Protein AF-A0A7S2KU48-F1 (afdb_monomer_lite)

Organism: NCBI:txid163516

Radius of gyration: 35.62 Å; chains: 1; bounding box: 88×79×100 Å

Structure (mmCIF, N/CA/C/O backbone):
data_AF-A0A7S2KU48-F1
#
_entry.id   AF-A0A7S2KU48-F1
#
loop_
_atom_site.group_PDB
_atom_site.id
_atom_site.type_symbol
_atom_site.label_atom_id
_atom_site.label_alt_id
_atom_site.label_comp_id
_atom_site.label_asym_id
_atom_site.label_entity_id
_atom_site.label_seq_id
_atom_site.pdbx_PDB_ins_code
_atom_site.Cartn_x
_atom_site.Cartn_y
_atom_site.Cartn_z
_atom_site.occupancy
_atom_site.B_iso_or_equiv
_atom_site.auth_seq_id
_atom_site.auth_comp_id
_atom_site.auth_asym_id
_atom_site.auth_atom_id
_atom_site.pdbx_PDB_model_num
ATOM 1 N N . LEU A 1 1 ? 1.399 11.095 -10.838 1.00 31.45 1 LEU A N 1
ATOM 2 C CA . LEU A 1 1 ? 0.742 11.920 -9.793 1.00 31.45 1 LEU A CA 1
ATOM 3 C C . LEU A 1 1 ? -0.633 12.368 -10.296 1.00 31.45 1 LEU A C 1
ATOM 5 O O . LEU A 1 1 ? -0.766 13.467 -10.813 1.00 31.45 1 LEU A O 1
ATOM 9 N N . GLY A 1 2 ? -1.650 11.505 -10.216 1.00 27.28 2 GLY A N 1
ATOM 10 C CA . GLY A 1 2 ? -3.029 11.885 -10.547 1.00 27.28 2 GLY A CA 1
ATOM 11 C C . GLY A 1 2 ? -3.672 12.573 -9.346 1.00 27.28 2 GLY A C 1
ATOM 12 O O . GLY A 1 2 ? -4.066 11.898 -8.401 1.00 27.28 2 GLY A O 1
ATOM 13 N N . LEU A 1 3 ? -3.715 13.907 -9.338 1.00 35.59 3 LEU A N 1
ATOM 14 C CA . LEU A 1 3 ? -4.270 14.693 -8.232 1.00 35.59 3 LEU A CA 1
ATOM 15 C C . LEU A 1 3 ? -5.650 15.244 -8.619 1.00 35.59 3 LEU A C 1
ATOM 17 O O . LEU A 1 3 ? -5.755 16.208 -9.375 1.00 35.59 3 LEU A O 1
ATOM 21 N N . HIS A 1 4 ? -6.709 14.639 -8.076 1.00 29.67 4 HIS A N 1
ATOM 22 C CA . HIS A 1 4 ? -8.040 15.244 -7.993 1.00 29.67 4 HIS A CA 1
ATOM 23 C C . HIS A 1 4 ? -8.195 15.907 -6.613 1.00 29.67 4 HIS A C 1
ATOM 25 O O . HIS A 1 4 ? -8.101 15.210 -5.599 1.00 29.67 4 HIS A O 1
ATOM 31 N N . PRO A 1 5 ? -8.422 17.228 -6.528 1.00 38.81 5 PRO A N 1
ATOM 32 C CA . PRO A 1 5 ? -8.711 17.875 -5.256 1.00 38.81 5 PRO A CA 1
ATOM 33 C C . PRO A 1 5 ? -10.170 17.610 -4.850 1.00 38.81 5 PRO A C 1
ATOM 35 O O . PRO A 1 5 ? -11.089 17.929 -5.600 1.00 38.81 5 PRO A O 1
ATOM 38 N N . LYS A 1 6 ? -10.388 17.060 -3.648 1.00 36.59 6 LYS A N 1
ATOM 39 C CA . LYS A 1 6 ? -11.661 17.213 -2.924 1.00 36.59 6 LYS A CA 1
ATOM 40 C C . LYS A 1 6 ? -11.678 18.619 -2.317 1.00 36.59 6 LYS A C 1
ATOM 42 O O . LYS A 1 6 ? -10.767 18.955 -1.561 1.00 36.59 6 LYS A O 1
ATOM 47 N N . GLN A 1 7 ? -12.673 19.434 -2.659 1.00 39.56 7 GLN A N 1
ATOM 48 C CA . GLN A 1 7 ? -12.905 20.731 -2.019 1.00 39.56 7 GLN A CA 1
ATOM 49 C C . GLN A 1 7 ? -13.824 20.566 -0.800 1.00 39.56 7 GLN A C 1
ATOM 51 O O . GLN A 1 7 ? -14.777 19.797 -0.836 1.00 39.56 7 GLN A O 1
ATOM 56 N N . SER A 1 8 ? -13.506 21.285 0.278 1.00 31.53 8 SER A N 1
ATOM 57 C CA . SER A 1 8 ? -14.309 21.428 1.498 1.00 31.53 8 SER A CA 1
ATOM 58 C C . SER A 1 8 ? -14.467 22.923 1.795 1.00 31.53 8 SER A C 1
ATOM 60 O O . SER A 1 8 ? -13.532 23.700 1.583 1.00 31.53 8 SER A O 1
ATOM 62 N N . SER A 1 9 ? -15.649 23.307 2.273 1.00 44.28 9 SER A N 1
ATOM 63 C CA . SER A 1 9 ? -16.167 24.672 2.378 1.00 44.28 9 SER A CA 1
ATOM 64 C C . SER A 1 9 ? -15.695 25.434 3.622 1.00 44.28 9 SER A C 1
ATOM 66 O O . SER A 1 9 ? -16.036 25.071 4.745 1.00 44.28 9 SER A O 1
ATOM 68 N N . ASN A 1 10 ? -14.978 26.542 3.411 1.00 34.53 10 ASN A N 1
ATOM 69 C CA . ASN A 1 10 ? -15.158 27.795 4.158 1.00 34.53 10 ASN A CA 1
ATOM 70 C C . ASN A 1 10 ? -14.335 28.913 3.500 1.00 34.53 10 ASN A C 1
ATOM 72 O O . ASN A 1 10 ? -13.118 28.918 3.645 1.00 34.53 10 ASN A O 1
ATOM 76 N N . ASN A 1 11 ? -15.007 29.818 2.770 1.00 43.03 11 ASN A N 1
ATOM 77 C CA . ASN A 1 11 ? -14.630 31.165 2.271 1.00 43.03 11 ASN A CA 1
ATOM 78 C C . ASN A 1 11 ? -13.172 31.523 1.909 1.00 43.03 11 ASN A C 1
ATOM 80 O O . ASN A 1 11 ? -12.843 32.684 1.699 1.00 43.03 11 ASN A O 1
ATOM 84 N N . ASN A 1 12 ? -12.315 30.539 1.715 1.00 40.56 12 ASN A N 1
ATOM 85 C CA . ASN A 1 12 ? -11.022 30.628 1.077 1.00 40.56 12 ASN A CA 1
ATOM 86 C C . ASN A 1 12 ? -10.947 29.375 0.221 1.00 40.56 12 ASN A C 1
ATOM 88 O O . ASN A 1 12 ? -10.929 28.275 0.771 1.00 40.56 12 ASN A O 1
ATOM 92 N N . ALA A 1 13 ? -10.945 29.521 -1.106 1.00 39.22 13 ALA A N 1
ATOM 93 C CA . ALA A 1 13 ? -10.732 28.395 -2.008 1.00 39.22 13 ALA A CA 1
ATOM 94 C C . ALA A 1 13 ? -9.563 27.555 -1.470 1.00 39.22 13 ALA A C 1
ATOM 96 O O . ALA A 1 13 ? -8.450 28.078 -1.317 1.00 39.22 13 ALA A O 1
ATOM 97 N N . ALA A 1 14 ? -9.838 26.298 -1.104 1.00 45.59 14 ALA A N 1
ATOM 98 C CA . ALA A 1 14 ? -8.863 25.376 -0.541 1.00 45.59 14 ALA A CA 1
ATOM 99 C C . ALA A 1 14 ? -7.855 25.009 -1.637 1.00 45.59 14 ALA A C 1
ATOM 101 O O . ALA A 1 14 ? -7.934 23.966 -2.279 1.00 45.59 14 ALA A O 1
ATOM 102 N N . VAL A 1 15 ? -6.920 25.927 -1.887 1.00 55.31 15 VAL A N 1
ATOM 103 C CA . VAL A 1 15 ? -5.668 25.646 -2.581 1.00 55.31 15 VAL A CA 1
ATOM 104 C C . VAL A 1 15 ? -5.050 24.485 -1.824 1.00 55.31 15 VAL A C 1
ATOM 106 O O . VAL A 1 15 ? -4.876 24.584 -0.609 1.00 55.31 15 VAL A O 1
ATOM 109 N N . TYR A 1 16 ? -4.776 23.389 -2.528 1.00 62.69 16 TYR A N 1
ATOM 110 C CA . TYR A 1 16 ? -4.114 22.228 -1.955 1.00 62.69 16 TYR A CA 1
ATOM 111 C C . TYR A 1 16 ? -2.828 22.698 -1.263 1.00 62.69 16 TYR A C 1
ATOM 113 O O . TYR A 1 16 ? -1.885 23.128 -1.927 1.00 62.69 16 TYR A O 1
ATOM 121 N N . ASP A 1 17 ? -2.821 22.682 0.072 1.00 70.94 17 ASP A N 1
ATOM 122 C CA . ASP A 1 17 ? -1.685 23.127 0.879 1.00 70.94 17 ASP A CA 1
ATOM 123 C C . ASP A 1 17 ? -0.642 22.006 0.899 1.00 70.94 17 ASP A C 1
ATOM 125 O O . ASP A 1 17 ? -0.498 21.247 1.863 1.00 70.94 17 ASP A O 1
ATOM 129 N N . PHE A 1 18 ? 0.048 21.875 -0.237 1.00 73.81 18 PHE A N 1
ATOM 130 C CA . PHE A 1 18 ? 1.162 20.956 -0.438 1.00 73.81 18 PHE A CA 1
ATOM 131 C C . PHE A 1 18 ? 2.172 21.101 0.708 1.00 73.81 18 PHE A C 1
ATOM 133 O O . PHE A 1 18 ? 2.661 20.116 1.255 1.00 73.81 18 PHE A O 1
ATOM 140 N N . TYR A 1 19 ? 2.425 22.334 1.138 1.00 72.62 19 TYR A N 1
ATOM 141 C CA . TYR A 1 19 ? 3.427 22.634 2.147 1.00 72.62 19 TYR A CA 1
ATOM 142 C C . TYR A 1 19 ? 3.102 22.051 3.535 1.00 72.62 19 TYR A C 1
ATOM 144 O O . TYR A 1 19 ? 3.984 21.455 4.161 1.00 72.62 19 TYR A O 1
ATOM 152 N N . ARG A 1 20 ? 1.854 22.167 4.019 1.00 72.88 20 ARG A N 1
ATOM 153 C CA . ARG A 1 20 ? 1.457 21.562 5.310 1.00 72.88 20 ARG A CA 1
ATOM 154 C C . ARG A 1 20 ? 1.477 20.041 5.280 1.00 72.88 20 ARG A C 1
ATOM 156 O O . ARG A 1 20 ? 1.870 19.429 6.267 1.00 72.88 20 ARG A O 1
ATOM 163 N N . LYS A 1 21 ? 1.061 19.434 4.168 1.00 77.25 21 LYS A N 1
ATOM 164 C CA . LYS A 1 21 ? 0.928 17.974 4.072 1.00 77.25 21 LYS A CA 1
ATOM 165 C C . LYS A 1 21 ? 2.276 17.250 4.045 1.00 77.25 21 LYS A C 1
ATOM 167 O O . LYS A 1 21 ? 2.370 16.133 4.538 1.00 77.25 21 LYS A O 1
ATOM 172 N N . PHE A 1 22 ? 3.311 17.883 3.492 1.00 73.38 22 PHE A N 1
ATOM 173 C CA . PHE A 1 22 ? 4.638 17.283 3.322 1.00 73.38 22 PHE A CA 1
ATOM 174 C C . PHE A 1 22 ? 5.678 17.785 4.340 1.00 73.38 22 PHE A C 1
ATOM 176 O O . PHE A 1 22 ? 6.866 17.821 4.032 1.00 73.38 22 PHE A O 1
ATOM 183 N N . ASN A 1 23 ? 5.252 18.164 5.553 1.00 80.38 23 ASN A N 1
ATOM 184 C CA . ASN A 1 23 ? 6.141 18.551 6.660 1.00 80.38 23 ASN A CA 1
ATOM 185 C C . ASN A 1 23 ? 7.184 19.623 6.295 1.00 80.38 23 ASN A C 1
ATOM 187 O O . ASN A 1 23 ? 8.352 19.507 6.655 1.00 80.38 23 ASN A O 1
ATOM 191 N N . GLN A 1 24 ? 6.758 20.705 5.633 1.00 85.50 24 GLN A N 1
ATOM 192 C CA . GLN A 1 24 ? 7.605 21.884 5.412 1.00 85.50 24 GLN A CA 1
ATOM 193 C C . GLN A 1 24 ? 8.914 21.580 4.651 1.00 85.50 24 GLN A C 1
ATOM 195 O O . GLN A 1 24 ? 10.008 21.763 5.199 1.00 85.50 24 GLN A O 1
ATOM 200 N N . PRO A 1 25 ? 8.836 21.121 3.388 1.00 91.31 25 PRO A N 1
ATOM 201 C CA . PRO A 1 25 ? 10.028 20.764 2.631 1.00 91.31 25 PRO A CA 1
ATOM 202 C C . PRO A 1 25 ? 10.996 21.950 2.526 1.00 91.31 25 PRO A C 1
ATOM 204 O O . PRO A 1 25 ? 10.589 23.106 2.412 1.00 91.31 25 PRO A O 1
ATOM 207 N N . SER A 1 26 ? 12.300 21.666 2.550 1.00 90.44 26 SER A N 1
ATOM 208 C CA . SER A 1 26 ? 13.343 22.687 2.362 1.00 90.44 26 SER A CA 1
ATOM 209 C C . SER A 1 26 ? 13.607 22.993 0.882 1.00 90.44 26 SER A C 1
ATOM 211 O O . SER A 1 26 ? 14.051 24.096 0.544 1.00 90.44 26 SER A O 1
ATOM 213 N N . HIS A 1 27 ? 13.315 22.023 0.013 1.00 93.50 27 HIS A N 1
ATOM 214 C CA . HIS A 1 27 ? 13.459 22.082 -1.435 1.00 93.50 27 HIS A CA 1
ATOM 215 C C . HIS A 1 27 ? 12.280 21.360 -2.089 1.00 93.50 27 HIS A C 1
ATOM 217 O O . HIS A 1 27 ? 11.779 20.372 -1.554 1.00 93.50 27 HIS A O 1
ATOM 223 N N . VAL A 1 28 ? 11.864 21.841 -3.252 1.00 94.56 28 VAL A N 1
ATOM 224 C CA . VAL A 1 28 ? 10.902 21.183 -4.129 1.00 94.56 28 VAL A CA 1
ATOM 225 C C . VAL A 1 28 ? 11.534 21.082 -5.508 1.00 94.56 28 VAL A C 1
ATOM 227 O O . VAL A 1 28 ? 11.991 22.090 -6.042 1.00 94.56 28 VAL A O 1
ATOM 230 N N . VAL A 1 29 ? 11.543 19.878 -6.077 1.00 96.25 29 VAL A N 1
ATOM 231 C CA . VAL A 1 29 ? 11.955 19.638 -7.462 1.00 96.25 29 VAL A CA 1
ATOM 232 C C . VAL A 1 29 ? 10.704 19.351 -8.284 1.00 96.25 29 VAL A C 1
ATOM 234 O O . VAL A 1 29 ? 10.024 18.352 -8.055 1.00 96.25 29 VAL A O 1
ATOM 237 N N . HIS A 1 30 ? 10.376 20.241 -9.216 1.00 95.38 30 HIS A N 1
ATOM 238 C CA . HIS A 1 30 ? 9.253 20.085 -10.132 1.00 95.38 30 HIS A CA 1
ATOM 239 C C . HIS A 1 30 ? 9.752 19.584 -11.488 1.00 95.38 30 HIS A C 1
ATOM 241 O O . HIS A 1 30 ? 10.236 20.357 -12.315 1.00 95.38 30 HIS A O 1
ATOM 247 N N . LEU A 1 31 ? 9.647 18.274 -11.706 1.00 93.56 31 LEU A N 1
ATOM 248 C CA . LEU A 1 31 ? 9.887 17.666 -13.010 1.00 93.56 31 LEU A CA 1
ATOM 249 C C . LEU A 1 31 ? 8.586 17.755 -13.803 1.00 93.56 31 LEU A C 1
ATOM 251 O O . LEU A 1 31 ? 7.594 17.113 -13.451 1.00 93.56 31 LEU A O 1
ATOM 255 N N . THR A 1 32 ? 8.573 18.612 -14.818 1.00 80.25 32 THR A N 1
ATOM 256 C CA . THR A 1 32 ? 7.429 18.758 -15.713 1.00 80.25 32 THR A CA 1
ATOM 257 C C . THR A 1 32 ? 7.181 17.429 -16.428 1.00 80.25 32 THR A C 1
ATOM 259 O O . THR A 1 32 ? 8.136 16.761 -16.838 1.00 80.25 32 THR A O 1
ATOM 262 N N . PRO A 1 33 ? 5.918 16.991 -16.555 1.00 73.94 33 PRO A N 1
ATOM 263 C CA . PRO A 1 33 ? 5.605 15.836 -17.372 1.00 73.94 33 PRO A CA 1
ATOM 264 C C . PRO A 1 33 ? 5.915 16.209 -18.819 1.00 73.94 33 PRO A C 1
ATOM 266 O O . PRO A 1 33 ? 5.171 16.939 -19.460 1.00 73.94 33 PRO A O 1
ATOM 269 N N . SER A 1 34 ? 7.053 15.736 -19.308 1.00 62.09 34 SER A N 1
ATOM 270 C CA . SER A 1 34 ? 7.282 15.607 -20.736 1.00 62.09 34 SER A CA 1
ATOM 271 C C . SER A 1 34 ? 6.360 14.471 -21.187 1.00 62.09 34 SER A C 1
ATOM 273 O O . SER A 1 34 ? 6.484 13.349 -20.694 1.00 62.09 34 SER A O 1
ATOM 275 N N . GLU A 1 35 ? 5.406 14.719 -22.074 1.00 57.81 35 GLU A N 1
ATOM 276 C CA . GLU A 1 35 ? 4.839 13.657 -22.907 1.00 57.81 35 GLU A CA 1
ATOM 277 C C . GLU A 1 35 ? 5.528 13.779 -24.258 1.00 57.81 35 GLU A C 1
ATOM 279 O O . GLU A 1 35 ? 5.399 14.792 -24.938 1.00 57.81 35 GLU A O 1
ATOM 284 N N . ALA A 1 36 ? 6.331 12.775 -24.619 1.00 51.91 36 ALA A N 1
ATOM 285 C CA . ALA A 1 36 ? 7.057 12.792 -25.879 1.00 51.91 36 ALA A CA 1
ATOM 286 C C . ALA A 1 36 ? 6.078 13.019 -27.044 1.00 51.91 36 ALA A C 1
ATOM 288 O O . ALA A 1 36 ? 5.054 12.341 -27.138 1.00 51.91 36 ALA A O 1
ATOM 289 N N . ASN A 1 37 ? 6.452 13.926 -27.951 1.00 51.97 37 ASN A N 1
ATOM 290 C CA . ASN A 1 37 ? 5.760 14.333 -29.184 1.00 51.97 37 ASN A CA 1
ATOM 291 C C . ASN A 1 37 ? 5.236 13.190 -30.096 1.00 51.97 37 ASN A C 1
ATOM 293 O O . ASN A 1 37 ? 4.576 13.455 -31.095 1.00 51.97 37 ASN A O 1
ATOM 297 N N . LEU A 1 38 ? 5.512 11.922 -29.782 1.00 47.38 38 LEU A N 1
ATOM 298 C CA . LEU A 1 38 ? 5.236 10.758 -30.623 1.00 47.38 38 LEU A CA 1
ATOM 299 C C . LEU A 1 38 ? 3.794 10.244 -30.574 1.00 47.38 38 LEU A C 1
ATOM 301 O O . LEU A 1 38 ? 3.370 9.602 -31.527 1.00 47.38 38 LEU A O 1
ATOM 305 N N . VAL A 1 39 ? 3.011 10.545 -29.533 1.00 46.38 39 VAL A N 1
ATOM 306 C CA . VAL A 1 39 ? 1.598 10.101 -29.495 1.00 46.38 39 VAL A CA 1
ATOM 307 C C . VAL A 1 39 ? 0.685 11.006 -30.341 1.00 46.38 39 VAL A C 1
ATOM 309 O O . VAL A 1 39 ? -0.434 10.625 -30.670 1.00 46.38 39 VAL A O 1
ATOM 312 N N . TYR A 1 40 ? 1.174 12.173 -30.776 1.00 50.34 40 TYR A N 1
ATOM 313 C CA . TYR A 1 40 ? 0.406 13.133 -31.579 1.00 50.34 40 TYR A CA 1
ATOM 314 C C . TYR A 1 40 ? 1.083 13.466 -32.915 1.00 50.34 40 TYR A C 1
ATOM 316 O O . TYR A 1 40 ? 1.007 14.597 -33.399 1.00 50.34 40 TYR A O 1
ATOM 324 N N . SER A 1 41 ? 1.729 12.475 -33.540 1.00 43.38 41 SER A N 1
ATOM 325 C CA . SER A 1 41 ? 2.016 12.535 -34.976 1.00 43.38 41 SER A CA 1
ATOM 326 C C . SER A 1 41 ? 0.708 12.808 -35.729 1.00 43.38 41 SER A C 1
ATOM 328 O O . SER A 1 41 ? -0.297 12.127 -35.513 1.00 43.38 41 SER A O 1
ATOM 330 N N . LYS A 1 42 ? 0.715 13.820 -36.609 1.00 46.34 42 LYS A N 1
ATOM 331 C CA . LYS A 1 42 ? -0.451 14.330 -37.360 1.00 46.34 42 LYS A CA 1
ATOM 332 C C . LYS A 1 42 ? -1.277 13.255 -38.085 1.00 46.34 42 LYS A C 1
ATOM 334 O O . LYS A 1 42 ? -2.408 13.548 -38.459 1.00 46.34 42 LYS A O 1
ATOM 339 N N . SER A 1 43 ? -0.742 12.055 -38.313 1.00 43.88 43 SER A N 1
ATOM 340 C CA . SER A 1 43 ? -1.419 10.977 -39.039 1.00 43.88 43 SER A CA 1
ATOM 341 C C . SER A 1 43 ? -2.305 10.063 -38.181 1.00 43.88 43 SER A C 1
ATOM 343 O O . SER A 1 43 ? -3.243 9.492 -38.729 1.00 43.88 43 SER A O 1
ATOM 345 N N . ASP A 1 44 ? -2.074 9.947 -36.865 1.00 41.50 44 ASP A N 1
ATOM 346 C CA . ASP A 1 44 ? -2.775 8.961 -36.009 1.00 41.50 44 ASP A CA 1
ATOM 347 C C . ASP A 1 44 ? -3.833 9.564 -35.068 1.00 41.50 44 ASP A C 1
ATOM 349 O O . ASP A 1 44 ? -4.551 8.846 -34.365 1.00 41.50 44 ASP A O 1
ATOM 353 N N . VAL A 1 45 ? -4.020 10.887 -35.107 1.00 42.16 45 VAL A N 1
ATOM 354 C CA . VAL A 1 45 ? -4.995 11.613 -34.267 1.00 42.16 45 VAL A CA 1
ATOM 355 C C . VAL A 1 45 ? -6.453 11.261 -34.613 1.00 42.16 45 VAL A C 1
ATOM 357 O O . VAL A 1 45 ? -7.366 11.532 -33.836 1.00 42.16 45 VAL A O 1
ATOM 360 N N . HIS A 1 46 ? -6.704 10.592 -35.741 1.00 42.66 46 HIS A N 1
ATOM 361 C CA . HIS A 1 46 ? -8.064 10.265 -36.167 1.00 42.66 46 HIS A CA 1
ATOM 362 C C . HIS A 1 46 ? -8.694 9.029 -35.503 1.00 42.66 46 HIS A C 1
ATOM 364 O O . HIS A 1 46 ? -9.898 8.857 -35.667 1.00 42.66 46 HIS A O 1
ATOM 370 N N . ASN A 1 47 ? -7.961 8.189 -34.750 1.00 38.25 47 ASN A N 1
ATOM 371 C CA . ASN A 1 47 ? -8.497 6.862 -34.382 1.00 38.25 47 ASN A CA 1
ATOM 372 C C . ASN A 1 47 ? -8.444 6.412 -32.909 1.00 38.25 47 ASN A C 1
ATOM 374 O O . ASN A 1 47 ? -8.950 5.327 -32.630 1.00 38.25 47 ASN A O 1
ATOM 378 N N . ILE A 1 48 ? -7.898 7.174 -31.950 1.00 39.09 48 ILE A N 1
ATOM 379 C CA . ILE A 1 48 ? -7.716 6.652 -30.566 1.00 39.09 48 ILE A CA 1
ATOM 380 C C . ILE A 1 48 ? -8.509 7.425 -29.490 1.00 39.09 48 ILE A C 1
ATOM 382 O O . ILE A 1 48 ? -8.608 6.984 -28.348 1.00 39.09 48 ILE A O 1
ATOM 386 N N . SER A 1 49 ? -9.207 8.505 -29.848 1.00 39.38 49 SER A N 1
ATOM 387 C CA . SER A 1 49 ? -10.173 9.163 -28.957 1.00 39.38 49 SER A CA 1
ATOM 388 C C . SER A 1 49 ? -11.561 9.196 -29.604 1.00 39.38 49 SER A C 1
ATOM 390 O O . SER A 1 49 ? -11.675 9.652 -30.741 1.00 39.38 49 SER A O 1
ATOM 392 N N . PRO A 1 50 ? -12.645 8.794 -28.906 1.00 42.69 50 PRO A N 1
ATOM 393 C CA . PRO A 1 50 ? -14.012 9.029 -29.380 1.00 42.69 50 PRO A CA 1
ATOM 394 C C . PRO A 1 50 ? -14.372 10.528 -29.439 1.00 42.69 50 PRO A C 1
ATOM 396 O O . PRO A 1 50 ? -15.423 10.887 -29.964 1.00 42.69 50 PRO A O 1
ATOM 399 N N . TYR A 1 51 ? -13.498 11.401 -28.927 1.00 41.53 51 TYR A N 1
ATOM 400 C CA . TYR A 1 51 ? -13.562 12.854 -29.045 1.00 41.53 51 TYR A CA 1
ATOM 401 C C . TYR A 1 51 ? -12.389 13.321 -29.916 1.00 41.53 51 TYR A C 1
ATOM 403 O O . TYR A 1 51 ? -11.252 13.386 -29.443 1.00 41.53 51 TYR A O 1
ATOM 411 N N . GLY A 1 52 ? -12.653 13.580 -31.198 1.00 39.41 52 GLY A N 1
ATOM 412 C CA . GLY A 1 52 ? -11.653 14.068 -32.151 1.00 39.41 52 GLY A CA 1
ATOM 413 C C . GLY A 1 52 ? -10.968 15.372 -31.715 1.00 39.41 52 GLY A C 1
ATOM 414 O O . GLY A 1 52 ? -11.518 16.151 -30.938 1.00 39.41 52 GLY A O 1
ATOM 415 N N . ASP A 1 53 ? -9.754 15.587 -32.226 1.00 46.56 53 ASP A N 1
ATOM 416 C CA . ASP A 1 53 ? -8.997 16.850 -32.255 1.00 46.56 53 ASP A CA 1
ATOM 417 C C . ASP A 1 53 ? -8.806 17.645 -30.945 1.00 46.56 53 ASP A C 1
ATOM 419 O O . ASP A 1 53 ? -8.519 18.842 -30.996 1.00 46.56 53 ASP A O 1
ATOM 423 N N . GLN A 1 54 ? -8.854 17.029 -29.758 1.00 52.72 54 GLN A N 1
ATOM 424 C CA . GLN A 1 54 ? -8.444 17.723 -28.522 1.00 52.72 54 GLN A CA 1
ATOM 425 C C . GLN A 1 54 ? -7.152 17.188 -27.875 1.00 52.72 54 GLN A C 1
ATOM 427 O O . GLN A 1 54 ? -7.232 16.526 -26.841 1.00 52.72 54 GLN A O 1
ATOM 432 N N . PRO A 1 55 ? -5.952 17.542 -28.389 1.00 56.16 55 PRO A N 1
ATOM 433 C CA . PRO A 1 55 ? -4.697 17.270 -27.687 1.00 56.16 55 PRO A CA 1
ATOM 434 C C . PRO A 1 55 ? -3.832 18.504 -27.310 1.00 56.16 55 PRO A C 1
ATOM 436 O O . PRO A 1 55 ? -2.629 18.482 -27.560 1.00 56.16 55 PRO A O 1
ATOM 439 N N . PRO A 1 56 ? -4.361 19.579 -26.675 1.00 61.22 56 PRO A N 1
ATOM 440 C CA . PRO A 1 56 ? -3.459 20.509 -25.966 1.00 61.22 56 PRO A CA 1
ATOM 441 C C . PRO A 1 56 ? -3.777 20.765 -24.483 1.00 61.22 56 PRO A C 1
ATOM 443 O O . PRO A 1 56 ? -2.885 21.129 -23.716 1.00 61.22 56 PRO A O 1
ATOM 446 N N . LEU A 1 57 ? -5.016 20.552 -24.026 1.00 71.12 57 LEU A N 1
ATOM 447 C CA . LEU A 1 57 ? -5.407 20.939 -22.662 1.00 71.12 57 LEU A CA 1
ATOM 448 C C . LEU A 1 57 ? -4.842 20.016 -21.577 1.00 71.12 57 LEU A C 1
ATOM 450 O O . LEU A 1 57 ? -4.604 20.472 -20.460 1.00 71.12 57 LEU A O 1
ATOM 454 N N . HIS A 1 58 ? -4.598 18.739 -21.887 1.00 77.06 58 HIS A N 1
ATOM 455 C CA . HIS A 1 58 ? -4.015 17.806 -20.921 1.00 77.06 58 HIS A CA 1
ATOM 456 C C . HIS A 1 58 ? -2.605 18.231 -20.504 1.00 77.06 58 HIS A C 1
ATOM 458 O O . HIS A 1 58 ? -2.328 18.339 -19.310 1.00 77.06 58 HIS A O 1
ATOM 464 N N . HIS A 1 59 ? -1.760 18.566 -21.483 1.00 75.56 59 HIS A N 1
ATOM 465 C CA . HIS A 1 59 ? -0.383 18.994 -21.250 1.00 75.56 59 HIS A CA 1
ATOM 466 C C . HIS A 1 59 ? -0.331 20.311 -20.462 1.00 75.56 59 HIS A C 1
ATOM 468 O O . HIS A 1 59 ? 0.395 20.426 -19.477 1.00 75.56 59 HIS A O 1
ATOM 474 N N . ILE A 1 60 ? -1.171 21.289 -20.825 1.00 80.31 60 ILE A N 1
ATOM 475 C CA . ILE A 1 60 ? -1.284 22.562 -20.093 1.00 80.31 60 ILE A CA 1
ATOM 476 C C . ILE A 1 60 ? -1.774 22.329 -18.654 1.00 80.31 60 ILE A C 1
ATOM 478 O O . ILE A 1 60 ? -1.264 22.940 -17.714 1.00 80.31 60 ILE A O 1
ATOM 482 N N . ARG A 1 61 ? -2.739 21.425 -18.451 1.00 83.00 61 ARG A N 1
ATOM 483 C CA . ARG A 1 61 ? -3.261 21.103 -17.117 1.00 83.00 61 ARG A CA 1
ATOM 484 C C . ARG A 1 61 ? -2.224 20.396 -16.245 1.00 83.00 61 ARG A C 1
ATOM 486 O O . ARG A 1 61 ? -2.101 20.723 -15.069 1.00 83.00 61 ARG A O 1
ATOM 493 N N . GLN A 1 62 ? -1.506 19.417 -16.785 1.00 84.12 62 GLN A N 1
ATOM 494 C CA . GLN A 1 62 ? -0.536 18.646 -16.008 1.00 84.12 62 GLN A CA 1
ATOM 495 C C . GLN A 1 62 ? 0.780 19.391 -15.766 1.00 84.12 62 GLN A C 1
ATOM 497 O O . GLN A 1 62 ? 1.409 19.169 -14.736 1.00 84.12 62 GLN A O 1
ATOM 502 N N . SER A 1 63 ? 1.181 20.264 -16.690 1.00 88.50 63 SER A N 1
ATOM 503 C CA . SER A 1 63 ? 2.402 21.062 -16.584 1.00 88.50 63 SER A CA 1
ATOM 504 C C . SER A 1 63 ? 2.097 22.414 -15.931 1.00 88.50 63 SER A C 1
ATOM 506 O O . SER A 1 63 ? 2.354 22.610 -14.741 1.00 88.50 63 SER A O 1
ATOM 508 N N . SER A 1 64 ? 1.443 23.320 -16.662 1.00 89.12 64 SER A N 1
ATOM 509 C CA . SER A 1 64 ? 1.268 24.713 -16.246 1.00 89.12 64 SER A CA 1
ATOM 510 C C . SER A 1 64 ? 0.376 24.888 -15.014 1.00 89.12 64 SER A C 1
ATOM 512 O O . SER A 1 64 ? 0.761 25.571 -14.066 1.00 89.12 64 SER A O 1
ATOM 514 N N . MET A 1 65 ? -0.799 24.248 -14.961 1.00 88.81 65 MET A N 1
ATOM 515 C CA . MET A 1 65 ? -1.669 24.404 -13.781 1.00 88.81 65 MET A CA 1
ATOM 516 C C . MET A 1 65 ? -1.053 23.767 -12.529 1.00 88.81 65 MET A C 1
ATOM 518 O O . MET A 1 65 ? -1.211 24.295 -11.429 1.00 88.81 65 MET A O 1
ATOM 522 N N . ALA A 1 66 ? -0.334 22.649 -12.673 1.00 89.94 66 ALA A N 1
ATOM 523 C CA . ALA A 1 66 ? 0.363 22.027 -11.550 1.00 89.94 66 ALA A CA 1
ATOM 524 C C . ALA A 1 66 ? 1.460 22.947 -10.991 1.00 89.94 66 ALA A C 1
ATOM 526 O O . ALA A 1 66 ? 1.563 23.099 -9.772 1.00 89.94 66 ALA A O 1
ATOM 527 N N . MET A 1 67 ? 2.223 23.601 -11.872 1.00 93.69 67 MET A N 1
ATOM 528 C CA . MET A 1 67 ? 3.235 24.586 -11.498 1.00 93.69 67 MET A CA 1
ATOM 529 C C . MET A 1 67 ? 2.622 25.803 -10.790 1.00 93.69 67 MET A C 1
ATOM 531 O O . MET A 1 67 ? 3.111 26.202 -9.735 1.00 93.69 67 MET A O 1
ATOM 535 N N . GLU A 1 68 ? 1.517 26.358 -11.297 1.00 92.94 68 GLU A N 1
ATOM 536 C CA . GLU A 1 68 ? 0.815 27.478 -10.650 1.00 92.94 68 GLU A CA 1
ATOM 537 C C . GLU A 1 68 ? 0.361 27.117 -9.226 1.00 92.94 68 GLU A C 1
ATOM 539 O O . GLU A 1 68 ? 0.635 27.845 -8.269 1.00 92.94 68 GLU A O 1
ATOM 544 N N . GLN A 1 69 ? -0.305 25.966 -9.059 1.00 91.12 69 GLN A N 1
ATOM 545 C CA . GLN A 1 69 ? -0.774 25.512 -7.745 1.00 91.12 69 GLN A CA 1
ATOM 546 C C . GLN A 1 69 ? 0.393 25.276 -6.784 1.00 91.12 69 GLN A C 1
ATOM 548 O O . GLN A 1 69 ? 0.305 25.637 -5.605 1.00 91.12 69 GLN A O 1
ATOM 553 N N . LEU A 1 70 ? 1.496 24.716 -7.288 1.00 92.88 70 LEU A N 1
ATOM 554 C CA . LEU A 1 70 ? 2.712 24.528 -6.512 1.00 92.88 70 LEU A CA 1
ATOM 555 C C . LEU A 1 70 ? 3.276 25.871 -6.038 1.00 92.88 70 LEU A C 1
ATOM 557 O O . LEU A 1 70 ? 3.460 26.056 -4.835 1.00 92.88 70 LEU A O 1
ATOM 561 N N . LEU A 1 71 ? 3.509 26.818 -6.951 1.00 92.31 71 LEU A N 1
ATOM 562 C CA . LEU A 1 71 ? 4.071 28.134 -6.633 1.00 92.31 71 LEU A CA 1
ATOM 563 C C . LEU A 1 71 ? 3.166 28.918 -5.674 1.00 92.31 71 LEU A C 1
ATOM 565 O O . LEU A 1 71 ? 3.652 29.507 -4.711 1.00 92.31 71 LEU A O 1
ATOM 569 N N . LYS A 1 72 ? 1.843 28.837 -5.850 1.00 90.38 72 LYS A N 1
ATOM 570 C CA . LYS A 1 72 ? 0.862 29.439 -4.937 1.00 90.38 72 LYS A CA 1
ATOM 571 C C . LYS A 1 72 ? 0.900 28.818 -3.539 1.00 90.38 72 LYS A C 1
ATOM 573 O O . LYS A 1 72 ? 0.764 29.537 -2.549 1.00 90.38 72 LYS A O 1
ATOM 578 N N . SER A 1 73 ? 1.076 27.499 -3.430 1.00 89.06 73 SER A N 1
ATOM 579 C CA . SER A 1 73 ? 1.231 26.833 -2.130 1.00 89.06 73 SER A CA 1
ATOM 580 C C . SER A 1 73 ? 2.561 27.195 -1.468 1.00 89.06 73 SER A C 1
ATOM 582 O O . SER A 1 73 ? 2.586 27.417 -0.258 1.00 89.06 73 SER A O 1
ATOM 584 N N . VAL A 1 74 ? 3.644 27.279 -2.244 1.00 90.06 74 VAL A N 1
ATOM 585 C CA . VAL A 1 74 ? 4.974 27.684 -1.770 1.00 90.06 74 VAL A CA 1
ATOM 586 C C . VAL A 1 74 ? 4.966 29.134 -1.284 1.00 90.06 74 VAL A C 1
ATOM 588 O O . VAL A 1 74 ? 5.516 29.408 -0.220 1.00 90.06 74 VAL A O 1
ATOM 591 N N . GLY A 1 75 ? 4.284 30.043 -1.987 1.00 87.12 75 GLY A N 1
ATOM 592 C CA . GLY A 1 75 ? 4.181 31.453 -1.598 1.00 87.12 75 GLY A CA 1
ATOM 593 C C . GLY A 1 75 ? 3.503 31.670 -0.239 1.00 87.12 75 GLY A C 1
ATOM 594 O O . GLY A 1 75 ? 3.873 32.560 0.524 1.00 87.12 75 GLY A O 1
ATOM 595 N N . LYS A 1 76 ? 2.566 30.794 0.140 1.00 86.25 76 LYS A N 1
ATOM 596 C CA . LYS A 1 76 ? 1.883 30.856 1.446 1.00 86.25 76 LYS A CA 1
ATOM 597 C C . LYS A 1 76 ? 2.724 30.334 2.619 1.00 86.25 76 LYS A C 1
ATOM 599 O O . LYS A 1 76 ? 2.324 30.490 3.774 1.00 86.25 76 LYS A O 1
ATOM 604 N N . ALA A 1 77 ? 3.855 29.679 2.360 1.00 84.69 77 ALA A N 1
ATOM 605 C CA . ALA A 1 77 ? 4.674 29.076 3.403 1.00 84.69 77 ALA A CA 1
ATOM 606 C C . ALA A 1 77 ? 5.447 30.134 4.210 1.00 84.69 77 ALA A C 1
ATOM 608 O O . ALA A 1 77 ? 6.124 30.989 3.642 1.00 84.69 77 ALA A O 1
ATOM 609 N N . LYS A 1 78 ? 5.437 30.016 5.551 1.00 85.19 78 LYS A N 1
ATOM 610 C CA . LYS A 1 78 ? 6.260 30.863 6.444 1.00 85.19 78 LYS A CA 1
ATOM 611 C C . LYS A 1 78 ? 7.757 30.750 6.138 1.00 85.19 78 LYS A C 1
ATOM 613 O O . LYS A 1 78 ? 8.487 31.727 6.249 1.00 85.19 78 LYS A O 1
ATOM 618 N N . ARG A 1 79 ? 8.213 29.546 5.777 1.00 86.06 79 ARG A N 1
ATOM 619 C CA . ARG A 1 79 ? 9.576 29.268 5.320 1.00 86.06 79 ARG A CA 1
ATOM 620 C C . ARG A 1 79 ? 9.484 28.688 3.919 1.00 86.06 79 ARG A C 1
ATOM 622 O O . ARG A 1 79 ? 9.075 27.548 3.744 1.00 86.06 79 ARG A O 1
ATOM 629 N N . ARG A 1 80 ? 9.841 29.481 2.916 1.00 87.12 80 ARG A N 1
ATOM 630 C CA . ARG A 1 80 ? 9.663 29.064 1.526 1.00 87.12 80 ARG A CA 1
ATOM 631 C C . ARG A 1 80 ? 10.716 28.024 1.129 1.00 87.12 80 ARG A C 1
ATOM 633 O O . ARG A 1 80 ? 11.912 28.285 1.321 1.00 87.12 80 ARG A O 1
ATOM 640 N N . PRO A 1 81 ? 10.314 26.851 0.604 1.00 90.94 81 PRO A N 1
ATOM 641 C CA . PRO A 1 81 ? 11.257 25.931 -0.012 1.00 90.94 81 PRO A CA 1
ATOM 642 C C . PRO A 1 81 ? 11.958 26.587 -1.197 1.00 90.94 81 PRO A C 1
ATOM 644 O O . PRO A 1 81 ? 11.399 27.438 -1.882 1.00 90.94 81 PRO A O 1
ATOM 647 N N . SER A 1 82 ? 13.170 26.124 -1.483 1.00 90.75 82 SER A N 1
ATOM 648 C CA . SER A 1 82 ? 13.786 26.356 -2.788 1.00 90.75 82 SER A CA 1
ATOM 649 C C . SER A 1 82 ? 13.018 25.586 -3.854 1.00 90.75 82 SER A C 1
ATOM 651 O O . SER A 1 82 ? 12.931 24.366 -3.744 1.00 90.75 82 SER A O 1
ATOM 653 N N . VAL A 1 83 ? 12.522 26.251 -4.892 1.00 94.06 83 VAL A N 1
ATOM 654 C CA . VAL A 1 83 ? 11.887 25.562 -6.023 1.00 94.06 83 VAL A CA 1
ATOM 655 C C . VAL A 1 83 ? 12.906 25.422 -7.147 1.00 94.06 83 VAL A C 1
ATOM 657 O O . VAL A 1 83 ? 13.423 26.419 -7.640 1.00 94.06 83 VAL A O 1
ATOM 660 N N . VAL A 1 84 ? 13.204 24.189 -7.540 1.00 95.81 84 VAL A N 1
ATOM 661 C CA . VAL A 1 84 ? 13.952 23.872 -8.760 1.00 95.81 84 VAL A CA 1
ATOM 662 C C . VAL A 1 84 ? 12.977 23.222 -9.725 1.00 95.81 84 VAL A C 1
ATOM 664 O O . VAL A 1 84 ? 12.232 22.333 -9.321 1.00 95.81 84 VAL A O 1
ATOM 667 N N . TYR A 1 85 ? 12.934 23.658 -10.978 1.00 96.00 85 TYR A N 1
ATOM 668 C CA . TYR A 1 85 ? 12.007 23.101 -11.961 1.00 96.00 85 TYR A CA 1
ATOM 669 C C . TYR A 1 85 ? 12.706 22.771 -13.274 1.00 96.00 85 TYR A C 1
ATOM 671 O O . TYR A 1 85 ? 13.599 23.495 -13.708 1.00 96.00 85 TYR A O 1
ATOM 679 N N . ALA A 1 86 ? 12.293 21.673 -13.903 1.00 94.38 86 ALA A N 1
ATOM 680 C CA . ALA A 1 86 ? 12.775 21.292 -15.223 1.00 94.38 86 ALA A CA 1
ATOM 681 C C . ALA A 1 86 ? 12.044 22.097 -16.311 1.00 94.38 86 ALA A C 1
ATOM 683 O O . ALA A 1 86 ? 10.816 22.219 -16.297 1.00 94.38 86 ALA A O 1
ATOM 684 N N . SER A 1 87 ? 12.816 22.630 -17.252 1.00 93.31 87 SER A N 1
ATOM 685 C CA . SER A 1 87 ? 12.356 23.325 -18.456 1.00 93.31 87 SER A CA 1
ATOM 686 C C . SER A 1 87 ? 13.005 22.703 -19.701 1.00 93.31 87 SER A C 1
ATOM 688 O O . SER A 1 87 ? 13.817 21.785 -19.587 1.00 93.31 87 SER A O 1
ATOM 690 N N . SER A 1 88 ? 12.671 23.206 -20.888 1.00 89.94 88 SER A N 1
ATOM 691 C CA . SER A 1 88 ? 13.145 22.694 -22.179 1.00 89.94 88 SER A CA 1
ATOM 692 C C . SER A 1 88 ? 14.330 23.505 -22.713 1.00 89.94 88 SER A C 1
ATOM 694 O O . SER A 1 88 ? 14.272 24.734 -22.799 1.00 89.94 88 SER A O 1
ATOM 696 N N . ALA A 1 89 ? 15.408 22.830 -23.122 1.00 86.94 89 ALA A N 1
ATOM 697 C CA . ALA A 1 89 ? 16.534 23.465 -23.816 1.00 86.94 89 ALA A CA 1
ATOM 698 C C . ALA A 1 89 ? 16.168 24.032 -25.199 1.00 86.94 89 ALA A C 1
ATOM 700 O O . ALA A 1 89 ? 16.891 24.896 -25.698 1.00 86.94 89 ALA A O 1
ATOM 701 N N . ASN A 1 90 ? 15.033 23.627 -25.783 1.00 83.25 90 ASN A N 1
ATOM 702 C CA . ASN A 1 90 ? 14.558 24.151 -27.069 1.00 83.25 90 ASN A CA 1
ATOM 703 C C . ASN A 1 90 ? 14.160 25.634 -26.995 1.00 83.25 90 ASN A C 1
ATOM 705 O O . ASN A 1 90 ? 14.085 26.310 -28.017 1.00 83.25 90 ASN A O 1
ATOM 709 N N . LEU A 1 91 ? 13.955 26.178 -25.790 1.00 82.81 91 LEU A N 1
ATOM 710 C CA . LEU A 1 91 ? 13.602 27.582 -25.550 1.00 82.81 91 LEU A CA 1
ATOM 711 C C . LEU A 1 91 ? 14.779 28.558 -25.723 1.00 82.81 91 LEU A C 1
ATOM 713 O O . LEU A 1 91 ? 14.814 29.586 -25.051 1.00 82.81 91 LEU A O 1
ATOM 717 N N . GLY A 1 92 ? 15.774 28.209 -26.543 1.00 68.38 92 GLY A N 1
ATOM 718 C CA . GLY A 1 92 ? 17.092 28.844 -26.626 1.00 68.38 92 GLY A CA 1
ATOM 719 C C . GLY A 1 92 ? 17.105 30.375 -26.478 1.00 68.38 92 GLY A C 1
ATOM 720 O O . GLY A 1 92 ? 16.256 31.083 -27.004 1.00 68.38 92 GLY A O 1
ATOM 721 N N . GLY A 1 93 ? 18.112 30.909 -25.777 1.00 63.41 93 GLY A N 1
ATOM 722 C CA . GLY A 1 93 ? 18.322 32.358 -25.634 1.00 63.41 93 GLY A CA 1
ATOM 723 C C . GLY A 1 93 ? 17.219 33.118 -24.874 1.00 63.41 93 GLY A C 1
ATOM 724 O O . GLY A 1 93 ? 16.328 32.535 -24.260 1.00 63.41 93 GLY A O 1
ATOM 725 N N . THR A 1 94 ? 17.322 34.452 -24.864 1.00 55.88 94 THR A N 1
ATOM 726 C CA . THR A 1 94 ? 16.351 35.376 -24.237 1.00 55.88 94 THR A CA 1
ATOM 727 C C . THR A 1 94 ? 15.152 35.698 -25.134 1.00 55.88 94 THR A C 1
ATOM 729 O O . THR A 1 94 ? 14.220 36.365 -24.685 1.00 55.88 94 THR A O 1
ATOM 732 N N . VAL A 1 95 ? 15.173 35.253 -26.392 1.00 60.50 95 VAL A N 1
ATOM 733 C CA . VAL A 1 95 ? 14.130 35.522 -27.384 1.00 60.50 95 VAL A CA 1
ATOM 734 C C . VAL A 1 95 ? 13.344 34.238 -27.587 1.00 60.50 95 VAL A C 1
ATOM 736 O O . VAL A 1 95 ? 13.884 33.271 -28.112 1.00 60.50 95 VAL A O 1
ATOM 739 N N . ILE A 1 96 ? 12.078 34.238 -27.167 1.00 63.16 96 ILE A N 1
ATOM 740 C CA . ILE A 1 96 ? 11.141 33.145 -27.446 1.00 63.16 96 ILE A CA 1
ATOM 741 C C . ILE A 1 96 ? 11.141 32.937 -28.969 1.00 63.16 96 ILE A C 1
ATOM 743 O O . ILE A 1 96 ? 10.817 33.892 -29.685 1.00 63.16 96 ILE A O 1
ATOM 747 N N . PRO A 1 97 ? 11.527 31.752 -29.478 1.00 63.44 97 PRO A N 1
ATOM 748 C CA . PRO A 1 97 ? 11.513 31.496 -30.910 1.00 63.44 97 PRO A CA 1
ATOM 749 C C . PRO A 1 97 ? 10.123 31.804 -31.473 1.00 63.44 97 PRO A C 1
ATOM 751 O O . PRO A 1 97 ? 9.115 31.419 -30.882 1.00 63.44 97 PRO A O 1
ATOM 754 N N . SER A 1 98 ? 10.051 32.484 -32.620 1.00 55.44 98 SER A N 1
ATOM 755 C CA . SER A 1 98 ? 8.779 32.802 -33.293 1.00 55.44 98 SER A CA 1
ATOM 756 C C . SER A 1 98 ? 7.975 31.556 -33.686 1.00 55.44 98 SER A C 1
ATOM 758 O O . SER A 1 98 ? 6.808 31.659 -34.050 1.00 55.44 98 SER A O 1
ATOM 760 N N . GLU A 1 99 ? 8.593 30.381 -33.590 1.00 59.09 99 GLU A N 1
ATOM 761 C CA . GLU A 1 99 ? 8.013 29.080 -33.871 1.00 59.09 99 GLU A CA 1
ATOM 762 C C . GLU A 1 99 ? 8.133 28.185 -32.630 1.00 59.09 99 GLU A C 1
ATOM 764 O O . GLU A 1 99 ? 8.987 27.305 -32.558 1.00 59.09 99 GLU A O 1
ATOM 769 N N . LEU A 1 100 ? 7.279 28.392 -31.626 1.00 65.69 100 LEU A N 1
ATOM 770 C CA . LEU A 1 100 ? 7.035 27.350 -30.625 1.00 65.69 100 LEU A CA 1
ATOM 771 C C . LEU A 1 100 ? 6.281 26.213 -31.328 1.00 65.69 100 LEU A C 1
ATOM 773 O O . LEU A 1 100 ? 5.078 26.305 -31.568 1.00 65.69 100 LEU A O 1
ATOM 777 N N . ARG A 1 101 ? 7.018 25.178 -31.746 1.00 66.12 101 ARG A N 1
ATOM 778 C CA . ARG A 1 101 ? 6.505 24.120 -32.633 1.00 66.12 101 ARG A CA 1
ATOM 779 C C . ARG A 1 101 ? 5.669 23.058 -31.912 1.00 66.12 101 ARG A C 1
ATOM 781 O O . ARG A 1 101 ? 4.913 22.354 -32.575 1.00 66.12 101 ARG A O 1
ATOM 788 N N . ASN A 1 102 ? 5.774 22.940 -30.585 1.00 78.69 102 ASN A N 1
ATOM 789 C CA . ASN A 1 102 ? 5.051 21.938 -29.797 1.00 78.69 102 ASN A CA 1
ATOM 790 C C . ASN A 1 102 ? 4.506 22.513 -28.468 1.00 78.69 102 ASN A C 1
ATOM 792 O O . ASN A 1 102 ? 4.969 23.535 -27.961 1.00 78.69 102 ASN A O 1
ATOM 796 N N . MET A 1 103 ? 3.487 21.851 -27.909 1.00 80.94 103 MET A N 1
ATOM 797 C CA . MET A 1 103 ? 2.841 22.248 -26.646 1.00 80.94 103 MET A CA 1
ATOM 798 C C . MET A 1 103 ? 3.737 22.044 -25.415 1.00 80.94 103 MET A C 1
ATOM 800 O O . MET A 1 103 ? 3.522 22.694 -24.389 1.00 80.94 103 MET A O 1
ATOM 804 N N . GLU A 1 104 ? 4.744 21.176 -25.516 1.00 83.94 104 GLU A N 1
ATOM 805 C CA . GLU A 1 104 ? 5.732 20.945 -24.462 1.00 83.94 104 GLU A CA 1
ATOM 806 C C . GLU A 1 104 ? 6.531 22.224 -24.195 1.00 83.94 104 GLU A C 1
ATOM 808 O O . GLU A 1 104 ? 6.501 22.743 -23.076 1.00 83.94 104 GLU A O 1
ATOM 813 N N . ASP A 1 105 ? 7.110 22.807 -25.244 1.00 84.69 105 ASP A N 1
ATOM 814 C CA . ASP A 1 105 ? 7.866 24.056 -25.210 1.00 84.69 105 ASP A CA 1
ATOM 815 C C . ASP A 1 105 ? 6.981 25.233 -24.767 1.00 84.69 105 ASP A C 1
ATOM 817 O O . ASP A 1 105 ? 7.390 26.027 -23.919 1.00 84.69 105 ASP A O 1
ATOM 821 N N . VAL A 1 106 ? 5.730 25.311 -25.244 1.00 86.06 106 VAL A N 1
ATOM 822 C CA . VAL A 1 106 ? 4.760 26.322 -24.773 1.00 86.06 106 VAL A CA 1
ATOM 823 C C . VAL A 1 106 ? 4.541 26.208 -23.262 1.00 86.06 106 VAL A C 1
ATOM 825 O O . VAL A 1 106 ? 4.612 27.210 -22.548 1.00 86.06 106 VAL A O 1
ATOM 828 N N . SER A 1 107 ? 4.308 24.998 -22.747 1.00 88.06 107 SER A N 1
ATOM 829 C CA . SER A 1 107 ? 4.091 24.791 -21.311 1.00 88.06 107 SER A CA 1
ATOM 830 C C . SER A 1 107 ? 5.348 25.068 -20.480 1.00 88.06 107 SER A C 1
ATOM 832 O O . SER A 1 107 ? 5.255 25.641 -19.395 1.00 88.06 107 SER A O 1
ATOM 834 N N . ALA A 1 108 ? 6.531 24.742 -21.006 1.00 90.12 108 ALA A N 1
ATOM 835 C CA . ALA A 1 108 ? 7.805 25.043 -20.369 1.00 90.12 108 ALA A CA 1
ATOM 836 C C . ALA A 1 108 ? 8.028 26.563 -20.256 1.00 90.12 108 ALA A C 1
ATOM 838 O O . ALA A 1 108 ? 8.367 27.045 -19.175 1.00 90.12 108 ALA A O 1
ATOM 839 N N . VAL A 1 109 ? 7.725 27.340 -21.309 1.00 90.25 109 VAL A N 1
ATOM 840 C CA . VAL A 1 109 ? 7.746 28.817 -21.253 1.00 90.25 109 VAL A CA 1
ATOM 841 C C . VAL A 1 109 ? 6.759 29.338 -20.217 1.00 90.25 109 VAL A C 1
ATOM 843 O O . VAL A 1 109 ? 7.111 30.209 -19.423 1.00 90.25 109 VAL A O 1
ATOM 846 N N . MET A 1 110 ? 5.529 28.812 -20.190 1.00 90.94 110 MET A N 1
ATOM 847 C CA . MET A 1 110 ? 4.539 29.214 -19.185 1.00 90.94 110 MET A CA 1
ATOM 848 C C . MET A 1 110 ? 5.070 28.981 -17.767 1.00 90.94 110 MET A C 1
ATOM 850 O O . MET A 1 110 ? 4.926 29.855 -16.914 1.00 90.94 110 MET A O 1
ATOM 854 N N . ASN A 1 111 ? 5.727 27.847 -17.522 1.00 92.88 111 ASN A N 1
ATOM 855 C CA . ASN A 1 111 ? 6.328 27.533 -16.229 1.00 92.88 111 ASN A CA 1
ATOM 856 C C . ASN A 1 111 ? 7.472 28.481 -15.864 1.00 92.88 111 ASN A C 1
ATOM 858 O O . ASN A 1 111 ? 7.520 28.941 -14.723 1.00 92.88 111 ASN A O 1
ATOM 862 N N . GLU A 1 112 ? 8.345 28.827 -16.816 1.00 93.00 112 GLU A N 1
ATOM 863 C CA . GLU A 1 112 ? 9.400 29.828 -16.608 1.00 93.00 112 GLU A CA 1
ATOM 864 C C . GLU A 1 112 ? 8.818 31.208 -16.269 1.00 93.00 112 GLU A C 1
ATOM 866 O O . GLU A 1 112 ? 9.262 31.865 -15.322 1.00 93.00 112 GLU A O 1
ATOM 871 N N . VAL A 1 113 ? 7.782 31.637 -16.999 1.00 92.00 113 VAL A N 1
ATOM 872 C CA . VAL A 1 113 ? 7.094 32.912 -16.758 1.00 92.00 113 VAL A CA 1
ATOM 873 C C . VAL A 1 113 ? 6.421 32.911 -15.389 1.00 92.00 113 VAL A C 1
ATOM 875 O O . VAL A 1 113 ? 6.617 33.856 -14.628 1.00 92.00 113 VAL A O 1
ATOM 878 N N . MET A 1 114 ? 5.684 31.857 -15.026 1.00 92.50 114 MET A N 1
ATOM 879 C CA . MET A 1 114 ? 5.045 31.752 -13.711 1.00 92.50 114 MET A CA 1
ATOM 880 C C . MET A 1 114 ? 6.080 31.753 -12.586 1.00 92.50 114 MET A C 1
ATOM 882 O O . MET A 1 114 ? 5.956 32.537 -11.649 1.00 92.50 114 MET A O 1
ATOM 886 N N . ALA A 1 115 ? 7.140 30.950 -12.693 1.00 92.19 115 ALA A N 1
ATOM 887 C CA . ALA A 1 115 ? 8.209 30.923 -11.699 1.00 92.19 115 ALA A CA 1
ATOM 888 C C . ALA A 1 115 ? 8.857 32.304 -11.504 1.00 92.19 115 ALA A C 1
ATOM 890 O O . ALA A 1 115 ? 9.190 32.675 -10.377 1.00 92.19 115 ALA A O 1
ATOM 891 N N . ARG A 1 116 ? 8.992 33.088 -12.580 1.00 89.50 116 ARG A N 1
ATOM 892 C CA . ARG A 1 116 ? 9.490 34.466 -12.522 1.00 89.50 116 ARG A CA 1
ATOM 893 C C . ARG A 1 116 ? 8.479 35.437 -11.915 1.00 89.50 116 ARG A C 1
ATOM 895 O O . ARG A 1 116 ? 8.868 36.247 -11.083 1.00 89.50 116 ARG A O 1
ATOM 902 N N . VAL A 1 117 ? 7.206 35.363 -12.300 1.00 89.50 117 VAL A N 1
ATOM 903 C CA . VAL A 1 117 ? 6.143 36.237 -11.775 1.00 89.50 117 VAL A CA 1
ATOM 904 C C . VAL A 1 117 ? 5.983 36.036 -10.271 1.00 89.50 117 VAL A C 1
ATOM 906 O O . VAL A 1 117 ? 6.099 37.005 -9.528 1.00 89.50 117 VAL A O 1
ATOM 909 N N . TYR A 1 118 ? 5.821 34.788 -9.820 1.00 87.56 118 TYR A N 1
ATOM 910 C CA . TYR A 1 118 ? 5.735 34.456 -8.393 1.00 87.56 118 TYR A CA 1
ATOM 911 C C . TYR A 1 118 ? 7.043 34.740 -7.642 1.00 87.56 118 TYR A C 1
ATOM 913 O O . TYR A 1 118 ? 7.014 35.022 -6.449 1.00 87.56 118 TYR A O 1
ATOM 921 N N . GLY A 1 119 ? 8.191 34.674 -8.324 1.00 84.12 119 GLY A N 1
ATOM 922 C CA . GLY A 1 119 ? 9.482 35.042 -7.745 1.00 84.12 119 GLY A CA 1
ATOM 923 C C . GLY A 1 119 ? 9.648 36.549 -7.524 1.00 84.12 119 GLY A C 1
ATOM 924 O O . GLY A 1 119 ? 10.240 36.940 -6.525 1.00 84.12 119 GLY A O 1
ATOM 925 N N . ASN A 1 120 ? 9.117 37.382 -8.427 1.00 78.19 120 ASN A N 1
ATOM 926 C CA . ASN A 1 120 ? 9.304 38.837 -8.415 1.00 78.19 120 ASN A CA 1
ATOM 927 C C . ASN A 1 120 ? 8.214 39.590 -7.635 1.00 78.19 120 ASN A C 1
ATOM 929 O O . ASN A 1 120 ? 8.486 40.652 -7.086 1.00 78.19 120 ASN A O 1
ATOM 933 N N . SER A 1 121 ? 6.977 39.084 -7.594 1.00 69.12 121 SER A N 1
ATOM 934 C CA . SER A 1 121 ? 5.838 39.803 -6.996 1.00 69.12 121 SER A CA 1
ATOM 935 C C . SER A 1 121 ? 5.920 39.977 -5.476 1.00 69.12 121 SER A C 1
ATOM 937 O O . SER A 1 121 ? 5.094 40.675 -4.903 1.00 69.12 121 SER A O 1
ATOM 939 N N . GLU A 1 122 ? 6.875 39.326 -4.812 1.00 62.41 122 GLU A N 1
ATOM 940 C CA . GLU A 1 122 ? 6.977 39.284 -3.346 1.00 62.41 122 GLU A CA 1
ATOM 941 C C . GLU A 1 122 ? 8.379 39.669 -2.832 1.00 62.41 122 GLU A C 1
ATOM 943 O O . GLU A 1 122 ? 8.696 39.452 -1.660 1.00 62.41 122 GLU A O 1
ATOM 948 N N . GLU A 1 123 ? 9.221 40.262 -3.691 1.00 57.72 123 GLU A N 1
ATOM 949 C CA . GLU A 1 123 ? 10.552 40.775 -3.321 1.00 57.72 123 GLU A CA 1
ATOM 950 C C . GLU A 1 123 ? 10.497 42.011 -2.400 1.00 57.72 123 GLU A C 1
ATOM 952 O O . GLU A 1 123 ? 11.483 42.294 -1.720 1.00 57.72 123 GLU A O 1
ATOM 957 N N . GLU A 1 124 ? 9.370 42.728 -2.322 1.00 57.00 124 GLU A N 1
ATOM 958 C CA . GLU A 1 124 ? 9.299 44.015 -1.609 1.00 57.00 124 GLU A CA 1
ATOM 959 C C . GLU A 1 124 ? 9.077 43.927 -0.087 1.00 57.00 124 GLU A C 1
ATOM 961 O O . GLU A 1 124 ? 9.467 44.856 0.616 1.00 57.00 124 GLU A O 1
ATOM 966 N N . GLU A 1 125 ? 8.524 42.838 0.466 1.00 58.53 125 GLU A N 1
ATOM 967 C CA . GLU A 1 125 ? 8.114 42.835 1.889 1.00 58.53 125 GLU A CA 1
ATOM 968 C C . GLU A 1 125 ? 8.958 41.968 2.837 1.00 58.53 125 GLU A C 1
ATOM 970 O O . GLU A 1 125 ? 8.953 42.206 4.046 1.00 58.53 125 GLU A O 1
ATOM 975 N N . VAL A 1 126 ? 9.709 40.968 2.356 1.00 59.03 126 VAL A N 1
ATOM 976 C CA . VAL A 1 126 ? 10.390 40.008 3.249 1.00 59.03 126 VAL A CA 1
ATOM 977 C C . VAL A 1 126 ? 11.762 39.628 2.689 1.00 59.03 126 VAL A C 1
ATOM 979 O O . VAL A 1 126 ? 11.876 38.732 1.857 1.00 59.03 126 VAL A O 1
ATOM 982 N N . GLY A 1 127 ? 12.822 40.297 3.159 1.00 59.41 127 GLY A N 1
ATOM 983 C CA . GLY A 1 127 ? 14.219 40.196 2.687 1.00 59.41 127 GLY A CA 1
ATOM 984 C C . GLY A 1 127 ? 14.943 38.847 2.873 1.00 59.41 127 GLY A C 1
ATOM 985 O O . GLY A 1 127 ? 16.122 38.819 3.213 1.00 59.41 127 GLY A O 1
ATOM 986 N N . SER A 1 128 ? 14.265 37.716 2.677 1.00 62.41 128 SER A N 1
ATOM 987 C CA . SER A 1 128 ? 14.826 36.361 2.772 1.00 62.41 128 SER A CA 1
ATOM 988 C C . SER A 1 128 ? 14.201 35.423 1.734 1.00 62.41 128 SER A C 1
ATOM 990 O O . SER A 1 128 ? 13.756 34.315 2.041 1.00 62.41 128 SER A O 1
ATOM 992 N N . HIS A 1 129 ? 14.116 35.881 0.486 1.00 62.94 129 HIS A N 1
ATOM 993 C CA . HIS A 1 129 ? 13.528 35.088 -0.584 1.00 62.94 129 HIS A CA 1
ATOM 994 C C . HIS A 1 129 ? 14.534 34.142 -1.238 1.00 62.94 129 HIS A C 1
ATOM 996 O O . HIS A 1 129 ? 15.637 34.532 -1.614 1.00 62.94 129 HIS A O 1
ATOM 1002 N N . ARG A 1 130 ? 14.142 32.875 -1.400 1.00 74.88 130 ARG A N 1
ATOM 1003 C CA . ARG A 1 130 ? 14.836 31.912 -2.262 1.00 74.88 130 ARG A CA 1
ATOM 1004 C C . ARG A 1 130 ? 14.076 31.877 -3.584 1.00 74.88 130 ARG A C 1
ATOM 1006 O O . ARG A 1 130 ? 12.977 31.337 -3.619 1.00 74.88 130 ARG A O 1
ATOM 1013 N N . GLY A 1 131 ? 14.633 32.481 -4.632 1.00 83.50 131 GLY A N 1
ATOM 1014 C CA . GLY A 1 131 ? 14.035 32.440 -5.968 1.00 83.50 131 GLY A CA 1
ATOM 1015 C C . GLY A 1 131 ? 13.902 31.012 -6.511 1.00 83.50 131 GLY A C 1
ATOM 1016 O O . GLY A 1 131 ? 14.624 30.105 -6.085 1.00 83.50 131 GLY A O 1
ATOM 1017 N N . SER A 1 132 ? 12.980 30.831 -7.454 1.00 92.50 132 SER A N 1
ATOM 1018 C CA . SER A 1 132 ? 12.843 29.600 -8.236 1.00 92.50 132 SER A CA 1
ATOM 1019 C C . SER A 1 132 ? 13.971 29.499 -9.269 1.00 92.50 132 SER A C 1
ATOM 1021 O O . SER A 1 132 ? 14.289 30.489 -9.926 1.00 92.50 132 SER A O 1
ATOM 1023 N N . ILE A 1 133 ? 14.564 28.316 -9.435 1.00 94.19 133 ILE A N 1
ATOM 1024 C CA . ILE A 1 133 ? 15.644 28.061 -10.401 1.00 94.19 133 ILE A CA 1
ATOM 1025 C C . ILE A 1 133 ? 15.124 27.108 -11.476 1.00 94.19 133 ILE A C 1
ATOM 1027 O O . ILE A 1 133 ? 14.726 25.983 -11.175 1.00 94.19 133 ILE A O 1
ATOM 1031 N N . GLY A 1 134 ? 15.114 27.567 -12.724 1.00 94.31 134 GLY A N 1
ATOM 1032 C CA . GLY A 1 134 ? 14.776 26.743 -13.879 1.00 94.31 134 GLY A CA 1
ATOM 1033 C C . GLY A 1 134 ? 16.011 26.050 -14.435 1.00 94.31 134 GLY A C 1
ATOM 1034 O O . GLY A 1 134 ? 17.041 26.689 -14.631 1.00 94.31 134 GLY A O 1
ATOM 1035 N N . VAL A 1 135 ? 15.905 24.760 -14.728 1.00 94.44 135 VAL A N 1
ATOM 1036 C CA . VAL A 1 135 ? 16.952 23.972 -15.384 1.00 94.44 135 VAL A CA 1
ATOM 1037 C C . VAL A 1 135 ? 16.411 23.532 -16.741 1.00 94.44 135 VAL A C 1
ATOM 1039 O O . VAL A 1 135 ? 15.601 22.613 -16.822 1.00 94.44 135 VAL A O 1
ATOM 1042 N N . ARG A 1 136 ? 16.814 24.220 -17.812 1.00 92.88 136 ARG A N 1
ATOM 1043 C CA . ARG A 1 136 ? 16.522 23.851 -19.201 1.00 92.88 136 ARG A CA 1
ATOM 1044 C C . ARG A 1 136 ? 17.341 22.623 -19.557 1.00 92.88 136 ARG A C 1
ATOM 1046 O O . ARG A 1 136 ? 18.534 22.726 -19.845 1.00 92.88 136 ARG A O 1
ATOM 1053 N N . LEU A 1 137 ? 16.694 21.469 -19.489 1.00 91.44 137 LEU A N 1
ATOM 1054 C CA . LEU A 1 137 ? 17.298 20.201 -19.837 1.00 91.44 137 LEU A CA 1
ATOM 1055 C C . LEU A 1 137 ? 17.172 19.980 -21.336 1.00 91.44 137 LEU A C 1
ATOM 1057 O O . LEU A 1 137 ? 16.138 20.241 -21.955 1.00 91.44 137 LEU A O 1
ATOM 1061 N N . GLY A 1 138 ? 18.263 19.487 -21.899 1.00 88.50 138 GLY A N 1
ATOM 1062 C CA . GLY A 1 138 ? 18.267 18.854 -23.196 1.00 88.50 138 GLY A CA 1
ATOM 1063 C C . GLY A 1 138 ? 17.397 17.595 -23.262 1.00 88.50 138 GLY A C 1
ATOM 1064 O O . GLY A 1 138 ? 16.772 17.194 -22.277 1.00 88.50 138 GLY A O 1
ATOM 1065 N N . ARG A 1 139 ? 17.408 16.903 -24.405 1.00 88.62 139 ARG A N 1
ATOM 1066 C CA . ARG A 1 139 ? 16.858 15.548 -24.497 1.00 88.62 139 ARG A CA 1
ATOM 1067 C C . ARG A 1 139 ? 17.642 14.629 -23.561 1.00 88.62 139 ARG A C 1
ATOM 1069 O O . ARG A 1 139 ? 18.786 14.264 -23.843 1.00 88.62 139 ARG A O 1
ATOM 1076 N N . VAL A 1 140 ? 17.024 14.269 -22.442 1.00 92.00 140 VAL A N 1
ATOM 1077 C CA . VAL A 1 140 ? 17.623 13.357 -21.467 1.00 92.00 140 VAL A CA 1
ATOM 1078 C C . VAL A 1 140 ? 17.654 11.948 -22.057 1.00 92.00 140 VAL A C 1
ATOM 1080 O O . VAL A 1 140 ? 16.619 11.446 -22.492 1.00 92.00 140 VAL A O 1
ATOM 1083 N N . TYR A 1 141 ? 18.824 11.311 -22.072 1.00 93.19 141 TYR A N 1
ATOM 1084 C CA . TYR A 1 141 ? 19.010 9.926 -22.519 1.00 93.19 141 TYR A CA 1
ATOM 1085 C C . TYR A 1 141 ? 19.811 9.121 -21.487 1.00 93.19 141 TYR A C 1
ATOM 1087 O O . TYR A 1 141 ? 20.512 9.696 -20.657 1.00 93.19 141 TYR A O 1
ATOM 1095 N N . GLY A 1 142 ? 19.726 7.792 -21.523 1.00 94.31 142 GLY A N 1
ATOM 1096 C CA . GLY A 1 142 ? 20.409 6.923 -20.561 1.00 94.31 142 GLY A CA 1
ATOM 1097 C C . GLY A 1 142 ? 19.540 5.754 -20.111 1.00 94.31 142 GLY A C 1
ATOM 1098 O O . GLY A 1 142 ? 18.591 5.379 -20.798 1.00 94.31 142 GLY A O 1
ATOM 1099 N N . ALA A 1 143 ? 19.864 5.182 -18.954 1.00 90.94 143 ALA A N 1
ATOM 1100 C CA . ALA A 1 143 ? 19.015 4.187 -18.304 1.00 90.94 143 ALA A CA 1
ATOM 1101 C C . ALA A 1 143 ? 17.629 4.769 -17.955 1.00 90.94 143 ALA A C 1
ATOM 1103 O O . ALA A 1 143 ? 17.472 5.980 -17.786 1.00 90.94 143 ALA A O 1
ATOM 1104 N N . TRP A 1 144 ? 16.620 3.896 -17.856 1.00 89.12 144 TRP A N 1
ATOM 1105 C CA . TRP A 1 144 ? 15.220 4.251 -17.556 1.00 89.12 144 TRP A CA 1
ATOM 1106 C C . TRP A 1 144 ? 14.564 5.196 -18.566 1.00 89.12 144 TRP A C 1
ATOM 1108 O O . TRP A 1 144 ? 13.606 5.907 -18.245 1.00 89.12 144 TRP A O 1
ATOM 1118 N N . LEU A 1 145 ? 15.060 5.198 -19.803 1.00 87.44 145 LEU A N 1
ATOM 1119 C CA . LEU A 1 145 ? 14.448 5.964 -20.872 1.00 87.44 145 LEU A CA 1
ATOM 1120 C C . LEU A 1 145 ? 12.998 5.506 -21.098 1.00 87.44 145 LEU A C 1
ATOM 1122 O O . LEU A 1 145 ? 12.652 4.335 -20.926 1.00 87.44 145 LEU A O 1
ATOM 1126 N N . ARG A 1 146 ? 12.125 6.443 -21.469 1.00 85.06 146 ARG A N 1
ATOM 1127 C CA . ARG A 1 146 ? 10.700 6.153 -21.661 1.00 85.06 146 ARG A CA 1
ATOM 1128 C C . ARG A 1 146 ? 10.500 5.254 -22.887 1.00 85.06 146 ARG A C 1
ATOM 1130 O O . ARG A 1 146 ? 11.099 5.552 -23.917 1.00 85.06 146 ARG A O 1
ATOM 1137 N N . PRO A 1 147 ? 9.590 4.260 -22.844 1.00 85.00 147 PRO A N 1
ATOM 1138 C CA . PRO A 1 147 ? 9.315 3.384 -23.987 1.00 85.00 147 PRO A CA 1
ATOM 1139 C C . PRO A 1 147 ? 8.939 4.111 -25.283 1.00 85.00 147 PRO A C 1
ATOM 1141 O O . PRO A 1 147 ? 9.233 3.636 -26.375 1.00 85.00 147 PRO A O 1
ATOM 1144 N N . ASN A 1 148 ? 8.317 5.285 -25.151 1.00 79.44 148 ASN A N 1
ATOM 1145 C CA . ASN A 1 148 ? 7.890 6.115 -26.274 1.00 79.44 148 ASN A CA 1
ATOM 1146 C C . ASN A 1 148 ? 8.982 7.083 -26.766 1.00 79.44 148 ASN A C 1
ATOM 1148 O O . ASN A 1 148 ? 8.684 7.927 -27.601 1.00 79.44 148 ASN A O 1
ATOM 1152 N N . ASP A 1 149 ? 10.210 7.045 -26.240 1.00 85.31 149 ASP A N 1
ATOM 1153 C CA . ASP A 1 149 ? 11.308 7.868 -26.758 1.00 85.31 149 ASP A CA 1
ATOM 1154 C C . ASP A 1 149 ? 11.949 7.213 -27.997 1.00 85.31 149 ASP A C 1
ATOM 1156 O O . ASP A 1 149 ? 12.131 5.995 -28.052 1.00 85.31 149 ASP A O 1
ATOM 1160 N N . VAL A 1 150 ? 12.341 8.020 -28.990 1.00 84.62 150 VAL A N 1
ATOM 1161 C CA . VAL A 1 150 ? 13.021 7.539 -30.209 1.00 84.62 150 VAL A CA 1
ATOM 1162 C C . VAL A 1 150 ? 14.289 6.759 -29.860 1.00 84.62 150 VAL A C 1
ATOM 1164 O O . VAL A 1 150 ? 14.534 5.690 -30.424 1.00 84.62 150 VAL A O 1
ATOM 1167 N N . LEU A 1 151 ? 15.079 7.259 -28.904 1.00 88.75 151 LEU A N 1
ATOM 1168 C CA . LEU A 1 151 ? 16.324 6.617 -28.486 1.00 88.75 151 LEU A CA 1
ATOM 1169 C C . LEU A 1 151 ? 16.068 5.287 -27.772 1.00 88.75 151 LEU A C 1
ATOM 1171 O O . LEU A 1 151 ? 16.877 4.375 -27.922 1.00 88.75 151 LEU A O 1
ATOM 1175 N N . TYR A 1 152 ? 14.933 5.143 -27.077 1.00 90.81 152 TYR A N 1
ATOM 1176 C CA . TYR A 1 152 ? 14.536 3.885 -26.438 1.00 90.81 152 TYR A CA 1
ATOM 1177 C C . TYR A 1 152 ? 14.239 2.832 -27.501 1.00 90.81 152 TYR A C 1
ATOM 1179 O O . TYR A 1 152 ? 14.798 1.735 -27.476 1.00 90.81 152 TYR A O 1
ATOM 1187 N N . GLY A 1 153 ? 13.388 3.182 -28.472 1.00 86.25 153 GLY A N 1
ATOM 1188 C CA . GLY A 1 153 ? 13.036 2.280 -29.566 1.00 86.25 153 GLY A CA 1
ATOM 1189 C C . GLY A 1 153 ? 14.263 1.876 -30.384 1.00 86.25 153 GLY A C 1
ATOM 1190 O O . GLY A 1 153 ? 14.418 0.707 -30.735 1.00 86.25 153 GLY A O 1
ATOM 1191 N N . MET A 1 154 ? 15.175 2.818 -30.636 1.00 88.56 154 MET A N 1
ATOM 1192 C CA . MET A 1 154 ? 16.430 2.538 -31.330 1.00 88.56 154 MET A CA 1
ATOM 1193 C C . MET A 1 154 ? 17.362 1.635 -30.535 1.00 88.56 154 MET A C 1
ATOM 1195 O O . MET A 1 154 ? 17.839 0.647 -31.086 1.00 88.56 154 MET A O 1
ATOM 1199 N N . ALA A 1 155 ? 17.585 1.918 -29.251 1.00 91.12 155 ALA A N 1
ATOM 1200 C CA . ALA A 1 155 ? 18.409 1.078 -28.394 1.00 91.12 155 ALA A CA 1
ATOM 1201 C C . ALA A 1 155 ? 17.836 -0.344 -28.287 1.00 91.12 155 ALA A C 1
ATOM 1203 O O . ALA A 1 155 ? 18.574 -1.315 -28.439 1.00 91.12 155 ALA A O 1
ATOM 1204 N N . GLN A 1 156 ? 16.516 -0.487 -28.133 1.00 88.75 156 GLN A N 1
ATOM 1205 C CA . GLN A 1 156 ? 15.851 -1.790 -28.093 1.00 88.75 156 GLN A CA 1
ATOM 1206 C C . GLN A 1 156 ? 16.005 -2.569 -29.409 1.00 88.75 156 GLN A C 1
ATOM 1208 O O . GLN A 1 156 ? 16.358 -3.751 -29.384 1.00 88.75 156 GLN A O 1
ATOM 1213 N N . ARG A 1 157 ? 15.780 -1.928 -30.568 1.00 86.31 157 ARG A N 1
ATOM 1214 C CA . ARG A 1 157 ? 15.986 -2.564 -31.885 1.00 86.31 157 ARG A CA 1
ATOM 1215 C C . ARG A 1 157 ? 17.439 -2.982 -32.086 1.00 86.31 157 ARG A C 1
ATOM 1217 O O . ARG A 1 157 ? 17.699 -4.107 -32.515 1.00 86.31 157 ARG A O 1
ATOM 1224 N N . ALA A 1 158 ? 18.369 -2.112 -31.704 1.00 87.00 158 ALA A N 1
ATOM 1225 C CA . ALA A 1 158 ? 19.797 -2.362 -31.803 1.00 87.00 158 ALA A CA 1
ATOM 1226 C C . ALA A 1 158 ? 20.214 -3.570 -30.934 1.00 87.00 158 ALA A C 1
ATOM 1228 O O . ALA A 1 158 ? 20.860 -4.496 -31.422 1.00 87.00 158 ALA A O 1
ATOM 1229 N N . VAL A 1 159 ? 19.747 -3.645 -29.684 1.00 85.75 159 VAL A N 1
ATOM 1230 C CA . VAL A 1 159 ? 19.991 -4.774 -28.763 1.00 85.75 159 VAL A CA 1
ATOM 1231 C C . VAL A 1 159 ? 19.421 -6.103 -29.279 1.00 85.75 159 VAL A C 1
ATOM 1233 O O . VAL A 1 159 ? 20.057 -7.160 -29.147 1.00 85.75 159 VAL A O 1
ATOM 1236 N N . ARG A 1 160 ? 18.246 -6.064 -29.918 1.00 84.62 160 ARG A N 1
ATOM 1237 C CA . ARG A 1 160 ? 17.616 -7.227 -30.567 1.00 84.62 160 ARG A CA 1
ATOM 1238 C C . ARG A 1 160 ? 18.322 -7.674 -31.850 1.00 84.62 160 ARG A C 1
ATOM 1240 O O . ARG A 1 160 ? 18.061 -8.781 -32.321 1.00 84.62 160 ARG A O 1
ATOM 1247 N N . GLY A 1 161 ? 19.241 -6.864 -32.375 1.00 82.06 161 GLY A N 1
ATOM 1248 C CA . GLY A 1 161 ? 19.951 -7.134 -33.621 1.00 82.06 161 GLY A CA 1
ATOM 1249 C C . GLY A 1 161 ? 19.067 -6.962 -34.853 1.00 82.06 161 GLY A C 1
ATOM 1250 O O . GLY A 1 161 ? 19.218 -7.718 -35.809 1.00 82.06 161 GLY A O 1
ATOM 1251 N N . HIS A 1 162 ? 18.113 -6.029 -34.817 1.00 81.50 162 HIS A N 1
ATOM 1252 C CA . HIS A 1 162 ? 17.411 -5.623 -36.028 1.00 81.50 162 HIS A CA 1
ATOM 1253 C C . HIS A 1 162 ? 18.284 -4.656 -36.841 1.00 81.50 162 HIS A C 1
ATOM 1255 O O . HIS A 1 162 ? 18.863 -3.729 -36.280 1.00 81.50 162 HIS A O 1
ATOM 1261 N N . ASP A 1 163 ? 18.368 -4.864 -38.157 1.00 73.06 163 ASP A N 1
ATOM 1262 C CA . ASP A 1 163 ? 19.170 -4.028 -39.068 1.00 73.06 163 ASP A CA 1
ATOM 1263 C C . ASP A 1 163 ? 18.509 -2.662 -39.371 1.00 73.06 163 ASP A C 1
ATOM 1265 O O . ASP A 1 163 ? 19.147 -1.752 -39.897 1.00 73.06 163 ASP A O 1
ATOM 1269 N N . ASP A 1 164 ? 17.238 -2.484 -39.000 1.00 74.50 164 ASP A N 1
ATOM 1270 C CA . ASP A 1 164 ? 16.400 -1.306 -39.270 1.00 74.50 164 ASP A CA 1
ATOM 1271 C C . ASP A 1 164 ? 16.498 -0.208 -38.190 1.00 74.50 164 ASP A C 1
ATOM 1273 O O . ASP A 1 164 ? 15.594 0.616 -38.026 1.00 74.50 164 ASP A O 1
ATOM 1277 N N . VAL A 1 165 ? 17.620 -0.132 -37.464 1.00 63.97 165 VAL A N 1
ATOM 1278 C CA . VAL A 1 165 ? 17.854 0.930 -36.461 1.00 63.97 165 VAL A CA 1
ATOM 1279 C C . VAL A 1 165 ? 17.729 2.339 -37.081 1.00 63.97 165 VAL A C 1
ATOM 1281 O O . VAL A 1 165 ? 17.430 3.290 -36.365 1.00 63.97 165 VAL A O 1
ATOM 1284 N N . ILE A 1 166 ? 17.900 2.465 -38.406 1.00 60.66 166 ILE A N 1
ATOM 1285 C CA . ILE A 1 166 ? 18.169 3.719 -39.132 1.00 60.66 166 ILE A CA 1
ATOM 1286 C C . ILE A 1 166 ? 16.915 4.423 -39.692 1.00 60.66 166 ILE A C 1
ATOM 1288 O O . ILE A 1 166 ? 17.018 5.558 -40.145 1.00 60.66 166 ILE A O 1
ATOM 1292 N N . HIS A 1 167 ? 15.715 3.839 -39.675 1.00 57.91 167 HIS A N 1
ATOM 1293 C CA . HIS A 1 167 ? 14.535 4.581 -40.155 1.00 57.91 167 HIS A CA 1
ATOM 1294 C C . HIS A 1 167 ? 13.980 5.502 -39.061 1.00 57.91 167 HIS A C 1
ATOM 1296 O O . HIS A 1 167 ? 13.020 5.174 -38.370 1.00 57.91 167 HIS A O 1
ATOM 1302 N N . SER A 1 168 ? 14.616 6.666 -38.884 1.00 57.53 168 SER A N 1
ATOM 1303 C CA . SER A 1 168 ? 13.924 7.833 -38.340 1.00 57.53 168 SER A CA 1
ATOM 1304 C C . SER A 1 168 ? 13.015 8.375 -39.437 1.00 57.53 168 SER A C 1
ATOM 1306 O O . SER A 1 168 ? 13.506 8.766 -40.497 1.00 57.53 168 SER A O 1
ATOM 1308 N N . ASP A 1 169 ? 11.710 8.399 -39.194 1.00 55.38 169 ASP A N 1
ATOM 1309 C CA . ASP A 1 169 ? 10.732 9.034 -40.074 1.00 55.38 169 ASP A CA 1
ATOM 1310 C C . ASP A 1 169 ? 11.026 10.543 -40.193 1.00 55.38 169 ASP A C 1
ATOM 1312 O O . ASP A 1 169 ? 10.532 11.349 -39.415 1.00 55.38 169 ASP A O 1
ATOM 1316 N N . GLY A 1 170 ? 11.897 10.913 -41.136 1.00 51.84 170 GLY A N 1
ATOM 1317 C CA . GLY A 1 170 ? 11.953 12.179 -41.879 1.00 51.84 170 GLY A CA 1
ATOM 1318 C C . GLY A 1 170 ? 12.132 13.529 -41.165 1.00 51.84 170 GLY A C 1
ATOM 1319 O O . GLY A 1 170 ? 12.430 14.489 -41.865 1.00 51.84 170 GLY A O 1
ATOM 1320 N N . ASP A 1 171 ? 11.974 13.648 -39.846 1.00 54.75 171 ASP A N 1
ATOM 1321 C CA . ASP A 1 171 ? 11.843 14.955 -39.161 1.00 54.75 171 ASP A CA 1
ATOM 1322 C C . ASP A 1 171 ? 12.978 15.232 -38.147 1.00 54.75 171 ASP A C 1
ATOM 1324 O O . ASP A 1 171 ? 12.832 15.995 -37.192 1.00 54.75 171 ASP A O 1
ATOM 1328 N N . SER A 1 172 ? 14.132 14.571 -38.311 1.00 52.50 172 SER A N 1
ATOM 1329 C CA . SER A 1 172 ? 15.205 14.522 -37.303 1.00 52.50 172 SER A CA 1
ATOM 1330 C C . SER A 1 172 ? 16.239 15.658 -37.386 1.00 52.50 172 SER A C 1
ATOM 1332 O O . SER A 1 172 ? 17.410 15.434 -37.074 1.00 52.50 172 SER A O 1
ATOM 1334 N N . ASP A 1 173 ? 15.834 16.880 -37.734 1.00 56.38 173 ASP A N 1
ATOM 1335 C CA . ASP A 1 173 ? 16.698 18.074 -37.608 1.00 56.38 173 ASP A CA 1
ATOM 1336 C C . ASP A 1 173 ? 16.902 18.501 -36.134 1.00 56.38 173 ASP A C 1
ATOM 1338 O O . ASP A 1 173 ? 17.417 19.578 -35.842 1.00 56.38 173 ASP A O 1
ATOM 1342 N N . GLN A 1 174 ? 16.502 17.668 -35.165 1.00 60.16 174 GLN A N 1
ATOM 1343 C CA . GLN A 1 174 ? 16.813 17.902 -33.759 1.00 60.16 174 GLN A CA 1
ATOM 1344 C C . GLN A 1 174 ? 18.311 17.702 -33.507 1.00 60.16 174 GLN A C 1
ATOM 1346 O O . GLN A 1 174 ? 18.824 16.582 -33.567 1.00 60.16 174 GLN A O 1
ATOM 1351 N N . ASP A 1 175 ? 18.985 18.804 -33.181 1.00 63.69 175 ASP A N 1
ATOM 1352 C CA . ASP A 1 175 ? 20.408 18.850 -32.861 1.00 63.69 175 ASP A CA 1
ATOM 1353 C C . ASP A 1 175 ? 20.753 17.887 -31.715 1.00 63.69 175 ASP A C 1
ATOM 1355 O O . ASP A 1 175 ? 20.335 18.077 -30.564 1.00 63.69 175 ASP A O 1
ATOM 1359 N N . ALA A 1 176 ? 21.602 16.893 -31.993 1.00 64.38 176 ALA A N 1
ATOM 1360 C CA . ALA A 1 176 ? 22.155 15.991 -30.975 1.00 64.38 176 ALA A CA 1
ATOM 1361 C C . ALA A 1 176 ? 22.973 16.750 -29.906 1.00 64.38 176 ALA A C 1
ATOM 1363 O O . ALA A 1 176 ? 23.146 16.271 -28.785 1.00 64.38 176 ALA A O 1
ATOM 1364 N N . ASN A 1 177 ? 23.377 17.990 -30.213 1.00 64.31 177 ASN A N 1
ATOM 1365 C CA . ASN A 1 177 ? 23.996 18.944 -29.286 1.00 64.31 177 ASN A CA 1
ATOM 1366 C C . ASN A 1 177 ? 23.116 19.277 -28.067 1.00 64.31 177 ASN A C 1
ATOM 1368 O O . ASN A 1 177 ? 23.614 19.793 -27.066 1.00 64.31 177 ASN A O 1
ATOM 1372 N N . SER A 1 178 ? 21.817 18.984 -28.144 1.00 77.31 178 SER A N 1
ATOM 1373 C CA . SER A 1 178 ? 20.867 19.153 -27.050 1.00 77.31 178 SER A CA 1
ATOM 1374 C C . SER A 1 178 ? 20.682 17.893 -26.205 1.00 77.31 178 SER A C 1
ATOM 1376 O O . SER A 1 178 ? 19.792 17.877 -25.373 1.00 77.31 178 SER A O 1
ATOM 1378 N N . MET A 1 179 ? 21.455 16.820 -26.375 1.00 87.94 179 MET A N 1
ATOM 1379 C CA . MET A 1 179 ? 21.314 15.637 -25.516 1.00 87.94 179 MET A CA 1
ATOM 1380 C C . MET A 1 179 ? 21.997 15.848 -24.157 1.00 87.94 179 MET A C 1
ATOM 1382 O O . MET A 1 179 ? 22.996 16.556 -24.058 1.00 87.94 179 MET A O 1
ATOM 1386 N N . VAL A 1 180 ? 21.483 15.227 -23.096 1.00 91.75 180 VAL A N 1
ATOM 1387 C CA . VAL A 1 180 ? 22.128 15.189 -21.772 1.00 91.75 180 VAL A CA 1
ATOM 1388 C C . VAL A 1 180 ? 21.979 13.792 -21.182 1.00 91.75 180 VAL A C 1
ATOM 1390 O O . VAL A 1 180 ? 20.899 13.206 -21.236 1.00 91.75 180 VAL A O 1
ATOM 1393 N N . TYR A 1 181 ? 23.066 13.225 -20.665 1.00 94.50 181 TYR A N 1
ATOM 1394 C CA . TYR A 1 181 ? 22.993 11.911 -20.035 1.00 94.50 181 TYR A CA 1
ATOM 1395 C C . TYR A 1 181 ? 22.231 12.014 -18.704 1.00 94.50 181 TYR A C 1
ATOM 1397 O O . TYR A 1 181 ? 22.319 13.030 -18.017 1.00 94.50 181 TYR A O 1
ATOM 1405 N N . VAL A 1 182 ? 21.449 10.996 -18.341 1.00 94.88 182 VAL A N 1
ATOM 1406 C CA . VAL A 1 182 ? 20.525 11.059 -17.195 1.00 94.88 182 VAL A CA 1
ATOM 1407 C C . VAL A 1 182 ? 21.223 11.385 -15.871 1.00 94.88 182 VAL A C 1
ATOM 1409 O O . VAL A 1 182 ? 20.697 12.184 -15.100 1.00 94.88 182 VAL A O 1
ATOM 1412 N N . GLU A 1 183 ? 22.423 10.851 -15.630 1.00 94.19 183 GLU A N 1
ATOM 1413 C CA . GLU A 1 183 ? 23.208 11.168 -14.427 1.00 94.19 183 GLU A CA 1
ATOM 1414 C C . GLU A 1 183 ? 23.632 12.643 -14.415 1.00 94.19 183 GLU A C 1
ATOM 1416 O O . GLU A 1 183 ? 23.392 13.336 -13.430 1.00 94.19 183 GLU A O 1
ATOM 1421 N N . ASP A 1 184 ? 24.127 13.162 -15.543 1.00 94.44 184 ASP A N 1
ATOM 1422 C CA . ASP A 1 184 ? 24.486 14.578 -15.692 1.00 94.44 184 ASP A CA 1
ATOM 1423 C C . ASP A 1 184 ? 23.263 15.496 -15.473 1.00 94.44 184 ASP A C 1
ATOM 1425 O O . ASP A 1 184 ? 23.356 16.537 -14.822 1.00 94.44 184 ASP A O 1
ATOM 1429 N N . ALA A 1 185 ? 22.084 15.111 -15.973 1.00 94.38 185 ALA A N 1
ATOM 1430 C CA . ALA A 1 185 ? 20.850 15.867 -15.755 1.00 94.38 185 ALA A CA 1
ATOM 1431 C C . ALA A 1 185 ? 20.459 15.915 -14.267 1.00 94.38 185 ALA A C 1
ATOM 1433 O O . ALA A 1 185 ? 20.071 16.972 -13.760 1.00 94.38 185 ALA A O 1
ATOM 1434 N N . VAL A 1 186 ? 20.578 14.787 -13.559 1.00 95.56 186 VAL A N 1
ATOM 1435 C CA . VAL A 1 186 ? 20.313 14.700 -12.116 1.00 95.56 186 VAL A CA 1
ATOM 1436 C C . VAL A 1 186 ? 21.318 15.538 -11.330 1.00 95.56 186 VAL A C 1
ATOM 1438 O O . VAL A 1 186 ? 20.914 16.312 -10.462 1.00 95.56 186 VAL A O 1
ATOM 1441 N N . GLU A 1 187 ? 22.607 15.447 -11.652 1.00 94.69 187 GLU A N 1
ATOM 1442 C CA . GLU A 1 187 ? 23.647 16.244 -11.002 1.00 94.69 187 GLU A CA 1
ATOM 1443 C C . GLU A 1 187 ? 23.428 17.746 -11.195 1.00 94.69 187 GLU A C 1
ATOM 1445 O O . GLU A 1 187 ? 23.549 18.504 -10.233 1.00 94.69 187 GLU A O 1
ATOM 1450 N N . ALA A 1 188 ? 23.028 18.184 -12.391 1.00 94.44 188 ALA A N 1
ATOM 1451 C CA . ALA A 1 188 ? 22.707 19.585 -12.646 1.00 94.44 188 ALA A CA 1
ATOM 1452 C C . ALA A 1 188 ? 21.511 20.073 -11.807 1.00 94.44 188 ALA A C 1
ATOM 1454 O O . ALA A 1 188 ? 21.539 21.183 -11.268 1.00 94.44 188 ALA A O 1
ATOM 1455 N N . ILE A 1 189 ? 20.471 19.244 -11.640 1.00 95.69 189 ILE A N 1
ATOM 1456 C CA . ILE A 1 189 ? 19.328 19.550 -10.762 1.00 95.69 189 ILE A CA 1
ATOM 1457 C C . ILE A 1 189 ? 19.783 19.645 -9.301 1.00 95.69 189 ILE A C 1
ATOM 1459 O O . ILE A 1 189 ? 19.394 20.575 -8.589 1.00 95.69 189 ILE A O 1
ATOM 1463 N N . VAL A 1 190 ? 20.623 18.714 -8.843 1.00 95.56 190 VAL A N 1
ATOM 1464 C CA . VAL A 1 190 ? 21.164 18.725 -7.477 1.00 95.56 190 VAL A CA 1
ATOM 1465 C C . VAL A 1 190 ? 22.044 19.957 -7.250 1.00 95.56 190 VAL A C 1
ATOM 1467 O O . VAL A 1 190 ? 21.893 20.630 -6.229 1.00 95.56 190 VAL A O 1
ATOM 1470 N N . ALA A 1 191 ? 22.894 20.318 -8.211 1.00 94.62 191 ALA A N 1
ATOM 1471 C CA . ALA A 1 191 ? 23.690 21.540 -8.168 1.00 94.62 191 ALA A CA 1
ATOM 1472 C C . ALA A 1 191 ? 22.789 22.784 -8.065 1.00 94.62 191 ALA A C 1
ATOM 1474 O O . ALA A 1 191 ? 23.012 23.641 -7.205 1.00 94.62 191 ALA A O 1
ATOM 1475 N N . ALA A 1 192 ? 21.700 22.837 -8.842 1.00 94.06 192 ALA A N 1
ATOM 1476 C CA . ALA A 1 192 ? 20.710 23.913 -8.776 1.00 94.06 192 ALA A CA 1
ATOM 1477 C C . ALA A 1 192 ? 20.039 24.000 -7.392 1.00 94.06 192 ALA A C 1
ATOM 1479 O O . ALA A 1 192 ? 19.860 25.092 -6.847 1.00 94.06 192 ALA A O 1
ATOM 1480 N N . MET A 1 193 ? 19.731 22.861 -6.763 1.00 94.25 193 MET A N 1
ATOM 1481 C CA . MET A 1 193 ? 19.209 22.833 -5.390 1.00 94.25 193 MET A CA 1
ATOM 1482 C C . MET A 1 193 ? 20.219 23.391 -4.378 1.00 94.25 193 MET A C 1
ATOM 1484 O O . MET A 1 193 ? 19.824 24.078 -3.430 1.00 94.25 193 MET A O 1
ATOM 1488 N N . GLN A 1 194 ? 21.511 23.120 -4.579 1.00 92.56 194 GLN A N 1
ATOM 1489 C CA . GLN A 1 194 ? 22.600 23.474 -3.663 1.00 92.56 194 GLN A CA 1
ATOM 1490 C C . GLN A 1 194 ? 23.134 24.907 -3.822 1.00 92.56 194 GLN A C 1
ATOM 1492 O O . GLN A 1 194 ? 23.853 25.384 -2.939 1.00 92.56 194 GLN A O 1
ATOM 1497 N N . MET A 1 195 ? 22.765 25.632 -4.883 1.00 90.31 195 MET A N 1
ATOM 1498 C CA . MET A 1 195 ? 23.211 27.015 -5.110 1.00 90.31 195 MET A CA 1
ATOM 1499 C C . MET A 1 195 ? 22.994 27.905 -3.876 1.00 90.31 195 MET A C 1
ATOM 1501 O O . MET A 1 195 ? 21.945 27.849 -3.247 1.00 90.31 195 MET A O 1
ATOM 1505 N N . LYS A 1 196 ? 23.934 28.773 -3.493 1.00 82.75 196 LYS A N 1
ATOM 1506 C CA . LYS A 1 196 ? 23.784 29.608 -2.278 1.00 82.75 196 LYS A CA 1
ATOM 1507 C C . LYS A 1 196 ? 22.816 30.775 -2.486 1.00 82.75 196 LYS A C 1
ATOM 1509 O O . LYS A 1 196 ? 22.857 31.431 -3.520 1.00 82.75 196 LYS A O 1
ATOM 1514 N N . SER A 1 197 ? 21.998 31.086 -1.473 1.00 67.31 197 SER A N 1
ATOM 1515 C CA . SER A 1 197 ? 20.938 32.112 -1.536 1.00 67.31 197 SER A CA 1
ATOM 1516 C C . SER A 1 197 ? 21.417 33.514 -1.917 1.00 67.31 197 SER A C 1
ATOM 1518 O O . SER A 1 197 ? 20.675 34.229 -2.574 1.00 67.31 197 SER A O 1
ATOM 1520 N N . SER A 1 198 ? 22.653 33.894 -1.573 1.00 70.44 198 SER A N 1
ATOM 1521 C CA . SER A 1 198 ? 23.234 35.196 -1.939 1.00 70.44 198 SER A CA 1
ATOM 1522 C C . SER A 1 198 ? 23.386 35.402 -3.450 1.00 70.44 198 SER A C 1
ATOM 1524 O O . SER A 1 198 ? 23.473 36.539 -3.898 1.00 70.44 198 SER A O 1
ATOM 1526 N N . ASN A 1 199 ? 23.397 34.313 -4.228 1.00 64.12 199 ASN A N 1
ATOM 1527 C CA . ASN A 1 199 ? 23.540 34.333 -5.684 1.00 64.12 199 ASN A CA 1
ATOM 1528 C C . ASN A 1 199 ? 22.245 33.912 -6.401 1.00 64.12 199 ASN A C 1
ATOM 1530 O O . ASN A 1 199 ? 22.232 33.797 -7.623 1.00 64.12 199 ASN A O 1
ATOM 1534 N N . ARG A 1 200 ? 21.152 33.659 -5.665 1.00 68.50 200 ARG A N 1
ATOM 1535 C CA . ARG A 1 200 ? 19.887 33.179 -6.237 1.00 68.50 200 ARG A CA 1
ATOM 1536 C C . ARG A 1 200 ? 19.028 34.346 -6.700 1.00 68.50 200 ARG A C 1
ATOM 1538 O O . ARG A 1 200 ? 18.099 34.748 -6.006 1.00 68.50 200 ARG A O 1
ATOM 1545 N N . LYS A 1 201 ? 19.308 34.859 -7.893 1.00 71.75 201 LYS A N 1
ATOM 1546 C CA . LYS A 1 201 ? 18.261 35.537 -8.663 1.00 71.75 201 LYS A CA 1
ATOM 1547 C C . LYS A 1 201 ? 17.403 34.467 -9.328 1.00 71.75 201 LYS A C 1
ATOM 1549 O O . LYS A 1 201 ? 17.942 33.447 -9.753 1.00 71.75 201 LYS A O 1
ATOM 1554 N N . SER A 1 202 ? 16.087 34.683 -9.385 1.00 77.88 202 SER A N 1
ATOM 1555 C CA . SER A 1 202 ? 15.212 33.839 -10.205 1.00 77.88 202 SER A CA 1
ATOM 1556 C C . SER A 1 202 ? 15.790 33.807 -11.618 1.00 77.88 202 SER A C 1
ATOM 1558 O O . SER A 1 202 ? 16.030 34.855 -12.222 1.00 77.88 202 SER A O 1
ATOM 1560 N N . GLY A 1 203 ? 16.126 32.612 -12.084 1.00 87.06 203 GLY A N 1
ATOM 1561 C CA . GLY A 1 203 ? 16.999 32.428 -13.232 1.00 87.06 203 GLY A CA 1
ATOM 1562 C C . GLY A 1 203 ? 16.769 31.076 -13.872 1.00 87.06 203 GLY A C 1
ATOM 1563 O O . GLY A 1 203 ? 16.268 30.148 -13.236 1.00 87.06 203 GLY A O 1
ATOM 1564 N N . VAL A 1 204 ? 17.111 30.992 -15.152 1.00 89.94 204 VAL A N 1
ATOM 1565 C CA . VAL A 1 204 ? 16.976 29.775 -15.941 1.00 89.94 204 VAL A CA 1
ATOM 1566 C C . VAL A 1 204 ? 18.333 29.429 -16.532 1.00 89.94 204 VAL A C 1
ATOM 1568 O O . VAL A 1 204 ? 18.979 30.269 -17.153 1.00 89.94 204 VAL A O 1
ATOM 1571 N N . MET A 1 205 ? 18.752 28.191 -16.321 1.00 91.75 205 MET A N 1
ATOM 1572 C CA . MET A 1 205 ? 20.074 27.666 -16.643 1.00 91.75 205 MET A CA 1
ATOM 1573 C C . MET A 1 205 ? 19.946 26.587 -17.703 1.00 91.75 205 MET A C 1
ATOM 1575 O O . MET A 1 205 ? 19.083 25.726 -17.581 1.00 91.75 205 MET A O 1
ATOM 1579 N N . THR A 1 206 ? 20.783 26.620 -18.742 1.00 90.81 206 THR A N 1
ATOM 1580 C CA . THR A 1 206 ? 20.737 25.606 -19.809 1.00 90.81 206 THR A CA 1
ATOM 1581 C C . THR A 1 206 ? 21.787 24.535 -19.576 1.00 90.81 206 THR A C 1
ATOM 1583 O O . THR A 1 206 ? 22.978 24.824 -19.509 1.00 90.81 206 THR A O 1
ATOM 1586 N N . VAL A 1 207 ? 21.342 23.287 -19.478 1.00 89.38 207 VAL A N 1
ATOM 1587 C CA . VAL A 1 207 ? 22.200 22.120 -19.275 1.00 89.38 207 VAL A CA 1
ATOM 1588 C C . VAL A 1 207 ? 22.470 21.460 -20.621 1.00 89.38 207 VAL A C 1
ATOM 1590 O O . VAL A 1 207 ? 21.540 21.126 -21.353 1.00 89.38 207 VAL A O 1
ATOM 1593 N N . LYS A 1 208 ? 23.751 21.266 -20.940 1.00 84.81 208 LYS A N 1
ATOM 1594 C CA . LYS A 1 208 ? 24.228 20.643 -22.184 1.00 84.81 208 LYS A CA 1
ATOM 1595 C C . LYS A 1 208 ? 25.142 19.457 -21.871 1.00 84.81 208 LYS A C 1
ATOM 1597 O O . LYS A 1 208 ? 25.717 19.404 -20.786 1.00 84.81 208 LYS A O 1
ATOM 1602 N N . SER A 1 209 ? 25.302 18.538 -22.827 1.00 82.06 209 SER A N 1
ATOM 1603 C CA . SER A 1 209 ? 26.263 17.425 -22.738 1.00 82.06 209 SER A CA 1
ATOM 1604 C C . SER A 1 209 ? 27.716 17.903 -22.597 1.00 82.06 209 SER A C 1
ATOM 1606 O O . SER A 1 209 ? 28.085 18.972 -23.090 1.00 82.06 209 SER A O 1
ATOM 1608 N N . ALA A 1 210 ? 28.558 17.048 -22.004 1.00 77.12 210 ALA A N 1
ATOM 1609 C CA . ALA A 1 210 ? 29.999 17.233 -21.829 1.00 77.12 210 ALA A CA 1
ATOM 1610 C C . ALA A 1 210 ? 30.729 17.582 -23.142 1.00 77.12 210 ALA A C 1
ATOM 1612 O O . ALA A 1 210 ? 31.679 18.364 -23.140 1.00 77.12 210 ALA A O 1
ATOM 1613 N N . ASN A 1 211 ? 30.241 17.063 -24.275 1.00 66.88 211 ASN A N 1
ATOM 1614 C CA . ASN A 1 211 ? 30.886 17.215 -25.582 1.00 66.88 211 ASN A CA 1
ATOM 1615 C C . ASN A 1 211 ? 30.502 18.497 -26.339 1.00 66.88 211 ASN A C 1
ATOM 1617 O O . ASN A 1 211 ? 31.122 18.802 -27.356 1.00 66.88 211 ASN A O 1
ATOM 1621 N N . ALA A 1 212 ? 29.534 19.283 -25.854 1.00 59.41 212 ALA A N 1
ATOM 1622 C CA . ALA A 1 212 ? 29.056 20.472 -26.568 1.00 59.41 212 ALA A CA 1
ATOM 1623 C C . ALA A 1 212 ? 30.110 21.595 -26.688 1.00 59.41 212 ALA A C 1
ATOM 1625 O O . ALA A 1 212 ? 29.967 22.483 -27.525 1.00 59.41 212 ALA A O 1
ATOM 1626 N N . ASN A 1 213 ? 31.171 21.562 -25.871 1.00 56.62 213 ASN A N 1
ATOM 1627 C CA . ASN A 1 213 ? 32.148 22.651 -25.770 1.00 56.62 213 ASN A CA 1
ATOM 1628 C C . ASN A 1 213 ? 33.529 22.339 -26.377 1.00 56.62 213 ASN A C 1
ATOM 1630 O O . ASN A 1 213 ? 34.343 23.256 -26.457 1.00 56.62 213 ASN A O 1
ATOM 1634 N N . ALA A 1 214 ? 33.820 21.090 -26.769 1.00 54.72 214 ALA A N 1
ATOM 1635 C CA . ALA A 1 214 ? 35.197 20.663 -27.060 1.00 54.72 214 ALA A CA 1
ATOM 1636 C C . ALA A 1 214 ? 35.539 20.456 -28.545 1.00 54.72 214 ALA A C 1
ATOM 1638 O O . ALA A 1 214 ? 36.712 20.514 -28.867 1.00 54.72 214 ALA A O 1
ATOM 1639 N N . ASN A 1 215 ? 34.569 20.237 -29.438 1.00 54.09 215 ASN A N 1
ATOM 1640 C CA . ASN A 1 215 ? 34.728 20.264 -30.901 1.00 54.09 215 ASN A CA 1
ATOM 1641 C C . ASN A 1 215 ? 33.366 19.939 -31.513 1.00 54.09 215 ASN A C 1
ATOM 1643 O O . ASN A 1 215 ? 32.936 18.787 -31.518 1.00 54.09 215 ASN A O 1
ATOM 1647 N N . ALA A 1 216 ? 32.661 20.956 -32.006 1.00 50.72 216 ALA A N 1
ATOM 1648 C CA . ALA A 1 216 ? 31.253 20.860 -32.390 1.00 50.72 216 ALA A CA 1
ATOM 1649 C C . ALA A 1 216 ? 30.950 19.874 -33.539 1.00 50.72 216 ALA A C 1
ATOM 1651 O O . ALA A 1 216 ? 29.787 19.715 -33.875 1.00 50.72 216 ALA A O 1
ATOM 1652 N N . ASN A 1 217 ? 31.936 19.213 -34.153 1.00 54.81 217 ASN A N 1
ATOM 1653 C CA . ASN A 1 217 ? 31.759 18.462 -35.402 1.00 54.81 217 ASN A CA 1
ATOM 1654 C C . ASN A 1 217 ? 31.484 16.956 -35.244 1.00 54.81 217 ASN A C 1
ATOM 1656 O O . ASN A 1 217 ? 31.254 16.297 -36.252 1.00 54.81 217 ASN A O 1
ATOM 1660 N N . VAL A 1 218 ? 31.531 16.384 -34.035 1.00 55.38 218 VAL A N 1
ATOM 1661 C CA . VAL A 1 218 ? 31.605 14.913 -33.906 1.00 55.38 218 VAL A CA 1
ATOM 1662 C C . VAL A 1 218 ? 30.245 14.222 -33.743 1.00 55.38 218 VAL A C 1
ATOM 1664 O O . VAL A 1 218 ? 30.073 13.112 -34.237 1.00 55.38 218 VAL A O 1
ATOM 1667 N N . VAL A 1 219 ? 29.269 14.849 -33.081 1.00 58.16 219 VAL A N 1
ATOM 1668 C CA . VAL A 1 219 ? 27.905 14.304 -32.951 1.00 58.16 219 VAL A CA 1
ATOM 1669 C C . VAL A 1 219 ? 26.908 15.450 -33.040 1.00 58.16 219 VAL A C 1
ATOM 1671 O O . VAL A 1 219 ? 26.427 15.952 -32.029 1.00 58.16 219 VAL A O 1
ATOM 1674 N N . GLN A 1 220 ? 26.640 15.906 -34.261 1.00 61.91 220 GLN A N 1
ATOM 1675 C CA . GLN A 1 220 ? 25.635 16.951 -34.491 1.00 61.91 220 GLN A CA 1
ATOM 1676 C C . GLN A 1 220 ? 24.261 16.348 -34.777 1.00 61.91 220 GLN A C 1
ATOM 1678 O O . GLN A 1 220 ? 23.243 16.979 -34.498 1.00 61.91 220 GLN A O 1
ATOM 1683 N N . ARG A 1 221 ? 24.222 15.121 -35.313 1.00 74.56 221 ARG A N 1
ATOM 1684 C CA . ARG A 1 221 ? 23.003 14.526 -35.863 1.00 74.56 221 ARG A CA 1
ATOM 1685 C C . ARG A 1 221 ? 22.660 13.207 -35.195 1.00 74.56 221 ARG A C 1
ATOM 1687 O O . ARG A 1 221 ? 23.520 12.481 -34.701 1.00 74.56 221 ARG A O 1
ATOM 1694 N N . PHE A 1 222 ? 21.380 12.861 -35.258 1.00 75.81 222 PHE A N 1
ATOM 1695 C CA . PHE A 1 222 ? 20.864 11.571 -34.801 1.00 75.81 222 PHE A CA 1
ATOM 1696 C C . PHE A 1 222 ? 21.556 10.378 -35.487 1.00 75.81 222 PHE A C 1
ATOM 1698 O O . PHE A 1 222 ? 21.754 9.325 -34.882 1.00 75.81 222 PHE A O 1
ATOM 1705 N N . GLU A 1 223 ? 21.996 10.564 -36.733 1.00 78.81 223 GLU A N 1
ATOM 1706 C CA . GLU A 1 223 ? 22.806 9.591 -37.471 1.00 78.81 223 GLU A CA 1
ATOM 1707 C C . GLU A 1 223 ? 24.089 9.213 -36.720 1.00 78.81 223 GLU A C 1
ATOM 1709 O O . GLU A 1 223 ? 24.484 8.049 -36.714 1.00 78.81 223 GLU A O 1
ATOM 1714 N N . ASP A 1 224 ? 24.729 10.151 -36.028 1.00 80.31 224 ASP A N 1
ATOM 1715 C CA . ASP A 1 224 ? 25.963 9.861 -35.300 1.00 80.31 224 ASP A CA 1
ATOM 1716 C C . ASP A 1 224 ? 25.681 9.017 -34.048 1.00 80.31 224 ASP A C 1
ATOM 1718 O O . ASP A 1 224 ? 26.451 8.112 -33.731 1.00 80.31 224 ASP A O 1
ATOM 1722 N N . VAL A 1 225 ? 24.516 9.196 -33.413 1.00 83.38 225 VAL A N 1
ATOM 1723 C CA . VAL A 1 225 ? 24.031 8.307 -32.341 1.00 83.38 225 VAL A CA 1
ATOM 1724 C C . VAL A 1 225 ? 23.848 6.882 -32.874 1.00 83.38 225 VAL A C 1
ATOM 1726 O O . VAL A 1 225 ? 24.291 5.931 -32.228 1.00 83.38 225 VAL A O 1
ATOM 1729 N N . THR A 1 226 ? 23.261 6.709 -34.069 1.00 83.88 226 THR A N 1
ATOM 1730 C CA . THR A 1 226 ? 23.116 5.371 -34.679 1.00 83.88 226 THR A CA 1
ATOM 1731 C C . THR A 1 226 ? 24.472 4.717 -34.943 1.00 83.88 226 THR A C 1
ATOM 1733 O O . THR A 1 226 ? 24.646 3.539 -34.628 1.00 83.88 226 THR A O 1
ATOM 1736 N N . LYS A 1 227 ? 25.460 5.476 -35.442 1.00 85.00 227 LYS A N 1
ATOM 1737 C CA . LYS A 1 227 ? 26.825 4.979 -35.675 1.00 85.00 227 LYS A CA 1
ATOM 1738 C C . LYS A 1 227 ? 27.481 4.547 -34.367 1.00 85.00 227 LYS A C 1
ATOM 1740 O O . LYS A 1 227 ? 28.065 3.469 -34.313 1.00 85.00 227 LYS A O 1
ATOM 1745 N N . VAL A 1 228 ? 27.340 5.340 -33.302 1.00 84.25 228 VAL A N 1
ATOM 1746 C CA . VAL A 1 228 ? 27.850 4.990 -31.968 1.00 84.25 228 VAL A CA 1
ATOM 1747 C C . VAL A 1 228 ? 27.188 3.711 -31.445 1.00 84.25 228 VAL A C 1
ATOM 1749 O O . VAL A 1 228 ? 27.881 2.824 -30.945 1.00 84.25 228 VAL A O 1
ATOM 1752 N N . MET A 1 229 ? 25.868 3.561 -31.606 1.00 87.69 229 MET A N 1
ATOM 1753 C CA . MET A 1 229 ? 25.169 2.333 -31.212 1.00 87.69 229 MET A CA 1
ATOM 1754 C C . MET A 1 229 ? 25.667 1.112 -31.995 1.00 87.69 229 MET A C 1
ATOM 1756 O O . MET A 1 229 ? 25.943 0.065 -31.411 1.00 87.69 229 MET A O 1
ATOM 1760 N N . GLN A 1 230 ? 25.825 1.252 -33.313 1.00 85.38 230 GLN A N 1
ATOM 1761 C CA . GLN A 1 230 ? 26.345 0.193 -34.179 1.00 85.38 230 GLN A CA 1
ATOM 1762 C C . GLN A 1 230 ? 27.776 -0.198 -33.810 1.00 85.38 230 GLN A C 1
ATOM 1764 O O . GLN A 1 230 ? 28.093 -1.385 -33.799 1.00 85.38 230 GLN A O 1
ATOM 1769 N N . GLN A 1 231 ? 28.627 0.768 -33.461 1.00 84.44 231 GLN A N 1
ATOM 1770 C CA . GLN A 1 231 ? 29.996 0.505 -33.020 1.00 84.44 231 GLN A CA 1
ATOM 1771 C C . GLN A 1 231 ? 30.059 -0.252 -31.695 1.00 84.44 231 GLN A C 1
ATOM 1773 O O . GLN A 1 231 ? 30.874 -1.163 -31.561 1.00 84.44 231 GLN A O 1
ATOM 1778 N N . HIS A 1 232 ? 29.199 0.088 -30.729 1.00 82.19 232 HIS A N 1
ATOM 1779 C CA . HIS A 1 232 ? 29.116 -0.645 -29.460 1.00 82.19 232 HIS A CA 1
ATOM 1780 C C . HIS A 1 232 ? 28.659 -2.094 -29.654 1.00 82.19 232 HIS A C 1
ATOM 1782 O O . HIS A 1 232 ? 29.132 -2.985 -28.951 1.00 82.19 232 HIS A O 1
ATOM 1788 N N . LEU A 1 233 ? 27.772 -2.347 -30.619 1.00 80.56 233 LEU A N 1
ATOM 1789 C CA . LEU A 1 233 ? 27.205 -3.677 -30.856 1.00 80.56 233 LEU A CA 1
ATOM 1790 C C . LEU A 1 233 ? 28.043 -4.544 -31.809 1.00 80.56 233 LEU A C 1
ATOM 1792 O O . LEU A 1 233 ? 28.118 -5.758 -31.619 1.00 80.56 233 LEU A O 1
ATOM 1796 N N . ASN A 1 234 ? 28.693 -3.942 -32.811 1.00 80.94 234 ASN A N 1
ATOM 1797 C CA . ASN A 1 234 ? 29.433 -4.628 -33.876 1.00 80.94 234 ASN A CA 1
ATOM 1798 C C . ASN A 1 234 ? 30.832 -4.018 -34.127 1.00 80.94 234 ASN A C 1
ATOM 1800 O O . ASN A 1 234 ? 31.114 -3.567 -35.240 1.00 80.94 234 ASN A O 1
ATOM 1804 N N . PRO A 1 235 ? 31.756 -4.063 -33.148 1.00 69.56 235 PRO A N 1
ATOM 1805 C CA . PRO A 1 235 ? 33.097 -3.486 -33.283 1.00 69.56 235 PRO A CA 1
ATOM 1806 C C . PRO A 1 235 ? 33.951 -4.107 -34.404 1.00 69.56 235 PRO A C 1
ATOM 1808 O O . PRO A 1 235 ? 34.919 -3.495 -34.835 1.00 69.56 235 PRO A O 1
ATOM 1811 N N . THR A 1 236 ? 33.621 -5.312 -34.887 1.00 67.31 236 THR A N 1
ATOM 1812 C CA . THR A 1 236 ? 34.433 -6.061 -35.867 1.00 67.31 236 THR A CA 1
ATOM 1813 C C . THR A 1 236 ? 34.098 -5.787 -37.335 1.00 67.31 236 THR A C 1
ATOM 1815 O O . THR A 1 236 ? 34.883 -6.166 -38.197 1.00 67.31 236 THR A O 1
ATOM 1818 N N . ASN A 1 237 ? 32.949 -5.171 -37.644 1.00 61.81 237 ASN A N 1
ATOM 1819 C CA . ASN A 1 237 ? 32.484 -4.975 -39.028 1.00 61.81 237 ASN A CA 1
ATOM 1820 C C . ASN A 1 237 ? 32.618 -3.531 -39.537 1.00 61.81 237 ASN A C 1
ATOM 1822 O O . ASN A 1 237 ? 32.343 -3.276 -40.711 1.00 61.81 237 ASN A O 1
ATOM 1826 N N . SER A 1 238 ? 33.049 -2.580 -38.707 1.00 54.81 238 SER A N 1
ATOM 1827 C CA . SER A 1 238 ? 33.245 -1.203 -39.151 1.00 54.81 238 SER A CA 1
ATOM 1828 C C . SER A 1 238 ? 34.686 -0.973 -39.616 1.00 54.81 238 SER A C 1
ATOM 1830 O O . SER A 1 238 ? 35.549 -0.541 -38.861 1.00 54.81 238 SER A O 1
ATOM 1832 N N . ASN A 1 239 ? 34.935 -1.129 -40.921 1.00 54.84 239 ASN A N 1
ATOM 1833 C CA . ASN A 1 239 ? 36.088 -0.468 -41.562 1.00 54.84 239 ASN A CA 1
ATOM 1834 C C . ASN A 1 239 ? 36.040 1.068 -41.385 1.00 54.84 239 ASN A C 1
ATOM 1836 O O . ASN A 1 239 ? 37.030 1.754 -41.611 1.00 54.84 239 ASN A O 1
ATOM 1840 N N . THR A 1 240 ? 34.905 1.612 -40.937 1.00 54.97 240 THR A N 1
ATOM 1841 C CA . THR A 1 240 ? 34.788 2.936 -40.328 1.00 54.97 240 THR A CA 1
ATOM 1842 C C . THR A 1 240 ? 35.123 2.865 -38.834 1.00 54.97 240 THR A C 1
ATOM 1844 O O . THR A 1 240 ? 34.246 2.995 -37.970 1.00 54.97 240 THR A O 1
ATOM 1847 N N . HIS A 1 241 ? 36.398 2.644 -38.510 1.00 54.22 241 HIS A N 1
ATOM 1848 C CA . HIS A 1 241 ? 36.906 3.042 -37.202 1.00 54.22 241 HIS A CA 1
ATOM 1849 C C . HIS A 1 241 ? 36.750 4.559 -37.130 1.00 54.22 241 HIS A C 1
ATOM 1851 O O . HIS A 1 241 ? 37.521 5.285 -37.751 1.00 54.22 241 HIS A O 1
ATOM 1857 N N . ILE A 1 242 ? 35.735 5.045 -36.408 1.00 56.88 242 ILE A N 1
ATOM 1858 C CA . ILE A 1 242 ? 35.797 6.427 -35.948 1.0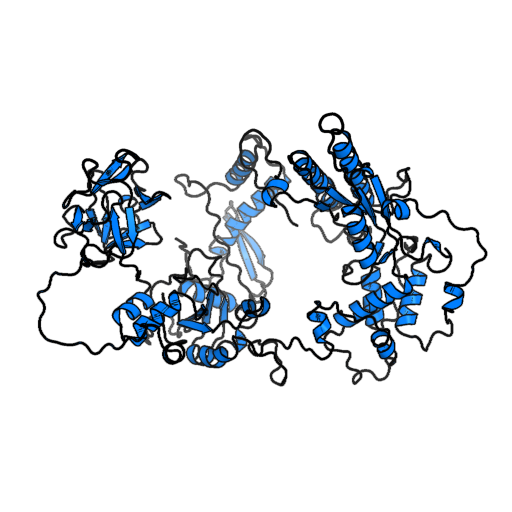0 56.88 242 ILE A CA 1
ATOM 1859 C C . ILE A 1 242 ? 36.973 6.422 -34.977 1.00 56.88 242 ILE A C 1
ATOM 1861 O O . ILE A 1 242 ? 36.920 5.773 -33.932 1.00 56.88 242 ILE A O 1
ATOM 1865 N N . ASN A 1 243 ? 38.086 7.009 -35.399 1.00 55.72 243 ASN A N 1
ATOM 1866 C CA . ASN A 1 243 ? 39.299 7.035 -34.610 1.00 55.72 243 ASN A CA 1
ATOM 1867 C C . ASN A 1 243 ? 38.966 7.804 -33.322 1.00 55.72 243 ASN A C 1
ATOM 1869 O O . ASN A 1 243 ? 38.651 8.991 -33.388 1.00 55.72 243 ASN A O 1
ATOM 1873 N N . GLU A 1 244 ? 39.003 7.145 -32.157 1.00 55.88 244 GLU A N 1
ATOM 1874 C CA . GLU A 1 244 ? 38.777 7.800 -30.853 1.00 55.88 244 GLU A CA 1
ATOM 1875 C C . GLU A 1 244 ? 39.698 9.022 -30.677 1.00 55.88 244 GLU A C 1
ATOM 1877 O O . GLU A 1 244 ? 39.360 9.962 -29.959 1.00 55.88 244 GLU A O 1
ATOM 1882 N N . ASN A 1 245 ? 40.828 9.051 -31.397 1.00 53.31 245 ASN A N 1
ATOM 1883 C CA . ASN A 1 245 ? 41.714 10.203 -31.470 1.00 53.31 245 ASN A CA 1
ATOM 1884 C C . ASN A 1 245 ? 41.207 11.312 -32.415 1.00 53.31 245 ASN A C 1
ATOM 1886 O O . ASN A 1 245 ? 41.319 12.467 -32.038 1.00 53.31 245 ASN A O 1
ATOM 1890 N N . GLU A 1 246 ? 40.572 11.029 -33.562 1.00 53.34 246 GLU A N 1
ATOM 1891 C CA . GLU A 1 246 ? 39.946 12.084 -34.398 1.00 53.34 246 GLU A CA 1
ATOM 1892 C C . GLU A 1 246 ? 38.726 12.723 -33.716 1.00 53.34 246 GLU A C 1
ATOM 1894 O O . GLU A 1 246 ? 38.433 13.893 -33.952 1.00 53.34 246 GLU A O 1
ATOM 1899 N N . ILE A 1 247 ? 38.052 11.988 -32.824 1.00 52.03 247 ILE A N 1
ATOM 1900 C CA . ILE A 1 247 ? 36.980 12.519 -31.965 1.00 52.03 247 ILE A CA 1
ATOM 1901 C C . ILE A 1 247 ? 37.531 13.521 -30.932 1.00 52.03 247 ILE A C 1
ATOM 1903 O O . ILE A 1 247 ? 36.827 14.452 -30.543 1.00 52.03 247 ILE A O 1
ATOM 1907 N N . ASN A 1 248 ? 38.791 13.364 -30.510 1.00 47.12 248 ASN A N 1
ATOM 1908 C CA . ASN A 1 248 ? 39.368 14.096 -29.380 1.00 47.12 248 ASN A CA 1
ATOM 1909 C C . ASN A 1 248 ? 40.530 15.056 -29.732 1.00 47.12 248 ASN A C 1
ATOM 1911 O O . ASN A 1 248 ? 40.951 15.798 -28.848 1.00 47.12 248 ASN A O 1
ATOM 1915 N N . SER A 1 249 ? 41.079 15.074 -30.961 1.00 41.50 249 SER A N 1
ATOM 1916 C CA . SER A 1 249 ? 42.402 15.688 -31.229 1.00 41.50 249 SER A CA 1
ATOM 1917 C C . SER A 1 249 ? 42.479 16.939 -32.117 1.00 41.50 249 SER A C 1
ATOM 1919 O O . SER A 1 249 ? 43.595 17.326 -32.460 1.00 41.50 249 SER A O 1
ATOM 1921 N N . ASN A 1 250 ? 41.391 17.621 -32.481 1.00 41.72 250 ASN A N 1
ATOM 1922 C CA . ASN A 1 250 ? 41.515 18.897 -33.213 1.00 41.72 250 ASN A CA 1
ATOM 1923 C C . ASN A 1 250 ? 41.526 20.085 -32.236 1.00 41.72 250 ASN A C 1
ATOM 1925 O O . ASN A 1 250 ? 40.485 20.611 -31.875 1.00 41.72 250 ASN A O 1
ATOM 1929 N N . ASN A 1 251 ? 42.715 20.473 -31.769 1.00 43.06 251 ASN A N 1
ATOM 1930 C CA . ASN A 1 251 ? 42.929 21.460 -30.696 1.00 43.06 251 ASN A CA 1
ATOM 1931 C C . ASN A 1 251 ? 43.300 22.885 -31.173 1.00 43.06 251 ASN A C 1
ATOM 1933 O O . ASN A 1 251 ? 43.804 23.666 -30.370 1.00 43.06 251 ASN A O 1
ATOM 1937 N N . ASP A 1 252 ? 43.055 23.252 -32.436 1.00 43.28 252 ASP A N 1
ATOM 1938 C CA . ASP A 1 252 ? 43.533 24.539 -32.988 1.00 43.28 252 ASP A CA 1
ATOM 1939 C C . ASP A 1 252 ? 42.474 25.656 -33.116 1.00 43.28 252 ASP A C 1
ATOM 1941 O O . ASP A 1 252 ? 42.801 26.748 -33.583 1.00 43.28 252 ASP A O 1
ATOM 1945 N N . ASP A 1 253 ? 41.240 25.460 -32.637 1.00 43.19 253 ASP A N 1
ATOM 1946 C CA . ASP A 1 253 ? 40.218 26.516 -32.634 1.00 43.19 253 ASP A CA 1
ATOM 1947 C C . ASP A 1 253 ? 40.086 27.218 -31.271 1.00 43.19 253 ASP A C 1
ATOM 1949 O O . ASP A 1 253 ? 40.149 26.615 -30.198 1.00 43.19 253 ASP A O 1
ATOM 1953 N N . ALA A 1 254 ? 39.921 28.543 -31.327 1.00 38.03 254 ALA A N 1
ATOM 1954 C CA . ALA A 1 254 ? 39.880 29.448 -30.182 1.00 38.03 254 ALA A CA 1
ATOM 1955 C C . ALA A 1 254 ? 38.920 28.971 -29.067 1.00 38.03 254 ALA A C 1
ATOM 1957 O O . ALA A 1 254 ? 37.820 28.506 -29.370 1.00 38.03 254 ALA A O 1
ATOM 1958 N N . PRO A 1 255 ? 39.271 29.149 -27.774 1.00 45.34 255 PRO A N 1
ATOM 1959 C CA . PRO A 1 255 ? 38.465 28.664 -26.658 1.00 45.34 255 PRO A CA 1
ATOM 1960 C C . PRO A 1 255 ? 37.044 29.235 -26.726 1.00 45.34 255 PRO A C 1
ATOM 1962 O O . PRO A 1 255 ? 36.823 30.429 -26.496 1.00 45.34 255 PRO A O 1
ATOM 1965 N N . LEU A 1 256 ? 36.075 28.370 -27.037 1.00 43.78 256 LEU A N 1
ATOM 1966 C CA . LEU A 1 256 ? 34.650 28.672 -26.949 1.00 43.78 256 LEU A CA 1
ATOM 1967 C C . LEU A 1 256 ? 34.361 29.217 -25.544 1.00 43.78 256 LEU A C 1
ATOM 1969 O O . LEU A 1 256 ? 34.753 28.624 -24.535 1.00 43.78 256 LEU A O 1
ATOM 1973 N N . LYS A 1 257 ? 33.716 30.390 -25.470 1.00 50.72 257 LYS A N 1
ATOM 1974 C CA . LYS A 1 257 ? 33.338 31.016 -24.195 1.00 50.72 257 LYS A CA 1
ATOM 1975 C C . LYS A 1 257 ? 32.569 29.989 -23.363 1.00 50.72 257 LYS A C 1
ATOM 1977 O O . LYS A 1 257 ? 31.514 29.537 -23.799 1.00 50.72 257 LYS A O 1
ATOM 1982 N N . ARG A 1 258 ? 33.099 29.646 -22.179 1.00 56.69 258 ARG A N 1
ATOM 1983 C CA . ARG A 1 258 ? 32.427 28.761 -21.214 1.00 56.69 258 ARG A CA 1
ATOM 1984 C C . ARG A 1 258 ? 30.972 29.187 -21.067 1.00 56.69 258 ARG A C 1
ATOM 1986 O O . ARG A 1 258 ? 30.707 30.373 -20.859 1.00 56.69 258 ARG A O 1
ATOM 1993 N N . ASP A 1 259 ? 30.066 28.217 -21.170 1.00 67.06 259 ASP A N 1
ATOM 1994 C CA . ASP A 1 259 ? 28.642 28.442 -20.946 1.00 67.06 259 ASP A CA 1
ATOM 1995 C C . ASP A 1 259 ? 28.473 29.116 -19.571 1.00 67.06 259 ASP A C 1
ATOM 1997 O O . ASP A 1 259 ? 28.961 28.568 -18.572 1.00 67.06 259 ASP A O 1
ATOM 2001 N N . PRO A 1 260 ? 27.852 30.308 -19.488 1.00 71.00 260 PRO A N 1
ATOM 2002 C CA . PRO A 1 260 ? 27.665 31.014 -18.221 1.00 71.00 260 PRO A CA 1
ATOM 2003 C C . PRO A 1 260 ? 26.988 30.132 -17.161 1.00 71.00 260 PRO A C 1
ATOM 2005 O O . PRO A 1 260 ? 27.300 30.262 -15.977 1.00 71.00 260 PRO A O 1
ATOM 2008 N N . THR A 1 261 ? 26.181 29.156 -17.589 1.00 73.38 261 THR A N 1
ATOM 2009 C CA . THR A 1 261 ? 25.523 28.169 -16.726 1.00 73.38 261 THR A CA 1
ATOM 2010 C C . THR A 1 261 ? 26.506 27.350 -15.879 1.00 73.38 261 THR A C 1
ATOM 2012 O O . THR A 1 261 ? 26.249 27.097 -14.703 1.00 73.38 261 THR A O 1
ATOM 2015 N N . SER A 1 262 ? 27.660 26.967 -16.438 1.00 77.62 262 SER A N 1
ATOM 2016 C CA . SER A 1 262 ? 28.648 26.141 -15.726 1.00 77.62 262 SER A CA 1
ATOM 2017 C C . SER A 1 262 ? 29.300 26.898 -14.566 1.00 77.62 262 SER A C 1
ATOM 2019 O O . SER A 1 262 ? 29.545 26.333 -13.499 1.00 77.62 262 SER A O 1
ATOM 2021 N N . ASN A 1 263 ? 29.508 28.207 -14.732 1.00 83.81 263 ASN A N 1
ATOM 2022 C CA . ASN A 1 263 ? 30.055 29.054 -13.674 1.00 83.81 263 ASN A CA 1
ATOM 2023 C C . ASN A 1 263 ? 29.028 29.318 -12.562 1.00 83.81 263 ASN A C 1
ATOM 2025 O O . ASN A 1 263 ? 29.409 29.425 -11.397 1.00 83.81 263 ASN A O 1
ATOM 2029 N N . GLU A 1 264 ? 27.743 29.424 -12.911 1.00 87.38 264 GLU A N 1
ATOM 2030 C CA . GLU A 1 264 ? 26.671 29.673 -11.943 1.00 87.38 264 GLU A CA 1
ATOM 2031 C C . GLU A 1 264 ? 26.350 28.437 -11.094 1.00 87.38 264 GLU A C 1
ATOM 2033 O O . GLU A 1 264 ? 26.235 28.555 -9.873 1.00 87.38 264 GLU A O 1
ATOM 2038 N N . LEU A 1 265 ? 26.264 27.254 -11.714 1.00 89.38 265 LEU A N 1
ATOM 2039 C CA . LEU A 1 265 ? 25.998 25.992 -11.013 1.00 89.38 265 LEU A CA 1
ATOM 2040 C C . LEU A 1 265 ? 27.240 25.371 -10.367 1.00 89.38 265 LEU A C 1
ATOM 2042 O O . LEU A 1 265 ? 27.098 24.476 -9.540 1.00 89.38 265 LEU A O 1
ATOM 2046 N N . GLN A 1 266 ? 28.445 25.822 -10.740 1.00 90.62 266 GLN A N 1
ATOM 2047 C CA . GLN A 1 266 ? 29.704 25.127 -10.429 1.00 90.62 266 GLN A CA 1
ATOM 2048 C C . GLN A 1 266 ? 29.662 23.654 -10.861 1.00 90.62 266 GLN A C 1
ATOM 2050 O O . GLN A 1 266 ? 30.197 22.774 -10.191 1.00 90.62 266 GLN A O 1
ATOM 2055 N N . TRP A 1 267 ? 28.995 23.401 -11.985 1.00 90.69 267 TRP A N 1
ATOM 2056 C CA . TRP A 1 267 ? 28.727 22.072 -12.510 1.00 90.69 267 TRP A CA 1
ATOM 2057 C C . TRP A 1 267 ? 29.095 22.007 -13.994 1.00 90.69 267 TRP A C 1
ATOM 2059 O O . TRP A 1 267 ? 28.996 22.997 -14.728 1.00 90.69 267 TRP A O 1
ATOM 2069 N N . GLN A 1 268 ? 29.532 20.833 -14.433 1.00 90.12 268 GLN A N 1
ATOM 2070 C CA . GLN A 1 268 ? 29.811 20.519 -15.826 1.00 90.12 268 GLN A CA 1
ATOM 2071 C C . GLN A 1 268 ? 29.432 19.059 -16.066 1.00 90.12 268 GLN A C 1
ATOM 2073 O O . GLN A 1 268 ? 29.770 18.206 -15.251 1.00 90.12 268 GLN A O 1
ATOM 2078 N N . ALA A 1 269 ? 28.764 18.783 -17.188 1.00 90.31 269 ALA A N 1
ATOM 2079 C CA . ALA A 1 269 ? 28.480 17.417 -17.604 1.00 90.31 269 ALA A CA 1
ATOM 2080 C C . ALA A 1 269 ? 29.779 16.614 -17.711 1.00 90.31 269 ALA A C 1
ATOM 2082 O O . ALA A 1 269 ? 30.766 17.081 -18.290 1.00 90.31 269 ALA A O 1
ATOM 2083 N N . SER A 1 270 ? 29.755 15.414 -17.148 1.00 92.19 270 SER A N 1
ATOM 2084 C CA . SER A 1 270 ? 30.912 14.538 -17.020 1.00 92.19 270 SER A CA 1
ATOM 2085 C C . SER A 1 270 ? 30.888 13.390 -18.022 1.00 92.19 270 SER A C 1
ATOM 2087 O O . SER A 1 270 ? 31.953 12.886 -18.366 1.00 92.19 270 SER A O 1
ATOM 2089 N N . THR A 1 271 ? 29.707 13.004 -18.527 1.00 91.12 271 THR A N 1
ATOM 2090 C CA . THR A 1 271 ? 29.554 11.808 -19.364 1.00 91.12 271 THR A CA 1
ATOM 2091 C C . THR A 1 271 ? 29.608 12.153 -20.859 1.00 91.12 271 THR A C 1
ATOM 2093 O O . THR A 1 271 ? 28.694 12.802 -21.389 1.00 91.12 271 THR A O 1
ATOM 2096 N N . PRO A 1 272 ? 30.639 11.693 -21.598 1.00 88.62 272 PRO A N 1
ATOM 2097 C CA . PRO A 1 272 ? 30.684 11.826 -23.049 1.00 88.62 272 PRO A CA 1
ATOM 2098 C C . PRO A 1 272 ? 29.544 11.048 -23.708 1.00 88.62 272 PRO A C 1
ATOM 2100 O O . PRO A 1 272 ? 29.151 9.978 -23.242 1.00 88.62 272 PRO A O 1
ATOM 2103 N N . ILE A 1 273 ? 29.057 11.528 -24.855 1.00 86.19 273 ILE A N 1
ATOM 2104 C CA . ILE A 1 273 ? 27.913 10.900 -25.539 1.00 86.19 273 ILE A CA 1
ATOM 2105 C C . ILE A 1 273 ? 28.154 9.430 -25.905 1.00 86.19 273 ILE A C 1
ATOM 2107 O O . ILE A 1 273 ? 27.258 8.597 -25.784 1.00 86.19 273 ILE A O 1
ATOM 2111 N N . TYR A 1 274 ? 29.389 9.095 -26.289 1.00 87.00 274 TYR A N 1
ATOM 2112 C CA . TYR A 1 274 ? 29.792 7.726 -26.594 1.00 87.00 274 TYR A CA 1
ATOM 2113 C C . TYR A 1 274 ? 29.657 6.799 -25.379 1.00 87.00 274 TYR A C 1
ATOM 2115 O O . TYR A 1 274 ? 29.141 5.686 -25.504 1.00 87.00 274 TYR A O 1
ATOM 2123 N N . GLU A 1 275 ? 30.086 7.264 -24.204 1.00 88.06 275 GLU A N 1
ATOM 2124 C CA . GLU A 1 275 ? 29.975 6.519 -22.950 1.00 88.06 275 GLU A CA 1
ATOM 2125 C C . GLU A 1 275 ? 28.510 6.382 -22.523 1.00 88.06 275 GLU A C 1
ATOM 2127 O O . GLU A 1 275 ? 28.059 5.275 -22.231 1.00 88.06 275 GLU A O 1
ATOM 2132 N N . GLY A 1 276 ? 27.743 7.477 -22.558 1.00 91.19 276 GLY A N 1
ATOM 2133 C CA . GLY A 1 276 ? 26.330 7.471 -22.182 1.00 91.19 276 GLY A CA 1
ATOM 2134 C C . GLY A 1 276 ? 25.485 6.536 -23.054 1.00 91.19 276 GLY A C 1
ATOM 2135 O O . GLY A 1 276 ? 24.630 5.818 -22.536 1.00 91.19 276 GLY A O 1
ATOM 2136 N N . ILE A 1 277 ? 25.736 6.492 -24.373 1.00 91.75 277 ILE A N 1
ATOM 2137 C CA . ILE A 1 277 ? 25.052 5.553 -25.281 1.00 91.75 277 ILE A CA 1
ATOM 2138 C C . ILE A 1 277 ? 25.444 4.112 -24.950 1.00 91.75 277 ILE A C 1
ATOM 2140 O O . ILE A 1 277 ? 24.580 3.237 -24.955 1.00 91.75 277 ILE A O 1
ATOM 2144 N N . GLY A 1 278 ? 26.715 3.865 -24.619 1.00 90.00 278 GLY A N 1
ATOM 2145 C CA . GLY A 1 278 ? 27.172 2.559 -24.143 1.00 90.00 278 GLY A CA 1
ATOM 2146 C C . GLY A 1 278 ? 26.402 2.105 -22.900 1.00 90.00 278 GLY A C 1
ATOM 2147 O O . GLY A 1 278 ? 25.817 1.025 -22.912 1.00 90.00 278 GLY A O 1
ATOM 2148 N N . LYS A 1 279 ? 26.313 2.960 -21.869 1.00 91.50 279 LYS A N 1
ATOM 2149 C CA . LYS A 1 279 ? 25.542 2.687 -20.639 1.00 91.50 279 LYS A CA 1
ATOM 2150 C C . LYS A 1 279 ? 24.056 2.436 -20.929 1.00 91.50 279 LYS A C 1
ATOM 2152 O O . LYS A 1 279 ? 23.478 1.486 -20.406 1.00 91.50 279 LYS A O 1
ATOM 2157 N N . MET A 1 280 ? 23.448 3.236 -21.807 1.00 93.56 280 MET A N 1
ATOM 2158 C CA . MET A 1 280 ? 22.051 3.068 -22.228 1.00 93.56 280 MET A CA 1
ATOM 2159 C C . MET A 1 280 ? 21.812 1.725 -22.932 1.00 93.56 280 MET A C 1
ATOM 2161 O O . MET A 1 280 ? 20.840 1.036 -22.628 1.00 93.56 280 MET A O 1
ATOM 2165 N N . LEU A 1 281 ? 22.687 1.337 -23.864 1.00 91.62 281 LEU A N 1
ATOM 2166 C CA . LEU A 1 281 ? 22.585 0.051 -24.554 1.00 91.62 281 LEU A CA 1
ATOM 2167 C C . LEU A 1 281 ? 22.737 -1.118 -23.586 1.00 91.62 281 LEU A C 1
ATOM 2169 O O . LEU A 1 281 ? 21.959 -2.062 -23.676 1.00 91.62 281 LEU A O 1
ATOM 2173 N N . THR A 1 282 ? 23.679 -1.039 -22.644 1.00 86.88 282 THR A N 1
ATOM 2174 C CA . THR A 1 282 ? 23.838 -2.050 -21.592 1.00 86.88 282 THR A CA 1
ATOM 2175 C C . THR A 1 282 ? 22.553 -2.204 -20.778 1.00 86.88 282 THR A C 1
ATOM 2177 O O . THR A 1 282 ? 22.055 -3.317 -20.642 1.00 86.88 282 THR A O 1
ATOM 2180 N N . TRP A 1 283 ? 21.937 -1.100 -20.342 1.00 90.75 283 TRP A N 1
ATOM 2181 C CA . TRP A 1 283 ? 20.651 -1.146 -19.638 1.00 90.75 283 TRP A CA 1
ATOM 2182 C C . TRP A 1 283 ? 19.545 -1.816 -20.475 1.00 90.75 283 TRP A C 1
ATOM 2184 O O . TRP A 1 283 ? 18.806 -2.665 -19.978 1.00 90.75 283 TRP A O 1
ATOM 2194 N N . HIS A 1 284 ? 19.452 -1.501 -21.771 1.00 88.12 284 HIS A N 1
ATOM 2195 C CA . HIS A 1 284 ? 18.498 -2.154 -22.674 1.00 88.12 284 HIS A CA 1
ATOM 2196 C C . HIS A 1 284 ? 18.793 -3.645 -22.897 1.00 88.12 284 HIS A C 1
ATOM 2198 O O . HIS A 1 284 ? 17.857 -4.429 -23.052 1.00 88.12 284 HIS A O 1
ATOM 2204 N N . MET A 1 285 ? 20.066 -4.048 -22.919 1.00 85.44 285 MET A N 1
ATOM 2205 C CA . MET A 1 285 ? 20.456 -5.459 -22.981 1.00 85.44 285 MET A CA 1
ATOM 2206 C C . MET A 1 285 ? 19.974 -6.218 -21.751 1.00 85.44 285 MET A C 1
ATOM 2208 O O . MET A 1 285 ? 19.426 -7.309 -21.907 1.00 85.44 285 MET A O 1
ATOM 2212 N N . ASP A 1 286 ? 20.121 -5.625 -20.569 1.00 79.62 286 ASP A N 1
ATOM 2213 C CA . ASP A 1 286 ? 19.686 -6.232 -19.312 1.00 79.62 286 ASP A CA 1
ATOM 2214 C C . ASP A 1 286 ? 18.155 -6.372 -19.256 1.00 79.62 286 ASP A C 1
ATOM 2216 O O . ASP A 1 286 ? 17.644 -7.396 -18.806 1.00 79.62 286 ASP A O 1
ATOM 2220 N N . GLN A 1 287 ? 17.409 -5.395 -19.789 1.00 83.56 287 GLN A N 1
ATOM 2221 C CA . GLN A 1 287 ? 15.944 -5.468 -19.893 1.00 83.56 287 GLN A CA 1
ATOM 2222 C C . GLN A 1 287 ? 15.459 -6.520 -20.900 1.00 83.56 287 GLN A C 1
ATOM 2224 O O . GLN A 1 287 ? 14.479 -7.218 -20.648 1.00 83.56 287 GLN A O 1
ATOM 2229 N N . GLU A 1 288 ? 16.114 -6.625 -22.057 1.00 81.56 288 GLU A N 1
ATOM 2230 C CA . GLU A 1 288 ? 15.702 -7.545 -23.122 1.00 81.56 288 GLU A CA 1
ATOM 2231 C C . GLU A 1 288 ? 16.118 -8.996 -22.834 1.00 81.56 288 GLU A C 1
ATOM 2233 O O . GLU A 1 288 ? 15.426 -9.942 -23.218 1.00 81.56 288 GLU A O 1
ATOM 2238 N N . PHE A 1 289 ? 17.245 -9.184 -22.144 1.00 79.12 289 PHE A N 1
ATOM 2239 C CA . PHE A 1 289 ? 17.807 -10.491 -21.813 1.00 79.12 289 PHE A CA 1
ATOM 2240 C C . PHE A 1 289 ? 18.031 -10.640 -20.300 1.00 79.12 289 PHE A C 1
ATOM 2242 O O . PHE A 1 289 ? 19.159 -10.897 -19.871 1.00 79.12 289 PHE A O 1
ATOM 2249 N N . PRO A 1 290 ? 16.965 -10.571 -19.480 1.00 64.69 290 PRO A N 1
ATOM 2250 C CA . PRO A 1 290 ? 17.073 -10.538 -18.020 1.00 64.69 290 PRO A CA 1
ATOM 2251 C C . PRO A 1 290 ? 17.610 -11.835 -17.399 1.00 64.69 290 PRO A C 1
ATOM 2253 O O . PRO A 1 290 ? 17.877 -11.856 -16.208 1.00 64.69 290 PRO A O 1
ATOM 2256 N N . PHE A 1 291 ? 17.770 -12.906 -18.184 1.00 63.12 291 PHE A N 1
ATOM 2257 C CA . PHE A 1 291 ? 18.321 -14.202 -17.761 1.00 63.12 291 PHE A CA 1
ATOM 2258 C C . PHE A 1 291 ? 19.665 -14.520 -18.430 1.00 63.12 291 PHE A C 1
ATOM 2260 O O . PHE A 1 291 ? 20.061 -15.684 -18.544 1.00 63.12 291 PHE A O 1
ATOM 2267 N N . GLY A 1 292 ? 20.331 -13.494 -18.952 1.00 64.06 292 GLY A N 1
ATOM 2268 C CA . GLY A 1 292 ? 21.485 -13.649 -19.817 1.00 64.06 292 GLY A CA 1
ATOM 2269 C C . GLY A 1 292 ? 21.104 -14.074 -21.236 1.00 64.06 292 GLY A C 1
ATOM 2270 O O . GLY A 1 292 ? 20.046 -14.642 -21.527 1.00 64.06 292 GLY A O 1
ATOM 2271 N N . TYR A 1 293 ? 21.999 -13.772 -22.168 1.00 61.16 293 TYR A N 1
ATOM 2272 C CA . TYR A 1 293 ? 21.817 -14.127 -23.566 1.00 61.16 293 TYR A CA 1
ATOM 2273 C C . TYR A 1 293 ? 22.235 -15.586 -23.798 1.00 61.16 293 TYR A C 1
ATOM 2275 O O . TYR A 1 293 ? 23.386 -15.962 -23.583 1.00 61.16 293 TYR A O 1
ATOM 2283 N N . ASN A 1 294 ? 21.303 -16.438 -24.237 1.00 61.78 294 ASN A N 1
ATOM 2284 C CA . ASN A 1 294 ? 21.606 -17.844 -24.504 1.00 61.78 294 ASN A CA 1
ATOM 2285 C C . ASN A 1 294 ? 22.355 -17.997 -25.840 1.00 61.78 294 ASN A C 1
ATOM 2287 O O . ASN A 1 294 ? 21.737 -18.142 -26.900 1.00 61.78 294 ASN A O 1
ATOM 2291 N N . ASN A 1 295 ? 23.689 -18.023 -25.771 1.00 59.31 295 ASN A N 1
ATOM 2292 C CA . ASN A 1 295 ? 24.585 -18.199 -26.922 1.00 59.31 295 ASN A CA 1
ATOM 2293 C C . ASN A 1 295 ? 24.312 -19.481 -27.738 1.00 59.31 295 ASN A C 1
ATOM 2295 O O . ASN A 1 295 ? 24.718 -19.577 -28.895 1.00 59.31 295 ASN A O 1
ATOM 2299 N N . ASN A 1 296 ? 23.581 -20.462 -27.196 1.00 59.97 296 ASN A N 1
ATOM 2300 C CA . ASN A 1 296 ? 23.420 -21.769 -27.838 1.00 59.97 296 ASN A CA 1
ATOM 2301 C C . ASN A 1 296 ? 22.366 -21.812 -28.960 1.00 59.97 296 ASN A C 1
ATOM 2303 O O . ASN A 1 296 ? 22.289 -22.820 -29.663 1.00 59.97 296 ASN A O 1
ATOM 2307 N N . LYS A 1 297 ? 21.542 -20.767 -29.158 1.00 53.53 297 LYS A N 1
ATOM 2308 C CA . LYS A 1 297 ? 20.405 -20.824 -30.108 1.00 53.53 297 LYS A CA 1
ATOM 2309 C C . LYS A 1 297 ? 20.573 -20.068 -31.432 1.00 53.53 297 LYS A C 1
ATOM 2311 O O . LYS A 1 297 ? 19.757 -20.284 -32.325 1.00 53.53 297 LYS A O 1
ATOM 2316 N N . LYS A 1 298 ? 21.614 -19.251 -31.632 1.00 53.09 298 LYS A N 1
ATOM 2317 C CA . LYS A 1 298 ? 21.879 -18.602 -32.934 1.00 53.09 298 LYS A CA 1
ATOM 2318 C C . LYS A 1 298 ? 23.382 -18.537 -33.229 1.00 53.09 298 LYS A C 1
ATOM 2320 O O . LYS A 1 298 ? 24.077 -17.676 -32.713 1.00 53.09 298 LYS A O 1
ATOM 2325 N N . LYS A 1 299 ? 23.865 -19.404 -34.130 1.00 52.88 299 LYS A N 1
ATOM 2326 C CA . LYS A 1 299 ? 25.272 -19.472 -34.596 1.00 52.88 299 LYS A CA 1
ATOM 2327 C C . LYS A 1 299 ? 25.784 -18.228 -35.351 1.00 52.88 299 LYS A C 1
ATOM 2329 O O . LYS A 1 299 ? 26.953 -18.201 -35.707 1.00 52.88 299 LYS A O 1
ATOM 2334 N N . ASN A 1 300 ? 24.943 -17.217 -35.583 1.00 53.50 300 ASN A N 1
ATOM 2335 C CA . ASN A 1 300 ? 25.271 -16.058 -36.424 1.00 53.50 300 ASN A CA 1
ATOM 2336 C C . ASN A 1 300 ? 25.223 -14.709 -35.682 1.00 53.50 300 ASN A C 1
ATOM 2338 O O . ASN A 1 300 ? 25.227 -13.674 -36.339 1.00 53.50 300 ASN A O 1
ATOM 2342 N N . VAL A 1 301 ? 25.149 -14.685 -34.345 1.00 53.50 301 VAL A N 1
ATOM 2343 C CA . VAL A 1 301 ? 25.220 -13.422 -33.588 1.00 53.50 301 VAL A CA 1
ATOM 2344 C C . VAL A 1 301 ? 26.659 -13.235 -33.088 1.00 53.50 301 VAL A C 1
ATOM 2346 O O . VAL A 1 301 ? 27.135 -14.108 -32.362 1.00 53.50 301 VAL A O 1
ATOM 2349 N N . PRO A 1 302 ? 27.377 -12.167 -33.494 1.00 53.09 302 PRO A N 1
ATOM 2350 C CA . PRO A 1 302 ? 28.775 -11.952 -33.119 1.00 53.09 302 PRO A CA 1
ATOM 2351 C C . PRO A 1 302 ? 28.981 -11.918 -31.596 1.00 53.09 302 PRO A C 1
ATOM 2353 O O . PRO A 1 302 ? 28.242 -11.243 -30.880 1.00 53.09 302 PRO A O 1
ATOM 2356 N N . ASP A 1 303 ? 30.036 -12.581 -31.115 1.00 56.25 303 ASP A N 1
ATOM 2357 C CA . ASP A 1 303 ? 30.451 -12.712 -29.700 1.00 56.25 303 ASP A CA 1
ATOM 2358 C C . ASP A 1 303 ? 30.981 -11.393 -29.075 1.00 56.25 303 ASP A C 1
ATOM 2360 O O . ASP A 1 303 ? 31.611 -11.355 -28.019 1.00 56.25 303 ASP A O 1
ATOM 2364 N N . ASN A 1 304 ? 30.712 -10.255 -29.719 1.00 55.25 304 ASN A N 1
ATOM 2365 C CA . ASN A 1 304 ? 31.231 -8.938 -29.345 1.00 55.25 304 ASN A CA 1
ATOM 2366 C C . ASN A 1 304 ? 30.578 -8.359 -28.068 1.00 55.25 304 ASN A C 1
ATOM 2368 O O . ASN A 1 304 ? 31.010 -7.328 -27.554 1.00 55.25 304 ASN A O 1
ATOM 2372 N N . ARG A 1 305 ? 29.570 -9.044 -27.509 1.00 58.09 305 ARG A N 1
ATOM 2373 C CA . ARG A 1 305 ? 28.821 -8.644 -26.301 1.00 58.09 305 ARG A CA 1
ATOM 2374 C C . ARG A 1 305 ? 29.639 -8.767 -25.011 1.00 58.09 305 ARG A C 1
ATOM 2376 O O . ARG A 1 305 ? 29.392 -8.026 -24.062 1.00 58.09 305 ARG A O 1
ATOM 2383 N N . ALA A 1 306 ? 30.680 -9.603 -25.005 1.00 57.00 306 ALA A N 1
ATOM 2384 C CA . ALA A 1 306 ? 31.672 -9.637 -23.928 1.00 57.00 306 ALA A CA 1
ATOM 2385 C C . ALA A 1 306 ? 32.454 -8.311 -23.794 1.00 57.00 306 ALA A C 1
ATOM 2387 O O . ALA A 1 306 ? 33.018 -8.038 -22.735 1.00 57.00 306 ALA A O 1
ATOM 2388 N N . GLY A 1 307 ? 32.485 -7.478 -24.845 1.00 60.38 307 GLY A N 1
ATOM 2389 C CA . GLY A 1 307 ? 33.134 -6.164 -24.841 1.00 60.38 307 GLY A CA 1
ATOM 2390 C C . GLY A 1 307 ? 32.392 -5.114 -24.009 1.00 60.38 307 GLY A C 1
ATOM 2391 O O . GLY A 1 307 ? 33.033 -4.393 -23.247 1.00 60.38 307 GLY A O 1
ATOM 2392 N N . LEU A 1 308 ? 31.056 -5.071 -24.091 1.00 60.53 308 LEU A N 1
ATOM 2393 C CA . LEU A 1 308 ? 30.218 -4.167 -23.285 1.00 60.53 308 LEU A CA 1
ATOM 2394 C C . LEU A 1 308 ? 30.289 -4.526 -21.793 1.00 60.53 308 LEU A C 1
ATOM 2396 O O . LEU A 1 308 ? 30.489 -3.643 -20.965 1.00 60.53 308 LEU A O 1
ATOM 2400 N N . ALA A 1 309 ? 30.269 -5.822 -21.460 1.00 55.78 309 ALA A N 1
ATOM 2401 C CA . ALA A 1 309 ? 30.433 -6.301 -20.084 1.00 55.78 309 ALA A CA 1
ATOM 2402 C C . ALA A 1 309 ? 31.856 -6.089 -19.513 1.00 55.78 309 ALA A C 1
ATOM 2404 O O . ALA A 1 309 ? 32.025 -5.969 -18.301 1.00 55.78 309 ALA A O 1
ATOM 2405 N N . LYS A 1 310 ? 32.897 -6.029 -20.364 1.00 56.00 310 LYS A N 1
ATOM 2406 C CA . LYS A 1 310 ? 34.296 -5.796 -19.944 1.00 56.00 310 LYS A CA 1
ATOM 2407 C C . LYS A 1 310 ? 34.661 -4.326 -19.732 1.00 56.00 310 LYS A C 1
ATOM 2409 O O . LYS A 1 310 ? 35.644 -4.071 -19.040 1.00 56.00 310 LYS A O 1
ATOM 2414 N N . LYS A 1 311 ? 33.921 -3.363 -20.297 1.00 56.06 311 LYS A N 1
ATOM 2415 C CA . LYS A 1 311 ? 34.249 -1.921 -20.220 1.00 56.06 311 LYS A CA 1
ATOM 2416 C C . LYS A 1 311 ? 33.997 -1.272 -18.844 1.00 56.06 311 LYS A C 1
ATOM 2418 O O . LYS A 1 311 ? 34.066 -0.057 -18.725 1.00 56.06 311 LYS A O 1
ATOM 2423 N N . GLY A 1 312 ? 33.783 -2.054 -17.783 1.00 42.31 312 GLY A N 1
ATOM 2424 C CA . GLY A 1 312 ? 33.878 -1.577 -16.397 1.00 42.31 312 GLY A CA 1
ATOM 2425 C C . GLY A 1 312 ? 32.732 -0.684 -15.916 1.00 42.31 312 GLY A C 1
ATOM 2426 O O . GLY A 1 312 ? 32.726 -0.293 -14.753 1.00 42.31 312 GLY A O 1
ATOM 2427 N N . SER A 1 313 ? 31.735 -0.400 -16.753 1.00 50.16 313 SER A N 1
ATOM 2428 C CA . SER A 1 313 ? 30.447 0.085 -16.269 1.00 50.16 313 SER A CA 1
ATOM 2429 C C . SER A 1 313 ? 29.771 -1.097 -15.585 1.00 50.16 313 SER A C 1
ATOM 2431 O O . SER A 1 313 ? 29.217 -1.958 -16.265 1.00 50.16 313 SER A O 1
ATOM 2433 N N . ALA A 1 314 ? 29.882 -1.194 -14.257 1.00 45.69 314 ALA A N 1
ATOM 2434 C CA . ALA A 1 314 ? 28.993 -2.062 -13.497 1.00 45.69 314 ALA A CA 1
ATOM 2435 C C . ALA A 1 314 ? 27.576 -1.686 -13.938 1.00 45.69 314 ALA A C 1
ATOM 2437 O O . ALA A 1 314 ? 27.155 -0.549 -13.731 1.00 45.69 314 ALA A O 1
ATOM 2438 N N . SER A 1 315 ? 26.890 -2.589 -14.644 1.00 51.44 315 SER A N 1
ATOM 2439 C CA . SER A 1 315 ? 25.584 -2.283 -15.239 1.00 51.44 315 SER A CA 1
ATOM 2440 C C . SER A 1 315 ? 24.519 -2.009 -14.176 1.00 51.44 315 SER A C 1
ATOM 2442 O O . SER A 1 315 ? 23.443 -1.506 -14.482 1.00 51.44 315 SER A O 1
ATOM 2444 N N . CYS A 1 316 ? 24.864 -2.284 -12.918 1.00 49.78 316 CYS A N 1
ATOM 2445 C CA . CYS A 1 316 ? 24.010 -2.220 -11.757 1.00 49.78 316 CYS A CA 1
ATOM 2446 C C . CYS A 1 316 ? 24.591 -1.220 -10.767 1.00 49.78 316 CYS A C 1
ATOM 2448 O O . CYS A 1 316 ? 25.743 -1.354 -10.336 1.00 49.78 316 CYS A O 1
ATOM 2450 N N . ALA A 1 317 ? 23.782 -0.250 -10.345 1.00 48.03 317 ALA A N 1
ATOM 2451 C CA . ALA A 1 317 ? 24.093 0.486 -9.130 1.00 48.03 317 ALA A CA 1
ATOM 2452 C C . ALA A 1 317 ? 24.218 -0.512 -7.953 1.00 48.03 317 ALA A C 1
ATOM 2454 O O . ALA A 1 317 ? 23.560 -1.554 -7.973 1.00 48.03 317 ALA A O 1
ATOM 2455 N N . PRO A 1 318 ? 24.986 -0.207 -6.890 1.00 44.59 318 PRO A N 1
ATOM 2456 C CA . PRO A 1 318 ? 25.129 -1.084 -5.716 1.00 44.59 318 PRO A CA 1
ATOM 2457 C C . PRO A 1 318 ? 23.807 -1.468 -5.025 1.00 44.59 318 PRO A C 1
ATOM 2459 O O . PRO A 1 318 ? 23.794 -2.347 -4.168 1.00 44.59 318 PRO A O 1
ATOM 2462 N N . HIS A 1 319 ? 22.710 -0.797 -5.381 1.00 49.88 319 HIS A N 1
ATOM 2463 C CA . HIS A 1 319 ? 21.362 -1.004 -4.857 1.00 49.88 319 HIS A CA 1
ATOM 2464 C C . HIS A 1 319 ? 20.345 -1.401 -5.944 1.00 49.88 319 HIS A C 1
ATOM 2466 O O . HIS A 1 319 ? 19.151 -1.456 -5.670 1.00 49.88 319 HIS A O 1
ATOM 2472 N N . ASP A 1 320 ? 20.790 -1.656 -7.180 1.00 52.84 320 ASP A N 1
ATOM 2473 C CA . ASP A 1 320 ? 19.930 -2.140 -8.263 1.00 52.84 320 ASP A CA 1
ATOM 2474 C C . ASP A 1 320 ? 19.840 -3.671 -8.199 1.00 52.84 320 ASP A C 1
ATOM 2476 O O . ASP A 1 320 ? 20.546 -4.399 -8.899 1.00 52.84 320 ASP A O 1
ATOM 2480 N N . GLU A 1 321 ? 18.992 -4.156 -7.290 1.00 48.25 321 GLU A N 1
ATOM 2481 C CA . GLU A 1 321 ? 18.799 -5.584 -7.000 1.00 48.25 321 GLU A CA 1
ATOM 2482 C C . GLU A 1 321 ? 18.385 -6.401 -8.236 1.00 48.25 321 GLU A C 1
ATOM 2484 O O . GLU A 1 321 ? 18.751 -7.571 -8.359 1.00 48.25 321 GLU A O 1
ATOM 2489 N N . ALA A 1 322 ? 17.667 -5.786 -9.181 1.00 48.19 322 ALA A N 1
ATOM 2490 C CA . ALA A 1 322 ? 17.226 -6.438 -10.412 1.00 48.19 322 ALA A CA 1
ATOM 2491 C C . ALA A 1 322 ? 18.387 -6.658 -11.385 1.00 48.19 322 ALA A C 1
ATOM 2493 O O . ALA A 1 322 ? 18.464 -7.691 -12.047 1.00 48.19 322 ALA A O 1
ATOM 2494 N N . CYS A 1 323 ? 19.310 -5.705 -11.449 1.00 48.81 323 CYS A N 1
ATOM 2495 C CA . CYS A 1 323 ? 20.501 -5.838 -12.263 1.00 48.81 323 CYS A CA 1
ATOM 2496 C C . CYS A 1 323 ? 21.546 -6.761 -11.603 1.00 48.81 323 CYS A C 1
ATOM 2498 O O . CYS A 1 323 ? 22.135 -7.620 -12.267 1.00 48.81 323 CYS A O 1
ATOM 2500 N N . LEU A 1 324 ? 21.735 -6.658 -10.278 1.00 49.56 324 LEU A N 1
ATOM 2501 C CA . LEU A 1 324 ? 22.655 -7.515 -9.514 1.00 49.56 324 LEU A CA 1
ATOM 2502 C C . LEU A 1 324 ? 22.297 -9.012 -9.627 1.00 49.56 324 LEU A C 1
ATOM 2504 O O . LEU A 1 324 ? 23.194 -9.859 -9.545 1.00 49.56 324 LEU A O 1
ATOM 2508 N N . ALA A 1 325 ? 21.031 -9.327 -9.938 1.00 52.44 325 ALA A N 1
ATOM 2509 C CA . ALA A 1 325 ? 20.532 -10.666 -10.260 1.00 52.44 325 ALA A CA 1
ATOM 2510 C C . ALA A 1 325 ? 21.345 -11.407 -11.342 1.00 52.44 325 ALA A C 1
ATOM 2512 O O . ALA A 1 325 ? 21.483 -12.632 -11.277 1.00 52.44 325 ALA A O 1
ATOM 2513 N N . ASN A 1 326 ? 21.917 -10.683 -12.312 1.00 47.19 326 ASN A N 1
ATOM 2514 C CA . ASN A 1 326 ? 22.617 -11.262 -13.465 1.00 47.19 326 ASN A CA 1
ATOM 2515 C C . ASN A 1 326 ? 24.120 -11.513 -13.253 1.00 47.19 326 ASN A C 1
ATOM 2517 O O . ASN A 1 326 ? 24.731 -12.232 -14.044 1.00 47.19 326 ASN A O 1
ATOM 2521 N N . TYR A 1 327 ? 24.721 -11.017 -12.166 1.00 48.88 327 TYR A N 1
ATOM 2522 C CA . TYR A 1 327 ? 26.133 -11.276 -11.831 1.00 48.88 327 TYR A CA 1
ATOM 2523 C C . TYR A 1 327 ? 26.358 -12.585 -11.049 1.00 48.88 327 TYR A C 1
ATOM 2525 O O . TYR A 1 327 ? 27.428 -12.807 -10.485 1.00 48.88 327 TYR A O 1
ATOM 2533 N N . GLY A 1 328 ? 25.362 -13.476 -11.006 1.00 45.84 328 GLY A N 1
ATOM 2534 C CA . GLY A 1 328 ? 25.414 -14.703 -10.203 1.00 45.84 328 GLY A CA 1
ATOM 2535 C C . GLY A 1 328 ? 25.036 -14.493 -8.735 1.00 45.84 328 GLY A C 1
ATOM 2536 O O . GLY A 1 328 ? 25.051 -15.447 -7.962 1.00 45.84 328 GLY A O 1
ATOM 2537 N N . VAL A 1 329 ? 24.621 -13.281 -8.362 1.00 46.69 329 VAL A N 1
ATOM 2538 C CA . VAL A 1 329 ? 23.795 -13.052 -7.176 1.00 46.69 329 VAL A CA 1
ATOM 2539 C C . VAL A 1 329 ? 22.355 -13.077 -7.651 1.00 46.69 329 VAL A C 1
ATOM 2541 O O . VAL A 1 329 ? 21.702 -12.048 -7.672 1.00 46.69 329 VAL A O 1
ATOM 2544 N N . THR A 1 330 ? 21.859 -14.235 -8.100 1.00 47.22 330 THR A N 1
ATOM 2545 C CA . THR A 1 330 ? 20.420 -14.409 -8.315 1.00 47.22 330 THR A CA 1
ATOM 2546 C C . THR A 1 330 ? 19.710 -13.856 -7.086 1.00 47.22 330 THR A C 1
ATOM 2548 O O . THR A 1 330 ? 19.859 -14.425 -6.003 1.00 47.22 330 THR A O 1
ATOM 2551 N N . ALA A 1 331 ? 18.915 -12.796 -7.242 1.00 51.44 331 ALA A N 1
ATOM 2552 C CA . ALA A 1 331 ? 17.757 -12.591 -6.388 1.00 51.44 331 ALA A CA 1
ATOM 2553 C C . ALA A 1 331 ? 16.832 -13.769 -6.701 1.00 51.44 331 ALA A C 1
ATOM 2555 O O . ALA A 1 331 ? 15.931 -13.698 -7.536 1.00 51.44 331 ALA A O 1
ATOM 2556 N N . ALA A 1 332 ? 17.203 -14.936 -6.181 1.00 64.75 332 ALA A N 1
ATOM 2557 C CA . ALA A 1 332 ? 16.558 -16.174 -6.511 1.00 64.75 332 ALA A CA 1
ATOM 2558 C C . ALA A 1 332 ? 15.159 -16.020 -5.933 1.00 64.75 332 ALA A C 1
ATOM 2560 O O . ALA A 1 332 ? 15.012 -15.695 -4.755 1.00 64.75 332 ALA A O 1
ATOM 2561 N N . LEU A 1 333 ? 14.142 -16.119 -6.788 1.00 74.06 333 LEU A N 1
ATOM 2562 C CA . LEU A 1 333 ? 12.765 -15.972 -6.345 1.00 74.06 333 LEU A CA 1
ATOM 2563 C C . LEU A 1 333 ? 12.574 -16.821 -5.076 1.00 74.06 333 LEU A C 1
ATOM 2565 O O . LEU A 1 333 ? 13.120 -17.932 -5.018 1.00 74.06 333 LEU A O 1
AT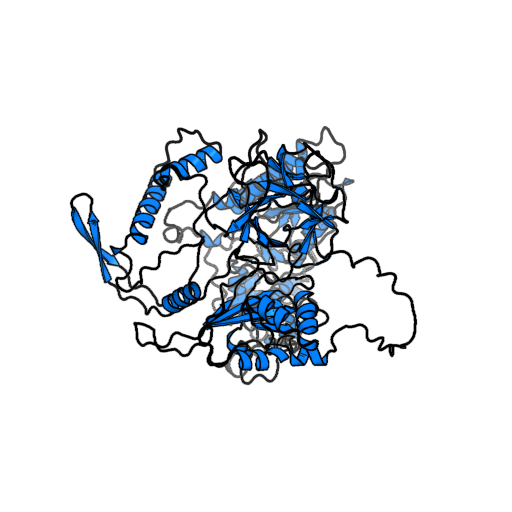OM 2569 N N . PRO A 1 334 ? 11.866 -16.296 -4.066 1.00 84.19 334 PRO A N 1
ATOM 2570 C CA . PRO A 1 334 ? 11.574 -17.016 -2.836 1.00 84.19 334 PRO A CA 1
ATOM 2571 C C . PRO A 1 334 ? 11.163 -18.455 -3.132 1.00 84.19 334 PRO A C 1
ATOM 2573 O O . PRO A 1 334 ? 10.356 -18.672 -4.042 1.00 84.19 334 PRO A O 1
ATOM 2576 N N . CYS A 1 335 ? 11.702 -19.446 -2.418 1.00 87.62 335 CYS A N 1
ATOM 2577 C CA . CYS A 1 335 ? 11.401 -20.845 -2.733 1.00 87.62 335 CYS A CA 1
ATOM 2578 C C . CYS A 1 335 ? 9.896 -21.153 -2.634 1.00 87.62 335 CYS A C 1
ATOM 2580 O O . CYS A 1 335 ? 9.424 -22.043 -3.335 1.00 87.62 335 CYS A O 1
ATOM 2582 N N . ALA A 1 336 ? 9.117 -20.385 -1.872 1.00 88.12 336 ALA A N 1
ATOM 2583 C CA . ALA A 1 336 ? 7.657 -20.442 -1.827 1.00 88.12 336 ALA A CA 1
ATOM 2584 C C . ALA A 1 336 ? 6.934 -19.873 -3.071 1.00 88.12 336 ALA A C 1
ATOM 2586 O O . ALA A 1 336 ? 5.730 -20.075 -3.210 1.00 88.12 336 ALA A O 1
ATOM 2587 N N . SER A 1 337 ? 7.621 -19.212 -4.011 1.00 86.38 337 SER A N 1
ATOM 2588 C CA . SER A 1 337 ? 7.011 -18.669 -5.234 1.00 86.38 337 SER A CA 1
ATOM 2589 C C . SER A 1 337 ? 6.736 -19.749 -6.289 1.00 86.38 337 SER A C 1
ATOM 2591 O O . SER A 1 337 ? 7.557 -20.639 -6.544 1.00 86.38 337 SER A O 1
ATOM 2593 N N . GLU A 1 338 ? 5.584 -19.644 -6.954 1.00 84.50 338 GLU A N 1
ATOM 2594 C CA . GLU A 1 338 ? 5.192 -20.502 -8.082 1.00 84.50 338 GLU A CA 1
ATOM 2595 C C . GLU A 1 338 ? 5.991 -20.207 -9.357 1.00 84.50 338 GLU A C 1
ATOM 2597 O O . GLU A 1 338 ? 6.109 -21.069 -10.227 1.00 84.50 338 GLU A O 1
ATOM 2602 N N . CYS A 1 339 ? 6.605 -19.024 -9.428 1.00 79.25 339 CYS A N 1
ATOM 2603 C CA . CYS A 1 339 ? 7.485 -18.620 -10.516 1.00 79.25 339 CYS A CA 1
ATOM 2604 C C . CYS A 1 339 ? 8.847 -19.335 -10.473 1.00 79.25 339 CYS A C 1
ATOM 2606 O O . CYS A 1 339 ? 9.575 -19.301 -11.463 1.00 79.25 339 CYS A O 1
ATOM 2608 N N . VAL A 1 340 ? 9.203 -20.002 -9.362 1.00 80.69 340 VAL A N 1
ATOM 2609 C CA . VAL A 1 340 ? 10.401 -20.854 -9.295 1.00 80.69 340 VAL A CA 1
ATOM 2610 C C . VAL A 1 340 ? 10.166 -22.093 -10.170 1.00 80.69 340 VAL A C 1
ATOM 2612 O O . VAL A 1 340 ? 9.288 -22.901 -9.846 1.00 80.69 340 VAL A O 1
ATOM 2615 N N . PRO A 1 341 ? 10.944 -22.301 -11.253 1.00 73.12 341 PRO A N 1
ATOM 2616 C CA . PRO A 1 341 ? 10.790 -23.477 -12.102 1.00 73.12 341 PRO A CA 1
ATOM 2617 C C . PRO A 1 341 ? 10.917 -24.754 -11.269 1.00 73.12 341 PRO A C 1
ATOM 2619 O O . PRO A 1 341 ? 11.832 -24.863 -10.456 1.00 73.12 341 PRO A O 1
ATOM 2622 N N . ARG A 1 342 ? 10.063 -25.761 -11.513 1.00 65.50 342 ARG A N 1
ATOM 2623 C CA . ARG A 1 342 ? 10.088 -27.056 -10.789 1.00 65.50 342 ARG A CA 1
ATOM 2624 C C . ARG A 1 342 ? 11.455 -27.760 -10.783 1.00 65.50 342 ARG A C 1
ATOM 2626 O O . ARG A 1 342 ? 11.664 -28.647 -9.967 1.00 65.50 342 ARG A O 1
ATOM 2633 N N . TYR A 1 343 ? 12.353 -27.383 -11.692 1.00 64.44 343 TYR A N 1
ATOM 2634 C CA . TYR A 1 343 ? 13.691 -27.956 -11.845 1.00 64.44 343 TYR A CA 1
ATOM 2635 C C . TYR A 1 343 ? 14.825 -27.001 -11.440 1.00 64.44 343 TYR A C 1
ATOM 2637 O O . TYR A 1 343 ? 15.989 -27.360 -11.595 1.00 64.44 343 TYR A O 1
ATOM 2645 N N . SER A 1 344 ? 14.520 -25.795 -10.946 1.00 66.19 344 SER A N 1
ATOM 2646 C CA . SER A 1 344 ? 15.552 -24.897 -10.425 1.00 66.19 344 SER A CA 1
ATOM 2647 C C . SER A 1 344 ? 15.953 -25.342 -9.024 1.00 66.19 344 SER A C 1
ATOM 2649 O O . SER A 1 344 ? 15.129 -25.356 -8.113 1.00 66.19 344 SER A O 1
ATOM 2651 N N . THR A 1 345 ? 17.228 -25.674 -8.841 1.00 66.94 345 THR A N 1
ATOM 2652 C CA . THR A 1 345 ? 17.832 -25.877 -7.515 1.00 66.94 345 THR A CA 1
ATOM 2653 C C . THR A 1 345 ? 18.250 -24.558 -6.858 1.00 66.94 345 THR A C 1
ATOM 2655 O O . THR A 1 345 ? 18.734 -24.574 -5.733 1.00 66.94 345 THR A O 1
ATOM 2658 N N . ALA A 1 346 ? 18.098 -23.427 -7.556 1.00 74.19 346 ALA A N 1
ATOM 2659 C CA . ALA A 1 346 ? 18.441 -22.097 -7.068 1.00 74.19 346 ALA A CA 1
ATOM 2660 C C . ALA A 1 346 ? 17.158 -21.294 -6.796 1.00 74.19 346 ALA A C 1
ATOM 2662 O O . ALA A 1 346 ? 16.471 -20.863 -7.726 1.00 74.19 346 ALA A O 1
ATOM 2663 N N . CYS A 1 347 ? 16.829 -21.128 -5.517 1.00 83.81 347 CYS A N 1
ATOM 2664 C CA . CYS A 1 347 ? 15.793 -20.241 -4.985 1.00 83.81 347 CYS A CA 1
ATOM 2665 C C . CYS A 1 347 ? 16.316 -19.629 -3.675 1.00 83.81 347 CYS A C 1
ATOM 2667 O O . CYS A 1 347 ? 17.192 -20.221 -3.038 1.00 83.81 347 CYS A O 1
ATOM 2669 N N . THR A 1 348 ? 15.838 -18.441 -3.296 1.00 83.81 348 THR A N 1
ATOM 2670 C CA . THR A 1 348 ? 16.256 -17.824 -2.027 1.00 83.81 348 THR A CA 1
ATOM 2671 C C . THR A 1 348 ? 15.343 -18.366 -0.938 1.00 83.81 348 THR A C 1
ATOM 2673 O O . THR A 1 348 ? 14.120 -18.306 -1.115 1.00 83.81 348 THR A O 1
ATOM 2676 N N . PRO A 1 349 ? 15.892 -18.900 0.167 1.00 87.12 349 PRO A N 1
ATOM 2677 C CA . PRO A 1 349 ? 15.081 -19.276 1.307 1.00 87.12 349 PRO A CA 1
ATOM 2678 C C . PRO A 1 349 ? 14.240 -18.088 1.779 1.00 87.12 349 PRO A C 1
ATOM 2680 O O . PRO A 1 349 ? 14.765 -16.988 1.930 1.00 87.12 349 PRO A O 1
ATOM 2683 N N . SER A 1 350 ? 12.955 -18.310 2.006 1.00 87.44 350 SER A N 1
ATOM 2684 C CA . SER A 1 350 ? 12.018 -17.305 2.500 1.00 87.44 350 SER A CA 1
ATOM 2685 C C . SER A 1 350 ? 11.386 -17.740 3.812 1.00 87.44 350 SER A C 1
ATOM 2687 O O . SER A 1 350 ? 11.283 -18.936 4.102 1.00 87.44 350 SER A O 1
ATOM 2689 N N . ALA A 1 351 ? 10.884 -16.776 4.585 1.00 88.38 351 ALA A N 1
ATOM 2690 C CA . ALA A 1 351 ? 10.152 -17.062 5.823 1.00 88.38 351 ALA A CA 1
ATOM 2691 C C . ALA A 1 351 ? 8.892 -17.931 5.599 1.00 88.38 351 ALA A C 1
ATOM 2693 O O . ALA A 1 351 ? 8.382 -18.543 6.539 1.00 88.38 351 ALA A O 1
ATOM 2694 N N . LEU A 1 352 ? 8.399 -18.011 4.356 1.00 89.94 352 LEU A N 1
ATOM 2695 C CA . LEU A 1 352 ? 7.227 -18.800 3.982 1.00 89.94 352 LEU A CA 1
ATOM 2696 C C . LEU A 1 352 ? 7.558 -20.244 3.596 1.00 89.94 352 LEU A C 1
ATOM 2698 O O . LEU A 1 352 ? 6.654 -21.077 3.595 1.00 89.94 352 LEU A O 1
ATOM 2702 N N . ASP A 1 353 ? 8.815 -20.576 3.290 1.00 90.62 353 ASP A N 1
ATOM 2703 C CA . ASP A 1 353 ? 9.167 -21.925 2.826 1.00 90.62 353 ASP A CA 1
ATOM 2704 C C . ASP A 1 353 ? 8.807 -23.019 3.843 1.00 90.62 353 ASP A C 1
ATOM 2706 O O . ASP A 1 353 ? 8.197 -24.012 3.437 1.00 90.62 353 ASP A O 1
ATOM 2710 N N . PRO A 1 354 ? 9.072 -22.850 5.159 1.00 91.62 354 PRO A N 1
ATOM 2711 C CA . PRO A 1 354 ? 8.664 -23.834 6.162 1.00 91.62 354 PRO A CA 1
ATOM 2712 C C . PRO A 1 354 ? 7.140 -23.969 6.289 1.00 91.62 354 PRO A C 1
ATOM 2714 O O . PRO A 1 354 ? 6.646 -24.974 6.802 1.00 91.62 354 PRO A O 1
ATOM 2717 N N . LEU A 1 355 ? 6.384 -22.960 5.842 1.00 92.31 355 LEU A N 1
ATOM 2718 C CA . LEU A 1 355 ? 4.927 -22.952 5.919 1.00 92.31 355 LEU A CA 1
ATOM 2719 C C . LEU A 1 355 ? 4.270 -23.677 4.750 1.00 92.31 355 LEU A C 1
ATOM 2721 O O . LEU A 1 355 ? 3.140 -24.126 4.910 1.00 92.31 355 LEU A O 1
ATOM 2725 N N . VAL A 1 356 ? 4.942 -23.829 3.605 1.00 93.06 356 VAL A N 1
ATOM 2726 C CA . VAL A 1 356 ? 4.347 -24.440 2.404 1.00 93.06 356 VAL A CA 1
ATOM 2727 C C . VAL A 1 356 ? 3.786 -25.830 2.711 1.00 93.06 356 VAL A C 1
ATOM 2729 O O . VAL A 1 356 ? 2.601 -26.074 2.492 1.00 93.06 356 VAL A O 1
ATOM 2732 N N . ASP A 1 357 ? 4.583 -26.722 3.302 1.00 93.81 357 ASP A N 1
ATOM 2733 C CA . ASP A 1 357 ? 4.138 -28.086 3.621 1.00 93.81 357 ASP A CA 1
ATOM 2734 C C . ASP A 1 357 ? 2.975 -28.103 4.622 1.00 93.81 357 ASP A C 1
ATOM 2736 O O . ASP A 1 357 ? 2.050 -28.918 4.524 1.00 93.81 357 ASP A O 1
ATOM 2740 N N . MET A 1 358 ? 2.999 -27.180 5.584 1.00 94.25 358 MET A N 1
ATOM 2741 C CA . MET A 1 358 ? 1.965 -27.036 6.602 1.00 94.25 358 MET A CA 1
ATOM 2742 C C . MET A 1 358 ? 0.651 -26.540 5.993 1.00 94.25 358 MET A C 1
ATOM 2744 O O . MET A 1 358 ? -0.392 -27.172 6.174 1.00 94.25 358 MET A O 1
ATOM 2748 N N . VAL A 1 359 ? 0.693 -25.442 5.239 1.00 94.50 359 VAL A N 1
ATOM 2749 C CA . VAL A 1 359 ? -0.478 -24.846 4.592 1.00 94.50 359 VAL A CA 1
ATOM 2750 C C . VAL A 1 359 ? -1.066 -25.819 3.579 1.00 94.50 359 VAL A C 1
ATOM 2752 O O . VAL A 1 359 ? -2.278 -26.039 3.577 1.00 94.50 359 VAL A O 1
ATOM 2755 N N . GLN A 1 360 ? -0.234 -26.496 2.783 1.00 95.62 360 GLN A N 1
ATOM 2756 C CA . GLN A 1 360 ? -0.685 -27.569 1.899 1.00 95.62 360 GLN A CA 1
ATOM 2757 C C . GLN A 1 360 ? -1.341 -28.710 2.676 1.00 95.62 360 GLN A C 1
ATOM 2759 O O . GLN A 1 360 ? -2.357 -29.241 2.243 1.00 95.62 360 GLN A O 1
ATOM 2764 N N . LYS A 1 361 ? -0.810 -29.110 3.833 1.00 94.94 361 LYS A N 1
ATOM 2765 C CA . LYS A 1 361 ? -1.428 -30.162 4.650 1.00 94.94 361 LYS A CA 1
ATOM 2766 C C . LYS A 1 361 ? -2.825 -29.763 5.135 1.00 94.94 361 LYS A C 1
ATOM 2768 O O . LYS A 1 361 ? -3.735 -30.581 5.018 1.00 94.94 361 LYS A O 1
ATOM 2773 N N . PHE A 1 362 ? -2.997 -28.546 5.649 1.00 94.00 362 PHE A N 1
ATOM 2774 C CA . PHE A 1 362 ? -4.281 -28.076 6.188 1.00 94.00 362 PHE A CA 1
ATOM 2775 C C . PHE A 1 362 ? -5.288 -27.662 5.112 1.00 94.00 362 PHE A C 1
ATOM 2777 O O . PHE A 1 362 ? -6.487 -27.688 5.363 1.00 94.00 362 PHE A O 1
ATOM 2784 N N . SER A 1 363 ? -4.828 -27.329 3.905 1.00 95.38 363 SER A N 1
ATOM 2785 C CA . SER A 1 363 ? -5.705 -26.999 2.773 1.00 95.38 363 SER A CA 1
ATOM 2786 C C . SER A 1 363 ? -6.106 -28.210 1.916 1.00 95.38 363 SER A C 1
ATOM 2788 O O . SER A 1 363 ? -6.829 -28.065 0.926 1.00 95.38 363 SER A O 1
ATOM 2790 N N . ARG A 1 364 ? -5.680 -29.431 2.276 1.00 95.25 364 ARG A N 1
ATOM 2791 C CA . ARG A 1 364 ? -6.112 -30.663 1.593 1.00 95.25 364 ARG A CA 1
ATOM 2792 C C . ARG A 1 364 ? -7.614 -30.872 1.755 1.00 95.25 364 ARG A C 1
ATOM 2794 O O . ARG A 1 364 ? -8.126 -30.946 2.865 1.00 95.25 364 ARG A O 1
ATOM 2801 N N . GLY A 1 365 ? -8.301 -31.033 0.627 1.00 92.62 365 GLY A N 1
ATOM 2802 C CA . GLY A 1 365 ? -9.757 -31.203 0.576 1.00 92.62 365 GLY A CA 1
ATOM 2803 C C . GLY A 1 365 ? -10.528 -29.888 0.448 1.00 92.62 365 GLY A C 1
ATOM 2804 O O . GLY A 1 365 ? -11.708 -29.914 0.102 1.00 92.62 365 GLY A O 1
ATOM 2805 N N . CYS A 1 366 ? -9.864 -28.746 0.632 1.00 93.94 366 CYS A N 1
ATOM 2806 C CA . CYS A 1 366 ? -10.424 -27.441 0.313 1.00 93.94 366 CYS A CA 1
ATOM 2807 C C . CYS A 1 366 ? -10.468 -27.275 -1.209 1.00 93.94 366 CYS A C 1
ATOM 2809 O O . CYS A 1 366 ? -9.488 -27.561 -1.897 1.00 93.94 366 CYS A O 1
ATOM 2811 N N . HIS A 1 367 ? -11.604 -26.815 -1.725 1.00 92.88 367 HIS A N 1
ATOM 2812 C CA . HIS A 1 367 ? -11.783 -26.450 -3.130 1.00 92.88 367 HIS A CA 1
ATOM 2813 C C . HIS A 1 367 ? -11.481 -24.967 -3.344 1.00 92.88 367 HIS A C 1
ATOM 2815 O O . HIS A 1 367 ? -10.882 -24.593 -4.352 1.00 92.88 367 HIS A O 1
ATOM 2821 N N . VAL A 1 368 ? -11.882 -24.140 -2.379 1.00 91.75 368 VAL A N 1
ATOM 2822 C CA . VAL A 1 368 ? -11.673 -22.694 -2.366 1.00 91.75 368 VAL A CA 1
ATOM 2823 C C . VAL A 1 368 ? -10.959 -22.338 -1.072 1.00 91.75 368 VAL A C 1
ATOM 2825 O O . VAL A 1 368 ? -11.340 -22.802 0.004 1.00 91.75 368 VAL A O 1
ATOM 2828 N N . VAL A 1 369 ? -9.928 -21.512 -1.168 1.00 92.44 369 VAL A N 1
ATOM 2829 C CA . VAL A 1 369 ? -9.256 -20.934 -0.012 1.00 92.44 369 VAL A CA 1
ATOM 2830 C C . VAL A 1 369 ? -9.445 -19.428 -0.013 1.00 92.44 369 VAL A C 1
ATOM 2832 O O . VAL A 1 369 ? -9.128 -18.750 -0.983 1.00 92.44 369 VAL A O 1
ATOM 2835 N N . MET A 1 370 ? -9.927 -18.908 1.106 1.00 91.62 370 MET A N 1
ATOM 2836 C CA . MET A 1 370 ? -9.879 -17.495 1.438 1.00 91.62 370 MET A CA 1
ATOM 2837 C C . MET A 1 370 ? -8.687 -17.269 2.355 1.00 91.62 370 MET A C 1
ATOM 2839 O O . MET A 1 370 ? -8.507 -18.005 3.325 1.00 91.62 370 MET A O 1
ATOM 2843 N N . TYR A 1 371 ? -7.851 -16.284 2.063 1.00 93.56 371 TYR A N 1
ATOM 2844 C CA . TYR A 1 371 ? -6.685 -16.040 2.896 1.00 93.56 371 TYR A CA 1
ATOM 2845 C C . TYR A 1 371 ? -6.371 -14.560 3.040 1.00 93.56 371 TYR A C 1
ATOM 2847 O O . TYR A 1 371 ? -6.627 -13.767 2.142 1.00 93.56 371 TYR A O 1
ATOM 2855 N N . THR A 1 372 ? -5.832 -14.184 4.190 1.00 92.19 372 THR A N 1
ATOM 2856 C CA . THR A 1 372 ? -5.406 -12.817 4.494 1.00 92.19 372 THR A CA 1
ATOM 2857 C C . THR A 1 372 ? -4.014 -12.842 5.111 1.00 92.19 372 THR A C 1
ATOM 2859 O O . THR A 1 372 ? -3.540 -13.890 5.555 1.00 92.19 372 THR A O 1
ATOM 2862 N N . SER A 1 373 ? -3.343 -11.699 5.115 1.00 90.06 373 SER A N 1
ATOM 2863 C CA . SER A 1 373 ? -1.998 -11.550 5.653 1.00 90.06 373 SER A CA 1
ATOM 2864 C C . SER A 1 373 ? -1.952 -10.317 6.542 1.00 90.06 373 SER A C 1
ATOM 2866 O O . SER A 1 373 ? -1.950 -9.196 6.038 1.00 90.06 373 SER A O 1
ATOM 2868 N N . VAL A 1 374 ? -1.889 -10.535 7.854 1.00 83.75 374 VAL A N 1
ATOM 2869 C CA . VAL A 1 374 ? -1.825 -9.478 8.866 1.00 83.75 374 VAL A CA 1
ATOM 2870 C C . VAL A 1 374 ? -0.468 -9.583 9.557 1.00 83.75 374 VAL A C 1
ATOM 2872 O O . VAL A 1 374 ? -0.286 -10.311 10.528 1.00 83.75 374 VAL A O 1
ATOM 2875 N N . MET A 1 375 ? 0.530 -8.914 8.980 1.00 78.25 375 MET A N 1
ATOM 2876 C CA . MET A 1 375 ? 1.936 -9.088 9.373 1.00 78.25 375 MET A CA 1
ATOM 2877 C C . MET A 1 375 ? 2.412 -8.080 10.435 1.00 78.25 375 MET A C 1
ATOM 2879 O O . MET A 1 375 ? 3.602 -8.023 10.731 1.00 78.25 375 MET A O 1
ATOM 2883 N N . GLY A 1 376 ? 1.507 -7.273 10.999 1.00 76.81 376 GLY A N 1
ATOM 2884 C CA . GLY A 1 376 ? 1.830 -6.340 12.078 1.00 76.81 376 GLY A CA 1
ATOM 2885 C C . GLY A 1 376 ? 2.174 -7.075 13.377 1.00 76.81 376 GLY A C 1
ATOM 2886 O O . GLY A 1 376 ? 1.479 -8.007 13.777 1.00 76.81 376 GLY A O 1
ATOM 2887 N N . ALA A 1 377 ? 3.242 -6.646 14.054 1.00 71.44 377 ALA A N 1
ATOM 2888 C CA . ALA A 1 377 ? 3.631 -7.203 15.352 1.00 71.44 377 ALA A CA 1
ATOM 2889 C C . ALA A 1 377 ? 2.647 -6.838 16.479 1.00 71.44 377 ALA A C 1
ATOM 2891 O O . ALA A 1 377 ? 2.611 -7.531 17.488 1.00 71.44 377 ALA A O 1
ATOM 2892 N N . ASP A 1 378 ? 1.832 -5.796 16.296 1.00 75.06 378 ASP A N 1
ATOM 2893 C CA . ASP A 1 378 ? 0.926 -5.255 17.319 1.00 75.06 378 ASP A CA 1
ATOM 2894 C C . ASP A 1 378 ? -0.528 -5.734 17.164 1.00 75.06 378 ASP A C 1
ATOM 2896 O O . ASP A 1 378 ? -1.446 -5.203 17.787 1.00 75.06 378 ASP A O 1
ATOM 2900 N N . GLU A 1 379 ? -0.763 -6.738 16.322 1.00 77.12 379 GLU A N 1
ATOM 2901 C CA . GLU A 1 379 ? -2.113 -7.190 15.995 1.00 77.12 379 GLU A CA 1
ATOM 2902 C C . GLU A 1 379 ? -2.711 -8.020 17.138 1.00 77.12 379 GLU A C 1
ATOM 2904 O O . GLU A 1 379 ? -2.250 -9.118 17.466 1.00 77.12 379 GLU A O 1
ATOM 2909 N N . VAL A 1 380 ? -3.760 -7.472 17.755 1.00 80.19 380 VAL A N 1
ATOM 2910 C CA . VAL A 1 380 ? -4.482 -8.094 18.878 1.00 80.19 380 VAL A CA 1
ATOM 2911 C C . VAL A 1 380 ? -5.644 -8.962 18.385 1.00 80.19 380 VAL A C 1
ATOM 2913 O O . VAL A 1 380 ? -6.031 -9.920 19.048 1.00 80.19 380 VAL A O 1
ATOM 2916 N N . ALA A 1 381 ? -6.199 -8.670 17.206 1.00 80.38 381 ALA A N 1
ATOM 2917 C CA . ALA A 1 381 ? -7.323 -9.410 16.642 1.00 80.38 381 ALA A CA 1
ATOM 2918 C C . ALA A 1 381 ? -7.325 -9.351 15.112 1.00 80.38 381 ALA A C 1
ATOM 2920 O O . ALA A 1 381 ? -6.929 -8.351 14.522 1.00 80.38 381 ALA A O 1
ATOM 2921 N N . LEU A 1 382 ? -7.861 -10.388 14.461 1.00 80.19 382 LEU A N 1
ATOM 2922 C CA . LEU A 1 382 ? -8.162 -10.306 13.033 1.00 80.19 382 LEU A CA 1
ATOM 2923 C C . LEU A 1 382 ? -9.373 -9.373 12.830 1.00 80.19 382 LEU A C 1
ATOM 2925 O O . LEU A 1 382 ? -10.427 -9.621 13.432 1.00 80.19 382 LEU A O 1
ATOM 2929 N N . PRO A 1 383 ? -9.277 -8.334 11.975 1.00 66.00 383 PRO A N 1
ATOM 2930 C CA . PRO A 1 383 ? -10.375 -7.386 11.736 1.00 66.00 383 PRO A CA 1
ATOM 2931 C C . PRO A 1 383 ? -11.586 -8.047 11.058 1.00 66.00 383 PRO A C 1
ATOM 2933 O O . PRO A 1 383 ? -12.692 -7.512 11.061 1.00 66.00 383 PRO A O 1
ATOM 2936 N N . LEU A 1 384 ? -11.387 -9.251 10.526 1.00 68.56 384 LEU A N 1
ATOM 2937 C CA . LEU A 1 384 ? -12.354 -10.007 9.759 1.00 68.56 384 LEU A CA 1
ATOM 2938 C C . LEU A 1 384 ? -13.068 -11.038 10.646 1.00 68.56 384 LEU A C 1
ATOM 2940 O O . LEU A 1 384 ? -12.565 -12.139 10.871 1.00 68.56 384 LEU A O 1
ATOM 2944 N N . SER A 1 385 ? -14.258 -10.690 11.143 1.00 59.91 385 SER A N 1
ATOM 2945 C CA . SER A 1 385 ? -15.175 -11.666 11.743 1.00 59.91 385 SER A CA 1
ATOM 2946 C C . SER A 1 385 ? -15.921 -12.403 10.636 1.00 59.91 385 SER A C 1
ATOM 2948 O O . SER A 1 385 ? -16.434 -11.762 9.716 1.00 59.91 385 SER A O 1
ATOM 2950 N N . THR A 1 386 ? -15.981 -13.732 10.695 1.00 56.06 386 THR A N 1
ATOM 2951 C CA . THR A 1 386 ? -16.874 -14.494 9.819 1.00 56.06 386 THR A CA 1
ATOM 2952 C C . THR A 1 386 ? -17.992 -15.090 10.645 1.00 56.06 386 THR A C 1
ATOM 2954 O O . THR A 1 386 ? -17.735 -15.677 11.694 1.00 56.06 386 THR A O 1
ATOM 2957 N N . SER A 1 387 ? -19.234 -14.927 10.184 1.00 49.78 387 SER A N 1
ATOM 2958 C CA . SER A 1 387 ? -20.355 -15.660 10.756 1.00 49.78 387 SER A CA 1
ATOM 2959 C C . SER A 1 387 ? -20.048 -17.151 10.638 1.00 49.78 387 SER A C 1
ATOM 2961 O O . SER A 1 387 ? -19.714 -17.636 9.559 1.00 49.78 387 SER A O 1
ATOM 2963 N N . VAL A 1 388 ? -20.060 -17.794 11.807 1.00 51.62 388 VAL A N 1
ATOM 2964 C CA . VAL A 1 388 ? -20.091 -19.227 12.120 1.00 51.62 388 VAL A CA 1
ATOM 2965 C C . VAL A 1 388 ? -19.591 -20.152 11.006 1.00 51.62 388 VAL A C 1
ATOM 2967 O O . VAL A 1 388 ? -20.195 -20.278 9.943 1.00 51.62 388 VAL A O 1
ATOM 2970 N N . HIS A 1 389 ? -18.501 -20.865 11.307 1.00 46.19 389 HIS A N 1
ATOM 2971 C CA . HIS A 1 389 ? -18.047 -22.039 10.565 1.00 46.19 389 HIS A CA 1
ATOM 2972 C C . HIS A 1 389 ? -19.245 -22.842 10.030 1.00 46.19 389 HIS A C 1
ATOM 2974 O O . HIS A 1 389 ? -20.084 -23.242 10.841 1.00 46.19 389 HIS A O 1
ATOM 2980 N N . PRO A 1 390 ? -19.320 -23.175 8.726 1.00 46.09 390 PRO A N 1
ATOM 2981 C CA . PRO A 1 390 ? -20.071 -24.358 8.369 1.00 46.09 390 PRO A CA 1
ATOM 2982 C C . PRO A 1 390 ? -19.359 -25.487 9.111 1.00 46.09 390 PRO A C 1
ATOM 2984 O O . PRO A 1 390 ? -18.194 -25.800 8.838 1.00 46.09 390 PRO A O 1
ATOM 2987 N N . THR A 1 391 ? -20.012 -26.029 10.136 1.00 46.59 391 THR A N 1
ATOM 2988 C CA . THR A 1 391 ? -19.636 -27.329 10.667 1.00 46.59 391 THR A CA 1
ATOM 2989 C C . THR A 1 391 ? -19.464 -28.245 9.461 1.00 46.59 391 THR A C 1
ATOM 2991 O O . THR A 1 391 ? -20.228 -28.162 8.499 1.00 46.59 391 THR A O 1
ATOM 2994 N N . PHE A 1 392 ? -18.404 -29.052 9.476 1.00 47.47 392 PHE A N 1
ATOM 2995 C CA . PHE A 1 392 ? -18.098 -30.092 8.491 1.00 47.47 392 PHE A CA 1
ATOM 2996 C C . PHE A 1 392 ? -19.197 -31.174 8.518 1.00 47.47 392 PHE A C 1
ATOM 2998 O O . PHE A 1 392 ? -18.941 -32.348 8.769 1.00 47.47 392 PHE A O 1
ATOM 3005 N N . ASP A 1 393 ? -20.454 -30.787 8.341 1.00 40.88 393 ASP A N 1
ATOM 3006 C CA . ASP A 1 393 ? -21.568 -31.697 8.311 1.00 40.88 393 ASP A CA 1
ATOM 3007 C C . ASP A 1 393 ? -21.683 -32.186 6.872 1.00 40.88 393 ASP A C 1
ATOM 3009 O O . ASP A 1 393 ? -22.195 -31.511 5.980 1.00 40.88 393 ASP A O 1
ATOM 3013 N N . TYR A 1 394 ? -21.173 -33.393 6.639 1.00 44.25 394 TYR A N 1
ATOM 3014 C CA . TYR A 1 394 ? -21.362 -34.177 5.413 1.00 44.25 394 TYR A CA 1
ATOM 3015 C C . TYR A 1 394 ? -22.854 -34.546 5.168 1.00 44.25 394 TYR A C 1
ATOM 3017 O O . TYR A 1 394 ? -23.171 -35.469 4.413 1.00 44.25 394 TYR A O 1
ATOM 3025 N N . GLY A 1 395 ? -23.796 -33.832 5.792 1.00 41.88 395 GLY A N 1
ATOM 3026 C CA . GLY A 1 395 ? -25.237 -34.027 5.751 1.00 41.88 395 GLY A CA 1
ATOM 3027 C C . GLY A 1 395 ? -25.873 -33.567 4.440 1.00 41.88 395 GLY A C 1
ATOM 3028 O O . GLY A 1 395 ? -26.378 -32.461 4.336 1.00 41.88 395 GLY A O 1
ATOM 3029 N N . THR A 1 396 ? -25.833 -34.457 3.449 1.00 46.88 396 THR A N 1
ATOM 3030 C CA . THR A 1 396 ? -26.745 -34.768 2.314 1.00 46.88 396 THR A CA 1
ATOM 3031 C C . THR A 1 396 ? -27.912 -33.863 1.838 1.00 46.88 396 THR A C 1
ATOM 3033 O O . THR A 1 396 ? -28.510 -34.210 0.821 1.00 46.88 396 THR A O 1
ATOM 3036 N N . SER A 1 397 ? -28.265 -32.720 2.423 1.00 45.09 397 SER A N 1
ATOM 3037 C CA . SER A 1 397 ? -29.457 -31.946 2.029 1.00 45.09 397 SER A CA 1
ATOM 3038 C C . SER A 1 397 ? -29.139 -30.643 1.289 1.00 45.09 397 SER A C 1
ATOM 3040 O O . SER A 1 397 ? -29.590 -29.569 1.677 1.00 45.09 397 SER A O 1
ATOM 3042 N N . SER A 1 398 ? -28.400 -30.729 0.180 1.00 49.34 398 SER A N 1
ATOM 3043 C CA . SER A 1 398 ? -28.457 -29.695 -0.863 1.00 49.34 398 SER A CA 1
ATOM 3044 C C . SER A 1 398 ? -29.538 -30.085 -1.870 1.00 49.34 398 SER A C 1
ATOM 3046 O O . SER A 1 398 ? -29.451 -31.141 -2.498 1.00 49.34 398 SER A O 1
ATOM 3048 N N . LEU A 1 399 ? -30.537 -29.215 -2.054 1.00 54.09 399 LEU A N 1
ATOM 3049 C CA . LEU A 1 399 ? -31.641 -29.356 -3.019 1.00 54.09 399 LEU A CA 1
ATOM 3050 C C . LEU A 1 399 ? -31.185 -29.630 -4.468 1.00 54.09 399 LEU A C 1
ATOM 3052 O O . LEU A 1 399 ? -31.999 -30.041 -5.290 1.00 54.09 399 LEU A O 1
ATOM 3056 N N . SER A 1 400 ? -29.903 -29.421 -4.795 1.00 61.34 400 SER A N 1
ATOM 3057 C CA . SER A 1 400 ? -29.343 -29.634 -6.135 1.00 61.34 400 SER A CA 1
ATOM 3058 C C . SER A 1 400 ? -28.569 -30.947 -6.312 1.00 61.34 400 SER A C 1
ATOM 3060 O O . SER A 1 400 ? -28.111 -31.222 -7.421 1.00 61.34 400 SER A O 1
ATOM 3062 N N . GLY A 1 401 ? -28.372 -31.747 -5.255 1.00 76.75 401 GLY A N 1
ATOM 3063 C CA . GLY A 1 401 ? -27.604 -33.002 -5.310 1.00 76.75 401 GLY A CA 1
ATOM 3064 C C . GLY A 1 401 ? -26.117 -32.847 -5.671 1.00 76.75 401 GLY A C 1
ATOM 3065 O O . GLY A 1 401 ? -25.407 -33.846 -5.772 1.00 76.75 401 GLY A O 1
ATOM 3066 N N . LYS A 1 402 ? -25.623 -31.616 -5.862 1.00 74.00 402 LYS A N 1
ATOM 3067 C CA . LYS A 1 402 ? -24.206 -31.336 -6.109 1.00 74.00 402 LYS A CA 1
ATOM 3068 C C . LYS A 1 402 ? -23.490 -31.098 -4.774 1.00 74.00 402 LYS A C 1
ATOM 3070 O O . LYS A 1 402 ? -23.999 -30.317 -3.964 1.00 74.00 402 LYS A O 1
ATOM 3075 N N . PRO A 1 403 ? -22.328 -31.735 -4.533 1.00 75.12 403 PRO A N 1
ATOM 3076 C CA . PRO A 1 403 ? -21.515 -31.441 -3.360 1.00 75.12 403 PRO A CA 1
ATOM 3077 C C . PRO A 1 403 ? -21.084 -29.973 -3.411 1.00 75.12 403 PRO A C 1
ATOM 3079 O O . PRO A 1 403 ? -20.577 -29.510 -4.434 1.00 75.12 403 PRO A O 1
ATOM 3082 N N . GLN A 1 404 ? -21.319 -29.235 -2.326 1.00 76.12 404 GLN A N 1
ATOM 3083 C CA . GLN A 1 404 ? -20.827 -27.865 -2.219 1.00 76.12 404 GLN A CA 1
ATOM 3084 C C . GLN A 1 404 ? -19.294 -27.885 -2.141 1.00 76.12 404 GLN A C 1
ATOM 3086 O O . GLN A 1 404 ? -18.727 -28.771 -1.490 1.00 76.12 404 GLN A O 1
ATOM 3091 N N . PRO A 1 405 ? -18.600 -26.953 -2.814 1.00 84.19 405 PRO A N 1
ATOM 3092 C CA . PRO A 1 405 ? -17.152 -26.898 -2.738 1.00 84.19 405 PRO A CA 1
ATOM 3093 C C . PRO A 1 405 ? -16.744 -26.506 -1.313 1.00 84.19 405 PRO A C 1
ATOM 3095 O O . PRO A 1 405 ? -17.250 -25.541 -0.746 1.00 84.19 405 PRO A O 1
ATOM 3098 N N . ALA A 1 406 ? -15.826 -27.269 -0.726 1.00 89.12 406 ALA A N 1
ATOM 3099 C CA . ALA A 1 406 ? -15.314 -26.983 0.609 1.00 89.12 406 ALA A CA 1
ATOM 3100 C C . ALA A 1 406 ? -14.504 -25.675 0.601 1.00 89.12 406 ALA A C 1
ATOM 3102 O O . ALA A 1 406 ? -13.564 -25.533 -0.189 1.00 89.12 406 ALA A O 1
ATOM 3103 N N . VAL A 1 407 ? -14.858 -24.743 1.486 1.00 89.62 407 VAL A N 1
ATOM 3104 C CA . VAL A 1 407 ? -14.200 -23.438 1.637 1.00 89.62 407 VAL A CA 1
ATOM 3105 C C . VAL A 1 407 ? -13.366 -23.435 2.917 1.00 89.62 407 VAL A C 1
ATOM 3107 O O . VAL A 1 407 ? -13.882 -23.742 3.989 1.00 89.62 407 VAL A O 1
ATOM 3110 N N . CYS A 1 408 ? -12.092 -23.059 2.817 1.00 93.19 408 CYS A N 1
ATOM 3111 C CA . CYS A 1 408 ? -11.177 -22.962 3.957 1.00 93.19 408 CYS A CA 1
ATOM 3112 C C . CYS A 1 408 ? -10.627 -21.542 4.101 1.00 93.19 408 CYS A C 1
ATOM 3114 O O . CYS A 1 408 ? -10.478 -20.834 3.107 1.00 93.19 408 CYS A O 1
ATOM 3116 N N . LYS A 1 409 ? -10.326 -21.123 5.335 1.00 92.38 409 LYS A N 1
ATOM 3117 C CA . LYS A 1 409 ? -9.916 -19.751 5.659 1.00 92.38 409 LYS A CA 1
ATOM 3118 C C . LYS A 1 409 ? -8.561 -19.758 6.363 1.00 92.38 409 LYS A C 1
ATOM 3120 O O . LYS A 1 409 ? -8.428 -20.423 7.384 1.00 92.38 409 LYS A O 1
ATOM 3125 N N . PHE A 1 410 ? -7.579 -19.023 5.846 1.00 94.31 410 PHE A N 1
ATOM 3126 C CA . PHE A 1 410 ? -6.219 -18.960 6.398 1.00 94.31 410 PHE A CA 1
ATOM 3127 C C . PHE A 1 410 ? -5.797 -17.523 6.704 1.00 94.31 410 PHE A C 1
ATOM 3129 O O . PHE A 1 410 ? -5.934 -16.643 5.859 1.00 94.31 410 PHE A O 1
ATOM 3136 N N . ALA A 1 411 ? -5.258 -17.272 7.892 1.00 94.00 411 ALA A N 1
ATOM 3137 C CA . ALA A 1 411 ? -4.684 -15.976 8.238 1.00 94.00 411 ALA A CA 1
ATOM 3138 C C . ALA A 1 411 ? -3.189 -16.136 8.519 1.00 94.00 411 ALA A C 1
ATOM 3140 O O . ALA A 1 411 ? -2.806 -16.859 9.440 1.00 94.00 411 ALA A O 1
ATOM 3141 N N . PHE A 1 412 ? -2.363 -15.464 7.714 1.00 93.62 412 PHE A N 1
ATOM 3142 C CA . PHE A 1 412 ? -0.920 -15.389 7.918 1.00 93.62 412 PHE A CA 1
ATOM 3143 C C . PHE A 1 412 ? -0.609 -14.268 8.907 1.00 93.62 412 PHE A C 1
ATOM 3145 O O . PHE A 1 412 ? -0.907 -13.107 8.622 1.00 93.62 412 PHE A O 1
ATOM 3152 N N . VAL A 1 413 ? -0.046 -14.615 10.063 1.00 93.25 413 VAL A N 1
ATOM 3153 C CA . VAL A 1 413 ? 0.191 -13.686 11.182 1.00 93.25 413 VAL A CA 1
ATOM 3154 C C . VAL A 1 413 ? 1.623 -13.793 11.710 1.00 93.25 413 VAL A C 1
ATOM 3156 O O . VAL A 1 413 ? 2.259 -14.838 11.592 1.00 93.25 413 VAL A O 1
ATOM 3159 N N . ALA A 1 414 ? 2.158 -12.725 12.301 1.00 92.12 414 ALA A N 1
ATOM 3160 C CA . ALA A 1 414 ? 3.483 -12.782 12.923 1.00 92.12 414 ALA A CA 1
ATOM 3161 C C . ALA A 1 414 ? 3.442 -13.643 14.200 1.00 92.12 414 ALA A C 1
ATOM 3163 O O . ALA A 1 414 ? 2.522 -13.495 15.013 1.00 92.12 414 ALA A O 1
ATOM 3164 N N . LYS A 1 415 ? 4.441 -14.512 14.413 1.00 92.94 415 LYS A N 1
ATOM 3165 C CA . LYS A 1 415 ? 4.561 -15.342 15.630 1.00 92.94 415 LYS A CA 1
ATOM 3166 C C . LYS A 1 415 ? 4.549 -14.493 16.907 1.00 92.94 415 LYS A C 1
ATOM 3168 O O . LYS A 1 415 ? 4.019 -14.918 17.929 1.00 92.94 415 LYS A O 1
ATOM 3173 N N . GLU A 1 416 ? 5.116 -13.292 16.851 1.00 91.44 416 GLU A N 1
ATOM 3174 C CA . GLU A 1 416 ? 5.271 -12.379 17.983 1.00 91.44 416 GLU A CA 1
ATOM 3175 C C . GLU A 1 416 ? 4.018 -11.547 18.260 1.00 91.44 416 GLU A C 1
ATOM 3177 O O . GLU A 1 416 ? 3.994 -10.844 19.277 1.00 91.44 416 GLU A O 1
ATOM 3182 N N . SER A 1 417 ? 2.995 -11.632 17.402 1.00 92.19 417 SER A N 1
ATOM 3183 C CA . SER A 1 417 ? 1.745 -10.900 17.598 1.00 92.19 417 SER A CA 1
ATOM 3184 C C . SER A 1 417 ? 1.087 -11.271 18.937 1.00 92.19 417 SER A C 1
ATOM 3186 O O . SER A 1 417 ? 1.110 -12.445 19.334 1.00 92.19 417 SER A O 1
ATOM 3188 N N . PRO A 1 418 ? 0.485 -10.298 19.651 1.00 90.94 418 PRO A N 1
ATOM 3189 C CA . PRO A 1 418 ? -0.308 -10.560 20.848 1.00 90.94 418 PRO A CA 1
ATOM 3190 C C . PRO A 1 418 ? -1.357 -11.651 20.624 1.00 90.94 418 PRO A C 1
ATOM 3192 O O . PRO A 1 418 ? -1.492 -12.539 21.463 1.00 90.94 418 PRO A O 1
ATOM 3195 N N . LEU A 1 419 ? -2.008 -11.649 19.454 1.00 90.81 419 LEU A N 1
ATOM 3196 C CA . LEU A 1 419 ? -2.981 -12.665 19.059 1.00 90.81 419 LEU A CA 1
ATOM 3197 C C . LEU A 1 419 ? -2.416 -14.094 19.138 1.00 90.81 419 LEU A C 1
ATOM 3199 O O . LEU A 1 419 ? -3.011 -14.963 19.776 1.00 90.81 419 LEU A O 1
ATOM 3203 N N . VAL A 1 420 ? -1.267 -14.357 18.502 1.00 93.19 420 VAL A N 1
ATOM 3204 C CA . VAL A 1 420 ? -0.664 -15.703 18.498 1.00 93.19 420 VAL A CA 1
ATOM 3205 C C . VAL A 1 420 ? -0.201 -16.087 19.900 1.00 93.19 420 VAL A C 1
ATOM 3207 O O . VAL A 1 420 ? -0.452 -17.210 20.338 1.00 93.19 420 VAL A O 1
ATOM 3210 N N . LYS A 1 421 ? 0.429 -15.155 20.623 1.00 93.56 421 LYS A N 1
ATOM 3211 C CA . LYS A 1 421 ? 0.898 -15.382 21.997 1.00 93.56 421 LYS A CA 1
ATOM 3212 C C . LYS A 1 421 ? -0.244 -15.807 22.913 1.00 93.56 421 LYS A C 1
ATOM 3214 O O . LYS A 1 421 ? -0.125 -16.837 23.573 1.00 93.56 421 LYS A O 1
ATOM 3219 N N . GLU A 1 422 ? -1.353 -15.069 22.930 1.00 90.94 422 GLU A N 1
ATOM 3220 C CA . GLU A 1 422 ? -2.503 -15.417 23.768 1.00 90.94 422 GLU A CA 1
ATOM 3221 C C . GLU A 1 422 ? -3.084 -16.780 23.397 1.00 90.94 422 GLU A C 1
ATOM 3223 O O . GLU A 1 422 ? -3.255 -17.645 24.260 1.00 90.94 422 GLU A O 1
ATOM 3228 N N . MET A 1 423 ? -3.319 -17.021 22.107 1.00 91.50 423 MET A N 1
ATOM 3229 C CA . MET A 1 423 ? -3.908 -18.279 21.660 1.00 91.50 423 MET A CA 1
ATOM 3230 C C . MET A 1 423 ? -3.036 -19.495 21.990 1.00 91.50 423 MET A C 1
ATOM 3232 O O . MET A 1 423 ? -3.560 -20.530 22.406 1.00 91.50 423 MET A O 1
ATOM 3236 N N . VAL A 1 424 ? -1.712 -19.373 21.863 1.00 94.12 424 VAL A N 1
ATOM 3237 C CA . VAL A 1 424 ? -0.771 -20.436 22.239 1.00 94.12 424 VAL A CA 1
ATOM 3238 C C . VAL A 1 424 ? -0.742 -20.636 23.758 1.00 94.12 424 VAL A C 1
ATOM 3240 O O . VAL A 1 424 ? -0.740 -21.783 24.202 1.00 94.12 424 VAL A O 1
ATOM 3243 N N . ILE A 1 425 ? -0.785 -19.567 24.565 1.00 92.12 425 ILE A N 1
ATOM 3244 C CA . ILE A 1 425 ? -0.866 -19.664 26.035 1.00 92.12 425 ILE A CA 1
ATOM 3245 C C . ILE A 1 425 ? -2.109 -20.456 26.457 1.00 92.12 425 ILE A C 1
ATOM 3247 O O . ILE A 1 425 ? -2.007 -21.376 27.274 1.00 92.12 425 ILE A O 1
ATOM 3251 N N . HIS A 1 426 ? -3.281 -20.119 25.914 1.00 89.75 426 HIS A N 1
ATOM 3252 C CA . HIS A 1 426 ? -4.531 -20.802 26.255 1.00 89.75 426 HIS A CA 1
ATOM 3253 C C . HIS A 1 426 ? -4.546 -22.251 25.757 1.00 89.75 426 HIS A C 1
ATOM 3255 O O . HIS A 1 426 ? -4.947 -23.152 26.498 1.00 89.75 426 HIS A O 1
ATOM 3261 N N . ALA A 1 427 ? -4.023 -22.510 24.555 1.00 91.25 427 ALA A N 1
ATOM 3262 C CA . ALA A 1 427 ? -3.904 -23.866 24.028 1.00 91.25 427 ALA A CA 1
ATOM 3263 C C . ALA A 1 427 ? -2.951 -24.743 24.854 1.00 91.25 427 ALA A C 1
ATOM 3265 O O . ALA A 1 427 ? -3.293 -25.881 25.175 1.00 91.25 427 ALA A O 1
ATOM 3266 N N . ALA A 1 428 ? -1.796 -24.212 25.265 1.00 92.31 428 ALA A N 1
ATOM 3267 C CA . ALA A 1 428 ? -0.836 -24.920 26.111 1.00 92.31 428 ALA A CA 1
ATOM 3268 C C . ALA A 1 428 ? -1.406 -25.243 27.505 1.00 92.31 428 ALA A C 1
ATOM 3270 O O . ALA A 1 428 ? -1.069 -26.270 28.092 1.00 92.31 428 ALA A O 1
ATOM 3271 N N . LYS A 1 429 ? -2.311 -24.399 28.016 1.00 91.88 429 LYS A N 1
ATOM 3272 C CA . LYS A 1 429 ? -3.043 -24.626 29.273 1.00 91.88 429 LYS A CA 1
ATOM 3273 C C . LYS A 1 429 ? -4.231 -25.587 29.132 1.00 91.88 429 LYS A C 1
ATOM 3275 O O . LYS A 1 429 ? -4.826 -25.946 30.144 1.00 91.88 429 LYS A O 1
ATOM 3280 N N . GLY A 1 430 ? -4.583 -25.999 27.912 1.00 90.88 430 GLY A N 1
ATOM 3281 C CA . GLY A 1 430 ? -5.767 -26.819 27.650 1.00 90.88 430 GLY A CA 1
ATOM 3282 C C . GLY A 1 430 ? -7.089 -26.081 27.894 1.00 90.88 430 GLY A C 1
ATOM 3283 O O . GLY A 1 430 ? -8.090 -26.719 28.213 1.00 90.88 430 GLY A O 1
ATOM 3284 N N . ASP A 1 431 ? -7.105 -24.751 27.769 1.00 87.56 431 ASP A N 1
ATOM 3285 C CA . ASP A 1 431 ? -8.298 -23.924 27.965 1.00 87.56 431 ASP A CA 1
ATOM 3286 C C . ASP A 1 431 ? -9.226 -24.000 26.742 1.00 87.56 431 ASP A C 1
ATOM 3288 O O . ASP A 1 431 ? -9.242 -23.131 25.866 1.00 87.56 431 ASP A O 1
ATOM 3292 N N . THR A 1 432 ? -9.993 -25.088 26.658 1.00 82.19 432 THR A N 1
ATOM 3293 C CA . THR A 1 432 ? -10.896 -25.342 25.528 1.00 82.19 432 THR A CA 1
ATOM 3294 C C . THR A 1 432 ? -11.993 -24.291 25.405 1.00 82.19 432 THR A C 1
ATOM 3296 O O . THR A 1 432 ? -12.401 -23.995 24.289 1.00 82.19 432 THR A O 1
ATOM 3299 N N . ARG A 1 433 ? -12.429 -23.670 26.512 1.00 73.62 433 ARG A N 1
ATOM 3300 C CA . ARG A 1 433 ? -13.458 -22.618 26.481 1.00 73.62 433 ARG A CA 1
ATOM 3301 C C . ARG A 1 433 ? -12.962 -21.366 25.776 1.00 73.62 433 ARG A C 1
ATOM 3303 O O . ARG A 1 433 ? -13.689 -20.814 24.956 1.00 73.62 433 ARG A O 1
ATOM 3310 N N . TYR A 1 434 ? -11.739 -20.928 26.078 1.00 79.06 434 TYR A N 1
ATOM 3311 C CA . TYR A 1 434 ? -11.134 -19.802 25.367 1.00 79.06 434 TYR A CA 1
ATOM 3312 C C . TYR A 1 434 ? -10.994 -20.116 23.876 1.00 79.06 434 TYR A C 1
ATOM 3314 O O . TYR A 1 434 ? -11.356 -19.295 23.040 1.00 79.06 434 TYR A O 1
ATOM 3322 N N . LEU A 1 435 ? -10.511 -21.316 23.535 1.00 79.69 435 LEU A N 1
ATOM 3323 C CA . LEU A 1 435 ? -10.324 -21.720 22.140 1.00 79.69 435 LEU A CA 1
ATOM 3324 C C . LEU A 1 435 ? -11.645 -21.829 21.370 1.00 79.69 435 LEU A C 1
ATOM 3326 O O . LEU A 1 435 ? -11.699 -21.418 20.215 1.00 79.69 435 LEU A O 1
ATOM 3330 N N . GLU A 1 436 ? -12.705 -22.340 21.998 1.00 77.00 436 GLU A N 1
ATOM 3331 C CA . GLU A 1 436 ? -14.047 -22.381 21.413 1.00 77.00 436 GLU A CA 1
ATOM 3332 C C . GLU A 1 436 ? -14.578 -20.965 21.160 1.00 77.00 436 GLU A C 1
ATOM 3334 O O . GLU A 1 436 ? -14.973 -20.679 20.032 1.00 77.00 436 GLU A O 1
ATOM 3339 N N . LYS A 1 437 ? -14.491 -20.059 22.149 1.00 72.06 437 LYS A N 1
ATOM 3340 C CA . LYS A 1 437 ? -14.890 -18.645 21.996 1.00 72.06 437 LYS A CA 1
ATOM 3341 C C . LYS A 1 437 ? -14.091 -17.931 20.899 1.00 72.06 437 LYS A C 1
ATOM 3343 O O . LYS A 1 437 ? -14.651 -17.281 20.014 1.00 72.06 437 LYS A O 1
ATOM 3348 N N . ALA A 1 438 ? -12.767 -18.094 20.918 1.00 73.00 438 ALA A N 1
ATOM 3349 C CA . ALA A 1 438 ? -11.879 -17.538 19.906 1.00 73.00 438 ALA A CA 1
ATOM 3350 C C . ALA A 1 438 ? -12.239 -18.067 18.513 1.00 73.00 438 ALA A C 1
ATOM 3352 O O . ALA A 1 438 ? -12.287 -17.282 17.569 1.00 73.00 438 ALA A O 1
ATOM 3353 N N . ALA A 1 439 ? -12.555 -19.359 18.374 1.00 71.69 439 ALA A N 1
ATOM 3354 C CA . ALA A 1 439 ? -12.942 -19.967 17.105 1.00 71.69 439 ALA A CA 1
ATOM 3355 C C . ALA A 1 439 ? -14.300 -19.466 16.589 1.00 71.69 439 ALA A C 1
ATOM 3357 O O . ALA A 1 439 ? -14.422 -19.206 15.389 1.00 71.69 439 ALA A O 1
ATOM 3358 N N . THR A 1 440 ? -15.293 -19.282 17.467 1.00 68.75 440 THR A N 1
ATOM 3359 C CA . THR A 1 440 ? -16.626 -18.757 17.112 1.00 68.75 440 THR A CA 1
ATOM 3360 C C . THR A 1 440 ? -16.640 -17.252 16.875 1.00 68.75 440 THR A C 1
ATOM 3362 O O . THR A 1 440 ? -17.610 -16.728 16.334 1.00 68.75 440 THR A O 1
ATOM 3365 N N . GLY A 1 441 ? -15.568 -16.550 17.247 1.00 57.88 441 GLY A N 1
ATOM 3366 C CA . GLY A 1 441 ? -15.483 -15.101 17.115 1.00 57.88 441 GLY A CA 1
ATOM 3367 C C . GLY A 1 441 ? -16.344 -14.337 18.112 1.00 57.88 441 GLY A C 1
ATOM 3368 O O . GLY A 1 441 ? -16.530 -13.129 17.951 1.00 57.88 441 GLY A O 1
ATOM 3369 N N . THR A 1 442 ? -16.829 -15.019 19.147 1.00 57.50 442 THR A N 1
ATOM 3370 C CA . THR A 1 442 ? -17.440 -14.370 20.298 1.00 57.50 442 THR A CA 1
ATOM 3371 C C . THR A 1 442 ? -16.320 -13.686 21.078 1.00 57.50 442 THR A C 1
ATOM 3373 O O . THR A 1 442 ? -15.282 -14.281 21.369 1.00 57.50 442 THR A O 1
ATOM 3376 N N . SER A 1 443 ? -16.451 -12.369 21.258 1.00 49.19 443 SER A N 1
ATOM 3377 C CA . SER A 1 443 ? -15.394 -11.499 21.779 1.00 49.19 443 SER A CA 1
ATOM 3378 C C . SER A 1 443 ? -14.820 -12.053 23.086 1.00 49.19 443 SER A C 1
ATOM 3380 O O . SER A 1 443 ? -15.525 -12.164 24.078 1.00 49.19 443 SER A O 1
ATOM 3382 N N . VAL A 1 444 ? -13.527 -12.378 23.072 1.00 50.75 444 VAL A N 1
ATOM 3383 C CA . VAL A 1 444 ? -12.739 -12.868 24.218 1.00 50.75 444 VAL A CA 1
ATOM 3384 C C . VAL A 1 444 ? -12.490 -11.773 25.266 1.00 50.75 444 VAL A C 1
ATOM 3386 O O . VAL A 1 444 ? -12.118 -12.052 26.404 1.00 50.75 444 VAL A O 1
ATOM 3389 N N . ASP A 1 445 ? -12.755 -10.521 24.910 1.00 57.56 445 ASP A N 1
ATOM 3390 C CA . ASP A 1 445 ? -12.654 -9.381 25.806 1.00 57.56 445 ASP A CA 1
ATOM 3391 C C . ASP A 1 445 ? -13.904 -9.260 26.688 1.00 57.56 445 ASP A C 1
ATOM 3393 O O . ASP A 1 445 ? -14.652 -8.287 26.589 1.00 57.56 445 ASP A O 1
ATOM 3397 N N . ASP A 1 446 ? -14.120 -10.238 27.568 1.00 62.16 446 ASP A N 1
ATOM 3398 C CA . ASP A 1 446 ? -15.028 -10.103 28.708 1.00 62.16 446 ASP A CA 1
ATOM 3399 C C . ASP A 1 446 ? -14.428 -9.046 29.652 1.00 62.16 446 ASP A C 1
ATOM 3401 O O . ASP A 1 446 ? -13.710 -9.331 30.615 1.00 62.16 446 ASP A O 1
ATOM 3405 N N . LYS A 1 447 ? -14.648 -7.777 29.308 1.00 79.81 447 LYS A N 1
ATOM 3406 C CA . LYS A 1 447 ? -14.075 -6.625 29.989 1.00 79.81 447 LYS A CA 1
ATOM 3407 C C . LYS A 1 447 ? -15.039 -6.147 31.058 1.00 79.81 447 LYS A C 1
ATOM 3409 O O . LYS A 1 447 ? -16.257 -6.145 30.902 1.00 79.81 447 LYS A O 1
ATOM 3414 N N . SER A 1 448 ? -14.477 -5.686 32.162 1.00 86.62 448 SER A N 1
ATOM 3415 C CA . SER A 1 448 ? -15.257 -4.889 33.096 1.00 86.62 448 SER A CA 1
ATOM 3416 C C . SER A 1 448 ? -15.531 -3.514 32.514 1.00 86.62 448 SER A C 1
ATOM 3418 O O . SER A 1 448 ? -14.622 -2.848 32.014 1.00 86.62 448 SER A O 1
ATOM 3420 N N . PHE A 1 449 ? -16.779 -3.079 32.634 1.00 94.31 449 PHE A N 1
ATOM 3421 C CA . PHE A 1 449 ? -17.203 -1.736 32.277 1.00 94.31 449 PHE A CA 1
ATOM 3422 C C . PHE A 1 449 ? -17.125 -0.856 33.534 1.00 94.31 449 PHE A C 1
ATOM 3424 O O . PHE A 1 449 ? -18.009 -0.896 34.386 1.00 94.31 449 PHE A O 1
ATOM 3431 N N . GLN A 1 450 ? -16.006 -0.154 33.714 1.00 96.00 450 GLN A N 1
ATOM 3432 C CA . GLN A 1 450 ? -15.665 0.594 34.931 1.00 96.00 450 GLN A CA 1
ATOM 3433 C C . GLN A 1 450 ? -16.033 2.069 34.805 1.00 96.00 450 GLN A C 1
ATOM 3435 O O . GLN A 1 450 ? -15.853 2.670 33.743 1.00 96.00 450 GLN A O 1
ATOM 3440 N N . ASN A 1 451 ? -16.478 2.677 35.903 1.00 96.50 451 ASN A N 1
ATOM 3441 C CA . ASN A 1 451 ? -16.703 4.118 35.949 1.00 96.50 451 ASN A CA 1
ATOM 3442 C C . ASN A 1 451 ? -15.378 4.867 36.199 1.00 96.50 451 ASN A C 1
ATOM 3444 O O . ASN A 1 451 ? -14.569 4.449 37.028 1.00 96.50 451 ASN A O 1
ATOM 3448 N N . LEU A 1 452 ? -15.126 5.970 35.486 1.00 94.50 452 LEU A N 1
ATOM 3449 C CA . LEU A 1 452 ? -13.886 6.740 35.661 1.00 94.50 452 LEU A CA 1
ATOM 3450 C C . LEU A 1 452 ? -13.873 7.623 36.915 1.00 94.50 452 LEU A C 1
ATOM 3452 O O . LEU A 1 452 ? -12.786 8.016 37.335 1.00 94.50 452 LEU A O 1
ATOM 3456 N N . ASP A 1 453 ? -15.028 7.909 37.514 1.00 95.62 453 ASP A N 1
ATOM 3457 C CA . ASP A 1 453 ? -15.126 8.599 38.805 1.00 95.62 453 ASP A CA 1
ATOM 3458 C C . ASP A 1 453 ? -14.682 7.687 39.962 1.00 95.62 453 ASP A C 1
ATOM 3460 O O . ASP A 1 453 ? -13.972 8.118 40.868 1.00 95.62 453 ASP A O 1
ATOM 3464 N N . ASN A 1 454 ? -15.008 6.391 39.877 1.00 95.88 454 ASN A N 1
ATOM 3465 C CA . ASN A 1 454 ? -14.572 5.372 40.829 1.00 95.88 454 ASN A CA 1
ATOM 3466 C C . ASN A 1 454 ? -14.251 4.039 40.130 1.00 95.88 454 ASN A C 1
ATOM 3468 O O . ASN A 1 454 ? -15.133 3.217 39.876 1.00 95.88 454 ASN A O 1
ATOM 3472 N N . ARG A 1 455 ? -12.958 3.799 39.877 1.00 94.38 455 ARG A N 1
ATOM 3473 C CA . ARG A 1 455 ? -12.467 2.594 39.180 1.00 94.38 455 ARG A CA 1
ATOM 3474 C C . ARG A 1 455 ? -12.605 1.290 39.974 1.00 94.38 455 ARG A C 1
ATOM 3476 O O . ARG A 1 455 ? -12.340 0.224 39.426 1.00 94.38 455 ARG A O 1
ATOM 3483 N N . GLU A 1 456 ? -13.010 1.340 41.245 1.00 95.94 456 GLU A N 1
ATOM 3484 C CA . GLU A 1 456 ? -13.346 0.132 42.016 1.00 95.94 456 GLU A CA 1
ATOM 3485 C C . GLU A 1 456 ? -14.769 -0.373 41.736 1.00 95.94 456 GLU A C 1
ATOM 3487 O O . GLU A 1 456 ? -15.151 -1.450 42.214 1.00 95.94 456 GLU A O 1
ATOM 3492 N N . LEU A 1 457 ? -15.560 0.398 40.981 1.00 97.12 457 LEU A N 1
ATOM 3493 C CA . LEU A 1 457 ? -16.940 0.091 40.648 1.00 97.12 457 LEU A CA 1
ATOM 3494 C C . LEU A 1 457 ? -17.104 -0.242 39.163 1.00 97.12 457 LEU A C 1
ATOM 3496 O O . LEU A 1 457 ? -16.662 0.479 38.268 1.00 97.12 457 LEU A O 1
ATOM 3500 N N . CYS A 1 458 ? -17.794 -1.350 38.930 1.00 97.75 458 CYS A N 1
ATOM 3501 C CA . CYS A 1 458 ? -18.095 -1.919 37.631 1.00 97.75 458 CYS A CA 1
ATOM 3502 C C . CYS A 1 458 ? -19.609 -1.906 37.410 1.00 97.75 458 CYS A C 1
ATOM 3504 O O . CYS A 1 458 ? -20.379 -2.044 38.365 1.00 97.75 458 CYS A O 1
ATOM 3506 N N . VAL A 1 459 ? -20.034 -1.777 36.156 1.00 97.94 459 VAL A N 1
ATOM 3507 C CA . VAL A 1 459 ? -21.425 -2.012 35.763 1.00 97.94 459 VAL A CA 1
ATOM 3508 C C . VAL A 1 459 ? -21.771 -3.472 36.037 1.00 97.94 459 VAL A C 1
ATOM 3510 O O . VAL A 1 459 ? -21.080 -4.381 35.584 1.00 97.94 459 VAL A O 1
ATOM 3513 N N . ASP A 1 460 ? -22.833 -3.683 36.800 1.00 97.94 460 ASP A N 1
ATOM 3514 C CA . ASP A 1 460 ? -23.255 -4.965 37.346 1.00 97.94 460 ASP A CA 1
ATOM 3515 C C . ASP A 1 460 ? -24.724 -5.211 36.998 1.00 97.94 460 ASP A C 1
ATOM 3517 O O . ASP A 1 460 ? -25.577 -4.343 37.215 1.00 97.94 460 ASP A O 1
ATOM 3521 N N . LEU A 1 461 ? -25.011 -6.406 36.477 1.00 97.25 461 LEU A N 1
ATOM 3522 C CA . LEU A 1 461 ? -26.366 -6.916 36.319 1.00 97.25 461 LEU A CA 1
ATOM 3523 C C . LEU A 1 461 ? -26.859 -7.469 37.671 1.00 97.25 461 LEU A C 1
ATOM 3525 O O . LEU A 1 461 ? -26.417 -8.551 38.091 1.00 97.25 461 LEU A O 1
ATOM 3529 N N . PRO A 1 462 ? -27.779 -6.772 38.370 1.00 95.69 462 PRO A N 1
ATOM 3530 C CA . PRO A 1 462 ? -28.123 -7.098 39.747 1.00 95.69 462 PRO A CA 1
ATOM 3531 C C . PRO A 1 462 ? -28.733 -8.491 39.867 1.00 95.69 462 PRO A C 1
ATOM 3533 O O . PRO A 1 462 ? -29.784 -8.764 39.294 1.00 95.69 462 PRO A O 1
ATOM 3536 N N . ALA A 1 463 ? -28.110 -9.357 40.669 1.00 92.94 463 ALA A N 1
ATOM 3537 C CA . ALA A 1 463 ? -28.610 -10.711 40.923 1.00 92.94 463 ALA A CA 1
ATOM 3538 C C . ALA A 1 463 ? -28.904 -11.512 39.636 1.00 92.94 463 ALA A C 1
ATOM 3540 O O . ALA A 1 463 ? -29.803 -12.351 39.638 1.00 92.94 463 ALA A O 1
ATOM 3541 N N . PHE A 1 464 ? -28.157 -11.249 38.554 1.00 91.44 464 PHE A N 1
ATOM 3542 C CA . PHE A 1 464 ? -28.344 -11.891 37.247 1.00 91.44 464 PHE A CA 1
ATOM 3543 C C . PHE A 1 464 ? -29.761 -11.693 36.664 1.00 91.44 464 PHE A C 1
ATOM 3545 O O . PHE A 1 464 ? -30.217 -12.493 35.852 1.00 91.44 464 PHE A O 1
ATOM 3552 N N . ASN A 1 465 ? -30.481 -10.650 37.097 1.00 92.00 465 ASN A N 1
ATOM 3553 C CA . ASN A 1 465 ? -31.858 -10.383 36.692 1.00 92.00 465 ASN A CA 1
ATOM 3554 C C . ASN A 1 465 ? -31.919 -9.219 35.699 1.00 92.00 465 ASN A C 1
ATOM 3556 O O . ASN A 1 465 ? -31.691 -8.067 36.061 1.00 92.00 465 ASN A O 1
ATOM 3560 N N . THR A 1 466 ? -32.302 -9.531 34.466 1.00 91.00 466 THR A N 1
ATOM 3561 C CA . THR A 1 466 ? -32.441 -8.594 33.339 1.00 91.00 466 THR A CA 1
ATOM 3562 C C . THR A 1 466 ? -33.566 -7.580 33.498 1.00 91.00 466 THR A C 1
ATOM 3564 O O . THR A 1 466 ? -33.546 -6.534 32.861 1.00 91.00 466 THR A O 1
ATOM 3567 N N . ASN A 1 467 ? -34.523 -7.847 34.390 1.00 92.19 467 ASN A N 1
ATOM 3568 C CA . ASN A 1 467 ? -35.632 -6.934 34.673 1.00 92.19 467 ASN A CA 1
ATOM 3569 C C . ASN A 1 467 ? -35.256 -5.817 35.658 1.00 92.19 467 ASN A C 1
ATOM 3571 O O . ASN A 1 467 ? -36.102 -4.988 35.990 1.00 92.19 467 ASN A O 1
ATOM 3575 N N . LEU A 1 468 ? -34.028 -5.822 36.183 1.00 94.44 468 LEU A N 1
ATOM 3576 C CA . LEU A 1 468 ? -33.520 -4.771 37.056 1.00 94.44 468 LEU A CA 1
ATOM 3577 C C . LEU A 1 468 ? -32.595 -3.841 36.264 1.00 94.44 468 LEU A C 1
ATOM 3579 O O . LEU A 1 468 ? -31.856 -4.318 35.400 1.00 94.44 468 LEU A O 1
ATOM 3583 N N . PRO A 1 469 ? -32.601 -2.531 36.563 1.00 97.00 469 PRO A N 1
ATOM 3584 C CA . PRO A 1 469 ? -31.700 -1.602 35.906 1.00 97.00 469 PRO A CA 1
ATOM 3585 C C . PRO A 1 469 ? -30.248 -1.919 36.275 1.00 97.00 469 PRO A C 1
ATOM 3587 O O . PRO A 1 469 ? -29.946 -2.379 37.385 1.00 97.00 469 PRO A O 1
ATOM 3590 N N . LEU A 1 470 ? -29.343 -1.651 35.338 1.00 97.75 470 LEU A N 1
ATOM 3591 C CA . LEU A 1 470 ? -27.911 -1.761 35.563 1.00 97.75 470 LEU A CA 1
ATOM 3592 C C . LEU A 1 470 ? -27.481 -0.804 36.670 1.00 97.75 470 LEU A C 1
ATOM 3594 O O . LEU A 1 470 ? -27.952 0.332 36.763 1.00 97.75 470 LEU A O 1
ATOM 3598 N N . LYS A 1 471 ? -26.564 -1.264 37.517 1.00 97.69 471 LYS A N 1
ATOM 3599 C CA . LYS A 1 471 ? -26.045 -0.469 38.632 1.00 97.69 471 LYS A CA 1
ATOM 3600 C C . LYS A 1 471 ? -24.542 -0.622 38.761 1.00 97.69 471 LYS A C 1
ATOM 3602 O O . LYS A 1 471 ? -23.957 -1.563 38.238 1.00 97.69 471 LYS A O 1
ATOM 3607 N N . LEU A 1 472 ? -23.927 0.263 39.526 1.00 98.06 472 LEU A N 1
ATOM 3608 C CA . LEU A 1 472 ? -22.556 0.095 39.963 1.00 98.06 472 LEU A CA 1
ATOM 3609 C C . LEU A 1 472 ? -22.462 -0.916 41.102 1.00 98.06 472 LEU A C 1
ATOM 3611 O O . LEU A 1 472 ? -23.237 -0.894 42.060 1.00 98.06 472 LEU A O 1
ATOM 3615 N N . TYR A 1 473 ? -21.467 -1.788 41.042 1.00 97.62 473 TYR A N 1
ATOM 3616 C CA . TYR A 1 473 ? -21.098 -2.648 42.156 1.00 97.62 473 TYR A CA 1
ATOM 3617 C C . TYR A 1 473 ? -19.588 -2.823 42.217 1.00 97.62 473 TYR A C 1
ATOM 3619 O O . TYR A 1 473 ? -18.883 -2.562 41.246 1.00 97.62 473 TYR A O 1
ATOM 3627 N N . LYS A 1 474 ? -19.079 -3.265 43.369 1.00 97.31 474 LYS A N 1
ATOM 3628 C CA . LYS A 1 474 ? -17.648 -3.522 43.528 1.00 97.31 474 LYS A CA 1
ATOM 3629 C C . LYS A 1 474 ? -17.183 -4.510 42.460 1.00 97.31 474 LYS A C 1
ATOM 3631 O O . LYS A 1 474 ? -17.747 -5.605 42.369 1.00 97.31 474 LYS A O 1
ATOM 3636 N N . CYS A 1 475 ? -16.157 -4.126 41.704 1.00 96.12 475 CYS A N 1
ATOM 3637 C CA . CYS A 1 475 ? -15.549 -4.971 40.687 1.00 96.12 475 CYS A CA 1
ATOM 3638 C C . CYS A 1 475 ? -15.085 -6.293 41.314 1.00 96.12 475 CYS A C 1
ATOM 3640 O O . CYS A 1 475 ? -14.266 -6.302 42.237 1.00 96.12 475 CYS A O 1
ATOM 3642 N N . ASN A 1 476 ? -15.643 -7.409 40.849 1.00 92.81 476 ASN A N 1
ATOM 3643 C CA . ASN A 1 476 ? -15.377 -8.747 41.382 1.00 92.81 476 ASN A CA 1
ATOM 3644 C C . ASN A 1 476 ? -15.026 -9.780 40.297 1.00 92.81 476 ASN A C 1
ATOM 3646 O O . ASN A 1 476 ? -14.706 -10.917 40.639 1.00 92.81 476 ASN A O 1
ATOM 3650 N N . GLY A 1 477 ? -15.076 -9.394 39.017 1.00 88.44 477 GLY A N 1
ATOM 3651 C CA . GLY A 1 477 ? -14.768 -10.271 37.884 1.00 88.44 477 GLY A CA 1
ATOM 3652 C C . GLY A 1 477 ? -15.827 -11.339 37.597 1.00 88.44 477 GLY A C 1
ATOM 3653 O O . GLY A 1 477 ? -15.579 -12.226 36.787 1.00 88.44 477 GLY A O 1
ATOM 3654 N N . GLY A 1 478 ? -16.990 -11.282 38.252 1.00 91.38 478 GLY A N 1
ATOM 3655 C CA . GLY A 1 478 ? -18.116 -12.169 37.981 1.00 91.38 478 GLY A CA 1
ATOM 3656 C C . GLY A 1 478 ? -18.725 -11.908 36.603 1.00 91.38 478 GLY A C 1
ATOM 3657 O O . GLY A 1 478 ? -18.691 -10.786 36.103 1.00 91.38 478 GLY A O 1
ATOM 3658 N N . GLY A 1 479 ? -19.328 -12.939 35.999 1.00 88.06 479 GLY A N 1
ATOM 3659 C CA . GLY A 1 479 ? -19.920 -12.846 34.655 1.00 88.06 479 GLY A CA 1
ATOM 3660 C C . GLY A 1 479 ? -21.025 -11.789 34.520 1.00 88.06 479 GLY A C 1
ATOM 3661 O O . GLY A 1 479 ? -21.234 -11.252 33.443 1.00 88.06 479 GLY A O 1
ATOM 3662 N N . ASN A 1 480 ? -21.686 -11.409 35.620 1.00 95.56 480 ASN A N 1
ATOM 3663 C CA . ASN A 1 480 ? -22.664 -10.316 35.644 1.00 95.56 480 ASN A CA 1
ATOM 3664 C C . ASN A 1 480 ? -22.040 -8.906 35.565 1.00 95.56 480 ASN A C 1
ATOM 3666 O O . ASN A 1 480 ? -22.780 -7.927 35.534 1.00 95.56 480 ASN A O 1
ATOM 3670 N N . GLN A 1 481 ? -20.709 -8.794 35.569 1.00 96.69 481 GLN A N 1
ATOM 3671 C CA . GLN A 1 481 ? -19.953 -7.544 35.410 1.00 96.69 481 GLN A CA 1
ATOM 3672 C C . GLN A 1 481 ? -19.084 -7.531 34.148 1.00 96.69 481 GLN A C 1
ATOM 3674 O O . GLN A 1 481 ? -18.258 -6.632 33.967 1.00 96.69 481 GLN A O 1
ATOM 3679 N N . GLN A 1 482 ? -19.233 -8.549 33.304 1.00 93.94 482 GLN A N 1
ATOM 3680 C CA . GLN A 1 482 ? -18.475 -8.707 32.076 1.00 93.94 482 GLN A CA 1
ATOM 3681 C C . GLN A 1 482 ? -19.333 -8.253 30.895 1.00 93.94 482 GLN A C 1
ATOM 3683 O O . GLN A 1 482 ? -20.472 -8.694 30.716 1.00 93.94 482 GLN A O 1
ATOM 3688 N N . TRP A 1 483 ? -18.773 -7.335 30.116 1.00 95.06 483 TRP A N 1
ATOM 3689 C CA . TRP A 1 483 ? -19.432 -6.663 29.007 1.00 95.06 483 TRP A CA 1
ATOM 3690 C C . TRP A 1 483 ? -18.460 -6.544 27.842 1.00 95.06 483 TRP A C 1
ATOM 3692 O O . TRP A 1 483 ? -17.249 -6.427 28.042 1.00 95.06 483 TRP A O 1
ATOM 3702 N N . TYR A 1 484 ? -18.991 -6.491 26.629 1.00 91.06 484 TYR A N 1
ATOM 3703 C CA . TYR A 1 484 ? -18.196 -6.155 25.456 1.00 91.06 484 TYR A CA 1
ATOM 3704 C C . TYR A 1 484 ? -18.987 -5.267 24.503 1.00 91.06 484 TYR A C 1
ATOM 3706 O O . TYR A 1 484 ? -20.211 -5.351 24.412 1.00 91.06 484 TYR A O 1
ATOM 3714 N N . LEU A 1 485 ? -18.274 -4.387 23.805 1.00 92.25 485 LEU A N 1
ATOM 3715 C CA . LEU A 1 485 ? -18.839 -3.551 22.757 1.00 92.25 485 LEU A CA 1
ATOM 3716 C C . LEU A 1 485 ? -18.664 -4.266 21.417 1.00 92.25 485 LEU A C 1
ATOM 3718 O O . LEU A 1 485 ? -17.537 -4.570 21.022 1.00 92.25 485 LEU A O 1
ATOM 3722 N N . ASP A 1 486 ? -19.760 -4.555 20.726 1.00 87.88 486 ASP A N 1
ATOM 3723 C CA . ASP A 1 486 ? -19.690 -5.170 19.404 1.00 87.88 486 ASP A CA 1
ATOM 3724 C C . ASP A 1 486 ? -19.386 -4.147 18.291 1.00 87.88 486 ASP A C 1
ATOM 3726 O O . ASP A 1 486 ? -19.366 -2.931 18.497 1.00 87.88 486 ASP A O 1
ATOM 3730 N N . GLN A 1 487 ? -19.153 -4.643 17.073 1.00 84.12 487 GLN A N 1
ATOM 3731 C CA . GLN A 1 487 ? -18.826 -3.809 15.905 1.00 84.12 487 GLN A CA 1
ATOM 3732 C C . GLN A 1 487 ? -19.957 -2.855 15.496 1.00 84.12 487 GLN A C 1
ATOM 3734 O O . GLN A 1 487 ? -19.731 -1.909 14.746 1.00 84.12 487 GLN A O 1
ATOM 3739 N N . THR A 1 488 ? -21.176 -3.107 15.970 1.00 85.25 488 THR A N 1
ATOM 3740 C CA . THR A 1 488 ? -22.355 -2.287 15.693 1.00 85.25 488 THR A CA 1
ATOM 3741 C C . THR A 1 488 ? -22.617 -1.247 16.780 1.00 85.25 488 THR A C 1
ATOM 3743 O O . THR A 1 488 ? -23.587 -0.501 16.680 1.00 85.25 488 THR A O 1
ATOM 3746 N N . GLY A 1 489 ? -21.754 -1.178 17.799 1.00 92.50 489 GLY A N 1
ATOM 3747 C CA . GLY A 1 489 ? -21.870 -0.247 18.915 1.00 92.50 489 GLY A CA 1
ATOM 3748 C C . GLY A 1 489 ? -22.820 -0.713 20.018 1.00 92.50 489 GLY A C 1
ATOM 3749 O O . GLY A 1 489 ? -23.238 0.107 20.828 1.00 92.50 489 GLY A O 1
ATOM 3750 N N . ARG A 1 490 ? -23.198 -1.995 20.088 1.00 96.06 490 ARG A N 1
ATOM 3751 C CA . ARG A 1 490 ? -24.032 -2.509 21.189 1.00 96.06 490 ARG A CA 1
ATOM 3752 C C . ARG A 1 490 ? -23.160 -2.984 22.339 1.00 96.06 490 ARG A C 1
ATOM 3754 O O . ARG A 1 490 ? -22.150 -3.648 22.120 1.00 96.06 490 ARG A O 1
ATOM 3761 N N . ILE A 1 491 ? -23.565 -2.675 23.567 1.00 96.81 491 ILE A N 1
ATOM 3762 C CA . ILE A 1 491 ? -22.920 -3.197 24.777 1.00 96.81 491 ILE A CA 1
ATOM 3763 C C . ILE A 1 491 ? -23.622 -4.512 25.127 1.00 96.81 491 ILE A C 1
ATOM 3765 O O . ILE A 1 491 ? -24.766 -4.489 25.582 1.00 96.81 491 ILE A O 1
ATOM 3769 N N . ARG A 1 492 ? -22.968 -5.648 24.884 1.00 95.12 492 ARG A N 1
ATOM 3770 C CA . ARG A 1 492 ? -23.515 -6.995 25.107 1.00 95.12 492 ARG A CA 1
ATOM 3771 C C . ARG A 1 492 ? -23.074 -7.546 26.455 1.00 95.12 492 ARG A C 1
ATOM 3773 O O . ARG A 1 492 ? -21.960 -7.274 26.911 1.00 95.12 492 ARG A O 1
ATOM 3780 N N . SER A 1 493 ? -23.953 -8.313 27.094 1.00 94.25 493 SER A N 1
ATOM 3781 C CA . SER A 1 493 ? -23.601 -9.045 28.308 1.00 94.25 493 SER A CA 1
ATOM 3782 C C . SER A 1 493 ? -22.743 -10.259 27.957 1.00 94.25 493 SER A C 1
ATOM 3784 O O . SER A 1 493 ? -23.059 -11.005 27.036 1.00 94.25 493 SER A O 1
ATOM 3786 N N . ALA A 1 494 ? -21.673 -10.495 28.713 1.00 89.06 494 ALA A N 1
ATOM 3787 C CA . ALA A 1 494 ? -20.913 -11.742 28.611 1.00 89.06 494 ALA A CA 1
ATOM 3788 C C . ALA A 1 494 ? -21.635 -12.934 29.264 1.00 89.06 494 ALA A C 1
ATOM 3790 O O . ALA A 1 494 ? -21.298 -14.089 29.006 1.00 89.06 494 ALA A O 1
ATOM 3791 N N . LEU A 1 495 ? -22.611 -12.662 30.140 1.00 89.44 495 LEU A N 1
ATOM 3792 C CA . LEU A 1 495 ? -23.428 -13.690 30.785 1.00 89.44 495 LEU A CA 1
ATOM 3793 C C . LEU A 1 495 ? -24.386 -14.353 29.787 1.00 89.44 495 LEU A C 1
ATOM 3795 O O . LEU A 1 495 ? -24.593 -15.563 29.845 1.00 89.44 495 LEU A O 1
ATOM 3799 N N . ASP A 1 496 ? -24.971 -13.542 28.909 1.00 91.06 496 ASP A N 1
ATOM 3800 C CA . ASP A 1 496 ? -25.881 -13.948 27.846 1.00 91.06 496 ASP A CA 1
ATOM 3801 C C . ASP A 1 496 ? -25.678 -12.995 26.667 1.00 91.06 496 ASP A C 1
ATOM 3803 O O . ASP A 1 496 ? -26.086 -11.832 26.707 1.00 91.06 496 ASP A O 1
ATOM 3807 N N . GLU A 1 497 ? -24.996 -13.481 25.630 1.00 88.12 497 GLU A N 1
ATOM 3808 C CA . GLU A 1 497 ? -24.644 -12.659 24.476 1.00 88.12 497 GLU A CA 1
ATOM 3809 C C . GLU A 1 497 ? -25.886 -12.145 23.751 1.00 88.12 497 GLU A C 1
ATOM 3811 O O . GLU A 1 497 ? -25.862 -11.068 23.161 1.00 88.12 497 GLU A O 1
ATOM 3816 N N . ASP A 1 498 ? -27.005 -12.856 23.820 1.00 93.38 498 ASP A N 1
ATOM 3817 C CA . ASP A 1 498 ? -28.252 -12.429 23.199 1.00 93.38 498 ASP A CA 1
ATOM 3818 C C . ASP A 1 498 ? -28.898 -11.236 23.909 1.00 93.38 498 ASP A C 1
ATOM 3820 O O . ASP A 1 498 ? -29.973 -10.793 23.508 1.00 93.38 498 ASP A O 1
ATOM 3824 N N . GLN A 1 499 ? -28.234 -10.675 24.921 1.00 95.88 499 GLN A N 1
ATOM 3825 C CA . GLN A 1 499 ? -28.700 -9.529 25.668 1.00 95.88 499 GLN A CA 1
ATOM 3826 C C . GLN A 1 499 ? -27.795 -8.300 25.541 1.00 95.88 499 GLN A C 1
ATOM 3828 O O . GLN A 1 499 ? -26.573 -8.352 25.694 1.00 95.88 499 GLN A O 1
ATOM 3833 N N . CYS A 1 500 ? -28.440 -7.160 25.315 1.00 97.75 500 CYS A N 1
ATOM 3834 C CA . CYS A 1 500 ? -27.833 -5.870 25.041 1.00 97.75 500 CYS A CA 1
ATOM 3835 C C . CYS A 1 500 ? -28.289 -4.828 26.069 1.00 97.75 500 CYS A C 1
ATOM 3837 O O . CYS A 1 500 ? -29.442 -4.836 26.513 1.00 97.75 500 CYS A O 1
ATOM 3839 N N . ALA A 1 501 ? -27.396 -3.900 26.423 1.00 97.62 501 ALA A N 1
ATOM 3840 C CA . ALA A 1 501 ? -27.758 -2.719 27.194 1.00 97.62 501 ALA A CA 1
ATOM 3841 C C . ALA A 1 501 ? -28.738 -1.861 26.382 1.00 97.62 501 ALA A C 1
ATOM 3843 O O . ALA A 1 501 ? -28.449 -1.469 25.249 1.00 97.62 501 ALA A O 1
ATOM 3844 N N . PHE A 1 502 ? -29.889 -1.578 26.977 1.00 97.31 502 PHE A N 1
ATOM 3845 C CA . PHE A 1 502 ? -31.041 -0.950 26.345 1.00 97.31 502 PHE A CA 1
ATOM 3846 C C . PHE A 1 502 ? -31.528 0.226 27.185 1.00 97.31 502 PHE A C 1
ATOM 3848 O O . PHE A 1 502 ? -31.527 0.170 28.416 1.00 97.31 502 PHE A O 1
ATOM 3855 N N . VAL A 1 503 ? -32.012 1.271 26.523 1.00 96.38 503 VAL A N 1
ATOM 3856 C CA . VAL A 1 503 ? -32.726 2.366 27.178 1.00 96.38 503 VAL A CA 1
ATOM 3857 C C . VAL A 1 503 ? -34.095 2.571 26.547 1.00 96.38 503 VAL A C 1
ATOM 3859 O O . VAL A 1 503 ? -34.212 2.773 25.347 1.00 96.38 503 VAL A O 1
ATOM 3862 N N . SER A 1 504 ? -35.159 2.552 27.350 1.00 92.12 504 SER A N 1
ATOM 3863 C CA . SER A 1 504 ? -36.508 2.758 26.812 1.00 92.12 504 SER A CA 1
ATOM 3864 C C . SER A 1 504 ? -36.820 4.243 26.627 1.00 92.12 504 SER A C 1
ATOM 3866 O O . SER A 1 504 ? -36.437 5.065 27.452 1.00 92.12 504 SER A O 1
ATOM 3868 N N . ALA A 1 505 ? -37.652 4.588 25.642 1.00 83.88 505 ALA A N 1
ATOM 3869 C CA . ALA A 1 505 ? -38.102 5.968 25.424 1.00 83.88 505 ALA A CA 1
ATOM 3870 C C . ALA A 1 505 ? -38.821 6.628 26.619 1.00 83.88 505 ALA A C 1
ATOM 3872 O O . ALA A 1 505 ? -38.984 7.846 26.647 1.00 83.88 505 ALA A O 1
ATOM 3873 N N . LYS A 1 506 ? -39.285 5.843 27.599 1.00 84.81 506 LYS A N 1
ATOM 3874 C CA . LYS A 1 506 ? -39.979 6.345 28.797 1.00 84.81 506 LYS A CA 1
ATOM 3875 C C . LYS A 1 506 ? -39.118 6.310 30.057 1.00 84.81 506 LYS A C 1
ATOM 3877 O O . LYS A 1 506 ? -39.474 6.962 31.036 1.00 84.81 506 LYS A O 1
ATOM 3882 N N . ALA A 1 507 ? -38.037 5.536 30.057 1.00 81.19 507 ALA A N 1
ATOM 3883 C CA . ALA A 1 507 ? -37.205 5.311 31.230 1.00 81.19 507 ALA A CA 1
ATOM 3884 C C . ALA A 1 507 ? -35.873 6.029 31.055 1.00 81.19 507 ALA A C 1
ATOM 3886 O O . ALA A 1 507 ? -35.258 5.964 29.997 1.00 81.19 507 ALA A O 1
ATOM 3887 N N . LYS A 1 508 ? -35.414 6.694 32.114 1.00 93.31 508 LYS A N 1
ATOM 3888 C CA . LYS A 1 508 ? -34.052 7.235 32.141 1.00 93.31 508 LYS A CA 1
ATOM 3889 C C . LYS A 1 508 ? -33.018 6.143 32.397 1.00 93.31 508 LYS A C 1
ATOM 3891 O O . LYS A 1 508 ? -31.870 6.310 32.025 1.00 93.31 508 LYS A O 1
ATOM 3896 N N . GLU A 1 509 ? -33.420 5.049 33.028 1.00 97.12 509 GLU A N 1
ATOM 3897 C CA . GLU A 1 509 ? -32.533 3.977 33.471 1.00 97.12 509 GLU A CA 1
ATOM 3898 C C . GLU A 1 509 ? -32.107 3.063 32.316 1.00 97.12 509 GLU A C 1
ATOM 3900 O O . GLU A 1 509 ? -32.859 2.848 31.359 1.00 97.12 509 GLU A O 1
ATOM 3905 N N . VAL A 1 510 ? -30.907 2.495 32.436 1.00 97.50 510 VAL A N 1
ATOM 3906 C CA . VAL A 1 510 ? -30.365 1.524 31.479 1.00 97.50 510 VAL A CA 1
ATOM 3907 C C . VAL A 1 510 ? -30.673 0.104 31.959 1.00 97.50 510 VAL A C 1
ATOM 3909 O O . VAL A 1 510 ? -30.345 -0.266 33.085 1.00 97.50 510 VAL A O 1
ATOM 3912 N N . TYR A 1 511 ? -31.286 -0.698 31.095 1.00 97.00 511 TYR A N 1
ATOM 3913 C CA . TYR A 1 511 ? -31.673 -2.089 31.336 1.00 97.00 511 TYR A CA 1
ATOM 3914 C C . TYR A 1 511 ? -30.888 -3.038 30.433 1.00 97.00 511 TYR A C 1
ATOM 3916 O O . TYR A 1 511 ? -30.073 -2.615 29.615 1.00 97.00 511 TYR A O 1
ATOM 3924 N N . VAL A 1 512 ? -31.167 -4.331 30.564 1.00 96.94 512 VAL A N 1
ATOM 3925 C CA . VAL A 1 512 ? -30.693 -5.367 29.652 1.00 96.94 512 VAL A CA 1
ATOM 3926 C C . VAL A 1 512 ? -31.901 -6.022 28.990 1.00 96.94 512 VAL A C 1
ATOM 3928 O O . VAL A 1 512 ? -32.833 -6.437 29.675 1.00 96.94 512 VAL A O 1
ATOM 3931 N N . GLN A 1 513 ? -31.902 -6.114 27.664 1.00 96.81 513 GLN A N 1
ATOM 3932 C CA . GLN A 1 513 ? -32.975 -6.739 26.886 1.00 96.81 513 GLN A CA 1
ATOM 3933 C C . GLN A 1 513 ? -32.382 -7.616 25.781 1.00 96.81 513 GLN A C 1
ATOM 3935 O O . GLN A 1 513 ? -31.222 -7.444 25.421 1.00 96.81 513 GLN A O 1
ATOM 3940 N N . GLN A 1 514 ? -33.180 -8.535 25.228 1.00 97.25 514 GLN A N 1
ATOM 3941 C CA . GLN A 1 514 ? -32.841 -9.250 23.998 1.00 97.25 514 GLN A CA 1
ATOM 3942 C C . GLN A 1 514 ? -32.315 -8.276 22.929 1.00 97.25 514 GLN A C 1
ATOM 3944 O O . GLN A 1 514 ? -32.962 -7.265 22.639 1.00 97.25 514 GLN A O 1
ATOM 3949 N N . CYS A 1 515 ? -31.160 -8.589 22.350 1.00 97.06 515 CYS A N 1
ATOM 3950 C CA . CYS A 1 515 ? -30.546 -7.801 21.297 1.00 97.06 515 CYS A CA 1
ATOM 3951 C C . CYS A 1 515 ? -31.462 -7.747 20.063 1.00 97.06 515 CYS A C 1
ATOM 3953 O O . CYS A 1 515 ? -31.818 -8.781 19.496 1.00 97.06 515 CYS A O 1
ATOM 3955 N N . ASP A 1 516 ? -31.812 -6.539 19.630 1.00 95.62 516 ASP A N 1
ATOM 3956 C CA . ASP A 1 516 ? -32.546 -6.250 18.402 1.00 95.62 516 ASP A CA 1
ATOM 3957 C C . ASP A 1 516 ? -31.634 -5.463 17.453 1.00 95.62 516 ASP A C 1
ATOM 3959 O O . ASP A 1 516 ? -31.197 -4.337 17.720 1.00 95.62 516 ASP A O 1
ATOM 3963 N N . PHE A 1 517 ? -31.327 -6.078 16.308 1.00 88.56 517 PHE A N 1
ATOM 3964 C CA . PHE A 1 517 ? -30.409 -5.508 15.327 1.00 88.56 517 PHE A CA 1
ATOM 3965 C C . PHE A 1 517 ? -30.954 -4.256 14.621 1.00 88.56 517 PHE A C 1
ATOM 3967 O O . PHE A 1 517 ? -30.177 -3.531 13.995 1.00 88.56 517 PHE A O 1
ATOM 3974 N N . SER A 1 518 ? -32.255 -3.994 14.744 1.00 92.12 518 SER A N 1
ATOM 3975 C CA . SER A 1 518 ? -32.951 -2.846 14.161 1.00 92.12 518 SER A CA 1
ATOM 3976 C C . SER A 1 518 ? -33.252 -1.721 15.156 1.00 92.12 518 SER A C 1
ATOM 3978 O O . SER A 1 518 ? -33.703 -0.658 14.735 1.00 92.12 518 SER A O 1
ATOM 3980 N N . ASP A 1 519 ? -32.985 -1.926 16.450 1.00 95.44 519 ASP A N 1
ATOM 3981 C CA . ASP A 1 519 ? -33.337 -0.964 17.493 1.00 95.44 519 ASP A CA 1
ATOM 3982 C C . ASP A 1 519 ? -32.165 -0.042 17.871 1.00 95.44 519 ASP A C 1
ATOM 3984 O O . ASP A 1 519 ? -31.183 -0.452 18.500 1.00 95.44 519 ASP A O 1
ATOM 3988 N N . ASP A 1 520 ? -32.292 1.242 17.531 1.00 96.62 520 ASP A N 1
ATOM 3989 C CA . ASP A 1 520 ? -31.312 2.280 17.866 1.00 96.62 520 ASP A CA 1
ATOM 3990 C C . ASP A 1 520 ? -31.221 2.565 19.379 1.00 96.62 520 ASP A C 1
ATOM 3992 O O . ASP A 1 520 ? -30.237 3.154 19.833 1.00 96.62 520 ASP A O 1
ATOM 3996 N N . HIS A 1 521 ? -32.186 2.109 20.187 1.00 97.12 521 HIS A N 1
ATOM 3997 C CA . HIS A 1 521 ? -32.141 2.211 21.653 1.00 97.12 521 HIS A CA 1
ATOM 3998 C C . HIS A 1 521 ? -31.097 1.290 22.303 1.00 97.12 521 HIS A C 1
ATOM 4000 O O . HIS A 1 521 ? -30.837 1.400 23.504 1.00 97.12 521 HIS A O 1
ATOM 4006 N N . GLN A 1 522 ? -30.504 0.377 21.532 1.00 97.81 522 GLN A N 1
ATOM 4007 C CA . GLN A 1 522 ? -29.458 -0.544 21.987 1.00 97.81 522 GLN A CA 1
ATOM 4008 C C . GLN A 1 522 ? -28.067 -0.186 21.448 1.00 97.81 522 GLN A C 1
ATOM 4010 O O . GLN A 1 522 ? -27.096 -0.891 21.726 1.00 97.81 522 GLN A O 1
ATOM 4015 N N . VAL A 1 523 ? -27.965 0.888 20.657 1.00 97.25 523 VAL A N 1
ATOM 401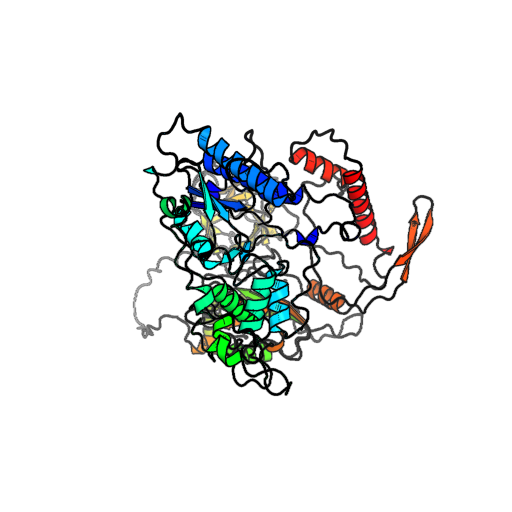6 C CA . VAL A 1 523 ? -26.735 1.290 19.971 1.00 97.25 523 VAL A CA 1
ATOM 4017 C C . VAL A 1 523 ? -26.108 2.500 20.661 1.00 97.25 523 VAL A C 1
ATOM 4019 O O . VAL A 1 523 ? -26.771 3.505 20.936 1.00 97.25 523 VAL A O 1
ATOM 4022 N N . TRP A 1 524 ? -24.802 2.405 20.893 1.00 97.56 524 TRP A N 1
ATOM 4023 C CA . TRP A 1 524 ? -24.004 3.359 21.647 1.00 97.56 524 TRP A CA 1
ATOM 4024 C C . TRP A 1 524 ? -22.815 3.846 20.819 1.00 97.56 524 TRP A C 1
ATOM 4026 O O . TRP A 1 524 ? -22.055 3.062 20.250 1.00 97.56 524 TRP A O 1
ATOM 4036 N N . ILE A 1 525 ? -22.637 5.162 20.773 1.00 96.62 525 ILE A N 1
ATOM 4037 C CA . ILE A 1 525 ? -21.515 5.826 20.112 1.00 96.62 525 ILE A CA 1
ATOM 4038 C C . ILE A 1 525 ? -20.486 6.177 21.186 1.00 96.62 525 ILE A C 1
ATOM 4040 O O . ILE A 1 525 ? -20.775 6.929 22.119 1.00 96.62 525 ILE A O 1
ATOM 4044 N N . VAL A 1 526 ? -19.278 5.625 21.067 1.00 95.19 526 VAL A N 1
ATOM 4045 C CA . VAL A 1 526 ? -18.194 5.882 22.022 1.00 95.19 526 VAL A CA 1
ATOM 4046 C C . VAL A 1 526 ? -17.444 7.145 21.619 1.00 95.19 526 VAL A C 1
ATOM 4048 O O . VAL A 1 526 ? -16.871 7.224 20.536 1.00 95.19 526 VAL A O 1
ATOM 4051 N N . SER A 1 527 ? -17.449 8.140 22.500 1.00 93.69 527 SER A N 1
ATOM 4052 C CA . SER A 1 527 ? -16.676 9.373 22.342 1.00 93.69 527 SER A CA 1
ATOM 4053 C C . SER A 1 527 ? -15.205 9.149 22.703 1.00 93.69 527 SER A C 1
ATOM 4055 O O . SER A 1 527 ? -14.892 8.314 23.553 1.00 93.69 527 SER A O 1
ATOM 4057 N N . GLU A 1 528 ? -14.300 9.953 22.135 1.00 91.69 528 GLU A N 1
ATOM 4058 C CA . GLU A 1 528 ? -12.854 9.892 22.429 1.00 91.69 528 GLU A CA 1
ATOM 4059 C C . GLU A 1 528 ? -12.530 10.050 23.925 1.00 91.69 528 GLU A C 1
ATOM 4061 O O . GLU A 1 528 ? -11.521 9.541 24.406 1.00 91.69 528 GLU A O 1
ATOM 4066 N N . ASP A 1 529 ? -13.395 10.727 24.682 1.00 92.62 529 ASP A N 1
ATOM 4067 C CA . ASP A 1 529 ? -13.224 10.944 26.118 1.00 92.62 529 ASP A CA 1
ATOM 4068 C C . ASP A 1 529 ? -13.897 9.880 27.006 1.00 92.62 529 ASP A C 1
ATOM 4070 O O . ASP A 1 529 ? -13.996 10.060 28.223 1.00 92.62 529 ASP A O 1
ATOM 4074 N N . GLY A 1 530 ? -14.342 8.768 26.410 1.00 94.69 530 GLY A N 1
ATOM 4075 C CA . GLY A 1 530 ? -14.879 7.602 27.114 1.00 94.69 530 GLY A CA 1
ATOM 4076 C C . GLY A 1 530 ? -16.365 7.687 27.469 1.00 94.69 530 GLY A C 1
ATOM 4077 O O . GLY A 1 530 ? -16.835 6.903 28.295 1.00 94.69 530 GLY A O 1
ATOM 4078 N N . ARG A 1 531 ? -17.122 8.628 26.891 1.00 97.25 531 ARG A N 1
ATOM 4079 C CA . ARG A 1 531 ? -18.589 8.660 27.026 1.00 97.25 531 ARG A CA 1
ATOM 4080 C C . ARG A 1 531 ? -19.265 7.705 26.046 1.00 97.25 531 ARG A C 1
ATOM 4082 O O . ARG A 1 531 ? -18.809 7.557 24.918 1.00 97.25 531 ARG A O 1
ATOM 4089 N N . TYR A 1 532 ? -20.382 7.117 26.468 1.00 97.56 532 TYR A N 1
ATOM 4090 C CA . TYR A 1 532 ? -21.220 6.240 25.647 1.00 97.56 532 TYR A CA 1
ATOM 4091 C C . TYR A 1 532 ? -22.538 6.963 25.362 1.00 97.56 532 TYR A C 1
ATOM 4093 O O . TYR A 1 532 ? -23.403 7.061 26.232 1.00 97.56 532 TYR A O 1
ATOM 4101 N N . GLN A 1 533 ? -22.646 7.539 24.169 1.00 97.81 533 GLN A N 1
ATOM 4102 C CA . GLN A 1 533 ? -23.776 8.345 23.712 1.00 97.81 533 GLN A CA 1
ATOM 4103 C C . GLN A 1 533 ? -24.847 7.451 23.089 1.00 97.81 533 GLN A C 1
ATOM 4105 O O . GLN A 1 533 ? -24.525 6.557 22.310 1.00 97.81 533 GLN A O 1
ATOM 4110 N N . SER A 1 534 ? -26.116 7.678 23.421 1.00 97.44 534 SER A N 1
ATOM 4111 C CA . SER A 1 534 ? -27.213 6.898 22.841 1.00 97.44 534 SER A CA 1
ATOM 4112 C C . SER A 1 534 ? -27.447 7.303 21.387 1.00 97.44 534 SER A C 1
ATOM 4114 O O . SER A 1 534 ? -27.545 8.492 21.083 1.00 97.44 534 SER A O 1
ATOM 4116 N N . LYS A 1 535 ? -27.590 6.327 20.483 1.00 96.38 535 LYS A N 1
ATOM 4117 C CA . LYS A 1 535 ? -27.982 6.613 19.096 1.00 96.38 535 LYS A CA 1
ATOM 4118 C C . LYS A 1 535 ? -29.437 7.091 19.003 1.00 96.38 535 LYS A C 1
ATOM 4120 O O . LYS A 1 535 ? -29.716 8.018 18.250 1.00 96.38 535 LYS A O 1
ATOM 4125 N N . ALA A 1 536 ? -30.340 6.509 19.797 1.00 96.44 536 ALA A N 1
ATOM 4126 C CA . ALA A 1 536 ? -31.739 6.939 19.882 1.00 96.44 536 ALA A CA 1
ATOM 4127 C C . ALA A 1 536 ? -31.912 8.332 20.521 1.00 96.44 536 ALA A C 1
ATOM 4129 O O . ALA A 1 536 ? -32.840 9.056 20.162 1.00 96.44 536 ALA A O 1
ATOM 4130 N N . PHE A 1 537 ? -31.014 8.723 21.436 1.00 96.44 537 PHE A N 1
ATOM 4131 C CA . PHE A 1 537 ? -31.034 10.025 22.118 1.00 96.44 537 PHE A CA 1
ATOM 4132 C C . PHE A 1 537 ? -29.670 10.728 22.008 1.00 96.44 537 PHE A C 1
ATOM 4134 O O . PHE A 1 537 ? -28.870 10.663 22.946 1.00 96.44 537 PHE A O 1
ATOM 4141 N N . PRO A 1 538 ? -29.380 11.409 20.880 1.00 96.06 538 PRO A N 1
ATOM 4142 C CA . PRO A 1 538 ? -28.056 11.976 20.614 1.00 96.06 538 PRO A CA 1
ATOM 4143 C C . PRO A 1 538 ? -27.604 13.054 21.609 1.00 96.06 538 PRO A C 1
ATOM 4145 O O . PRO A 1 538 ? -26.425 13.359 21.697 1.00 96.06 538 PRO A O 1
ATOM 4148 N N . ASP A 1 539 ? -28.494 13.666 22.377 1.00 96.19 539 ASP A N 1
ATOM 4149 C CA . ASP A 1 539 ? -28.148 14.632 23.425 1.00 96.19 539 ASP A CA 1
ATOM 4150 C C . ASP A 1 539 ? -27.843 13.972 24.782 1.00 96.19 539 ASP A C 1
ATOM 4152 O O . ASP A 1 539 ? -27.512 14.669 25.748 1.00 96.19 539 ASP A O 1
ATOM 4156 N N . LYS A 1 540 ? -27.931 12.636 24.869 1.00 97.06 540 LYS A N 1
ATOM 4157 C CA . LYS A 1 540 ? -27.787 11.876 26.112 1.00 97.06 540 LYS A CA 1
ATOM 4158 C C . LYS A 1 540 ? -26.631 10.876 26.086 1.00 97.06 540 LYS A C 1
ATOM 4160 O O . LYS A 1 540 ? -26.327 10.246 25.073 1.00 97.06 540 LYS A O 1
ATOM 4165 N N . VAL A 1 541 ? -26.021 10.683 27.252 1.00 97.81 541 VAL A N 1
ATOM 4166 C CA . VAL A 1 541 ? -24.941 9.718 27.511 1.00 97.81 541 VAL A CA 1
ATOM 4167 C C . VAL A 1 541 ? -25.266 8.850 28.722 1.00 97.81 541 VAL A C 1
ATOM 4169 O O . VAL A 1 541 ? -26.015 9.278 29.601 1.00 97.81 541 VAL A O 1
ATOM 4172 N N . ILE A 1 542 ? -24.678 7.653 28.794 1.00 97.94 542 ILE A N 1
ATOM 4173 C CA . ILE A 1 542 ? -24.718 6.824 30.006 1.00 97.94 542 ILE A CA 1
ATOM 4174 C C . ILE A 1 542 ? -23.948 7.537 31.127 1.00 97.94 542 ILE A C 1
ATOM 4176 O O . ILE A 1 542 ? -22.751 7.810 30.994 1.00 97.94 542 ILE A O 1
ATOM 4180 N N . GLY A 1 543 ? -24.617 7.793 32.246 1.00 97.12 543 GLY A N 1
ATOM 4181 C CA . GLY A 1 543 ? -24.036 8.323 33.475 1.00 97.12 543 GLY A CA 1
ATOM 4182 C C . GLY A 1 543 ? -24.524 7.570 34.709 1.00 97.12 543 GLY A C 1
ATOM 4183 O O . GLY A 1 543 ? -25.344 6.656 34.625 1.00 97.12 543 GLY A O 1
ATOM 4184 N N . VAL A 1 544 ? -23.992 7.949 35.868 1.00 96.31 544 VAL A N 1
ATOM 4185 C CA . VAL A 1 544 ? -24.457 7.460 37.174 1.00 96.31 544 VAL A CA 1
ATOM 4186 C C . VAL A 1 544 ? -25.420 8.467 37.787 1.00 96.31 544 VAL A C 1
ATOM 4188 O O . VAL A 1 544 ? -25.172 9.677 37.721 1.00 96.31 544 VAL A O 1
ATOM 4191 N N . SER A 1 545 ? -26.513 7.985 38.383 1.00 93.81 545 SER A N 1
ATOM 4192 C CA . SER A 1 545 ? -27.507 8.858 39.010 1.00 93.81 545 SER A CA 1
ATOM 4193 C C . SER A 1 545 ? -26.872 9.766 40.069 1.00 93.81 545 SER A C 1
ATOM 4195 O O . SER A 1 545 ? -25.989 9.337 40.809 1.00 93.81 545 SER A O 1
ATOM 4197 N N . GLU A 1 546 ? -27.323 11.022 40.135 1.00 92.62 546 GLU A N 1
ATOM 4198 C CA . GLU A 1 546 ? -26.844 12.040 41.093 1.00 92.62 546 GLU A CA 1
ATOM 4199 C C . GLU A 1 546 ? -25.360 12.441 40.955 1.00 92.62 546 GLU A C 1
ATOM 4201 O O . GLU A 1 546 ? -24.802 13.067 41.853 1.00 92.62 546 GLU A O 1
ATOM 4206 N N . CYS A 1 547 ? -24.711 12.126 39.828 1.00 94.44 547 CYS A N 1
ATOM 4207 C CA . CYS A 1 547 ? -23.308 12.469 39.563 1.00 94.44 547 CYS A CA 1
ATOM 4208 C C . CYS A 1 547 ? -22.290 11.904 40.578 1.00 94.44 547 CYS A C 1
ATOM 4210 O O . CYS A 1 547 ? -21.189 12.445 40.671 1.00 94.44 547 CYS A O 1
ATOM 4212 N N . SER A 1 548 ? -22.628 10.841 41.319 1.00 94.25 548 SER A N 1
ATOM 4213 C CA . SER A 1 548 ? -21.748 10.244 42.336 1.00 94.25 548 SER A CA 1
ATOM 4214 C C . SER A 1 548 ? -21.632 8.727 42.166 1.00 94.25 548 SER A C 1
ATOM 4216 O O . SER A 1 548 ? -22.627 7.998 42.260 1.00 94.25 548 SER A O 1
ATOM 4218 N N . ALA A 1 549 ? -20.417 8.229 41.915 1.00 95.75 549 ALA A N 1
ATOM 4219 C CA . ALA A 1 549 ? -20.157 6.802 41.728 1.00 95.75 549 ALA A CA 1
ATOM 4220 C C . ALA A 1 549 ? -20.023 6.056 43.071 1.00 95.75 549 ALA A C 1
ATOM 4222 O O . ALA A 1 549 ? -18.923 5.750 43.537 1.00 95.75 549 ALA A O 1
ATOM 4223 N N . GLU A 1 550 ? -21.169 5.724 43.667 1.00 96.75 550 GLU A N 1
ATOM 4224 C CA . GLU A 1 550 ? -21.285 4.918 44.887 1.00 96.75 550 GLU A CA 1
ATOM 4225 C C . GLU A 1 550 ? -21.753 3.475 44.588 1.00 96.75 550 GLU A C 1
ATOM 4227 O O . GLU A 1 550 ? -22.381 3.196 43.557 1.00 96.75 550 GLU A O 1
ATOM 4232 N N . PRO A 1 551 ? -21.471 2.495 45.470 1.00 96.81 551 PRO A N 1
ATOM 4233 C CA . PRO A 1 551 ? -22.004 1.149 45.315 1.00 96.81 551 PRO A CA 1
ATOM 4234 C C . PRO A 1 551 ? -23.537 1.155 45.268 1.00 96.81 551 PRO A C 1
ATOM 4236 O O . PRO A 1 551 ? -24.198 1.694 46.153 1.00 96.81 551 PRO A O 1
ATOM 4239 N N . LYS A 1 552 ? -24.098 0.421 44.304 1.00 96.56 552 LYS A N 1
ATOM 4240 C CA . LYS A 1 552 ? -25.534 0.279 44.007 1.00 96.56 552 LYS A CA 1
ATOM 4241 C C . LYS A 1 552 ? -26.185 1.487 43.320 1.00 96.56 552 LYS A C 1
ATOM 4243 O O . LYS A 1 552 ? -27.394 1.428 43.108 1.00 96.56 552 LYS A O 1
ATOM 4248 N N . THR A 1 553 ? -25.426 2.514 42.933 1.00 97.50 553 THR A N 1
ATOM 4249 C CA . THR A 1 553 ? -25.939 3.625 42.112 1.00 97.50 553 THR A CA 1
ATOM 4250 C C . THR A 1 553 ? -26.417 3.116 40.751 1.00 97.50 553 THR A C 1
ATOM 4252 O O . THR A 1 553 ? -25.724 2.320 40.118 1.00 97.50 553 THR A O 1
ATOM 4255 N N . ILE A 1 554 ? -27.599 3.548 40.309 1.00 97.56 554 ILE A N 1
ATOM 4256 C CA . ILE A 1 554 ? -28.220 3.118 39.047 1.00 97.56 554 ILE A CA 1
ATOM 4257 C C . ILE A 1 554 ? -27.596 3.882 37.870 1.00 97.56 554 ILE A C 1
ATOM 4259 O O . ILE A 1 554 ? -27.219 5.049 38.000 1.00 97.56 554 ILE A O 1
ATOM 4263 N N . LEU A 1 555 ? -27.479 3.216 36.720 1.00 97.75 555 LEU A N 1
ATOM 4264 C CA . LEU A 1 555 ? -27.091 3.850 35.463 1.00 97.75 555 LEU A CA 1
ATOM 4265 C C . LEU A 1 555 ? -28.308 4.486 34.788 1.00 97.75 555 LEU A C 1
ATOM 4267 O O . LEU A 1 555 ? -29.341 3.838 34.610 1.00 97.75 555 LEU A O 1
ATOM 4271 N N . GLU A 1 556 ? -28.158 5.731 34.348 1.00 97.00 556 GLU A N 1
ATOM 4272 C CA . GLU A 1 556 ? -29.202 6.480 33.648 1.00 97.00 556 GLU A CA 1
ATOM 4273 C C . GLU A 1 556 ? -28.649 7.300 32.475 1.00 97.00 556 GLU A C 1
ATOM 4275 O O . GLU A 1 556 ? -27.459 7.609 32.406 1.00 97.00 556 GLU A O 1
ATOM 4280 N N . LEU A 1 557 ? -29.528 7.674 31.546 1.00 97.25 557 LEU A N 1
ATOM 4281 C CA . LEU A 1 557 ? -29.253 8.668 30.523 1.00 97.25 557 LEU A CA 1
ATOM 4282 C C . LEU A 1 557 ? -29.271 10.074 31.112 1.00 97.25 557 LEU A C 1
ATOM 4284 O O . LEU A 1 557 ? -30.251 10.512 31.718 1.00 97.25 557 LEU A O 1
ATOM 4288 N N . GLN A 1 558 ? -28.206 10.813 30.835 1.00 96.31 558 GLN A N 1
ATOM 4289 C CA . GLN A 1 558 ? -28.025 12.190 31.271 1.00 96.31 558 GLN A CA 1
ATOM 4290 C C . GLN A 1 558 ? -27.616 13.076 30.105 1.00 96.31 558 GLN A C 1
ATOM 4292 O O . GLN A 1 558 ? -27.028 12.597 29.138 1.00 96.31 558 GLN A O 1
ATOM 4297 N N . ASP A 1 559 ? -27.893 14.376 30.211 1.00 96.62 559 ASP A N 1
ATOM 4298 C CA . ASP A 1 559 ? -27.366 15.365 29.272 1.00 96.62 559 ASP A CA 1
ATOM 4299 C C . ASP A 1 559 ? -25.839 15.294 29.201 1.00 96.62 559 ASP A C 1
ATOM 4301 O O . ASP A 1 559 ? -25.156 15.114 30.219 1.00 96.62 559 ASP A O 1
ATOM 4305 N N . VAL A 1 560 ? -25.297 15.458 27.996 1.00 93.88 560 VAL A N 1
ATOM 4306 C CA . VAL A 1 560 ? -23.847 15.521 27.788 1.00 93.88 560 VAL A CA 1
ATOM 4307 C C . VAL A 1 560 ? -23.263 16.628 28.679 1.00 93.88 560 VAL A C 1
ATOM 4309 O O . VAL A 1 560 ? -23.644 17.792 28.568 1.00 93.88 560 VAL A O 1
ATOM 4312 N N . ASN A 1 561 ? -22.305 16.269 29.540 1.00 90.94 561 ASN A N 1
ATOM 4313 C CA . ASN A 1 561 ? -21.655 17.133 30.539 1.00 90.94 561 ASN A CA 1
ATOM 4314 C C . ASN A 1 561 ? -22.463 17.447 31.811 1.00 90.94 561 ASN A C 1
ATOM 4316 O O . ASN A 1 561 ? -22.018 18.295 32.584 1.00 90.94 561 ASN A O 1
ATOM 4320 N N . ALA A 1 562 ? -23.582 16.766 32.086 1.00 89.88 562 ALA A N 1
ATOM 4321 C CA . ALA A 1 562 ? -24.262 16.915 33.380 1.00 89.88 562 ALA A CA 1
ATOM 4322 C C . ALA A 1 562 ? -23.348 16.516 34.557 1.00 89.88 562 ALA A C 1
ATOM 4324 O O . ALA A 1 562 ? -23.353 17.181 35.590 1.00 89.88 562 ALA A O 1
ATOM 4325 N N . CYS A 1 563 ? -22.509 15.488 34.366 1.00 85.62 563 CYS A N 1
ATOM 4326 C CA . CYS A 1 563 ? -21.508 15.043 35.336 1.00 85.62 563 CYS A CA 1
ATOM 4327 C C . CYS A 1 563 ? -20.177 14.759 34.612 1.00 85.62 563 CYS A C 1
ATOM 4329 O O . CYS A 1 563 ? -20.113 13.888 33.747 1.00 85.62 563 CYS A O 1
ATOM 4331 N N . SER A 1 564 ? -19.101 15.493 34.917 1.00 87.38 564 SER A N 1
ATOM 4332 C CA . SER A 1 564 ? -17.859 15.465 34.119 1.00 87.38 564 SER A CA 1
ATOM 4333 C C . SER A 1 564 ? -17.178 14.086 34.069 1.00 87.38 564 SER A C 1
ATOM 4335 O O . SER A 1 564 ? -16.975 13.552 32.979 1.00 87.38 564 SER A O 1
ATOM 4337 N N . THR A 1 565 ? -16.827 13.510 35.221 1.00 93.06 565 THR A N 1
ATOM 4338 C CA . THR A 1 565 ? -16.142 12.207 35.360 1.00 93.06 565 THR A CA 1
ATOM 4339 C C . THR A 1 565 ? -17.114 11.038 35.466 1.00 93.06 565 THR A C 1
ATOM 4341 O O . THR A 1 565 ? -16.872 9.995 34.865 1.00 93.06 565 THR A O 1
ATOM 4344 N N . ALA A 1 566 ? -18.247 11.240 36.139 1.00 95.94 566 ALA A N 1
ATOM 4345 C CA . ALA A 1 566 ? -19.295 10.240 36.359 1.00 95.94 566 ALA A CA 1
ATOM 4346 C C . ALA A 1 566 ? -19.967 9.712 35.067 1.00 95.94 566 ALA A C 1
ATOM 4348 O O . ALA A 1 566 ? -20.582 8.647 35.090 1.00 95.94 566 ALA A O 1
ATOM 4349 N N . GLN A 1 567 ? -19.831 10.423 33.941 1.00 97.00 567 GLN A N 1
ATOM 4350 C CA . GLN A 1 567 ? -20.322 10.010 32.613 1.00 97.00 567 GLN A CA 1
ATOM 4351 C C . GLN A 1 567 ? -19.269 9.307 31.747 1.00 97.00 567 GLN A C 1
ATOM 4353 O O . GLN A 1 567 ? -19.537 8.976 30.591 1.00 97.00 567 GLN A O 1
ATOM 4358 N N . ARG A 1 568 ? -18.048 9.136 32.257 1.00 97.00 568 ARG A N 1
ATOM 4359 C CA . ARG A 1 568 ? -16.944 8.547 31.504 1.00 97.00 568 ARG A CA 1
ATOM 4360 C C . ARG A 1 568 ? -16.654 7.146 32.001 1.00 97.00 568 ARG A C 1
ATOM 4362 O O . ARG A 1 568 ? -16.669 6.875 33.202 1.00 97.00 568 ARG A O 1
ATOM 4369 N N . TRP A 1 569 ? -16.334 6.274 31.061 1.00 97.00 569 TRP A N 1
ATOM 4370 C CA . TRP A 1 569 ? -16.216 4.855 31.318 1.00 97.00 569 TRP A CA 1
ATOM 4371 C C . TRP A 1 569 ? -14.958 4.280 30.687 1.00 97.00 569 TRP A C 1
ATOM 4373 O O . TRP A 1 569 ? -14.465 4.758 29.665 1.00 97.00 569 TRP A O 1
ATOM 4383 N N . PHE A 1 570 ? -14.451 3.221 31.302 1.00 93.75 570 PHE A N 1
ATOM 4384 C CA . PHE A 1 570 ? -13.318 2.455 30.815 1.00 93.75 570 PHE A CA 1
ATOM 4385 C C . PHE A 1 570 ? -13.730 0.991 30.686 1.00 93.75 570 PHE A C 1
ATOM 4387 O O . PHE A 1 570 ? -14.152 0.377 31.662 1.00 93.75 570 PHE A O 1
ATOM 4394 N N . MET A 1 571 ? -13.621 0.434 29.481 1.00 91.62 571 MET A N 1
ATOM 4395 C CA . MET A 1 571 ? -13.875 -0.982 29.231 1.00 91.62 571 MET A CA 1
ATOM 4396 C C . MET A 1 571 ? -12.523 -1.694 29.135 1.00 91.62 571 MET A C 1
ATOM 4398 O O . MET A 1 571 ? -11.801 -1.544 28.150 1.00 91.62 571 MET A O 1
ATOM 4402 N N . GLY A 1 572 ? -12.150 -2.424 30.186 1.00 85.56 572 GLY A N 1
ATOM 4403 C CA . GLY A 1 572 ? -10.853 -3.096 30.290 1.00 85.56 572 GLY A CA 1
ATOM 4404 C C . GLY A 1 572 ? -10.866 -4.266 31.270 1.00 85.56 572 GLY A C 1
ATOM 4405 O O . GLY A 1 572 ? -11.893 -4.562 31.887 1.00 85.56 572 GLY A O 1
ATOM 4406 N N . SER A 1 573 ? -9.734 -4.955 31.409 1.00 74.94 573 SER A N 1
ATOM 4407 C CA . SER A 1 573 ? -9.589 -6.054 32.368 1.00 74.94 573 SER A CA 1
ATOM 4408 C C . SER A 1 573 ? -9.805 -5.556 33.804 1.00 74.94 573 SER A C 1
ATOM 4410 O O . SER A 1 573 ? -9.370 -4.462 34.177 1.00 74.94 573 SER A O 1
ATOM 4412 N N . THR A 1 574 ? -10.521 -6.340 34.616 1.00 64.06 574 THR A N 1
ATOM 4413 C CA . THR A 1 574 ? -10.722 -6.018 36.036 1.00 64.06 574 THR A CA 1
ATOM 4414 C C . THR A 1 574 ? -9.372 -5.917 36.746 1.00 64.06 574 THR A C 1
ATOM 4416 O O . THR A 1 574 ? -8.536 -6.805 36.545 1.00 64.06 574 THR A O 1
ATOM 4419 N N . PRO A 1 575 ? -9.155 -4.921 37.627 1.00 56.34 575 PRO A N 1
ATOM 4420 C CA . PRO A 1 575 ? -8.024 -4.941 38.538 1.00 56.34 575 PRO A CA 1
ATOM 4421 C C . PRO A 1 575 ? -8.069 -6.246 39.342 1.00 56.34 575 PRO A C 1
ATOM 4423 O O . PRO A 1 575 ? -9.162 -6.667 39.741 1.00 56.34 575 PRO A O 1
ATOM 4426 N N . PRO A 1 576 ? -6.925 -6.906 39.587 1.00 47.31 576 PRO A N 1
ATOM 4427 C CA . PRO A 1 576 ? -6.902 -8.103 40.411 1.00 47.31 576 PRO A CA 1
ATOM 4428 C C . PRO A 1 576 ? -7.541 -7.788 41.774 1.00 47.31 576 PRO A C 1
ATOM 4430 O O . PRO A 1 576 ? -7.290 -6.712 42.328 1.00 47.31 576 PRO A O 1
ATOM 4433 N N . PRO A 1 577 ? -8.386 -8.682 42.320 1.00 48.38 577 PRO A N 1
ATOM 4434 C CA . PRO A 1 577 ? -9.019 -8.446 43.609 1.00 48.38 577 PRO A CA 1
ATOM 4435 C C . PRO A 1 577 ? -7.942 -8.153 44.665 1.00 48.38 577 PRO A C 1
ATOM 4437 O O . PRO A 1 577 ? -6.902 -8.821 44.662 1.00 48.38 577 PRO A O 1
ATOM 4440 N N . PRO A 1 578 ? -8.159 -7.184 45.578 1.00 43.53 578 PRO A N 1
ATOM 4441 C CA . PRO A 1 578 ? -7.211 -6.924 46.651 1.00 43.53 578 PRO A CA 1
ATOM 4442 C C . PRO A 1 578 ? -6.963 -8.235 47.406 1.00 43.53 578 PRO A C 1
ATOM 4444 O O . PRO A 1 578 ? -7.935 -8.943 47.702 1.00 43.53 578 PRO A O 1
ATOM 4447 N N . PRO A 1 579 ? -5.694 -8.589 47.682 1.00 36.31 579 PRO A N 1
ATOM 4448 C CA . PRO A 1 579 ? -5.339 -9.886 48.232 1.00 36.31 579 PRO A CA 1
ATOM 4449 C C . PRO A 1 579 ? -6.186 -10.154 49.470 1.00 36.31 579 PRO A C 1
ATOM 4451 O O . PRO A 1 579 ? -6.216 -9.368 50.424 1.00 36.31 579 PRO A O 1
ATOM 4454 N N . ARG A 1 580 ? -6.937 -11.259 49.422 1.00 33.50 580 ARG A N 1
ATOM 4455 C CA . ARG A 1 580 ? -7.736 -11.738 50.546 1.00 33.50 580 ARG A CA 1
ATOM 4456 C C . ARG A 1 580 ? -6.768 -11.855 51.723 1.00 33.50 580 ARG A C 1
ATOM 4458 O O . ARG A 1 580 ? -5.782 -12.574 51.611 1.00 33.50 580 ARG A O 1
ATOM 4465 N N . LYS A 1 581 ? -7.015 -11.143 52.829 1.00 37.09 581 LYS A N 1
ATOM 4466 C CA . LYS A 1 581 ? -6.285 -11.349 54.090 1.00 37.09 581 LYS A CA 1
ATOM 4467 C C . LYS A 1 581 ? -6.622 -12.752 54.610 1.00 37.09 581 LYS A C 1
ATOM 4469 O O . LYS A 1 581 ? -7.471 -12.900 55.483 1.00 37.09 581 LYS A O 1
ATOM 4474 N N . SER A 1 582 ? -6.037 -13.785 54.014 1.00 40.12 582 SER A N 1
ATOM 4475 C CA . SER A 1 582 ? -6.051 -15.139 54.544 1.00 40.12 582 SER A CA 1
ATOM 4476 C C . SER A 1 582 ? -4.926 -15.244 55.556 1.00 40.12 582 SER A C 1
ATOM 4478 O O . SER A 1 582 ? -3.764 -14.986 55.246 1.00 40.12 582 SER A O 1
ATOM 4480 N N . GLN A 1 583 ? -5.315 -15.594 56.776 1.00 41.34 583 GLN A N 1
ATOM 4481 C CA . GLN A 1 583 ? -4.427 -16.099 57.808 1.00 41.34 583 GLN A CA 1
ATOM 4482 C C . GLN A 1 583 ? -3.542 -17.201 57.211 1.00 41.34 583 GLN A C 1
ATOM 4484 O O . GLN A 1 583 ? -4.033 -18.089 56.514 1.00 41.34 583 GLN A O 1
ATOM 4489 N N . ALA A 1 584 ? -2.239 -17.073 57.441 1.00 48.50 584 ALA A N 1
ATOM 4490 C CA . ALA A 1 584 ? -1.251 -18.092 57.145 1.00 48.50 584 ALA A CA 1
ATOM 4491 C C . ALA A 1 584 ? -1.490 -19.325 58.027 1.00 48.50 584 ALA A C 1
ATOM 4493 O O . ALA A 1 584 ? -1.816 -19.158 59.198 1.00 48.50 584 ALA A O 1
ATOM 4494 N N . GLU A 1 585 ? -1.316 -20.521 57.466 1.00 45.06 585 GLU A N 1
ATOM 4495 C CA . GLU A 1 585 ? -0.316 -21.508 57.905 1.00 45.06 585 GLU A CA 1
ATOM 4496 C C . GLU A 1 585 ? -0.408 -22.780 57.032 1.00 45.06 585 GLU A C 1
ATOM 4498 O O . GLU A 1 585 ? -1.490 -23.263 56.706 1.00 45.06 585 GLU A O 1
ATOM 4503 N N . ASP A 1 586 ? 0.771 -23.266 56.638 1.00 44.72 586 ASP A N 1
ATOM 4504 C CA . ASP A 1 586 ? 1.097 -24.628 56.194 1.00 44.72 586 ASP A CA 1
ATOM 4505 C C . ASP A 1 586 ? 0.589 -25.160 54.841 1.00 44.72 586 ASP A C 1
ATOM 4507 O O . ASP A 1 586 ? -0.194 -26.102 54.763 1.00 44.72 586 ASP A O 1
ATOM 4511 N N . ALA A 1 587 ? 1.191 -24.664 53.755 1.00 42.41 587 ALA A N 1
ATOM 4512 C CA . ALA A 1 587 ? 1.697 -25.522 52.672 1.00 42.41 587 ALA A CA 1
ATOM 4513 C C . ALA A 1 587 ? 2.663 -24.721 51.787 1.00 42.41 587 ALA A C 1
ATOM 4515 O O . ALA A 1 587 ? 2.254 -23.802 51.081 1.00 42.41 587 ALA A O 1
ATOM 4516 N N . ALA A 1 588 ? 3.951 -25.067 51.822 1.00 41.19 588 ALA A N 1
ATOM 4517 C CA . ALA A 1 588 ? 4.952 -24.508 50.921 1.00 41.19 588 ALA A CA 1
ATOM 4518 C C . ALA A 1 588 ? 4.616 -24.877 49.459 1.00 41.19 588 ALA A C 1
ATOM 4520 O O . ALA A 1 588 ? 4.598 -26.069 49.138 1.00 41.19 588 ALA A O 1
ATOM 4521 N N . PRO A 1 589 ? 4.378 -23.910 48.554 1.00 43.62 589 PRO A N 1
ATOM 4522 C CA . PRO A 1 589 ? 4.333 -24.187 47.130 1.00 43.62 589 PRO A CA 1
ATOM 4523 C C . PRO A 1 589 ? 5.771 -24.273 46.618 1.00 43.62 589 PRO A C 1
ATOM 4525 O O . PRO A 1 589 ? 6.586 -23.388 46.874 1.00 43.62 589 PRO A O 1
ATOM 4528 N N . GLN A 1 590 ? 6.089 -25.334 45.880 1.00 40.75 590 GLN A N 1
ATOM 4529 C CA . GLN A 1 590 ? 7.298 -25.348 45.067 1.00 40.75 590 GLN A CA 1
ATOM 4530 C C . GLN A 1 590 ? 7.203 -24.224 44.031 1.00 40.75 590 GLN A C 1
ATOM 4532 O O . GLN A 1 590 ? 6.340 -24.248 43.153 1.00 40.75 590 GLN A O 1
ATOM 4537 N N . GLU A 1 591 ? 8.087 -23.237 44.154 1.00 41.38 591 GLU A N 1
ATOM 4538 C CA . GLU A 1 591 ? 8.320 -22.201 43.153 1.00 41.38 591 GLU A CA 1
ATOM 4539 C C . GLU A 1 591 ? 8.827 -22.837 41.850 1.00 41.38 591 GLU A C 1
ATOM 4541 O O . GLU A 1 591 ? 10.025 -23.029 41.647 1.00 41.38 591 GLU A O 1
ATOM 4546 N N . ASN A 1 592 ? 7.912 -23.141 40.932 1.00 42.94 592 ASN A N 1
ATOM 4547 C CA . ASN A 1 592 ? 8.239 -23.176 39.512 1.00 42.94 592 ASN A CA 1
ATOM 4548 C C . ASN A 1 592 ? 8.180 -21.732 38.995 1.00 42.94 592 ASN A C 1
ATOM 4550 O O . ASN A 1 592 ? 7.164 -21.298 38.459 1.00 42.94 592 ASN A O 1
ATOM 4554 N N . ASN A 1 593 ? 9.282 -20.995 39.161 1.00 43.69 593 ASN A N 1
ATOM 4555 C CA . ASN A 1 593 ? 9.522 -19.664 38.583 1.00 43.69 593 ASN A CA 1
ATOM 4556 C C . ASN A 1 593 ? 9.733 -19.731 37.052 1.00 43.69 593 ASN A C 1
ATOM 4558 O O . ASN A 1 593 ? 10.689 -19.177 36.514 1.00 43.69 593 ASN A O 1
ATOM 4562 N N . GLY A 1 594 ? 8.871 -20.459 36.340 1.00 57.97 594 GLY A N 1
ATOM 4563 C CA . GLY A 1 594 ? 8.788 -20.391 34.887 1.00 57.97 594 GLY A CA 1
ATOM 4564 C C . GLY A 1 594 ? 7.921 -19.197 34.511 1.00 57.97 594 GLY A C 1
ATOM 4565 O O . GLY A 1 594 ? 6.768 -19.147 34.920 1.00 57.97 594 GLY A O 1
ATOM 4566 N N . ASP A 1 595 ? 8.474 -18.269 33.735 1.00 76.44 595 ASP A N 1
ATOM 4567 C CA . ASP A 1 595 ? 7.931 -16.995 33.216 1.00 76.44 595 ASP A CA 1
ATOM 4568 C C . ASP A 1 595 ? 6.512 -17.044 32.582 1.00 76.44 595 ASP A C 1
ATOM 4570 O O . ASP A 1 595 ? 6.001 -16.054 32.078 1.00 76.44 595 ASP A O 1
ATOM 4574 N N . GLY A 1 596 ? 5.816 -18.185 32.576 1.00 78.62 596 GLY A N 1
ATOM 4575 C CA . GLY A 1 596 ? 4.482 -18.322 31.982 1.00 78.62 596 GLY A CA 1
ATOM 4576 C C . GLY A 1 596 ? 4.453 -18.097 30.465 1.00 78.62 596 GLY A C 1
ATOM 4577 O O . GLY A 1 596 ? 3.388 -18.222 29.857 1.00 78.62 596 GLY A O 1
ATOM 4578 N N . SER A 1 597 ? 5.601 -17.801 29.854 1.00 85.31 597 SER A N 1
ATOM 4579 C CA . SER A 1 597 ? 5.782 -17.687 28.420 1.00 85.31 597 SER A CA 1
ATOM 4580 C C . SER A 1 597 ? 5.710 -19.079 27.777 1.00 85.31 597 SER A C 1
ATOM 4582 O O . SER A 1 597 ? 6.271 -20.045 28.310 1.00 85.31 597 SER A O 1
ATOM 4584 N N . PRO A 1 598 ? 4.989 -19.232 26.650 1.00 88.06 598 PRO A N 1
ATOM 4585 C CA . PRO A 1 598 ? 4.955 -20.500 25.936 1.00 88.06 598 PRO A CA 1
ATOM 4586 C C . PRO A 1 598 ? 6.347 -20.902 25.466 1.00 88.06 598 PRO A C 1
ATOM 4588 O O . PRO A 1 598 ? 7.127 -20.058 25.019 1.00 88.06 598 PRO A O 1
ATOM 4591 N N . ARG A 1 599 ? 6.641 -22.201 25.509 1.00 92.94 599 ARG A N 1
ATOM 4592 C CA . ARG A 1 599 ? 7.895 -22.732 24.967 1.00 92.94 599 ARG A CA 1
ATOM 4593 C C . ARG A 1 599 ? 7.826 -22.700 23.441 1.00 92.94 599 ARG A C 1
ATOM 4595 O O . ARG A 1 599 ? 6.750 -22.837 22.864 1.00 92.94 599 ARG A O 1
ATOM 4602 N N . ASP A 1 600 ? 8.968 -22.603 22.762 1.00 91.25 600 ASP A N 1
ATOM 4603 C CA . ASP A 1 600 ? 9.017 -22.646 21.289 1.00 91.25 600 ASP A CA 1
ATOM 4604 C C . ASP A 1 600 ? 8.378 -23.915 20.695 1.00 91.25 600 ASP A C 1
ATOM 4606 O O . ASP A 1 600 ? 7.788 -23.880 19.612 1.00 91.25 600 ASP A O 1
ATOM 4610 N N . GLU A 1 601 ? 8.430 -25.029 21.430 1.00 93.62 601 GLU A N 1
ATOM 4611 C CA . GLU A 1 601 ? 7.735 -26.271 21.081 1.00 93.62 601 GLU A CA 1
ATOM 4612 C C . GLU A 1 601 ? 6.216 -26.085 20.987 1.00 93.62 601 GLU A C 1
ATOM 4614 O O . GLU A 1 601 ? 5.586 -26.650 20.093 1.00 93.62 601 GLU A O 1
ATOM 4619 N N . ASP A 1 602 ? 5.626 -25.265 21.860 1.00 93.06 602 ASP A N 1
ATOM 4620 C CA . ASP A 1 602 ? 4.187 -25.013 21.880 1.00 93.06 602 ASP A CA 1
ATOM 4621 C C . ASP A 1 602 ? 3.769 -24.274 20.594 1.00 93.06 602 ASP A C 1
ATOM 4623 O O . ASP A 1 602 ? 2.819 -24.682 19.922 1.00 93.06 602 ASP A O 1
ATOM 4627 N N . TYR A 1 603 ? 4.545 -23.277 20.149 1.00 93.19 603 TYR A N 1
ATOM 4628 C CA . TYR A 1 603 ? 4.297 -22.591 18.872 1.00 93.19 603 TYR A CA 1
ATOM 4629 C C . TYR A 1 603 ? 4.351 -23.544 17.674 1.00 93.19 603 TYR A C 1
ATOM 4631 O O . TYR A 1 603 ? 3.491 -23.486 16.798 1.00 93.19 603 TYR A O 1
ATOM 4639 N N . ASN A 1 604 ? 5.329 -24.447 17.621 1.00 91.12 604 ASN A N 1
ATOM 4640 C CA . ASN A 1 604 ? 5.423 -25.411 16.521 1.00 91.12 604 ASN A CA 1
ATOM 4641 C C . ASN A 1 604 ? 4.288 -26.445 16.562 1.00 91.12 604 ASN A C 1
ATOM 4643 O O . ASN A 1 604 ? 3.789 -26.873 15.520 1.00 91.12 604 ASN A O 1
ATOM 4647 N N . ASN A 1 605 ? 3.847 -26.827 17.761 1.00 93.31 605 ASN A N 1
ATOM 4648 C CA . ASN A 1 605 ? 2.786 -27.807 17.949 1.00 93.31 605 ASN A CA 1
ATOM 4649 C C . ASN A 1 605 ? 1.404 -27.281 17.558 1.00 93.31 605 ASN A C 1
ATOM 4651 O O . ASN A 1 605 ? 0.568 -28.087 17.133 1.00 93.31 605 ASN A O 1
ATOM 4655 N N . PHE A 1 606 ? 1.164 -25.975 17.680 1.00 94.38 606 PHE A N 1
ATOM 4656 C CA . PHE A 1 606 ? -0.142 -25.362 17.435 1.00 94.38 606 PHE A CA 1
ATOM 4657 C C . PHE A 1 606 ? -0.277 -24.642 16.082 1.00 94.38 606 PHE A C 1
ATOM 4659 O O . PHE A 1 606 ? -1.404 -24.333 15.685 1.00 94.38 606 PHE A O 1
ATOM 4666 N N . ASN A 1 607 ? 0.815 -24.423 15.341 1.00 94.88 607 ASN A N 1
ATOM 4667 C CA . ASN A 1 607 ? 0.776 -23.712 14.058 1.00 94.88 607 ASN A CA 1
ATOM 4668 C C . ASN A 1 607 ? -0.110 -24.431 13.024 1.00 94.88 607 ASN A C 1
ATOM 4670 O O . ASN A 1 607 ? 0.004 -25.646 12.823 1.00 94.88 607 ASN A O 1
ATOM 4674 N N . GLY A 1 608 ? -1.045 -23.693 12.420 1.00 91.50 608 GLY A N 1
ATOM 4675 C CA . GLY A 1 608 ? -2.063 -24.227 11.513 1.00 91.50 608 GLY A CA 1
ATOM 4676 C C . GLY A 1 608 ? -3.180 -25.037 12.187 1.00 91.50 608 GLY A C 1
ATOM 4677 O O . GLY A 1 608 ? -4.051 -25.550 11.490 1.00 91.50 608 GLY A O 1
ATOM 4678 N N . LYS A 1 609 ? -3.184 -25.177 13.523 1.00 92.31 609 LYS A N 1
ATOM 4679 C CA . LYS A 1 609 ? -4.216 -25.926 14.273 1.00 92.31 609 LYS A CA 1
ATOM 4680 C C . LYS A 1 609 ? -5.166 -25.042 15.070 1.00 92.31 609 LYS A C 1
ATOM 4682 O O . LYS A 1 609 ? -6.235 -25.510 15.453 1.00 92.31 609 LYS A O 1
ATOM 4687 N N . LEU A 1 610 ? -4.775 -23.804 15.357 1.00 91.31 610 LEU A N 1
ATOM 4688 C CA . LEU A 1 610 ? -5.619 -22.860 16.081 1.00 91.31 610 LEU A CA 1
ATOM 4689 C C . LEU A 1 610 ? -6.534 -22.119 15.109 1.00 91.31 610 LEU A C 1
ATOM 4691 O O . LEU A 1 610 ? -6.125 -21.759 14.003 1.00 91.31 610 LEU A O 1
ATOM 4695 N N . VAL A 1 611 ? -7.773 -21.895 15.540 1.00 89.06 611 VAL A N 1
ATOM 4696 C CA . VAL A 1 611 ? -8.790 -21.177 14.772 1.00 89.06 611 VAL A CA 1
ATOM 4697 C C . VAL A 1 611 ? -9.209 -19.935 15.548 1.00 89.06 611 VAL A C 1
ATOM 4699 O O . VAL A 1 611 ? -9.544 -20.034 16.726 1.00 89.06 611 VAL A O 1
ATOM 4702 N N . ASN A 1 612 ? -9.200 -18.773 14.895 1.00 88.06 612 ASN A N 1
ATOM 4703 C CA . ASN A 1 612 ? -9.699 -17.513 15.444 1.00 88.06 612 ASN A CA 1
ATOM 4704 C C . ASN A 1 612 ? -10.722 -16.909 14.480 1.00 88.06 612 ASN A C 1
ATOM 4706 O O . ASN A 1 612 ? -10.397 -16.675 13.320 1.00 88.06 612 ASN A O 1
ATOM 4710 N N . ARG A 1 613 ? -11.959 -16.671 14.922 1.00 83.25 613 ARG A N 1
ATOM 4711 C CA . ARG A 1 613 ? -13.049 -16.102 14.106 1.00 83.25 613 ARG A CA 1
ATOM 4712 C C . ARG A 1 613 ? -13.293 -16.878 12.801 1.00 83.25 613 ARG A C 1
ATOM 4714 O O . ARG A 1 613 ? -13.581 -16.294 11.754 1.00 83.25 613 ARG A O 1
ATOM 4721 N N . GLY A 1 614 ? -13.137 -18.202 12.855 1.00 84.31 614 GLY A N 1
ATOM 4722 C CA . GLY A 1 614 ? -13.214 -19.100 11.698 1.00 84.31 614 GLY A CA 1
ATOM 4723 C C . GLY A 1 614 ? -11.976 -19.126 10.790 1.00 84.31 614 GLY A C 1
ATOM 4724 O O . GLY A 1 614 ? -12.010 -19.791 9.758 1.00 84.31 614 GLY A O 1
ATOM 4725 N N . TRP A 1 615 ? -10.890 -18.430 11.140 1.00 91.00 615 TRP A N 1
ATOM 4726 C CA . TRP A 1 615 ? -9.627 -18.438 10.399 1.00 91.00 615 TRP A CA 1
ATOM 4727 C C . TRP A 1 615 ? -8.623 -19.399 11.018 1.00 91.00 615 TRP A C 1
ATOM 4729 O O . TRP A 1 615 ? -8.271 -19.260 12.188 1.00 91.00 615 TRP A O 1
ATOM 4739 N N . THR A 1 616 ? -8.101 -20.330 10.222 1.00 94.12 616 THR A N 1
ATOM 4740 C CA . THR A 1 616 ? -6.926 -21.116 10.595 1.00 94.12 616 THR A CA 1
ATOM 4741 C C . THR A 1 616 ? -5.713 -20.197 10.650 1.00 94.12 616 THR A C 1
ATOM 4743 O O . THR A 1 616 ? -5.318 -19.614 9.637 1.00 94.12 616 THR A O 1
ATOM 4746 N N . LEU A 1 617 ? -5.124 -20.064 11.836 1.00 94.62 617 LEU A N 1
ATOM 4747 C CA . LEU A 1 617 ? -3.943 -19.237 12.030 1.00 94.62 617 LEU A CA 1
ATOM 4748 C C . LEU A 1 617 ? -2.695 -19.979 11.571 1.00 94.62 617 LEU A C 1
ATOM 4750 O O . LEU A 1 617 ? -2.406 -21.084 12.037 1.00 94.62 617 LEU A O 1
ATOM 4754 N N . VAL A 1 618 ? -1.944 -19.339 10.681 1.00 95.19 618 VAL A N 1
ATOM 4755 C CA . VAL A 1 618 ? -0.628 -19.788 10.241 1.00 95.19 618 VAL A CA 1
ATOM 4756 C C . VAL A 1 618 ? 0.354 -18.682 10.570 1.00 95.19 618 VAL A C 1
ATOM 4758 O O . VAL A 1 618 ? 0.253 -17.582 10.034 1.00 95.19 618 VAL A O 1
ATOM 4761 N N . TRP A 1 619 ? 1.300 -18.956 11.458 1.00 94.25 619 TRP A N 1
ATOM 4762 C CA . TRP A 1 619 ? 2.304 -17.968 11.834 1.00 94.25 619 TRP A CA 1
ATOM 4763 C C . TRP A 1 619 ? 3.689 -18.322 11.332 1.00 94.25 619 TRP A C 1
ATOM 4765 O O . TRP A 1 619 ? 4.061 -19.491 11.249 1.00 94.25 619 TRP A O 1
ATOM 4775 N N . PHE A 1 620 ? 4.470 -17.298 11.023 1.00 90.50 620 PHE A N 1
ATOM 4776 C CA . PHE A 1 620 ? 5.894 -17.408 10.723 1.00 90.50 620 PHE A CA 1
ATOM 4777 C C . PHE A 1 620 ? 6.675 -16.657 11.799 1.00 90.50 620 PHE A C 1
ATOM 4779 O O . PHE A 1 620 ? 6.187 -15.680 12.367 1.00 90.50 620 PHE A O 1
ATOM 4786 N N . THR A 1 621 ? 7.894 -17.111 12.071 1.00 87.00 621 THR A N 1
ATOM 4787 C CA . THR A 1 621 ? 8.869 -16.294 12.792 1.00 87.00 621 THR A CA 1
ATOM 4788 C C . THR A 1 621 ? 9.406 -15.288 11.774 1.00 87.00 621 THR A C 1
ATOM 4790 O O . THR A 1 621 ? 10.068 -15.727 10.828 1.00 87.00 621 THR A O 1
ATOM 4793 N N . PRO A 1 622 ? 9.099 -13.984 11.866 1.00 70.31 622 PRO A N 1
ATOM 4794 C CA . PRO A 1 622 ? 9.770 -12.997 11.045 1.00 70.31 622 PRO A CA 1
ATOM 4795 C C . PRO A 1 622 ? 11.272 -13.169 11.271 1.00 70.31 622 PRO A C 1
ATOM 4797 O O . PRO A 1 622 ? 11.760 -13.109 12.399 1.00 70.31 622 PRO A O 1
ATOM 4800 N N . GLY A 1 623 ? 12.008 -13.440 10.191 1.00 70.75 623 GLY A N 1
ATOM 4801 C CA . GLY A 1 623 ? 13.449 -13.208 10.199 1.00 70.75 623 GLY A CA 1
ATOM 4802 C C . GLY A 1 623 ? 13.727 -11.730 10.485 1.00 70.75 623 GLY A C 1
ATOM 4803 O O . GLY A 1 623 ? 12.792 -10.927 10.507 1.00 70.75 623 GLY A O 1
ATOM 4804 N N . GLU A 1 624 ? 14.999 -11.361 10.675 1.00 55.19 624 GLU A N 1
ATOM 4805 C CA . GLU A 1 624 ? 15.367 -9.997 11.087 1.00 55.19 624 GLU A CA 1
ATOM 4806 C C . GLU A 1 624 ? 14.667 -8.902 10.268 1.00 55.19 624 GLU A C 1
ATOM 4808 O O . GLU A 1 624 ? 14.266 -7.924 10.878 1.00 55.19 624 GLU A O 1
ATOM 4813 N N . PHE A 1 625 ? 14.363 -9.102 8.976 1.00 59.59 625 PHE A N 1
ATOM 4814 C CA . PHE A 1 625 ? 13.312 -8.357 8.267 1.00 59.59 625 PHE A CA 1
ATOM 4815 C C . PHE A 1 625 ? 12.731 -9.218 7.131 1.00 59.59 625 PHE A C 1
ATOM 4817 O O . PHE A 1 625 ? 13.488 -9.673 6.276 1.00 59.59 625 PHE A O 1
ATOM 4824 N N . MET A 1 626 ? 11.407 -9.422 7.068 1.00 75.19 626 MET A N 1
ATOM 4825 C CA . MET A 1 626 ? 10.783 -9.839 5.802 1.00 75.19 626 MET A CA 1
ATOM 4826 C C . MET A 1 626 ? 10.888 -8.688 4.811 1.00 75.19 626 MET A C 1
ATOM 4828 O O . MET A 1 626 ? 10.526 -7.547 5.111 1.00 75.19 626 MET A O 1
ATOM 4832 N N . THR A 1 627 ? 11.358 -8.993 3.615 1.00 78.06 627 THR A N 1
ATOM 4833 C CA . THR A 1 627 ? 11.440 -8.021 2.530 1.00 78.06 627 THR A CA 1
ATOM 4834 C C . THR A 1 627 ? 10.035 -7.690 2.007 1.00 78.06 627 THR A C 1
ATOM 4836 O O . THR A 1 627 ? 9.117 -8.511 2.057 1.00 78.06 627 THR A O 1
ATOM 4839 N N . ALA A 1 628 ? 9.829 -6.482 1.472 1.00 73.50 628 ALA A N 1
ATOM 4840 C CA . ALA A 1 628 ? 8.539 -6.106 0.878 1.00 73.50 628 ALA A CA 1
ATOM 4841 C C . ALA A 1 628 ? 8.041 -7.091 -0.215 1.00 73.50 628 ALA A C 1
ATOM 4843 O O . ALA A 1 628 ? 6.838 -7.354 -0.262 1.00 73.50 628 ALA A O 1
ATOM 4844 N N . PRO A 1 629 ? 8.912 -7.692 -1.054 1.00 74.81 629 PRO A N 1
ATOM 4845 C CA . PRO A 1 629 ? 8.520 -8.774 -1.956 1.00 74.81 629 PRO A CA 1
ATOM 4846 C C . PRO A 1 629 ? 7.988 -10.020 -1.239 1.00 74.81 629 PRO A C 1
ATOM 4848 O O . PRO A 1 629 ? 6.998 -10.594 -1.692 1.00 74.81 629 PRO A O 1
ATOM 4851 N N . GLU A 1 630 ? 8.584 -10.422 -0.111 1.00 79.69 630 GLU A N 1
ATOM 4852 C CA . GLU A 1 630 ? 8.109 -11.568 0.677 1.00 79.69 630 GLU A CA 1
ATOM 4853 C C . GLU A 1 630 ? 6.717 -11.329 1.265 1.00 79.69 630 GLU A C 1
ATOM 4855 O O . GLU A 1 630 ? 5.890 -12.240 1.259 1.00 79.69 630 GLU A O 1
ATOM 4860 N N . LEU A 1 631 ? 6.411 -10.090 1.669 1.00 79.75 631 LEU A N 1
ATOM 4861 C CA . LEU A 1 631 ? 5.069 -9.706 2.127 1.00 79.75 631 LEU A CA 1
ATOM 4862 C C . LEU A 1 631 ? 3.998 -9.887 1.037 1.00 79.75 631 LEU A C 1
ATOM 4864 O O . LEU A 1 631 ? 2.831 -10.137 1.340 1.00 79.75 631 LEU A O 1
ATOM 4868 N N . LEU A 1 632 ? 4.382 -9.764 -0.237 1.00 80.75 632 LEU A N 1
ATOM 4869 C CA . LEU A 1 632 ? 3.480 -9.897 -1.382 1.00 80.75 632 LEU A CA 1
ATOM 4870 C C . LEU A 1 632 ? 3.391 -11.330 -1.917 1.00 80.75 632 LEU A C 1
ATOM 4872 O O . LEU A 1 632 ? 2.462 -11.629 -2.668 1.00 80.75 632 LEU A O 1
ATOM 4876 N N . LEU A 1 633 ? 4.299 -12.232 -1.531 1.00 81.88 633 LEU A N 1
ATOM 4877 C CA . LEU A 1 633 ? 4.315 -13.612 -2.026 1.00 81.88 633 LEU A CA 1
ATOM 4878 C C . LEU A 1 633 ? 2.996 -14.359 -1.828 1.00 81.88 633 LEU A C 1
ATOM 4880 O O . LEU A 1 633 ? 2.559 -14.984 -2.797 1.00 81.88 633 LEU A O 1
ATOM 4884 N N . PRO A 1 634 ? 2.313 -14.295 -0.662 1.00 82.81 634 PRO A N 1
ATOM 4885 C CA . PRO A 1 634 ? 1.036 -14.980 -0.514 1.00 82.81 634 PRO A CA 1
ATOM 4886 C C . PRO A 1 634 ? 0.035 -14.500 -1.565 1.00 82.81 634 PRO A C 1
ATOM 4888 O O . PRO A 1 634 ? -0.702 -15.303 -2.127 1.00 82.81 634 PRO A O 1
ATOM 4891 N N . LYS A 1 635 ? 0.031 -13.200 -1.876 1.00 83.62 635 LYS A N 1
ATOM 4892 C CA . LYS A 1 635 ? -0.864 -12.591 -2.867 1.00 83.62 635 LYS A CA 1
ATOM 4893 C C . LYS A 1 635 ? -0.489 -12.956 -4.308 1.00 83.62 635 LYS A C 1
ATOM 4895 O O . LYS A 1 635 ? -1.379 -13.106 -5.136 1.00 83.62 635 LYS A O 1
ATOM 4900 N N . LEU A 1 636 ? 0.805 -13.075 -4.607 1.00 79.94 636 LEU A N 1
ATOM 4901 C CA . LEU A 1 636 ? 1.322 -13.262 -5.968 1.00 79.94 636 LEU A CA 1
ATOM 4902 C C . LEU A 1 636 ? 1.536 -14.726 -6.370 1.00 79.94 636 LEU A C 1
ATOM 4904 O O . LEU A 1 636 ? 1.704 -14.997 -7.552 1.00 79.94 636 LEU A O 1
ATOM 4908 N N . SER A 1 637 ? 1.608 -15.661 -5.423 1.00 83.25 637 SER A N 1
ATOM 4909 C CA . SE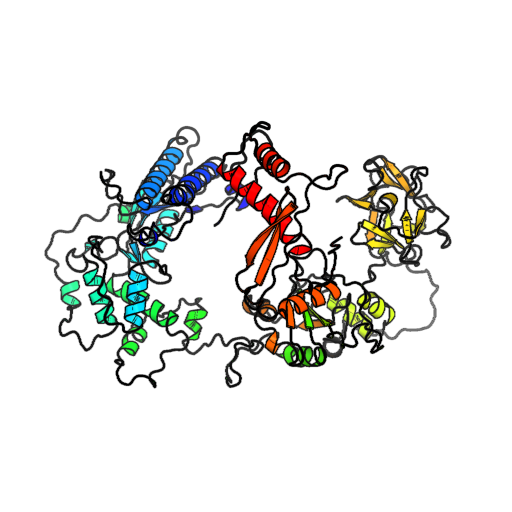R A 1 637 ? 1.941 -17.065 -5.708 1.00 83.25 637 SER A CA 1
ATOM 4910 C C . SER A 1 637 ? 1.144 -18.074 -4.864 1.00 83.25 637 SER A C 1
ATOM 4912 O O . SER A 1 637 ? 1.736 -18.957 -4.232 1.00 83.25 637 SER A O 1
ATOM 4914 N N . PRO A 1 638 ? -0.200 -17.991 -4.821 1.00 88.31 638 PRO A N 1
ATOM 4915 C CA . PRO A 1 638 ? -0.999 -18.894 -3.997 1.00 88.31 638 PRO A CA 1
ATOM 4916 C C . PRO A 1 638 ? -0.917 -20.362 -4.440 1.00 88.31 638 PRO A C 1
ATOM 4918 O O . PRO A 1 638 ? -1.106 -21.254 -3.611 1.00 88.31 638 PRO A O 1
ATOM 4921 N N . GLY A 1 639 ? -0.616 -20.641 -5.716 1.00 88.12 639 GLY A N 1
ATOM 4922 C CA . GLY A 1 639 ? -0.655 -21.996 -6.271 1.00 88.12 639 GLY A CA 1
ATOM 4923 C C . GLY A 1 639 ? 0.384 -22.945 -5.674 1.00 88.12 639 GLY A C 1
ATOM 4924 O O . GLY A 1 639 ? 0.170 -24.156 -5.645 1.00 88.12 639 GLY A O 1
ATOM 4925 N N . LYS A 1 640 ? 1.502 -22.412 -5.166 1.00 90.38 640 LYS A N 1
ATOM 4926 C CA . LYS A 1 640 ? 2.517 -23.204 -4.454 1.00 90.38 640 LYS A CA 1
ATOM 4927 C C . LYS A 1 640 ? 2.243 -23.297 -2.954 1.00 90.38 640 LYS A C 1
ATOM 4929 O O . LYS A 1 640 ? 2.628 -24.283 -2.331 1.00 90.38 640 LYS A O 1
ATOM 4934 N N . LEU A 1 641 ? 1.571 -22.296 -2.392 1.00 91.56 641 LEU A N 1
ATOM 4935 C CA . LEU A 1 641 ? 1.300 -22.187 -0.962 1.00 91.56 641 LEU A CA 1
ATOM 4936 C C . LEU A 1 641 ? 0.210 -23.166 -0.501 1.00 91.56 641 LEU A C 1
ATOM 4938 O O . LEU A 1 641 ? 0.324 -23.756 0.571 1.00 91.56 641 LEU A O 1
ATOM 4942 N N . PHE A 1 642 ? -0.826 -23.368 -1.316 1.00 95.25 642 PHE A N 1
ATOM 4943 C CA . PHE A 1 642 ? -1.965 -24.226 -0.985 1.00 95.25 642 PHE A CA 1
ATOM 4944 C C . PHE A 1 642 ? -1.902 -25.603 -1.656 1.00 95.25 642 PHE A C 1
ATOM 4946 O O . PHE A 1 642 ? -1.153 -25.836 -2.603 1.00 95.25 642 PHE A O 1
ATOM 4953 N N . ALA A 1 643 ? -2.678 -26.554 -1.130 1.00 95.69 643 ALA A N 1
ATOM 4954 C CA . ALA A 1 643 ? -2.733 -27.915 -1.643 1.00 95.69 643 ALA A CA 1
ATOM 4955 C C . ALA A 1 643 ? -3.195 -27.937 -3.109 1.00 95.69 643 ALA A C 1
ATOM 4957 O O . ALA A 1 643 ? -4.087 -27.172 -3.465 1.00 95.69 643 ALA A O 1
ATOM 4958 N N . PRO A 1 644 ? -2.746 -28.907 -3.927 1.00 94.50 644 PRO A N 1
ATOM 4959 C CA . PRO A 1 644 ? -3.245 -29.072 -5.296 1.00 94.50 644 PRO A CA 1
ATOM 4960 C C . PRO A 1 644 ? -4.760 -29.325 -5.416 1.00 94.50 644 PRO A C 1
ATOM 4962 O O . PRO A 1 644 ? -5.302 -29.269 -6.515 1.00 94.50 644 PRO A O 1
ATOM 4965 N N . SER A 1 645 ? -5.451 -29.648 -4.312 1.00 93.62 645 SER A N 1
ATOM 4966 C CA . SER A 1 645 ? -6.918 -29.738 -4.284 1.00 93.62 645 SER A CA 1
ATOM 4967 C C . SER A 1 645 ? -7.604 -28.371 -4.349 1.00 93.62 645 SER A C 1
ATOM 4969 O O . SER A 1 645 ? -8.759 -28.298 -4.768 1.00 93.62 645 SER A O 1
ATOM 4971 N N . VAL A 1 646 ? -6.899 -27.310 -3.948 1.00 93.81 646 VAL A N 1
ATOM 4972 C CA . VAL A 1 646 ? -7.388 -25.934 -3.981 1.00 93.81 646 VAL A CA 1
ATOM 4973 C C . VAL A 1 646 ? -7.396 -25.464 -5.424 1.00 93.81 646 VAL A C 1
ATOM 4975 O O . VAL A 1 646 ? -6.358 -25.368 -6.072 1.00 93.81 646 VAL A O 1
ATOM 4978 N N . ARG A 1 647 ? -8.594 -25.187 -5.935 1.00 90.81 647 ARG A N 1
ATOM 4979 C CA . ARG A 1 647 ? -8.802 -24.692 -7.300 1.00 90.81 647 ARG A CA 1
ATOM 4980 C C . ARG A 1 647 ? -8.762 -23.176 -7.362 1.00 90.81 647 ARG A C 1
ATOM 4982 O O . ARG A 1 647 ? -8.345 -22.629 -8.373 1.00 90.81 647 ARG A O 1
ATOM 4989 N N . HIS A 1 648 ? -9.184 -22.530 -6.277 1.00 89.56 648 HIS A N 1
ATOM 4990 C CA . HIS A 1 648 ? -9.289 -21.081 -6.171 1.00 89.56 648 HIS A CA 1
ATOM 4991 C C . HIS A 1 648 ? -8.693 -20.600 -4.864 1.00 89.56 648 HIS A C 1
ATOM 4993 O O . HIS A 1 648 ? -9.006 -21.139 -3.803 1.00 89.56 648 HIS A O 1
ATOM 4999 N N . ALA A 1 649 ? -7.876 -19.558 -4.943 1.00 91.06 649 ALA A N 1
ATOM 5000 C CA . ALA A 1 649 ? -7.326 -18.872 -3.789 1.00 91.06 649 ALA A CA 1
ATOM 5001 C C . ALA A 1 649 ? -7.676 -17.386 -3.896 1.00 91.06 649 ALA A C 1
ATOM 5003 O O . ALA A 1 649 ? -7.348 -16.737 -4.887 1.00 91.06 649 ALA A O 1
ATOM 5004 N N . MET A 1 650 ? -8.357 -16.854 -2.886 1.00 89.38 650 MET A N 1
ATOM 5005 C CA . MET A 1 650 ? -8.809 -15.469 -2.835 1.00 89.38 650 MET A CA 1
ATOM 5006 C C . MET A 1 650 ? -8.104 -14.739 -1.698 1.00 89.38 650 MET A C 1
ATOM 5008 O O . MET A 1 650 ? -8.347 -15.024 -0.524 1.00 89.38 650 MET A O 1
ATOM 5012 N N . PHE A 1 651 ? -7.233 -13.798 -2.061 1.00 90.62 651 PHE A N 1
ATOM 5013 C CA . PHE A 1 651 ? -6.575 -12.925 -1.097 1.00 90.62 651 PHE A CA 1
ATOM 5014 C C . PHE A 1 651 ? -7.526 -11.816 -0.646 1.00 90.62 651 PHE A C 1
ATOM 5016 O O . PHE A 1 651 ? -8.061 -11.080 -1.477 1.00 90.62 651 PHE A O 1
ATOM 5023 N N . ILE A 1 652 ? -7.684 -11.662 0.664 1.00 85.94 652 ILE A N 1
ATOM 5024 C CA . ILE A 1 652 ? -8.447 -10.586 1.284 1.00 85.94 652 ILE A CA 1
ATOM 5025 C C . ILE A 1 652 ? -7.496 -9.619 1.963 1.00 85.94 652 ILE A C 1
ATOM 5027 O O . ILE A 1 652 ? -6.811 -9.966 2.928 1.00 85.94 652 ILE A O 1
ATOM 5031 N N . ASP A 1 653 ? -7.510 -8.383 1.478 1.00 83.25 653 ASP A N 1
ATOM 5032 C CA . ASP A 1 653 ? -6.843 -7.277 2.144 1.00 83.25 653 ASP A CA 1
ATOM 5033 C C . ASP A 1 653 ? -7.654 -6.870 3.383 1.00 83.25 653 ASP A C 1
ATOM 5035 O O . ASP A 1 653 ? -8.744 -6.300 3.280 1.00 83.25 653 ASP A O 1
ATOM 5039 N N . SER A 1 654 ? -7.118 -7.207 4.557 1.00 74.19 654 SER A N 1
ATOM 5040 C CA . SER A 1 654 ? -7.740 -6.969 5.860 1.00 74.19 654 SER A CA 1
ATOM 5041 C C . SER A 1 654 ? -7.966 -5.491 6.161 1.00 74.19 654 SER A C 1
ATOM 5043 O O . SER A 1 654 ? -8.814 -5.175 6.989 1.00 74.19 654 SER A O 1
ATOM 5045 N N . PHE A 1 655 ? -7.231 -4.589 5.504 1.00 71.94 655 PHE A N 1
ATOM 5046 C CA . PHE A 1 655 ? -7.379 -3.146 5.693 1.00 71.94 655 PHE A CA 1
ATOM 5047 C C . PHE A 1 655 ? -8.386 -2.526 4.721 1.00 71.94 655 PHE A C 1
ATOM 5049 O O . PHE A 1 655 ? -8.892 -1.434 4.976 1.00 71.94 655 PHE A O 1
ATOM 5056 N N . ALA A 1 656 ? -8.677 -3.200 3.605 1.00 68.56 656 ALA A N 1
ATOM 5057 C CA . ALA A 1 656 ? -9.570 -2.675 2.576 1.00 68.56 656 ALA A CA 1
ATOM 5058 C C . ALA A 1 656 ? -11.047 -3.007 2.831 1.00 68.56 656 ALA A C 1
ATOM 5060 O O . ALA A 1 656 ? -11.922 -2.267 2.377 1.00 68.56 656 ALA A O 1
ATOM 5061 N N . LEU A 1 657 ? -11.336 -4.111 3.526 1.00 65.69 657 LEU A N 1
ATOM 5062 C CA . LEU A 1 657 ? -12.703 -4.551 3.790 1.00 65.69 657 LEU A CA 1
ATOM 5063 C C . LEU A 1 657 ? -13.115 -4.269 5.234 1.00 65.69 657 LEU A C 1
ATOM 5065 O O . LEU A 1 657 ? -12.498 -4.746 6.179 1.00 65.69 657 LEU A O 1
ATOM 5069 N N . THR A 1 658 ? -14.221 -3.542 5.391 1.00 59.88 658 THR A N 1
ATOM 5070 C CA . THR A 1 658 ? -14.886 -3.334 6.686 1.00 59.88 658 THR A CA 1
ATOM 5071 C C . THR A 1 658 ? -15.678 -4.559 7.143 1.00 59.88 658 THR A C 1
ATOM 5073 O O . THR A 1 658 ? -15.992 -4.679 8.322 1.00 59.88 658 THR A O 1
ATOM 5076 N N . THR A 1 659 ? -16.027 -5.454 6.216 1.00 65.12 659 THR A N 1
ATOM 5077 C CA . THR A 1 659 ? -16.790 -6.680 6.464 1.00 65.12 659 THR A CA 1
ATOM 5078 C C . THR A 1 659 ? -16.137 -7.852 5.741 1.00 65.12 659 THR A C 1
ATOM 5080 O O . THR A 1 659 ? -15.713 -7.738 4.590 1.00 65.12 659 THR A O 1
ATOM 5083 N N . THR A 1 660 ? -16.039 -8.998 6.412 1.00 65.94 660 THR A N 1
ATOM 5084 C CA . THR A 1 660 ? -15.523 -10.214 5.776 1.00 65.94 660 THR A CA 1
ATOM 5085 C C . THR A 1 660 ? -16.580 -10.794 4.847 1.00 65.94 660 THR A C 1
ATOM 5087 O O . THR A 1 660 ? -17.718 -10.949 5.294 1.00 65.94 660 THR A O 1
ATOM 5090 N N . PRO A 1 661 ? -16.226 -11.185 3.611 1.00 73.25 661 PRO A N 1
ATOM 5091 C CA . PRO A 1 661 ? -17.123 -11.949 2.759 1.00 73.25 661 PRO A CA 1
ATOM 5092 C C . PRO A 1 661 ? -17.590 -13.209 3.490 1.00 73.25 661 PRO A C 1
ATOM 5094 O O . PRO A 1 661 ? -16.779 -13.930 4.091 1.00 73.25 661 PRO A O 1
ATOM 5097 N N . VAL A 1 662 ? -18.893 -13.474 3.449 1.00 76.56 662 VAL A N 1
ATOM 5098 C CA . VAL A 1 662 ? -19.435 -14.735 3.961 1.00 76.56 662 VAL A CA 1
ATOM 5099 C C . VAL A 1 662 ? -19.170 -15.860 2.958 1.00 76.56 662 VAL A C 1
ATOM 5101 O O . VAL A 1 662 ? -18.751 -15.632 1.820 1.00 76.56 662 VAL A O 1
ATOM 5104 N N . THR A 1 663 ? -19.366 -17.110 3.378 1.00 71.94 663 THR A N 1
ATOM 5105 C CA . THR A 1 663 ? -19.115 -18.279 2.519 1.00 71.94 663 THR A CA 1
ATOM 5106 C C . THR A 1 663 ? -19.943 -18.204 1.234 1.00 71.94 663 THR A C 1
ATOM 5108 O O . THR A 1 663 ? -19.450 -18.536 0.160 1.00 71.94 663 THR A O 1
ATOM 5111 N N . GLU A 1 664 ? -21.171 -17.703 1.326 1.00 74.12 664 GLU A N 1
ATOM 5112 C CA . GLU A 1 664 ? -22.088 -17.507 0.207 1.00 74.12 664 GLU A CA 1
ATOM 5113 C C . GLU A 1 664 ? -21.538 -16.518 -0.825 1.00 74.12 664 GLU A C 1
ATOM 5115 O O . GLU A 1 664 ? -21.651 -16.777 -2.024 1.00 74.12 664 GLU A O 1
ATOM 5120 N N . ASP A 1 665 ? -20.884 -15.439 -0.381 1.00 77.25 665 ASP A N 1
ATOM 5121 C CA . ASP A 1 665 ? -20.239 -14.481 -1.281 1.00 77.25 665 ASP A CA 1
ATOM 5122 C C . ASP A 1 665 ? -19.128 -15.180 -2.064 1.00 77.25 665 ASP A C 1
ATOM 5124 O O . ASP A 1 665 ? -19.064 -15.086 -3.283 1.00 77.25 665 ASP A O 1
ATOM 5128 N N . LEU A 1 666 ? -18.282 -15.964 -1.397 1.00 76.94 666 LEU A N 1
ATOM 5129 C CA . LEU A 1 666 ? -17.191 -16.688 -2.057 1.00 76.94 666 LEU A CA 1
ATOM 5130 C C . LEU A 1 666 ? -17.703 -17.709 -3.071 1.00 76.94 666 LEU A C 1
ATOM 5132 O O . LEU A 1 666 ? -17.145 -17.835 -4.164 1.00 76.94 666 LEU A O 1
ATOM 5136 N N . LEU A 1 667 ? -18.761 -18.439 -2.721 1.00 78.62 667 LEU A N 1
ATOM 5137 C CA . LEU A 1 667 ? -19.404 -19.379 -3.633 1.00 78.62 667 LEU A CA 1
ATOM 5138 C C . LEU A 1 667 ? -19.970 -18.650 -4.850 1.00 78.62 667 LEU A C 1
ATOM 5140 O O . LEU A 1 667 ? -19.738 -19.083 -5.972 1.00 78.62 667 LEU A O 1
ATOM 5144 N N . PHE A 1 668 ? -20.622 -17.505 -4.647 1.00 80.50 668 PHE A N 1
ATOM 5145 C CA . PHE A 1 668 ? -21.099 -16.660 -5.738 1.00 80.50 668 PHE A CA 1
ATOM 5146 C C . PHE A 1 668 ? -19.954 -16.185 -6.647 1.00 80.50 668 PHE A C 1
ATOM 5148 O O . PHE A 1 668 ? -20.062 -16.260 -7.873 1.00 80.50 668 PHE A O 1
ATOM 5155 N N . LEU A 1 669 ? -18.853 -15.710 -6.057 1.00 80.19 669 LEU A N 1
ATOM 5156 C CA . LEU A 1 669 ? -17.695 -15.190 -6.787 1.00 80.19 669 LEU A CA 1
ATOM 5157 C C . LEU A 1 669 ? -17.015 -16.288 -7.602 1.00 80.19 669 LEU A C 1
ATOM 5159 O O . LEU A 1 669 ? -16.698 -16.090 -8.772 1.00 80.19 669 LEU A O 1
ATOM 5163 N N . THR A 1 670 ? -16.822 -17.457 -6.994 1.00 79.75 670 THR A N 1
ATOM 5164 C CA . THR A 1 670 ? -16.219 -18.608 -7.671 1.00 79.75 670 THR A CA 1
ATOM 5165 C C . THR A 1 670 ? -17.125 -19.166 -8.762 1.00 79.75 670 THR A C 1
ATOM 5167 O O . THR A 1 670 ? -16.624 -19.488 -9.834 1.00 79.75 670 THR A O 1
ATOM 5170 N N . ASP A 1 671 ? -18.444 -19.199 -8.560 1.00 80.69 671 ASP A N 1
ATOM 5171 C CA . ASP A 1 671 ? -19.409 -19.584 -9.599 1.00 80.69 671 ASP A CA 1
ATOM 5172 C C . ASP A 1 671 ? -19.376 -18.612 -10.793 1.00 80.69 671 ASP A C 1
ATOM 5174 O O . ASP A 1 671 ? -19.395 -19.033 -11.947 1.00 80.69 671 ASP A O 1
ATOM 5178 N N . HIS A 1 672 ? -19.196 -17.310 -10.540 1.00 76.94 672 HIS A N 1
ATOM 5179 C CA . HIS A 1 672 ? -19.011 -16.312 -11.600 1.00 76.94 672 HIS A CA 1
ATOM 5180 C C . HIS A 1 672 ? -17.701 -16.471 -12.374 1.00 76.94 672 HIS A C 1
ATOM 5182 O O . HIS A 1 672 ? -17.660 -16.140 -13.559 1.00 76.94 672 HIS A O 1
ATOM 5188 N N . MET A 1 673 ? -16.648 -16.981 -11.733 1.00 70.81 673 MET A N 1
ATOM 5189 C CA . MET A 1 673 ? -15.396 -17.336 -12.410 1.00 70.81 673 MET A CA 1
ATOM 5190 C C . MET A 1 673 ? -15.516 -18.622 -13.239 1.00 70.81 673 MET A C 1
ATOM 5192 O O . MET A 1 673 ? -14.706 -18.845 -14.130 1.00 70.81 673 MET A O 1
ATOM 5196 N N . TYR A 1 674 ? -16.518 -19.464 -12.967 1.00 73.44 674 TYR A N 1
ATOM 5197 C CA . TYR A 1 674 ? -16.823 -20.669 -13.744 1.00 73.44 674 TYR A CA 1
ATOM 5198 C C . TYR A 1 674 ? -17.803 -20.428 -14.895 1.00 73.44 674 TYR A C 1
ATOM 5200 O O . TYR A 1 674 ? -18.188 -21.380 -15.576 1.00 73.44 674 TYR A O 1
ATOM 5208 N N . GLN A 1 675 ? -18.226 -19.184 -15.130 1.00 73.00 675 GLN A N 1
ATOM 5209 C CA . GLN A 1 675 ? -19.059 -18.890 -16.286 1.00 73.00 675 GLN A CA 1
ATOM 5210 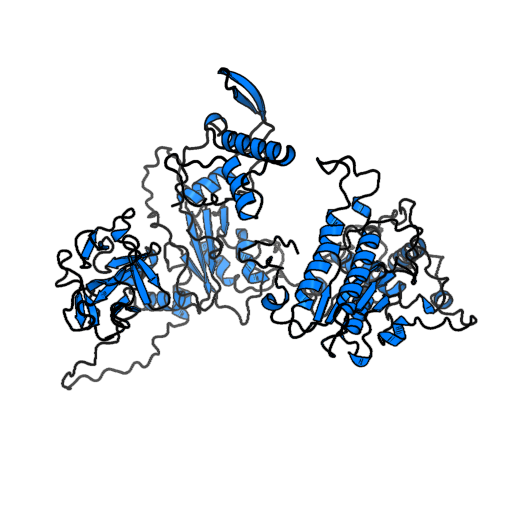C C . GLN A 1 675 ? -18.236 -19.036 -17.568 1.00 73.00 675 GLN A C 1
ATOM 5212 O O . GLN A 1 675 ? -17.349 -18.225 -17.851 1.00 73.00 675 GLN A O 1
ATOM 5217 N N . ASP A 1 676 ? -18.577 -20.068 -18.346 1.00 77.25 676 ASP A N 1
ATOM 5218 C CA . ASP A 1 676 ? -18.105 -20.243 -19.716 1.00 77.25 676 ASP A CA 1
ATOM 5219 C C . ASP A 1 676 ? -18.343 -18.962 -20.530 1.00 77.25 676 ASP A C 1
ATOM 5221 O O . ASP A 1 676 ? -19.292 -18.206 -20.285 1.00 77.25 676 ASP A O 1
ATOM 5225 N N . ALA A 1 677 ? -17.509 -18.744 -21.549 1.00 78.19 677 ALA A N 1
ATOM 5226 C CA . ALA A 1 677 ? -17.708 -17.660 -22.503 1.00 78.19 677 ALA A CA 1
ATOM 5227 C C . ALA A 1 677 ? -19.141 -17.698 -23.063 1.00 78.19 677 ALA A C 1
ATOM 5229 O O . ALA A 1 677 ? -19.568 -18.691 -23.664 1.00 78.19 677 ALA A O 1
ATOM 5230 N N . LEU A 1 678 ? -19.901 -16.614 -22.883 1.00 81.69 678 LEU A N 1
ATOM 5231 C CA . LEU A 1 678 ? -21.264 -16.559 -23.396 1.00 81.69 678 LEU A CA 1
ATOM 5232 C C . LEU A 1 678 ? -21.202 -16.301 -24.904 1.00 81.69 678 LEU A C 1
ATOM 5234 O O . LEU A 1 678 ? -20.662 -15.273 -25.324 1.00 81.69 678 LEU A O 1
ATOM 5238 N N . PRO A 1 679 ? -21.772 -17.180 -25.748 1.00 87.56 679 PRO A N 1
ATOM 5239 C CA . PRO A 1 679 ? -21.808 -16.933 -27.178 1.00 87.56 679 PRO A CA 1
ATOM 5240 C C . PRO A 1 679 ? -22.654 -15.693 -27.480 1.00 87.56 679 PRO A C 1
ATOM 5242 O O . PRO A 1 679 ? -23.503 -15.271 -26.686 1.00 87.56 679 PRO A O 1
ATOM 5245 N N . SER A 1 680 ? -22.448 -15.119 -28.666 1.00 84.62 680 SER A N 1
ATOM 5246 C CA . SER A 1 680 ? -23.266 -14.000 -29.126 1.00 84.62 680 SER A CA 1
ATOM 5247 C C . SER A 1 680 ? -24.747 -14.376 -29.073 1.00 84.62 680 SER A C 1
ATOM 5249 O O . SER A 1 680 ? -25.167 -15.378 -29.656 1.00 84.62 680 SER A O 1
ATOM 5251 N N . ARG A 1 681 ? -25.547 -13.560 -28.385 1.00 90.00 681 ARG A N 1
ATOM 5252 C CA . ARG A 1 681 ? -26.967 -13.836 -28.141 1.00 90.00 681 ARG A CA 1
ATOM 5253 C C . ARG A 1 681 ? -27.834 -12.654 -28.542 1.00 90.00 681 ARG A C 1
ATOM 5255 O O . ARG A 1 681 ? -27.415 -11.503 -28.462 1.00 90.00 681 ARG A O 1
ATOM 5262 N N . ARG A 1 682 ? -29.052 -12.941 -28.998 1.00 90.56 682 ARG A N 1
ATOM 5263 C CA . ARG A 1 682 ? -30.036 -11.909 -29.329 1.00 90.56 682 ARG A CA 1
ATOM 5264 C C . ARG A 1 682 ? -30.876 -11.624 -28.094 1.00 90.56 682 ARG A C 1
ATOM 5266 O O . ARG A 1 682 ? -31.555 -12.522 -27.608 1.00 90.56 682 ARG A O 1
ATOM 5273 N N . ASP A 1 683 ? -30.860 -10.380 -27.647 1.00 89.31 683 ASP A N 1
ATOM 5274 C CA . ASP A 1 683 ? -31.651 -9.914 -26.513 1.00 89.31 683 ASP A CA 1
ATOM 5275 C C . ASP A 1 683 ? -32.730 -8.921 -26.968 1.00 89.31 683 ASP A C 1
ATOM 5277 O O . ASP A 1 683 ? -32.706 -8.448 -28.110 1.00 89.31 683 ASP A O 1
ATOM 5281 N N . SER A 1 684 ? -33.718 -8.630 -26.120 1.00 87.69 684 SER A N 1
ATOM 5282 C CA . SER A 1 684 ? -34.824 -7.729 -26.432 1.00 87.69 684 SER A CA 1
ATOM 5283 C C . SER A 1 684 ? -35.148 -6.776 -25.286 1.00 87.69 684 SER A C 1
ATOM 5285 O O . SER A 1 684 ? -35.437 -7.197 -24.174 1.00 87.69 684 SER A O 1
ATOM 5287 N N . ILE A 1 685 ? -35.216 -5.479 -25.584 1.00 81.12 685 ILE A N 1
ATOM 5288 C CA . ILE A 1 685 ? -35.723 -4.469 -24.650 1.00 81.12 685 ILE A CA 1
ATOM 5289 C C . ILE A 1 685 ? -37.162 -4.127 -25.023 1.00 81.12 685 ILE A C 1
ATOM 5291 O O . ILE A 1 685 ? -37.468 -3.836 -26.183 1.00 81.12 685 ILE A O 1
ATOM 5295 N N . ARG A 1 686 ? -38.054 -4.102 -24.029 1.00 88.12 686 ARG A N 1
ATOM 5296 C CA . ARG A 1 686 ? -39.415 -3.581 -24.187 1.00 88.12 686 ARG A CA 1
ATOM 5297 C C . ARG A 1 686 ? -39.390 -2.054 -24.076 1.00 88.12 686 ARG A C 1
ATOM 5299 O O . ARG A 1 686 ? -39.026 -1.504 -23.041 1.00 88.12 686 ARG A O 1
ATOM 5306 N N . LEU A 1 687 ? -39.739 -1.373 -25.162 1.00 81.19 687 LEU A N 1
ATOM 5307 C CA . LEU A 1 687 ? -39.831 0.083 -25.229 1.00 81.19 687 LEU A CA 1
ATOM 5308 C C . LEU A 1 687 ? -41.084 0.578 -24.491 1.00 81.19 687 LEU A C 1
ATOM 5310 O O . LEU A 1 687 ? -42.035 -0.176 -24.286 1.00 81.19 687 LEU A O 1
ATOM 5314 N N . SER A 1 688 ? -41.114 1.866 -24.140 1.00 73.94 688 SER A N 1
ATOM 5315 C CA . SER A 1 688 ? -42.248 2.515 -23.457 1.00 73.94 688 SER A CA 1
ATOM 5316 C C . SER A 1 688 ? -43.576 2.403 -24.218 1.00 73.94 688 SER A C 1
ATOM 5318 O O . SER A 1 688 ? -44.637 2.409 -23.607 1.00 73.94 688 SER A O 1
ATOM 5320 N N . ASN A 1 689 ? -43.532 2.227 -25.541 1.00 89.12 689 ASN A N 1
ATOM 5321 C CA . ASN A 1 689 ? -44.704 1.970 -26.385 1.00 89.12 689 ASN A CA 1
ATOM 5322 C C . ASN A 1 689 ? -45.119 0.483 -26.444 1.00 89.12 689 ASN A C 1
ATOM 5324 O O . ASN A 1 689 ? -45.906 0.094 -27.306 1.00 89.12 689 ASN A O 1
ATOM 5328 N N . GLY A 1 690 ? -44.537 -0.371 -25.600 1.00 88.38 690 GLY A N 1
ATOM 5329 C CA . GLY A 1 690 ? -44.801 -1.807 -25.537 1.00 88.38 690 GLY A CA 1
ATOM 5330 C C . GLY A 1 690 ? -44.105 -2.656 -26.609 1.00 88.38 690 GLY A C 1
ATOM 5331 O O . GLY A 1 690 ? -44.106 -3.884 -26.478 1.00 88.38 690 GLY A O 1
ATOM 5332 N N . LYS A 1 691 ? -43.481 -2.055 -27.637 1.00 88.56 691 LYS A N 1
ATOM 5333 C CA . LYS A 1 691 ? -42.765 -2.790 -28.696 1.00 88.56 691 LYS A CA 1
ATOM 5334 C C . LYS A 1 691 ? -41.435 -3.343 -28.178 1.00 88.56 691 LYS A C 1
ATOM 5336 O O . LYS A 1 691 ? -40.704 -2.651 -27.476 1.00 88.56 691 LYS A O 1
ATOM 5341 N N . LYS A 1 692 ? -41.090 -4.578 -28.557 1.00 92.81 692 LYS A N 1
ATOM 5342 C CA . LYS A 1 692 ? -39.770 -5.170 -28.285 1.00 92.81 692 LYS A CA 1
ATOM 5343 C C . LYS A 1 692 ? -38.776 -4.746 -29.368 1.00 92.81 692 LYS A C 1
ATOM 5345 O O . LYS A 1 692 ? -39.055 -4.928 -30.552 1.00 92.81 692 LYS A O 1
ATOM 5350 N N . LYS A 1 693 ? -37.626 -4.200 -28.977 1.00 88.19 693 LYS A N 1
ATOM 5351 C CA . LYS A 1 693 ? -36.483 -3.951 -29.862 1.00 88.19 693 LYS A CA 1
ATOM 5352 C C . LYS A 1 693 ? -35.414 -4.993 -29.568 1.00 88.19 693 LYS A C 1
ATOM 5354 O O . LYS A 1 693 ? -34.938 -5.063 -28.439 1.00 88.19 693 LYS A O 1
ATOM 5359 N N . TYR A 1 694 ? -35.058 -5.779 -30.578 1.00 89.56 694 TYR A N 1
ATOM 5360 C CA . TYR A 1 694 ? -34.008 -6.785 -30.465 1.00 89.56 694 TYR A CA 1
ATOM 5361 C C . TYR A 1 694 ? -32.640 -6.178 -30.781 1.00 89.56 694 TYR A C 1
ATOM 5363 O O . TYR A 1 694 ? -32.533 -5.327 -31.664 1.00 89.56 694 TYR A O 1
ATOM 5371 N N . PHE A 1 695 ? -31.604 -6.624 -30.083 1.00 83.50 695 PHE A N 1
ATOM 5372 C CA . PHE A 1 695 ? -30.209 -6.282 -30.353 1.00 83.50 695 PHE A CA 1
ATOM 5373 C C . PHE A 1 695 ? -29.342 -7.522 -30.152 1.00 83.50 695 PHE A C 1
ATOM 5375 O O . PHE A 1 695 ? -29.704 -8.441 -29.420 1.00 83.50 695 PHE A O 1
ATOM 5382 N N . GLN A 1 696 ? -28.223 -7.573 -30.866 1.00 84.88 696 GLN A N 1
ATOM 5383 C CA . GLN A 1 696 ? -27.263 -8.658 -30.741 1.00 84.88 696 GLN A CA 1
ATOM 5384 C C . GLN A 1 696 ? -26.228 -8.257 -29.690 1.00 84.88 696 GLN A C 1
ATOM 5386 O O . GLN A 1 696 ? -25.535 -7.256 -29.862 1.00 84.88 696 GLN A O 1
ATOM 5391 N N . LEU A 1 697 ? -26.135 -9.023 -28.609 1.00 76.12 697 LEU A N 1
ATOM 5392 C CA . LEU A 1 697 ? -25.028 -8.940 -27.667 1.00 76.12 697 LEU A CA 1
ATOM 5393 C C . LEU A 1 697 ? -23.824 -9.669 -28.274 1.00 76.12 697 LEU A C 1
ATOM 5395 O O . LEU A 1 697 ? -23.949 -10.787 -28.791 1.00 76.12 697 LEU A O 1
ATOM 5399 N N . ALA A 1 698 ? -22.667 -9.012 -28.256 1.00 71.50 698 ALA A N 1
ATOM 5400 C CA . ALA A 1 698 ? -21.395 -9.621 -28.633 1.00 71.50 698 ALA A CA 1
ATOM 5401 C C . ALA A 1 698 ? -21.086 -10.818 -27.709 1.00 71.50 698 ALA A C 1
ATOM 5403 O O . ALA A 1 698 ? -21.636 -10.877 -26.606 1.00 71.50 698 ALA A O 1
ATOM 5404 N N . PRO A 1 699 ? -20.264 -11.791 -28.146 1.00 80.75 699 PRO A N 1
ATOM 5405 C CA . PRO A 1 699 ? -19.827 -12.850 -27.245 1.00 80.75 699 PRO A CA 1
ATOM 5406 C C . PRO A 1 699 ? -19.100 -12.239 -26.037 1.00 80.75 699 PRO A C 1
ATOM 5408 O O . PRO A 1 699 ? -18.286 -11.330 -26.205 1.00 80.75 699 PRO A O 1
ATOM 5411 N N . GLU A 1 700 ? -19.404 -12.722 -24.835 1.00 78.81 700 GLU A N 1
ATOM 5412 C CA . GLU A 1 700 ? -18.659 -12.360 -23.626 1.00 78.81 700 GLU A CA 1
ATOM 5413 C C . GLU A 1 700 ? -17.511 -13.364 -23.458 1.00 78.81 700 GLU A C 1
ATOM 5415 O O . GLU A 1 700 ? -17.755 -14.570 -23.557 1.00 78.81 700 GLU A O 1
ATOM 5420 N N . PRO A 1 701 ? -16.265 -12.907 -23.242 1.00 73.06 701 PRO A N 1
ATOM 5421 C CA . PRO A 1 701 ? -15.146 -13.808 -22.997 1.00 73.06 701 PRO A CA 1
ATOM 5422 C C . PRO A 1 701 ? -15.329 -14.558 -21.672 1.00 73.06 701 PRO A C 1
ATOM 5424 O O . PRO A 1 701 ? -16.103 -14.144 -20.808 1.00 73.06 701 PRO A O 1
ATOM 5427 N N . GLU A 1 702 ? -14.584 -15.649 -21.511 1.00 73.56 702 GLU A N 1
ATOM 5428 C CA . GLU A 1 702 ? -14.481 -16.363 -20.238 1.00 73.56 702 GLU A CA 1
ATOM 5429 C C . GLU A 1 702 ? -14.019 -15.399 -19.131 1.00 73.56 702 GLU A C 1
ATOM 5431 O O . GLU A 1 702 ? -13.126 -14.561 -19.326 1.00 73.56 702 GLU A O 1
ATOM 5436 N N . ARG A 1 703 ? -14.673 -15.463 -17.969 1.00 69.81 703 ARG A N 1
ATOM 5437 C CA . ARG A 1 703 ? -14.429 -14.523 -16.872 1.00 69.81 703 ARG A CA 1
ATOM 5438 C C . ARG A 1 703 ? -13.265 -15.008 -16.015 1.00 69.81 703 ARG A C 1
ATOM 5440 O O . ARG A 1 703 ? -13.444 -15.785 -15.088 1.00 69.81 703 ARG A O 1
ATOM 5447 N N . HIS A 1 704 ? -12.068 -14.491 -16.280 1.00 59.34 704 HIS A N 1
ATOM 5448 C CA . HIS A 1 704 ? -10.873 -14.835 -15.495 1.00 59.34 704 HIS A CA 1
ATOM 5449 C C . HIS A 1 704 ? -10.664 -13.969 -14.241 1.00 59.34 704 HIS A C 1
ATOM 5451 O O . HIS A 1 704 ? -9.823 -14.294 -13.406 1.00 59.34 704 HIS A O 1
ATOM 5457 N N . ALA A 1 705 ? -11.402 -12.865 -14.097 1.00 53.16 705 ALA A N 1
ATOM 5458 C CA . ALA A 1 705 ? -11.304 -11.968 -12.950 1.00 53.16 705 ALA A CA 1
ATOM 5459 C C . ALA A 1 705 ? -12.657 -11.313 -12.649 1.00 53.16 705 ALA A C 1
ATOM 5461 O O . ALA A 1 705 ? -13.422 -11.005 -13.565 1.00 53.16 705 ALA A O 1
ATOM 5462 N N . LEU A 1 706 ? -12.923 -11.054 -11.368 1.00 53.12 706 LEU A N 1
ATOM 5463 C CA . LEU A 1 706 ? -14.105 -10.328 -10.916 1.00 53.12 706 LEU A CA 1
ATOM 5464 C C . LEU A 1 706 ? -13.691 -9.160 -10.015 1.00 53.12 706 LEU A C 1
ATOM 5466 O O . LEU A 1 706 ? -12.913 -9.336 -9.080 1.00 53.12 706 LEU A O 1
ATOM 5470 N N . ALA A 1 707 ? -14.229 -7.973 -10.290 1.00 45.09 707 ALA A N 1
ATOM 5471 C CA . ALA A 1 707 ? -14.075 -6.800 -9.438 1.00 45.09 707 ALA A CA 1
ATOM 5472 C C . ALA A 1 707 ? -15.386 -6.545 -8.685 1.00 45.09 707 ALA A C 1
ATOM 5474 O O . ALA A 1 707 ? -16.422 -6.303 -9.305 1.00 45.09 707 ALA A O 1
ATOM 5475 N N . ILE A 1 708 ? -15.337 -6.584 -7.353 1.00 49.56 708 ILE A N 1
ATOM 5476 C CA . ILE A 1 708 ? -16.469 -6.221 -6.497 1.00 49.56 708 ILE A CA 1
ATOM 5477 C C . ILE A 1 708 ? -16.322 -4.744 -6.150 1.00 49.56 708 ILE A C 1
ATOM 5479 O O . ILE A 1 708 ? -15.354 -4.337 -5.510 1.00 49.56 708 ILE A O 1
ATOM 5483 N N . VAL A 1 709 ? -17.283 -3.937 -6.577 1.00 40.38 709 VAL A N 1
ATOM 5484 C CA . VAL A 1 709 ? -17.387 -2.529 -6.189 1.00 40.38 709 VAL A CA 1
ATOM 5485 C C . VAL A 1 709 ? -18.492 -2.397 -5.153 1.00 40.38 709 VAL A C 1
ATOM 5487 O O . VAL A 1 709 ? -19.626 -2.806 -5.398 1.00 40.38 709 VAL A O 1
ATOM 5490 N N . SER A 1 710 ? -18.156 -1.836 -3.990 1.00 36.59 710 SER A N 1
ATOM 5491 C CA . SER A 1 710 ? -19.152 -1.509 -2.969 1.00 36.59 710 SER A CA 1
ATOM 5492 C C . SER A 1 710 ? -20.179 -0.530 -3.555 1.00 36.59 710 SER A C 1
ATOM 5494 O O . SER A 1 710 ? -19.782 0.397 -4.275 1.00 36.59 710 SER A O 1
ATOM 5496 N N . PRO A 1 711 ? -21.488 -0.709 -3.297 1.00 38.03 711 PRO A N 1
ATOM 5497 C CA . PRO A 1 711 ? -22.480 0.283 -3.674 1.00 38.03 711 PRO A CA 1
ATOM 5498 C C . PRO A 1 711 ? -22.097 1.616 -3.027 1.00 38.03 711 PRO A C 1
ATOM 5500 O O . PRO A 1 711 ? -21.848 1.689 -1.824 1.00 38.03 711 PRO A O 1
ATOM 5503 N N . MET A 1 712 ? -22.018 2.681 -3.829 1.00 31.16 712 MET A N 1
ATOM 5504 C CA . MET A 1 712 ? -21.800 4.024 -3.295 1.00 31.16 712 MET A CA 1
ATOM 5505 C C . MET A 1 712 ? -22.939 4.336 -2.318 1.00 31.16 712 MET A C 1
ATOM 5507 O O . MET A 1 712 ? -24.082 4.492 -2.743 1.00 31.16 712 MET A O 1
ATOM 5511 N N . ARG A 1 713 ? -22.640 4.396 -1.014 1.00 36.09 713 ARG A N 1
ATOM 5512 C CA . ARG A 1 713 ? -23.584 4.889 -0.005 1.00 36.09 713 ARG A CA 1
ATOM 5513 C C . ARG A 1 713 ? -23.871 6.359 -0.324 1.00 36.09 713 ARG A C 1
ATOM 5515 O O . ARG A 1 713 ? -22.947 7.171 -0.342 1.00 36.09 713 ARG A O 1
ATOM 5522 N N . LEU A 1 714 ? -25.127 6.674 -0.632 1.00 41.31 714 LEU A N 1
ATOM 5523 C CA . LEU A 1 714 ? -25.595 8.041 -0.861 1.00 41.31 714 LEU A CA 1
ATOM 5524 C C . LEU A 1 714 ? -26.067 8.652 0.472 1.00 41.31 714 LEU A C 1
ATOM 5526 O O . LEU A 1 714 ? -26.569 7.910 1.318 1.00 41.31 714 LEU A O 1
ATOM 5530 N N . PRO A 1 715 ? -25.906 9.969 0.685 1.00 37.00 715 PRO A N 1
ATOM 5531 C CA . PRO A 1 715 ? -26.468 10.641 1.847 1.00 37.00 715 PRO A CA 1
ATOM 5532 C C . PRO A 1 715 ? -27.992 10.777 1.701 1.00 37.00 715 PRO A C 1
ATOM 5534 O O . PRO A 1 715 ? -28.463 11.241 0.668 1.00 37.00 715 PRO A O 1
ATOM 5537 N N . GLU A 1 716 ? -28.696 10.356 2.756 1.00 48.66 716 GLU A N 1
ATOM 5538 C CA . GLU A 1 716 ? -30.126 10.521 3.079 1.00 48.66 716 GLU A CA 1
ATOM 5539 C C . GLU A 1 716 ? -31.148 10.183 1.975 1.00 48.66 716 GLU A C 1
ATOM 5541 O O . GLU A 1 716 ? -31.401 10.941 1.044 1.00 48.66 716 GLU A O 1
ATOM 5546 N N . GLU A 1 717 ? -31.784 9.018 2.133 1.00 43.19 717 GLU A N 1
ATOM 5547 C CA . GLU A 1 717 ? -32.888 8.537 1.303 1.00 43.19 717 GLU A CA 1
ATOM 5548 C C . GLU A 1 717 ? -34.193 9.295 1.606 1.00 43.19 717 GLU A C 1
ATOM 5550 O O . GLU A 1 717 ? -34.708 9.265 2.721 1.00 43.19 717 GLU A O 1
ATOM 5555 N N . ASP A 1 718 ? -34.793 9.917 0.595 1.00 48.72 718 ASP A N 1
ATOM 5556 C CA . ASP A 1 718 ? -36.201 10.305 0.596 1.00 48.72 718 ASP A CA 1
ATOM 5557 C C . ASP A 1 718 ? -37.112 9.058 0.494 1.00 48.72 718 ASP A C 1
ATOM 5559 O O . ASP A 1 718 ? -36.718 8.046 -0.083 1.00 48.72 718 ASP A O 1
ATOM 5563 N N . GLU A 1 719 ? -38.343 9.121 1.039 1.00 49.06 719 GLU A N 1
ATOM 5564 C CA . GLU A 1 719 ? -39.299 8.008 1.312 1.00 49.06 719 GLU A CA 1
ATOM 5565 C C . GLU A 1 719 ? -39.620 7.035 0.143 1.00 49.06 719 GLU A C 1
ATOM 5567 O O . GLU A 1 719 ? -40.385 6.082 0.298 1.00 49.06 719 GLU A O 1
ATOM 5572 N N . LYS A 1 720 ? -39.057 7.247 -1.052 1.00 53.44 720 LYS A N 1
ATOM 5573 C CA . LYS A 1 720 ? -39.162 6.359 -2.224 1.00 53.44 720 LYS A CA 1
ATOM 5574 C C . LYS A 1 720 ? -37.838 5.686 -2.628 1.00 53.44 720 LYS A C 1
ATOM 5576 O O . LYS A 1 720 ? -37.812 4.989 -3.645 1.00 53.44 720 LYS A O 1
ATOM 5581 N N . GLY A 1 721 ? -36.762 5.868 -1.859 1.00 52.53 721 GLY A N 1
ATOM 5582 C CA . GLY A 1 721 ? -35.518 5.090 -1.921 1.00 52.53 721 GLY A CA 1
ATOM 5583 C C . GLY A 1 721 ? -34.689 5.226 -3.204 1.00 52.53 721 GLY A C 1
ATOM 5584 O O . GLY A 1 721 ? -33.866 4.356 -3.484 1.00 52.53 721 GLY A O 1
ATOM 5585 N N . LYS A 1 722 ? -34.918 6.253 -4.040 1.00 52.50 722 LYS A N 1
ATOM 5586 C CA . LYS A 1 722 ? -34.129 6.499 -5.265 1.00 52.50 722 LYS A CA 1
ATOM 5587 C C . LYS A 1 722 ? -34.031 7.987 -5.588 1.00 52.50 722 LYS A C 1
ATOM 5589 O O . LYS A 1 722 ? -34.955 8.547 -6.175 1.00 52.50 722 LYS A O 1
ATOM 5594 N N . ILE A 1 723 ? -32.871 8.581 -5.327 1.00 54.19 723 ILE A N 1
ATOM 5595 C CA . ILE A 1 723 ? -32.523 9.909 -5.842 1.00 54.19 723 ILE A CA 1
ATOM 5596 C C . ILE A 1 723 ? -32.206 9.765 -7.347 1.00 54.19 723 ILE A C 1
ATOM 5598 O O . ILE A 1 723 ? -31.339 8.963 -7.713 1.00 54.19 723 ILE A O 1
ATOM 5602 N N . PRO A 1 724 ? -32.890 10.487 -8.258 1.00 71.75 724 PRO A N 1
ATOM 5603 C CA . PRO A 1 724 ? -32.549 10.488 -9.681 1.00 71.75 724 PRO A CA 1
ATOM 5604 C C . PRO A 1 724 ? -31.082 10.884 -9.886 1.00 71.75 724 PRO A C 1
ATOM 5606 O O . PRO A 1 724 ? -30.621 11.835 -9.259 1.00 71.75 724 PRO A O 1
ATOM 5609 N N . LEU A 1 725 ? -30.351 10.225 -10.797 1.00 65.69 725 LEU A N 1
ATOM 5610 C CA . LEU A 1 725 ? -28.937 10.551 -11.055 1.00 65.69 725 LEU A CA 1
ATOM 5611 C C . LEU A 1 725 ? -28.766 12.025 -11.454 1.00 65.69 725 LEU A C 1
ATOM 5613 O O . LEU A 1 725 ? -27.736 12.612 -11.158 1.00 65.69 725 LEU A O 1
ATOM 5617 N N . LYS A 1 726 ? -29.795 12.649 -12.045 1.00 79.69 726 LYS A N 1
ATOM 5618 C CA . LYS A 1 726 ? -29.847 14.102 -12.277 1.00 79.69 726 LYS A CA 1
ATOM 5619 C C . LYS A 1 726 ? -29.697 14.901 -10.994 1.00 79.69 726 LYS A C 1
ATOM 5621 O O . LYS A 1 726 ? -28.890 15.811 -10.944 1.00 79.69 726 LYS A O 1
ATOM 5626 N N . ASN A 1 727 ? -30.439 14.539 -9.956 1.00 75.44 727 ASN A N 1
ATOM 5627 C CA . ASN A 1 727 ? -30.368 15.223 -8.674 1.00 75.44 727 ASN A CA 1
ATOM 5628 C C . ASN A 1 727 ? -29.022 14.954 -7.999 1.00 75.44 727 ASN A C 1
ATOM 5630 O O . ASN A 1 727 ? -28.505 15.853 -7.361 1.00 75.44 727 ASN A O 1
ATOM 5634 N N . ILE A 1 728 ? -28.414 13.779 -8.203 1.00 67.25 728 ILE A N 1
ATOM 5635 C CA . ILE A 1 728 ? -27.044 13.496 -7.745 1.00 67.25 728 ILE A CA 1
ATOM 5636 C C . ILE A 1 728 ? -26.038 14.383 -8.483 1.00 67.25 728 ILE A C 1
ATOM 5638 O O . ILE A 1 728 ? -25.197 14.993 -7.842 1.00 67.25 728 ILE A O 1
ATOM 5642 N N . VAL A 1 729 ? -26.128 14.505 -9.809 1.00 69.38 729 VAL A N 1
ATOM 5643 C CA . VAL A 1 729 ? -25.235 15.363 -10.605 1.00 69.38 729 VAL A CA 1
ATOM 5644 C C . VAL A 1 729 ? -25.438 16.835 -10.247 1.00 69.38 729 VAL A C 1
ATOM 5646 O O . VAL A 1 729 ? -24.459 17.521 -9.981 1.00 69.38 729 VAL A O 1
ATOM 5649 N N . SER A 1 730 ? -26.682 17.308 -10.154 1.00 72.75 730 SER A N 1
ATOM 5650 C CA . SER A 1 730 ? -27.008 18.659 -9.689 1.00 72.75 730 SER A CA 1
ATOM 5651 C C . SER A 1 730 ? -26.521 18.899 -8.265 1.00 72.75 730 SER A C 1
ATOM 5653 O O . SER A 1 730 ? -25.962 19.955 -8.007 1.00 72.75 730 SER A O 1
ATOM 5655 N N . LYS A 1 731 ? -26.655 17.918 -7.364 1.00 66.69 731 LYS A N 1
ATOM 5656 C CA . LYS A 1 731 ? -26.161 18.015 -5.989 1.00 66.69 731 LYS A CA 1
ATOM 5657 C C . LYS A 1 731 ? -24.639 18.021 -5.935 1.00 66.69 731 LYS A C 1
ATOM 5659 O O . LYS A 1 731 ? -24.074 18.834 -5.233 1.00 66.69 731 LYS A O 1
ATOM 5664 N N . MET A 1 732 ? -23.960 17.209 -6.743 1.00 56.97 732 MET A N 1
ATOM 5665 C CA . MET A 1 732 ? -22.504 17.261 -6.888 1.00 56.97 732 MET A CA 1
ATOM 5666 C C . MET A 1 732 ? -22.050 18.607 -7.458 1.00 56.97 732 MET A C 1
ATOM 5668 O O . MET A 1 732 ? -21.026 19.121 -7.030 1.00 56.97 732 MET A O 1
ATOM 5672 N N . VAL A 1 733 ? -22.790 19.191 -8.405 1.00 60.34 733 VAL A N 1
ATOM 5673 C CA . VAL A 1 733 ? -22.499 20.525 -8.948 1.00 60.34 733 VAL A CA 1
ATOM 5674 C C . VAL A 1 733 ? -22.732 21.609 -7.896 1.00 60.34 733 VAL A C 1
ATOM 5676 O O . VAL A 1 733 ? -21.859 22.454 -7.723 1.00 60.34 733 VAL A O 1
ATOM 5679 N N . GLU A 1 734 ? -23.837 21.545 -7.153 1.00 66.25 734 GLU A N 1
ATOM 5680 C CA . GLU A 1 734 ? -24.143 22.431 -6.023 1.00 66.25 734 GLU A CA 1
ATOM 5681 C C . GLU A 1 734 ? -23.074 22.314 -4.919 1.00 66.25 734 GLU A C 1
ATOM 5683 O O . GLU A 1 734 ? -22.540 23.319 -4.456 1.00 66.25 734 GLU A O 1
ATOM 5688 N N . ASP A 1 735 ? -22.675 21.092 -4.561 1.00 52.66 735 ASP A N 1
ATOM 5689 C CA . ASP A 1 735 ? -21.647 20.794 -3.557 1.00 52.66 735 ASP A CA 1
ATOM 5690 C C . ASP A 1 735 ? -20.236 21.201 -4.036 1.00 52.66 735 ASP A C 1
ATOM 5692 O O . ASP A 1 735 ? -19.347 21.462 -3.224 1.00 52.66 735 ASP A O 1
ATOM 5696 N N . MET A 1 736 ? -20.027 21.313 -5.354 1.00 49.44 736 MET A N 1
ATOM 5697 C CA . MET A 1 736 ? -18.838 21.911 -5.981 1.00 49.44 736 MET A CA 1
ATOM 5698 C C . MET A 1 736 ? -18.936 23.445 -6.126 1.00 49.44 736 MET A C 1
ATOM 5700 O O . MET A 1 736 ? -18.039 24.061 -6.704 1.00 49.44 736 MET A O 1
ATOM 5704 N N . GLY A 1 737 ? -19.996 24.074 -5.606 1.00 53.44 737 GLY A N 1
ATOM 5705 C CA . GLY A 1 737 ? -20.217 25.523 -5.646 1.00 53.44 737 GLY A CA 1
ATOM 5706 C C . GLY A 1 737 ? -20.758 26.058 -6.977 1.00 53.44 737 GLY A C 1
ATOM 5707 O O . GLY A 1 737 ? -20.678 27.261 -7.226 1.00 53.44 737 GLY A O 1
ATOM 5708 N N . GLY A 1 738 ? -21.268 25.187 -7.848 1.00 63.44 738 GLY A N 1
ATOM 5709 C CA . GLY A 1 738 ? -22.034 25.571 -9.031 1.00 63.44 738 GLY A CA 1
ATOM 5710 C C . GLY A 1 738 ? -23.429 26.077 -8.662 1.00 63.44 738 GLY A C 1
ATOM 5711 O O . GLY A 1 738 ? -23.946 25.782 -7.588 1.00 63.44 738 GLY A O 1
ATOM 5712 N N . ASP A 1 739 ? -24.033 26.862 -9.556 1.00 74.75 739 ASP A N 1
ATOM 5713 C CA . ASP A 1 739 ? -25.397 27.365 -9.368 1.00 74.75 739 ASP A CA 1
ATOM 5714 C C . ASP A 1 739 ? -26.364 26.184 -9.171 1.00 74.75 739 ASP A C 1
ATOM 5716 O O . ASP A 1 739 ? -26.326 25.214 -9.930 1.00 74.75 739 ASP A O 1
ATOM 5720 N N . SER A 1 740 ? -27.246 26.252 -8.172 1.00 69.38 740 SER A N 1
ATOM 5721 C CA . SER A 1 740 ? -28.286 25.235 -7.972 1.00 69.38 740 SER A CA 1
ATOM 5722 C C . SER A 1 740 ? -29.252 25.162 -9.165 1.00 69.38 740 SER A C 1
ATOM 5724 O O . SER A 1 740 ? -29.900 24.135 -9.372 1.00 69.38 740 SER A O 1
ATOM 5726 N N . ASN A 1 741 ? -29.277 26.204 -10.007 1.00 77.88 741 ASN A N 1
ATOM 5727 C CA . ASN A 1 741 ? -29.956 26.240 -11.304 1.00 77.88 741 ASN A CA 1
ATOM 5728 C C . ASN A 1 741 ? -29.068 25.824 -12.492 1.00 77.88 741 ASN A C 1
ATOM 5730 O O . ASN A 1 741 ? -29.353 26.195 -13.630 1.00 77.88 741 ASN A O 1
ATOM 5734 N N . TYR A 1 742 ? -27.994 25.067 -12.262 1.00 80.38 742 TYR A N 1
ATOM 5735 C CA . TYR A 1 742 ? -27.123 24.564 -13.323 1.00 80.38 742 TYR A CA 1
ATOM 5736 C C . TYR A 1 742 ? -27.906 23.773 -14.384 1.00 80.38 742 TYR A C 1
ATOM 5738 O O . TYR A 1 742 ? -28.379 22.657 -14.142 1.00 80.38 742 TYR A O 1
ATOM 5746 N N . GLU A 1 743 ? -28.009 24.341 -15.588 1.00 86.38 743 GLU A N 1
ATOM 5747 C CA . GLU A 1 743 ? -28.412 23.594 -16.776 1.00 86.38 743 GLU A CA 1
ATOM 5748 C C . GLU A 1 743 ? -27.237 22.729 -17.234 1.00 86.38 743 GLU A C 1
ATOM 5750 O O . GLU A 1 743 ? -26.189 23.228 -17.645 1.00 86.38 743 GLU A O 1
ATOM 5755 N N . GLU A 1 744 ? -27.415 21.409 -17.142 1.00 82.06 744 GLU A N 1
ATOM 5756 C CA . GLU A 1 744 ? -26.414 20.440 -17.578 1.00 82.06 744 GLU A CA 1
ATOM 5757 C C . GLU A 1 744 ? -26.055 20.660 -19.061 1.00 82.06 744 GLU A C 1
ATOM 5759 O O . GLU A 1 744 ? -26.942 20.589 -19.920 1.00 82.06 744 GLU A O 1
ATOM 5764 N N . PRO A 1 745 ? -24.765 20.837 -19.401 1.00 79.25 745 PRO A N 1
ATOM 5765 C CA . PRO A 1 745 ? -24.306 20.859 -20.779 1.00 79.25 745 PRO A CA 1
ATOM 5766 C C . PRO A 1 745 ? -24.766 19.601 -21.530 1.00 79.25 745 PRO A C 1
ATOM 5768 O O . PRO A 1 745 ? -24.897 18.531 -20.913 1.00 79.25 745 PRO A O 1
ATOM 5771 N N . PRO A 1 746 ? -24.999 19.681 -22.852 1.00 76.69 746 PRO A N 1
ATOM 5772 C CA . PRO A 1 746 ? -25.471 18.552 -23.655 1.00 76.69 746 PRO A CA 1
ATOM 5773 C C . PRO A 1 746 ? -24.629 17.280 -23.485 1.00 76.69 746 PRO A C 1
ATOM 5775 O O . PRO A 1 746 ? -25.171 16.174 -23.487 1.00 76.69 746 PRO A O 1
ATOM 5778 N N . GLU A 1 747 ? -23.322 17.424 -23.278 1.00 64.25 747 GLU A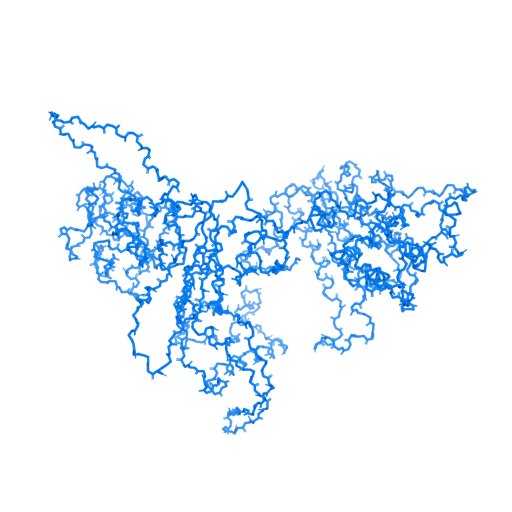 N 1
ATOM 5779 C CA . GLU A 1 747 ? -22.366 16.333 -23.089 1.00 64.25 747 GLU A CA 1
ATOM 5780 C C . GLU A 1 747 ? -22.566 15.625 -21.742 1.00 64.25 747 GLU A C 1
ATOM 5782 O O . GLU A 1 747 ? -22.641 14.395 -21.691 1.00 64.25 747 GLU A O 1
ATOM 5787 N N . ILE A 1 748 ? -22.732 16.392 -20.656 1.00 62.47 748 ILE A N 1
ATOM 5788 C CA . ILE A 1 748 ? -23.005 15.853 -19.314 1.00 62.47 748 ILE A CA 1
ATOM 5789 C C . ILE A 1 748 ? -24.397 15.229 -19.269 1.00 62.47 748 ILE A C 1
ATOM 5791 O O . ILE A 1 748 ? -24.563 14.132 -18.736 1.00 62.47 748 ILE A O 1
ATOM 5795 N N . THR A 1 749 ? -25.380 15.864 -19.911 1.00 77.12 749 THR A N 1
ATOM 5796 C CA . THR A 1 749 ? -26.728 15.310 -20.062 1.00 77.12 749 THR A CA 1
ATOM 5797 C C . THR A 1 749 ? -26.687 13.971 -20.800 1.00 77.12 749 THR A C 1
ATOM 5799 O O . THR A 1 749 ? -27.283 12.995 -20.342 1.00 77.12 749 THR A O 1
ATOM 5802 N N . ALA A 1 750 ? -25.970 13.883 -21.926 1.00 65.06 750 ALA A N 1
ATOM 5803 C CA . ALA A 1 750 ? -25.851 12.650 -22.703 1.00 65.06 750 ALA A CA 1
ATOM 5804 C C . ALA A 1 750 ? -25.189 11.528 -21.891 1.00 65.06 750 ALA A C 1
ATOM 5806 O O . ALA A 1 750 ? -25.665 10.389 -21.903 1.00 65.06 750 ALA A O 1
ATOM 5807 N N . GLN A 1 751 ? -24.138 11.855 -21.140 1.00 53.38 751 GLN A N 1
ATOM 5808 C CA . GLN A 1 751 ? -23.404 10.900 -20.320 1.00 53.38 751 GLN A CA 1
ATOM 5809 C C . GLN A 1 751 ? -24.202 10.445 -19.087 1.00 53.38 751 GLN A C 1
ATOM 5811 O O . GLN A 1 751 ? -24.267 9.247 -18.803 1.00 53.38 751 GLN A O 1
ATOM 5816 N N . ARG A 1 752 ? -24.899 11.356 -18.401 1.00 81.62 752 ARG A N 1
ATOM 5817 C CA . ARG A 1 752 ? -25.828 11.017 -17.317 1.00 81.62 752 ARG A CA 1
ATOM 5818 C C . ARG A 1 752 ? -26.964 10.133 -17.817 1.00 81.62 752 ARG A C 1
ATOM 5820 O O . ARG A 1 752 ? -27.233 9.094 -17.223 1.00 81.62 752 ARG A O 1
ATOM 5827 N N . VAL A 1 753 ? -27.607 10.504 -18.926 1.00 70.50 753 VAL A N 1
ATOM 5828 C CA . VAL A 1 753 ? -28.693 9.718 -19.532 1.00 70.50 753 VAL A CA 1
ATOM 5829 C C . VAL A 1 753 ? -28.194 8.342 -19.969 1.00 70.50 753 VAL A C 1
ATOM 5831 O O . VAL A 1 753 ? -28.940 7.369 -19.854 1.00 70.50 753 VAL A O 1
ATOM 5834 N N . PHE A 1 754 ? -26.949 8.232 -20.441 1.00 61.78 754 PHE A N 1
ATOM 5835 C CA . PHE A 1 754 ? -26.309 6.945 -20.693 1.00 61.78 754 PHE A CA 1
ATOM 5836 C C . PHE A 1 754 ? -26.204 6.127 -19.402 1.00 61.78 754 PHE A C 1
ATOM 5838 O O . PHE A 1 754 ? -26.711 5.015 -19.382 1.00 61.78 754 PHE A O 1
ATOM 5845 N N . TYR A 1 755 ? -25.654 6.661 -18.309 1.00 52.22 755 TYR A N 1
ATOM 5846 C CA . TYR A 1 755 ? -25.523 5.916 -17.048 1.00 52.22 755 TYR A CA 1
ATOM 5847 C C . TYR A 1 755 ? -26.860 5.581 -16.373 1.00 52.22 755 TYR A C 1
ATOM 5849 O O . TYR A 1 755 ? -27.022 4.463 -15.887 1.00 52.22 755 TYR A O 1
ATOM 5857 N N . GLU A 1 756 ? -27.846 6.481 -16.391 1.00 59.09 756 GLU A N 1
ATOM 5858 C CA . GLU A 1 756 ? -29.209 6.210 -15.907 1.00 59.09 756 GLU A CA 1
ATOM 5859 C C . GLU A 1 756 ? -29.843 5.056 -16.682 1.00 59.09 756 GLU A C 1
ATOM 5861 O O . GLU A 1 756 ? -30.407 4.124 -16.102 1.00 59.09 756 GLU A O 1
ATOM 5866 N N . LYS A 1 757 ? -29.714 5.091 -18.012 1.00 60.06 757 LYS A N 1
ATOM 5867 C CA . LYS A 1 757 ? -30.230 4.036 -18.875 1.00 60.06 757 LYS A CA 1
ATOM 5868 C C . LYS A 1 757 ? -29.464 2.741 -18.652 1.00 60.06 757 LYS A C 1
ATOM 5870 O O . LYS A 1 757 ? -30.106 1.735 -18.379 1.00 60.06 757 LYS A O 1
ATOM 5875 N N . THR A 1 758 ? -28.137 2.759 -18.694 1.00 46.59 758 THR A N 1
ATOM 5876 C CA . THR A 1 758 ? -27.271 1.582 -18.553 1.00 46.59 758 THR A CA 1
ATOM 5877 C C . THR A 1 758 ? -27.413 0.934 -17.179 1.00 46.59 758 THR A C 1
ATOM 5879 O O . THR A 1 758 ? -27.591 -0.273 -17.125 1.00 46.59 758 THR A O 1
ATOM 5882 N N . SER A 1 759 ? -27.483 1.690 -16.079 1.00 44.34 759 SER A N 1
ATOM 5883 C CA . SER A 1 759 ? -27.781 1.145 -14.741 1.00 44.34 759 SER A CA 1
ATOM 5884 C C . SER A 1 759 ? -29.166 0.491 -14.685 1.00 44.34 759 SER A C 1
ATOM 5886 O O . SER A 1 759 ? -29.313 -0.626 -14.187 1.00 44.34 759 SER A O 1
ATOM 5888 N N . SER A 1 760 ? -30.183 1.130 -15.281 1.00 48.72 760 SER A N 1
ATOM 5889 C CA . SER A 1 760 ? -31.518 0.532 -15.404 1.00 48.72 760 SER A CA 1
ATOM 5890 C C . SER A 1 760 ? -31.559 -0.677 -16.347 1.00 48.72 760 SER A C 1
ATOM 5892 O O . SER A 1 760 ? -32.490 -1.471 -16.256 1.00 48.72 760 SER A O 1
ATOM 5894 N N . TYR A 1 761 ? -30.591 -0.812 -17.258 1.00 46.75 761 TYR A N 1
ATOM 5895 C CA . TYR A 1 761 ? -30.464 -1.939 -18.179 1.00 46.75 761 TYR A CA 1
ATOM 5896 C C . TYR A 1 761 ? -29.715 -3.103 -17.522 1.00 46.75 761 TYR A C 1
ATOM 5898 O O . TYR A 1 761 ? -30.249 -4.202 -17.492 1.00 46.75 761 TYR A O 1
ATOM 5906 N N . VAL A 1 762 ? -28.558 -2.866 -16.904 1.00 41.34 762 VAL A N 1
ATOM 5907 C CA . VAL A 1 762 ? -27.760 -3.895 -16.213 1.00 41.34 762 VAL A CA 1
ATOM 5908 C C . VAL A 1 762 ? -28.501 -4.477 -15.000 1.00 41.34 762 VAL A C 1
ATOM 5910 O O . VAL A 1 762 ? -28.393 -5.665 -14.717 1.00 41.34 762 VAL A O 1
ATOM 5913 N N . ASN A 1 763 ? -29.320 -3.677 -14.306 1.00 41.88 763 ASN A N 1
ATOM 5914 C CA . ASN A 1 763 ? -30.089 -4.142 -13.144 1.00 41.88 763 ASN A CA 1
ATOM 5915 C C . ASN A 1 763 ? -31.509 -4.634 -13.461 1.00 41.88 763 ASN A C 1
ATOM 5917 O O . ASN A 1 763 ? -32.234 -5.021 -12.543 1.00 41.88 763 ASN A O 1
ATOM 5921 N N . LYS A 1 764 ? -31.942 -4.631 -14.729 1.00 45.62 764 LYS A N 1
ATOM 5922 C CA . LYS A 1 764 ? -33.212 -5.265 -15.105 1.00 45.62 764 LYS A CA 1
ATOM 5923 C C . LYS A 1 764 ? -33.024 -6.776 -15.163 1.00 45.62 764 LYS A C 1
ATOM 5925 O O . LYS A 1 764 ? -32.153 -7.270 -15.867 1.00 45.62 764 LYS A O 1
ATOM 5930 N N . VAL A 1 765 ? -33.906 -7.482 -14.457 1.00 41.06 765 VAL A N 1
ATOM 5931 C CA . VAL A 1 765 ? -33.987 -8.952 -14.374 1.00 41.06 765 VAL A CA 1
ATOM 5932 C C . VAL A 1 765 ? -33.949 -9.624 -15.755 1.00 41.06 765 VAL A C 1
ATOM 5934 O O . VAL A 1 765 ? -33.412 -10.712 -15.877 1.00 41.06 765 VAL A O 1
ATOM 5937 N N . ASP A 1 766 ? -34.445 -8.950 -16.796 1.00 39.66 766 ASP A N 1
ATOM 5938 C CA . ASP A 1 766 ? -34.510 -9.483 -18.164 1.00 39.66 766 ASP A CA 1
ATOM 5939 C C . ASP A 1 766 ? -33.167 -9.484 -18.924 1.00 39.66 766 ASP A C 1
ATOM 5941 O O . ASP A 1 766 ? -33.075 -10.156 -19.945 1.00 39.66 766 ASP A O 1
ATOM 5945 N N . LEU A 1 767 ? -32.152 -8.731 -18.470 1.00 37.84 767 LEU A N 1
ATOM 5946 C CA . LEU A 1 767 ? -30.798 -8.724 -19.061 1.00 37.84 767 LEU A CA 1
ATOM 5947 C C . LEU A 1 767 ? -29.787 -9.539 -18.246 1.00 37.84 767 LEU A C 1
ATOM 5949 O O . LEU A 1 767 ? -28.686 -9.820 -18.726 1.00 37.84 767 LEU A O 1
ATOM 5953 N N . ARG A 1 768 ? -30.170 -9.932 -17.027 1.00 44.06 768 ARG A N 1
ATOM 5954 C CA . ARG A 1 768 ? -29.483 -10.975 -16.271 1.00 44.06 768 ARG A CA 1
ATOM 5955 C C . ARG A 1 768 ? -29.712 -12.292 -16.992 1.00 44.06 768 ARG A C 1
ATOM 5957 O O . ARG A 1 768 ? -30.809 -12.558 -17.486 1.00 44.06 768 ARG A O 1
ATOM 5964 N N . SER A 1 769 ? -28.671 -13.108 -17.094 1.00 42.16 769 SER A N 1
ATOM 5965 C CA . SER A 1 769 ? -28.836 -14.455 -17.633 1.00 42.16 769 SER A CA 1
ATOM 5966 C C . SER A 1 769 ? -29.950 -15.165 -16.853 1.00 42.16 769 SER A C 1
ATOM 5968 O O . SER A 1 769 ? -29.978 -15.095 -15.629 1.00 42.16 769 SER A O 1
ATOM 5970 N N . ILE A 1 770 ? -30.849 -15.891 -17.525 1.00 43.22 770 ILE A N 1
ATOM 5971 C CA . ILE A 1 770 ? -31.864 -16.734 -16.854 1.00 43.22 770 ILE A CA 1
ATOM 5972 C C . ILE A 1 770 ? -31.245 -17.811 -15.938 1.00 43.22 770 ILE A C 1
ATOM 5974 O O . ILE A 1 770 ? -31.966 -18.488 -15.210 1.00 43.22 770 ILE A O 1
ATOM 5978 N N . TYR A 1 771 ? -29.920 -17.976 -15.997 1.00 42.12 771 TYR A N 1
ATOM 5979 C CA . TYR A 1 771 ? -29.121 -18.853 -15.148 1.00 42.12 771 TYR A CA 1
ATOM 5980 C C . TYR A 1 771 ? -28.461 -18.133 -13.962 1.00 42.12 771 TYR A C 1
ATOM 5982 O O . TYR A 1 771 ? -27.821 -18.800 -13.157 1.00 42.12 771 TYR A O 1
ATOM 5990 N N . GLU A 1 772 ? -28.596 -16.808 -13.827 1.00 41.62 772 GLU A N 1
ATOM 5991 C CA . GLU A 1 772 ? -28.153 -16.092 -12.628 1.00 41.62 772 GLU A CA 1
ATOM 5992 C C . GLU A 1 772 ? -29.123 -16.384 -11.474 1.00 41.62 772 GLU A C 1
ATOM 5994 O O . GLU A 1 772 ? -30.304 -16.024 -11.551 1.00 41.62 772 GLU A O 1
ATOM 5999 N N . PRO A 1 773 ? -28.670 -17.028 -10.387 1.00 39.84 773 PRO A N 1
ATOM 6000 C CA . PRO A 1 773 ? -29.514 -17.199 -9.221 1.00 39.84 773 PRO A CA 1
ATOM 6001 C C . PRO A 1 773 ? -29.848 -15.831 -8.606 1.00 39.84 773 PRO A C 1
ATOM 6003 O O . PRO A 1 773 ? -29.005 -14.938 -8.512 1.00 39.84 773 PRO A O 1
ATOM 6006 N N . ILE A 1 774 ? -31.108 -15.661 -8.193 1.00 40.91 774 ILE A N 1
ATOM 6007 C CA . ILE A 1 774 ? -31.624 -14.432 -7.575 1.00 40.91 774 ILE A CA 1
ATOM 6008 C C . ILE A 1 774 ? -31.053 -14.324 -6.154 1.00 40.91 774 ILE A C 1
ATOM 6010 O O . ILE A 1 774 ? -31.736 -14.606 -5.174 1.00 40.91 774 ILE A O 1
ATOM 6014 N N . TYR A 1 775 ? -29.793 -13.921 -6.029 1.00 38.47 775 TYR A N 1
ATOM 6015 C CA . TYR A 1 775 ? -29.225 -13.501 -4.755 1.00 38.47 775 TYR A CA 1
ATOM 6016 C C . TYR A 1 775 ? -29.287 -11.973 -4.691 1.00 38.47 775 TYR A C 1
ATOM 6018 O O . TYR A 1 775 ? -28.611 -11.258 -5.431 1.00 38.47 775 TYR A O 1
ATOM 6026 N N . GLN A 1 776 ? -30.173 -11.452 -3.840 1.00 37.34 776 GLN A N 1
ATOM 6027 C CA . GLN A 1 776 ? -30.107 -10.055 -3.425 1.00 37.34 776 GLN A CA 1
ATOM 6028 C C . GLN A 1 776 ? -28.913 -9.918 -2.485 1.00 37.34 776 GLN A C 1
ATOM 6030 O O . GLN A 1 776 ? -28.955 -10.425 -1.367 1.00 37.34 776 GLN A O 1
ATOM 6035 N N . PHE A 1 777 ? -27.868 -9.222 -2.928 1.00 31.61 777 PHE A N 1
ATOM 6036 C CA . PHE A 1 777 ? -26.827 -8.741 -2.030 1.00 31.61 777 PHE A CA 1
ATOM 6037 C C . PHE A 1 777 ? -27.476 -7.858 -0.962 1.00 31.61 777 PHE A C 1
ATOM 6039 O O . PHE A 1 777 ? -27.883 -6.731 -1.242 1.00 31.61 777 PHE A O 1
ATOM 6046 N N . ARG A 1 778 ? -27.586 -8.375 0.262 1.00 30.45 778 ARG A N 1
ATOM 6047 C CA . ARG A 1 778 ? -27.737 -7.548 1.458 1.00 30.45 778 ARG A CA 1
ATOM 6048 C C . ARG A 1 778 ? -26.349 -7.392 2.058 1.00 30.45 778 ARG A C 1
ATOM 6050 O O . ARG A 1 778 ? -25.981 -8.120 2.970 1.00 30.45 778 ARG A O 1
ATOM 6057 N N . MET A 1 779 ? -25.559 -6.479 1.499 1.00 26.25 779 MET A N 1
ATOM 6058 C CA . MET A 1 779 ? -24.441 -5.932 2.261 1.00 26.25 779 MET A CA 1
ATOM 6059 C C . MET A 1 779 ? -25.058 -4.988 3.292 1.00 26.25 779 MET A C 1
ATOM 6061 O O . MET A 1 779 ? -25.493 -3.898 2.925 1.00 26.25 779 MET A O 1
ATOM 6065 N N . ASN A 1 780 ? -25.196 -5.469 4.530 1.00 28.61 780 ASN A N 1
ATOM 6066 C CA . ASN A 1 780 ? -25.580 -4.639 5.674 1.00 28.61 780 ASN A CA 1
ATOM 6067 C C . ASN A 1 780 ? -24.466 -3.630 5.982 1.00 28.61 780 ASN A C 1
ATOM 6069 O O . ASN A 1 780 ? -23.290 -4.057 6.041 1.00 28.61 780 ASN A O 1
#

pLDDT: mean 75.25, std 19.15, range [26.25, 98.06]

Secondary structure (DSSP, 8-state):
---PPPP--SSS-----HHHHTT--SEEEE------GGGG-TTTTTSS-SSTT--SHHHHIIIIIHHHHHHHHHHT-SSPPEEEEEEETTS-SSS--S---SHHHHHHHHHHHHHHHHHHTTTTT-S-----EEEEE-EEESTT--TTSHHHHHHHHHHHT-TTTT---S-----GGGEEEHHHHHHHHHHHHH--GGG--SEEEEE--GGGGT-TTSS-SHHHHHHHHHHHH-TTT-S----HHHHH----S--PPPPHHHHHHT------HHHHHHHHHHHHHHHH-TT---GGG-TTS-TTHHHHHHSS--SS-TT-HHHHGGGT-----BTT-TTS-TT----B--TTHHHHHHHHHHTTT-SEEEEEEE--TT--S-S---S-----------TT-PPPPPEEEEEEEETTSHHHHHHHHHHHTT-HHHHHHHHHT--S--EEEEESS-TTEEEE-GGG-TTSPPEEEE----GGGEEEE-TTSBEEESS-TTEEEEE-TT-SBEEEEE--TT-GGGBEEEPTTS-EEESS-TTEEEEEGGG---TTPBEEEEETTSSTTTT-EEEEPPPPPPPP-PPP-S---------SPPPHHHHHHHTTT-EETTEEEEEE---S---HHHHHHHHH-HHHHS-TT--EEEEE-TTT-SSPPPHHHHHHHHHHHT-PPBPPEEEEEE-TTS-EEEEEEPPBPP-----PPPP-PPS---TTS---HHHHHHHHHHHTT--TT----HHHHHHHHHHHHHHHHHTSTTTS-TTS--------

Foldseek 3Di:
DDDDDDFDDDDDGPLPLPCVVVPRDQADEAEQDDDDPQVPDVPPQPPDDPDGDDPQVVSCCRQQVVLLSVLVSQLPDPRHHAYEYEAACVCPDPDRPPCPPDSRNVSRVSSLVSLQCSQPVPCPPDVQDQGHEYEHAFAEAFFPDDCSDLLNVLLLCLLVVNPPSPDDPDDWQPWPQRYAYNVQSVLLSVLSSVQDRVLRDNYYAYATALLNFQDPPQGGTPVSLSVLSCCLQCVPPDPPPPPVCVSHPPPPDDGDPPRVRCVRSVGHHDDDSSRRSLLRSLSSNCVVCVQDDDPPPDPPRDPSVVVSVPPPPLNADPPRLSSVCRVPPNCFDAPLFPPRPPPDPDHDHALCPVQQVVQQVLQVQAQEEEEEEDEDLADQAQLAFAADDPDPPPDDDDPVSDDQGHYAYAYEYACNHNNNQVLLLCVVVVVVVLLVCQQNQPDPQQWFKAFQLDRQWGFFDPPVDQVDFTFIAGDDPDQRRGWDQDPQQWIARSVDRQWTFFDDPVFQTITIDGDDPPDQRRHWDADPQAWTAGSVHNQWTWFWPPLDRDHGTTIGIDGDVPHPRRRHIDTHHRDDPDPDPDDDDDDDDPDPVDPSGDDPVSSVVCAQPGHGSSHRYHHGHQDVHRDPVSSCSCVNHVCSRYHPSHPYYHYDHSVVDSYHDYPVNVSLQVVLLVDAWAQWDKAWDQDPVRDTDIDIDHTHHRDNDDDDDDPPDDPDDDPVRDDQVVVVVLVVCVSVVHDNPDDDDPVRVVVSVVCSVVVVQVPDPRNPPPPDPPDDDPPD

InterPro domains:
  IPR000772 Ricin B, lectin domain [PF00652] (450-569)
  IPR000772 Ricin B, lectin domain [SM00458] (445-572)
  IPR001509 NAD-dependent epimerase/dehydratase [PF01370] (58-204)
  IPR035992 Ricin B-like lectins [SSF50370] (454-571)
  IPR036291 NAD(P)-binding domain superfamily [SSF51735] (51-288)

Sequence (780 aa):
LGLHPKQSSNNNAAVYDFYRKFNQPSHVVHLTPSEANLVYSKSDVHNISPYGDQPPLHHIRQSSMAMEQLLKSVGKAKRRPSVVYASSANLGGTVIPSELRNMEDVSAVMNEVMARVYGNSEEEEVGSHRGSIGVRLGRVYGAWLRPNDVLYGMAQRAVRGHDDVIHSDGDSDQDANSMVYVEDAVEAIVAAMQMKSSNRKSGVMTVKSANANANANVVQRFEDVTKVMQQHLNPTNSNTHINENEINSNNDDAPLKRDPTSNELQWQASTPIYEGIGKMLTWHMDQEFPFGYNNNKKKNVPDNRAGLAKKGSASCAPHDEACLANYGVTAALPCASECVPRYSTACTPSALDPLVDMVQKFSRGCHVVMYTSVMGADEVALPLSTSVHPTFDYGTSSLSGKPQPAVCKFAFVAKESPLVKEMVIHAAKGDTRYLEKAATGTSVDDKSFQNLDNRELCVDLPAFNTNLPLKLYKCNGGGNQQWYLDQTGRIRSALDEDQCAFVSAKAKEVYVQQCDFSDDHQVWIVSEDGRYQSKAFPDKVIGVSECSAEPKTILELQDVNACSTAQRWFMGSTPPPPPRKSQAEDAAPQENNGDGSPRDEDYNNFNGKLVNRGWTLVWFTPGEFMTAPELLLPKLSPGKLFAPSVRHAMFIDSFALTTTPVTEDLLFLTDHMYQDALPSRRDSIRLSNGKKKYFQLAPEPERHALAIVSPMRLPEEDEKGKIPLKNIVSKMVEDMGGDSNYEEPPEITAQRVFYEKTSSYVNKVDLRSIYEPIYQFRMN